Protein 2R9Q (pdb70)

Structure (mmCIF, N/CA/C/O backbone):
data_2R9Q
#
_entry.id   2R9Q
#
_cell.length_a   71.693
_cell.length_b   129.042
_cell.length_c   85.559
_cell.angle_alpha   90.00
_cell.angle_beta   108.75
_cell.angle_gamma   90.00
#
_symmetry.space_group_name_H-M   'P 1 21 1'
#
loop_
_entity.id
_entity.type
_entity.pdbx_description
1 polymer "2'-deoxycytidine 5'-triphosphate deaminase"
2 polymer 'Synthetic peptide 1'
3 polymer 'Synthetic peptide 2'
4 water water
#
loop_
_atom_site.group_PDB
_atom_site.id
_atom_site.type_symbol
_atom_site.label_atom_id
_atom_site.label_alt_id
_atom_site.label_comp_id
_atom_site.label_asym_id
_atom_site.label_entity_id
_atom_site.label_seq_id
_atom_site.pdbx_PDB_ins_code
_atom_site.Cartn_x
_atom_site.Cartn_y
_atom_site.Cartn_z
_atom_site.occupancy
_atom_site.B_iso_or_equiv
_atom_site.auth_seq_id
_atom_site.auth_comp_id
_atom_site.auth_asym_id
_atom_site.auth_atom_id
_atom_site.pdbx_PDB_model_num
ATOM 1 N N . ARG A 1 8 ? 8.219 74.299 -20.242 1.00 95.35 9 ARG A N 1
ATOM 2 C CA . ARG A 1 8 ? 8.525 73.114 -19.388 1.00 95.49 9 ARG A CA 1
ATOM 3 C C . ARG A 1 8 ? 7.481 72.968 -18.296 1.00 95.17 9 ARG A C 1
ATOM 4 O O . ARG A 1 8 ? 7.153 73.940 -17.620 1.00 94.31 9 ARG A O 1
ATOM 12 N N . THR A 1 9 ? 6.963 71.747 -18.154 1.00 95.16 10 THR A N 1
ATOM 13 C CA . THR A 1 9 ? 5.991 71.384 -17.109 1.00 95.06 10 THR A CA 1
ATOM 14 C C . THR A 1 9 ? 6.567 70.483 -16.001 1.00 94.92 10 THR A C 1
ATOM 15 O O . THR A 1 9 ? 5.992 70.407 -14.924 1.00 94.33 10 THR A O 1
ATOM 19 N N . THR A 1 10 ? 7.657 69.774 -16.290 1.00 94.69 11 THR A N 1
ATOM 20 C CA . THR A 1 10 ? 8.397 69.021 -15.283 1.00 94.54 11 THR A CA 1
ATOM 21 C C . THR A 1 10 ? 9.827 69.573 -15.134 1.00 93.99 11 THR A C 1
ATOM 22 O O . THR A 1 10 ? 10.405 70.064 -16.093 1.00 93.23 11 THR A O 1
ATOM 26 N N . GLY A 1 11 ? 10.367 69.490 -13.913 1.00 93.44 12 GLY A N 1
ATOM 27 C CA . GLY A 1 11 ? 11.617 70.148 -13.534 1.00 92.76 12 GLY A CA 1
ATOM 28 C C . GLY A 1 11 ? 11.584 70.713 -12.121 1.00 91.95 12 GLY A C 1
ATOM 29 O O . GLY A 1 11 ? 10.625 70.511 -11.386 1.00 91.65 12 GLY A O 1
ATOM 30 N N . ILE A 1 12 ? 12.631 71.460 -11.772 1.00 91.11 13 ILE A N 1
ATOM 31 C CA . ILE A 1 12 ? 12.906 71.916 -10.398 1.00 90.05 13 ILE A CA 1
ATOM 32 C C . ILE A 1 12 ? 12.522 73.400 -10.199 1.00 89.28 13 ILE A C 1
ATOM 33 O O . ILE A 1 12 ? 12.843 74.243 -11.028 1.00 88.62 13 ILE A O 1
ATOM 38 N N . LEU A 1 13 ? 11.852 73.698 -9.086 1.00 88.51 14 LEU A N 1
ATOM 39 C CA . LEU A 1 13 ? 11.467 75.059 -8.733 1.00 88.07 14 LEU A CA 1
ATOM 40 C C . LEU A 1 13 ? 12.676 75.921 -8.394 1.00 88.41 14 LEU A C 1
ATOM 41 O O . LEU A 1 13 ? 13.596 75.473 -7.696 1.00 88.13 14 LEU A O 1
ATOM 46 N N . ALA A 1 14 ? 12.651 77.162 -8.888 1.00 88.56 15 ALA A N 1
ATOM 47 C CA . ALA A 1 14 ? 13.700 78.141 -8.654 1.00 88.51 15 ALA A CA 1
ATOM 48 C C . ALA A 1 14 ? 13.297 79.022 -7.514 1.00 88.68 15 ALA A C 1
ATOM 49 O O . ALA A 1 14 ? 12.161 79.002 -7.090 1.00 88.08 15 ALA A O 1
ATOM 51 N N . ASP A 1 15 ? 14.262 79.795 -7.028 1.00 89.58 16 ASP A N 1
ATOM 52 C CA . ASP A 1 15 ? 14.079 80.730 -5.909 1.00 90.02 16 ASP A CA 1
ATOM 53 C C . ASP A 1 15 ? 12.782 81.538 -5.953 1.00 90.18 16 ASP A C 1
ATOM 54 O O . ASP A 1 15 ? 12.162 81.778 -4.905 1.00 90.08 16 ASP A O 1
ATOM 59 N N . GLY A 1 16 ? 12.393 81.963 -7.157 1.00 90.19 17 GLY A N 1
ATOM 60 C CA . GLY A 1 16 ? 11.171 82.730 -7.365 1.00 89.83 17 GLY A CA 1
ATOM 61 C C . GLY A 1 16 ? 9.949 81.901 -7.053 1.00 89.41 17 GLY A C 1
ATOM 62 O O . GLY A 1 16 ? 9.085 82.348 -6.307 1.00 88.49 17 GLY A O 1
ATOM 63 N N . ALA A 1 17 ? 9.912 80.691 -7.617 1.00 89.30 18 ALA A N 1
ATOM 64 C CA . ALA A 1 17 ? 8.843 79.711 -7.394 1.00 89.70 18 ALA A CA 1
ATOM 65 C C . ALA A 1 17 ? 8.722 79.236 -5.932 1.00 89.96 18 ALA A C 1
ATOM 66 O O . ALA A 1 17 ? 7.612 79.013 -5.453 1.00 89.25 18 ALA A O 1
ATOM 68 N N . ILE A 1 18 ? 9.862 79.090 -5.250 1.00 90.56 19 ILE A N 1
ATOM 69 C CA . ILE A 1 18 ? 9.920 78.779 -3.801 1.00 90.85 19 ILE A CA 1
ATOM 70 C C . ILE A 1 18 ? 9.421 79.963 -2.953 1.00 91.74 19 ILE A C 1
ATOM 71 O O . ILE A 1 18 ? 8.700 79.781 -1.967 1.00 90.80 19 ILE A O 1
ATOM 76 N N . ARG A 1 19 ? 9.801 81.173 -3.339 1.00 92.93 20 ARG A N 1
ATOM 77 C CA . ARG A 1 19 ? 9.257 82.372 -2.699 1.00 94.18 20 ARG A CA 1
ATOM 78 C C . ARG A 1 19 ? 7.751 82.534 -2.976 1.00 94.12 20 ARG A C 1
ATOM 79 O O . ARG A 1 19 ? 7.012 83.031 -2.125 1.00 93.64 20 ARG A O 1
ATOM 87 N N . ALA A 1 20 ? 7.311 82.080 -4.152 1.00 94.51 21 ALA A N 1
ATOM 88 C CA . ALA A 1 20 ? 5.882 81.981 -4.492 1.00 94.41 21 ALA A CA 1
ATOM 89 C C . ALA A 1 20 ? 5.154 80.997 -3.569 1.00 94.37 21 ALA A C 1
ATOM 90 O O . ALA A 1 20 ? 4.064 81.301 -3.087 1.00 94.50 21 ALA A O 1
ATOM 92 N N . LEU A 1 21 ? 5.747 79.823 -3.328 1.00 93.82 22 LEU A N 1
ATOM 93 C CA . LEU A 1 21 ? 5.160 78.826 -2.409 1.00 93.26 22 LEU A CA 1
ATOM 94 C C . LEU A 1 21 ? 4.903 79.397 -1.008 1.00 92.60 22 LEU A C 1
ATOM 95 O O . LEU A 1 21 ? 3.887 79.116 -0.399 1.00 91.69 22 LEU A O 1
ATOM 100 N N . PHE A 1 22 ? 5.853 80.191 -0.522 1.00 92.74 23 PHE A N 1
ATOM 101 C CA . PHE A 1 22 ? 5.787 80.853 0.786 1.00 92.77 23 PHE A CA 1
ATOM 102 C C . PHE A 1 22 ? 4.693 81.918 0.837 1.00 92.63 23 PHE A C 1
ATOM 103 O O . PHE A 1 22 ? 4.015 82.049 1.857 1.00 92.10 23 PHE A O 1
ATOM 111 N N . ALA A 1 23 ? 4.556 82.676 -0.260 1.00 92.58 24 ALA A N 1
ATOM 112 C CA . ALA A 1 23 ? 3.461 83.656 -0.455 1.00 92.26 24 ALA A CA 1
ATOM 113 C C . ALA A 1 23 ? 2.072 82.993 -0.428 1.00 91.84 24 ALA A C 1
ATOM 114 O O . ALA A 1 23 ? 1.141 83.534 0.151 1.00 90.74 24 ALA A O 1
ATOM 116 N N . GLY A 1 24 ? 1.967 81.814 -1.044 1.00 91.77 25 GLY A N 1
ATOM 117 C CA . GLY A 1 24 ? 0.731 81.038 -1.103 1.00 91.61 25 GLY A CA 1
ATOM 118 C C . GLY A 1 24 ? 0.486 80.104 0.071 1.00 91.54 25 GLY A C 1
ATOM 119 O O . GLY A 1 24 ? -0.567 79.489 0.152 1.00 90.77 25 GLY A O 1
ATOM 120 N N . ASP A 1 25 ? 1.458 79.999 0.982 1.00 91.59 26 ASP A N 1
ATOM 121 C CA . ASP A 1 25 ? 1.373 79.127 2.173 1.00 91.17 26 ASP A CA 1
ATOM 122 C C . ASP A 1 25 ? 1.402 77.622 1.864 1.00 90.06 26 ASP A C 1
ATOM 123 O O . ASP A 1 25 ? 0.895 76.824 2.639 1.00 89.29 26 ASP A O 1
ATOM 128 N N . LYS A 1 26 ? 2.001 77.249 0.738 1.00 89.10 27 LYS A N 1
ATOM 129 C CA . LYS A 1 26 ? 2.260 75.847 0.428 1.00 88.62 27 LYS A CA 1
ATOM 130 C C . LYS A 1 26 ? 3.542 75.406 1.145 1.00 87.72 27 LYS A C 1
ATOM 131 O O . LYS A 1 26 ? 3.721 74.241 1.485 1.00 86.82 27 LYS A O 1
ATOM 137 N N . LEU A 1 27 ? 4.438 76.367 1.328 1.00 86.69 28 LEU A N 1
ATOM 138 C CA . LEU A 1 27 ? 5.559 76.276 2.239 1.00 86.16 28 LEU A CA 1
ATOM 139 C C . LEU A 1 27 ? 5.238 77.275 3.361 1.00 85.03 28 LEU A C 1
ATOM 140 O O . LEU A 1 27 ? 4.884 78.418 3.094 1.00 83.99 28 LEU A O 1
ATOM 145 N N . LYS A 1 28 ? 5.313 76.817 4.607 1.00 84.03 29 LYS A N 1
ATOM 146 C CA . LYS A 1 28 ? 5.141 77.670 5.781 1.00 83.71 29 LYS A CA 1
ATOM 147 C C . LYS A 1 28 ? 6.364 77.584 6.683 1.00 83.03 29 LYS A C 1
ATOM 148 O O . LYS A 1 28 ? 7.105 76.611 6.632 1.00 81.94 29 LYS A O 1
ATOM 154 N N . SER A 1 29 ? 6.550 78.604 7.514 1.00 82.86 30 SER A N 1
ATOM 155 C CA . SER A 1 29 ? 7.598 78.620 8.516 1.00 82.88 30 SER A CA 1
ATOM 156 C C . SER A 1 29 ? 7.107 79.313 9.776 1.00 83.51 30 SER A C 1
ATOM 157 O O . SER A 1 29 ? 6.192 80.106 9.711 1.00 83.47 30 SER A O 1
ATOM 160 N N . GLU A 1 30 ? 7.743 79.010 10.910 1.00 84.13 31 GLU A N 1
ATOM 161 C CA . GLU A 1 30 ? 7.459 79.656 12.201 1.00 84.62 31 GLU A CA 1
ATOM 162 C C . GLU A 1 30 ? 7.920 81.116 12.292 1.00 83.73 31 GLU A C 1
ATOM 163 O O . GLU A 1 30 ? 7.504 81.827 13.188 1.00 83.18 31 GLU A O 1
ATOM 169 N N . ALA A 1 31 ? 8.816 81.532 11.405 1.00 83.31 32 ALA A N 1
ATOM 170 C CA . ALA A 1 31 ? 9.184 82.937 11.246 1.00 83.20 32 ALA A CA 1
ATOM 171 C C . ALA A 1 31 ? 9.341 83.275 9.755 1.00 83.14 32 ALA A C 1
ATOM 172 O O . ALA A 1 31 ? 9.299 82.389 8.903 1.00 82.57 32 ALA A O 1
ATOM 174 N N . ASP A 1 32 ? 9.491 84.565 9.444 1.00 83.15 33 ASP A N 1
ATOM 175 C CA . ASP A 1 32 ? 9.801 85.001 8.068 1.00 82.94 33 ASP A CA 1
ATOM 176 C C . ASP A 1 32 ? 11.215 84.514 7.696 1.00 82.05 33 ASP A C 1
ATOM 177 O O . ASP A 1 32 ? 12.092 84.416 8.557 1.00 81.01 33 ASP A O 1
ATOM 179 N N . LEU A 1 33 ? 11.408 84.202 6.418 1.00 81.07 34 LEU A N 1
ATOM 180 C CA . LEU A 1 33 ? 12.620 83.567 5.952 1.00 80.50 34 LEU A CA 1
ATOM 181 C C . LEU A 1 33 ? 13.836 84.470 6.164 1.00 80.31 34 LEU A C 1
ATOM 182 O O . LEU A 1 33 ? 13.733 85.674 6.088 1.00 79.93 34 LEU A O 1
ATOM 187 N N . ASP A 1 34 ? 14.981 83.878 6.476 1.00 80.61 35 ASP A N 1
ATOM 188 C CA . ASP A 1 34 ? 16.266 84.598 6.444 1.00 80.68 35 ASP A CA 1
ATOM 189 C C . ASP A 1 34 ? 16.484 85.222 5.046 1.00 80.14 35 ASP A C 1
ATOM 190 O O . ASP A 1 34 ? 15.994 84.693 4.041 1.00 78.65 35 ASP A O 1
ATOM 195 N N . VAL A 1 35 ? 17.221 86.332 4.995 1.00 79.86 36 VAL A N 1
ATOM 196 C CA . VAL A 1 35 ? 17.468 87.051 3.729 1.00 80.12 36 VAL A CA 1
ATOM 197 C C . VAL A 1 35 ? 18.187 86.180 2.693 1.00 79.53 36 VAL A C 1
ATOM 198 O O . VAL A 1 35 ? 17.853 86.217 1.525 1.00 78.82 36 VAL A O 1
ATOM 202 N N . ASP A 1 36 ? 19.129 85.358 3.144 1.00 79.24 37 ASP A N 1
ATOM 203 C CA . ASP A 1 36 ? 19.854 84.414 2.287 1.00 78.84 37 ASP A CA 1
ATOM 204 C C . ASP A 1 36 ? 19.324 82.964 2.379 1.00 78.29 37 ASP A C 1
ATOM 205 O O . ASP A 1 36 ? 20.019 82.037 1.977 1.00 78.45 37 ASP A O 1
ATOM 210 N N . GLN A 1 37 ? 18.108 82.757 2.895 1.00 77.59 38 GLN A N 1
ATOM 211 C CA . GLN A 1 37 ? 17.571 81.400 3.082 1.00 76.30 38 GLN A CA 1
ATOM 212 C C . GLN A 1 37 ? 17.254 80.694 1.780 1.00 76.16 38 GLN A C 1
ATOM 213 O O . GLN A 1 37 ? 17.538 79.503 1.637 1.00 74.48 38 GLN A O 1
ATOM 219 N N . VAL A 1 38 ? 16.685 81.437 0.832 1.00 76.43 39 VAL A N 1
ATOM 220 C CA . VAL A 1 38 ? 16.288 80.889 -0.467 1.00 76.29 39 VAL A CA 1
ATOM 221 C C . VAL A 1 38 ? 17.500 80.854 -1.396 1.00 76.41 39 VAL A C 1
ATOM 222 O O . VAL A 1 38 ? 18.152 81.855 -1.601 1.00 75.65 39 VAL A O 1
ATOM 226 N N . GLN A 1 39 ? 17.812 79.664 -1.909 1.00 77.13 40 GLN A N 1
ATOM 227 C CA . GLN A 1 39 ? 18.899 79.448 -2.867 1.00 77.69 40 GLN A CA 1
ATOM 228 C C . GLN A 1 39 ? 18.317 79.412 -4.270 1.00 77.32 40 GLN A C 1
ATOM 229 O O . GLN A 1 39 ? 17.081 79.278 -4.427 1.00 76.80 40 GLN A O 1
ATOM 235 N N . PRO A 1 40 ? 19.194 79.532 -5.292 1.00 76.91 41 PRO A N 1
ATOM 236 C CA . PRO A 1 40 ? 18.832 79.413 -6.711 1.00 76.74 41 PRO A CA 1
ATOM 237 C C . PRO A 1 40 ? 17.911 78.240 -7.046 1.00 76.02 41 PRO A C 1
ATOM 238 O O . PRO A 1 40 ? 16.946 78.416 -7.779 1.00 75.47 41 PRO A O 1
ATOM 242 N N . ALA A 1 41 ? 18.224 77.053 -6.522 1.00 75.10 42 ALA A N 1
ATOM 243 C CA . ALA A 1 41 ? 17.443 75.854 -6.798 1.00 74.02 42 ALA A CA 1
ATOM 244 C C . ALA A 1 41 ? 17.139 75.040 -5.516 1.00 73.25 42 ALA A C 1
ATOM 245 O O . ALA A 1 41 ? 16.899 73.835 -5.599 1.00 72.29 42 ALA A O 1
ATOM 247 N N . SER A 1 42 ? 17.124 75.703 -4.350 1.00 72.03 43 SER A N 1
ATOM 248 C CA . SER A 1 42 ? 16.838 75.034 -3.068 1.00 71.28 43 SER A CA 1
ATOM 249 C C . SER A 1 42 ? 16.509 76.004 -1.924 1.00 70.12 43 SER A C 1
ATOM 250 O O . SER A 1 42 ? 16.609 77.212 -2.068 1.00 69.04 43 SER A O 1
ATOM 253 N N . LEU A 1 43 ? 16.064 75.444 -0.805 1.00 68.97 44 LEU A N 1
ATOM 254 C CA . LEU A 1 43 ? 15.793 76.213 0.405 1.00 67.91 44 LEU A CA 1
ATOM 255 C C . LEU A 1 43 ? 16.536 75.623 1.601 1.00 67.01 44 LEU A C 1
ATOM 256 O O . LEU A 1 43 ? 16.453 74.442 1.853 1.00 65.85 44 LEU A O 1
ATOM 261 N N . ASP A 1 44 ? 17.226 76.471 2.353 1.00 66.39 45 ASP A N 1
ATOM 262 C CA . ASP A 1 44 ? 17.807 76.057 3.621 1.00 66.03 45 ASP A CA 1
ATOM 263 C C . ASP A 1 44 ? 16.722 75.884 4.719 1.00 64.60 45 ASP A C 1
ATOM 264 O O . ASP A 1 44 ? 15.769 76.644 4.827 1.00 63.74 45 ASP A O 1
ATOM 269 N N . LEU A 1 45 ? 16.930 74.871 5.547 1.00 63.09 46 LEU A N 1
ATOM 270 C CA . LEU A 1 45 ? 16.034 74.529 6.633 1.00 62.09 46 LEU A CA 1
ATOM 271 C C . LEU A 1 45 ? 16.672 74.978 7.919 1.00 60.82 46 LEU A C 1
ATOM 272 O O . LEU A 1 45 ? 17.874 74.926 8.081 1.00 62.05 46 LEU A O 1
ATOM 277 N N . ARG A 1 46 ? 15.850 75.449 8.827 1.00 60.05 47 ARG A N 1
ATOM 278 C CA . ARG A 1 46 ? 16.295 76.003 10.065 1.00 58.53 47 ARG A CA 1
ATOM 279 C C . ARG A 1 46 ? 15.790 75.180 11.216 1.00 56.85 47 ARG A C 1
ATOM 280 O O . ARG A 1 46 ? 14.641 74.730 11.217 1.00 54.76 47 ARG A O 1
ATOM 288 N N . LEU A 1 47 ? 16.645 75.054 12.217 1.00 55.93 48 LEU A N 1
ATOM 289 C CA . LEU A 1 47 ? 16.321 74.364 13.428 1.00 56.12 48 LEU A CA 1
ATOM 290 C C . LEU A 1 47 ? 15.345 75.181 14.285 1.00 56.79 48 LEU A C 1
ATOM 291 O O . LEU A 1 47 ? 15.469 76.406 14.436 1.00 55.91 48 LEU A O 1
ATOM 296 N N . GLY A 1 48 ? 14.355 74.480 14.823 1.00 57.11 49 GLY A N 1
ATOM 297 C CA . GLY A 1 48 ? 13.494 75.047 15.847 1.00 57.15 49 GLY A CA 1
ATOM 298 C C . GLY A 1 48 ? 14.155 75.129 17.201 1.00 56.91 49 GLY A C 1
ATOM 299 O O . GLY A 1 48 ? 15.367 75.002 17.330 1.00 55.65 49 GLY A O 1
ATOM 300 N N . SER A 1 49 ? 13.329 75.337 18.214 1.00 57.44 50 SER A N 1
ATOM 301 C CA . SER A 1 49 ? 13.793 75.569 19.599 1.00 58.37 50 SER A CA 1
ATOM 302 C C . SER A 1 49 ? 14.112 74.307 20.445 1.00 58.33 50 SER A C 1
ATOM 303 O O . SER A 1 49 ? 14.639 74.438 21.517 1.00 56.81 50 SER A O 1
ATOM 306 N N . LYS A 1 50 ? 13.792 73.112 19.944 1.00 59.53 51 LYS A N 1
ATOM 307 C CA . LYS A 1 50 ? 13.949 71.848 20.693 1.00 61.64 51 LYS A CA 1
ATOM 308 C C . LYS A 1 50 ? 14.717 70.764 19.915 1.00 58.74 51 LYS A C 1
ATOM 309 O O . LYS A 1 50 ? 14.504 70.581 18.740 1.00 56.62 51 LYS A O 1
ATOM 315 N N . ALA A 1 51 ? 15.609 70.062 20.611 1.00 57.61 52 ALA A N 1
ATOM 316 C CA . ALA A 1 51 ? 16.199 68.821 20.154 1.00 56.74 52 ALA A CA 1
ATOM 317 C C . ALA A 1 51 ? 15.769 67.692 21.078 1.00 56.15 52 ALA A C 1
ATOM 318 O O . ALA A 1 51 ? 15.658 67.876 22.286 1.00 55.28 52 ALA A O 1
ATOM 320 N N . TYR A 1 52 ? 15.490 66.523 20.514 1.00 55.77 53 TYR A N 1
ATOM 321 C CA . TYR A 1 52 ? 15.257 65.324 21.329 1.00 55.95 53 TYR A CA 1
ATOM 322 C C . TYR A 1 52 ? 16.432 64.368 21.201 1.00 54.86 53 TYR A C 1
ATOM 323 O O . TYR A 1 52 ? 16.691 63.834 20.139 1.00 53.52 53 TYR A O 1
ATOM 332 N N . ARG A 1 53 ? 17.168 64.191 22.289 1.00 54.67 54 ARG A N 1
ATOM 333 C CA . ARG A 1 53 ? 18.170 63.160 22.370 1.00 54.27 54 ARG A CA 1
ATOM 334 C C . ARG A 1 53 ? 17.504 61.795 22.428 1.00 54.81 54 ARG A C 1
ATOM 335 O O . ARG A 1 53 ? 16.778 61.488 23.371 1.00 55.38 54 ARG A O 1
ATOM 343 N N . VAL A 1 54 ? 17.789 60.984 21.411 1.00 54.97 55 VAL A N 1
ATOM 344 C CA . VAL A 1 54 ? 17.231 59.662 21.251 1.00 55.01 55 VAL A CA 1
ATOM 345 C C . VAL A 1 54 ? 18.400 58.652 21.263 1.00 55.72 55 VAL A C 1
ATOM 346 O O . VAL A 1 54 ? 19.529 58.992 20.917 1.00 54.15 55 VAL A O 1
ATOM 350 N N . ARG A 1 55 ? 18.131 57.413 21.614 1.00 56.70 56 ARG A N 1
ATOM 351 C CA . ARG A 1 55 ? 19.198 56.421 21.580 1.00 59.88 56 ARG A CA 1
ATOM 352 C C . ARG A 1 55 ? 19.492 55.768 20.221 1.00 59.35 56 ARG A C 1
ATOM 353 O O . ARG A 1 55 ? 20.591 55.286 20.021 1.00 58.93 56 ARG A O 1
ATOM 361 N N . ALA A 1 56 ? 18.543 55.827 19.291 1.00 59.59 57 ALA A N 1
ATOM 362 C CA . ALA A 1 56 ? 18.726 55.297 17.940 1.00 59.01 57 ALA A CA 1
ATOM 363 C C . ALA A 1 56 ? 17.929 56.078 16.900 1.00 58.60 57 ALA A C 1
ATOM 364 O O . ALA A 1 56 ? 16.903 56.675 17.195 1.00 58.99 57 ALA A O 1
ATOM 366 N N . SER A 1 57 ? 18.418 56.048 15.678 1.00 58.30 58 SER A N 1
ATOM 367 C CA . SER A 1 57 ? 17.669 56.460 14.497 1.00 59.33 58 SER A CA 1
ATOM 368 C C . SER A 1 57 ? 16.537 55.479 14.193 1.00 59.02 58 SER A C 1
ATOM 369 O O . SER A 1 57 ? 16.615 54.320 14.537 1.00 56.46 58 SER A O 1
ATOM 372 N N . PHE A 1 58 ? 15.505 55.960 13.503 1.00 59.89 59 PHE A N 1
ATOM 373 C CA . PHE A 1 58 ? 14.358 55.131 13.136 1.00 60.52 59 PHE A CA 1
ATOM 374 C C . PHE A 1 58 ? 13.636 55.641 11.889 1.00 60.79 59 PHE A C 1
ATOM 375 O O . PHE A 1 58 ? 13.841 56.757 11.467 1.00 58.91 59 PHE A O 1
ATOM 383 N N . MET A 1 59 ? 12.779 54.790 11.334 1.00 61.99 60 MET A N 1
ATOM 384 C CA . MET A 1 59 ? 11.917 55.113 10.195 1.00 62.72 60 MET A CA 1
ATOM 385 C C . MET A 1 59 ? 10.471 55.127 10.697 1.00 63.64 60 MET A C 1
ATOM 386 O O . MET A 1 59 ? 10.026 54.120 11.230 1.00 63.37 60 MET A O 1
ATOM 391 N N . PRO A 1 60 ? 9.757 56.278 10.581 1.00 65.28 61 PRO A N 1
ATOM 392 C CA . PRO A 1 60 ? 8.339 56.409 11.024 1.00 66.55 61 PRO A CA 1
ATOM 393 C C . PRO A 1 60 ? 7.440 55.241 10.606 1.00 67.18 61 PRO A C 1
ATOM 394 O O . PRO A 1 60 ? 6.880 54.570 11.451 1.00 66.98 61 PRO A O 1
ATOM 398 N N . GLY A 1 61 ? 7.373 54.982 9.305 1.00 68.95 62 GLY A N 1
ATOM 399 C CA . GLY A 1 61 ? 6.526 53.950 8.743 1.00 70.28 62 GLY A CA 1
ATOM 400 C C . GLY A 1 61 ? 5.169 54.498 8.348 1.00 71.22 62 GLY A C 1
ATOM 401 O O . GLY A 1 61 ? 4.806 55.598 8.747 1.00 70.24 62 GLY A O 1
ATOM 402 N N . PRO A 1 62 ? 4.393 53.705 7.591 1.00 73.14 63 PRO A N 1
ATOM 403 C CA . PRO A 1 62 ? 3.104 54.131 7.033 1.00 73.83 63 PRO A CA 1
ATOM 404 C C . PRO A 1 62 ? 2.113 54.510 8.115 1.00 74.01 63 PRO A C 1
ATOM 405 O O . PRO A 1 62 ? 2.054 53.867 9.141 1.00 73.53 63 PRO A O 1
ATOM 409 N N . GLY A 1 63 ? 1.373 55.579 7.898 1.00 74.97 64 GLY A N 1
ATOM 410 C CA . GLY A 1 63 ? 0.332 56.000 8.832 1.00 75.50 64 GLY A CA 1
ATOM 411 C C . GLY A 1 63 ? 0.836 56.296 10.228 1.00 75.40 64 GLY A C 1
ATOM 412 O O . GLY A 1 63 ? 0.096 56.153 11.202 1.00 75.92 64 GLY A O 1
ATOM 413 N N . THR A 1 64 ? 2.097 56.711 10.317 1.00 75.03 65 THR A N 1
ATOM 414 C CA . THR A 1 64 ? 2.748 57.024 11.577 1.00 74.17 65 THR A CA 1
ATOM 415 C C . THR A 1 64 ? 3.278 58.429 11.476 1.00 73.28 65 THR A C 1
ATOM 416 O O . THR A 1 64 ? 3.942 58.775 10.518 1.00 73.02 65 THR A O 1
ATOM 420 N N . ARG A 1 65 ? 2.977 59.232 12.471 1.00 72.56 66 ARG A N 1
ATOM 421 C CA . ARG A 1 65 ? 3.568 60.543 12.605 1.00 73.01 66 ARG A CA 1
ATOM 422 C C . ARG A 1 65 ? 4.884 60.404 13.363 1.00 71.32 66 ARG A C 1
ATOM 423 O O . ARG A 1 65 ? 4.991 59.591 14.279 1.00 70.78 66 ARG A O 1
ATOM 431 N N . VAL A 1 66 ? 5.895 61.155 12.947 1.00 70.08 67 VAL A N 1
ATOM 432 C CA . VAL A 1 66 ? 7.180 61.187 13.660 1.00 69.30 67 VAL A CA 1
ATOM 433 C C . VAL A 1 66 ? 6.947 61.436 15.143 1.00 69.29 67 VAL A C 1
ATOM 434 O O . VAL A 1 66 ? 7.496 60.724 15.952 1.00 68.67 67 VAL A O 1
ATOM 438 N N . ILE A 1 67 ? 6.103 62.392 15.515 1.00 70.07 68 ILE A N 1
ATOM 439 C CA . ILE A 1 67 ? 5.889 62.666 16.946 1.00 71.24 68 ILE A CA 1
ATOM 440 C C . ILE A 1 67 ? 5.388 61.437 17.806 1.00 71.79 68 ILE A C 1
ATOM 441 O O . ILE A 1 67 ? 5.850 61.230 18.940 1.00 70.22 68 ILE A O 1
ATOM 446 N N . ASP A 1 68 ? 4.501 60.610 17.248 1.00 72.43 69 ASP A N 1
ATOM 447 C CA . ASP A 1 68 ? 3.955 59.440 17.957 1.00 73.62 69 ASP A CA 1
ATOM 448 C C . ASP A 1 68 ? 4.995 58.359 18.189 1.00 73.76 69 ASP A C 1
ATOM 449 O O . ASP A 1 68 ? 5.006 57.691 19.229 1.00 73.47 69 ASP A O 1
ATOM 454 N N . LYS A 1 69 ? 5.827 58.145 17.186 1.00 74.63 70 LYS A N 1
ATOM 455 C CA . LYS A 1 69 ? 6.876 57.147 17.279 1.00 75.43 70 LYS A CA 1
ATOM 456 C C . LYS A 1 69 ? 7.974 57.653 18.223 1.00 75.87 70 LYS A C 1
ATOM 457 O O . LYS A 1 69 ? 8.482 56.899 19.038 1.00 74.95 70 LYS A O 1
ATOM 463 N N . LEU A 1 70 ? 8.268 58.950 18.128 1.00 76.39 71 LEU A N 1
ATOM 464 C CA . LEU A 1 70 ? 9.215 59.655 18.986 1.00 76.95 71 LEU A CA 1
ATOM 465 C C . LEU A 1 70 ? 8.915 59.450 20.489 1.00 78.10 71 LEU A C 1
ATOM 466 O O . LEU A 1 70 ? 9.830 59.274 21.297 1.00 78.15 71 LEU A O 1
ATOM 471 N N . ASN A 1 71 ? 7.636 59.474 20.851 1.00 79.07 72 ASN A N 1
ATOM 472 C CA . ASN A 1 71 ? 7.202 59.293 22.230 1.00 79.89 72 ASN A CA 1
ATOM 473 C C . ASN A 1 71 ? 7.187 57.832 22.660 1.00 81.08 72 ASN A C 1
ATOM 474 O O . ASN A 1 71 ? 7.216 57.527 23.838 1.00 80.97 72 ASN A O 1
ATOM 479 N N . ARG A 1 72 ? 7.134 56.930 21.697 1.00 82.79 73 ARG A N 1
ATOM 480 C CA . ARG A 1 72 ? 7.268 55.501 21.954 1.00 84.51 73 ARG A CA 1
ATOM 481 C C . ARG A 1 72 ? 8.665 55.162 22.521 1.00 84.06 73 ARG A C 1
ATOM 482 O O . ARG A 1 72 ? 8.809 54.226 23.314 1.00 83.58 73 ARG A O 1
ATOM 490 N N . PHE A 1 73 ? 9.676 55.930 22.100 1.00 83.43 74 PHE A N 1
ATOM 491 C CA . PHE A 1 73 ? 10.989 55.922 22.711 1.00 82.73 74 PHE A CA 1
ATOM 492 C C . PHE A 1 73 ? 11.118 57.265 23.427 1.00 82.23 74 PHE A C 1
ATOM 493 O O . PHE A 1 73 ? 11.330 57.331 24.632 1.00 80.96 74 PHE A O 1
ATOM 501 N N . LEU A 1 75 ? 13.051 61.544 23.806 1.00 63.29 76 LEU A N 1
ATOM 502 C CA . LEU A 1 75 ? 13.292 60.917 25.147 1.00 63.67 76 LEU A CA 1
ATOM 503 C C . LEU A 1 75 ? 13.983 61.838 26.214 1.00 63.46 76 LEU A C 1
ATOM 504 O O . LEU A 1 75 ? 13.539 61.857 27.378 1.00 63.38 76 LEU A O 1
ATOM 506 N N . HIS A 1 76 ? 15.015 62.599 25.830 1.00 62.80 77 HIS A N 1
ATOM 507 C CA . HIS A 1 76 ? 15.445 63.799 26.598 1.00 63.16 77 HIS A CA 1
ATOM 508 C C . HIS A 1 76 ? 15.431 65.058 25.726 1.00 62.56 77 HIS A C 1
ATOM 509 O O . HIS A 1 76 ? 16.007 65.073 24.641 1.00 60.66 77 HIS A O 1
ATOM 516 N N . GLU A 1 77 ? 14.760 66.102 26.220 1.00 62.51 78 GLU A N 1
ATOM 517 C CA . GLU A 1 77 ? 14.515 67.332 25.474 1.00 63.49 78 GLU A CA 1
ATOM 518 C C . GLU A 1 77 ? 15.631 68.332 25.787 1.00 63.28 78 GLU A C 1
ATOM 519 O O . GLU A 1 77 ? 15.980 68.551 26.931 1.00 63.29 78 GLU A O 1
ATOM 525 N N . VAL A 1 78 ? 16.213 68.896 24.738 1.00 63.34 79 VAL A N 1
ATOM 526 C CA . VAL A 1 78 ? 17.322 69.822 24.829 1.00 63.23 79 VAL A CA 1
ATOM 527 C C . VAL A 1 78 ? 16.845 71.172 24.293 1.00 63.05 79 VAL A C 1
ATOM 528 O O . VAL A 1 78 ? 16.245 71.249 23.231 1.00 61.91 79 VAL A O 1
ATOM 532 N N . ASP A 1 79 ? 17.089 72.238 25.046 1.00 63.42 80 ASP A N 1
ATOM 533 C CA . ASP A 1 79 ? 16.712 73.571 24.600 1.00 63.79 80 ASP A CA 1
ATOM 534 C C . ASP A 1 79 ? 17.805 74.184 23.706 1.00 62.96 80 ASP A C 1
ATOM 535 O O . ASP A 1 79 ? 18.984 74.161 24.025 1.00 62.31 80 ASP A O 1
ATOM 540 N N . LEU A 1 80 ? 17.375 74.677 22.548 1.00 62.96 81 LEU A N 1
ATOM 541 C CA . LEU A 1 80 ? 18.248 75.201 21.516 1.00 63.31 81 LEU A CA 1
ATOM 542 C C . LEU A 1 80 ? 18.149 76.726 21.360 1.00 64.11 81 LEU A C 1
ATOM 543 O O . LEU A 1 80 ? 18.791 77.292 20.492 1.00 63.33 81 LEU A O 1
ATOM 548 N N . SER A 1 81 ? 17.351 77.364 22.209 1.00 65.73 82 SER A N 1
ATOM 549 C CA . SER A 1 81 ? 17.078 78.791 22.125 1.00 67.44 82 SER A CA 1
ATOM 550 C C . SER A 1 81 ? 18.368 79.633 22.204 1.00 67.20 82 SER A C 1
ATOM 551 O O . SER A 1 81 ? 18.542 80.577 21.423 1.00 67.27 82 SER A O 1
ATOM 554 N N . GLN A 1 82 ? 19.264 79.252 23.109 1.00 66.39 83 GLN A N 1
ATOM 555 C CA . GLN A 1 82 ? 20.556 79.934 23.293 1.00 66.61 83 GLN A CA 1
ATOM 556 C C . GLN A 1 82 ? 21.748 79.196 22.681 1.00 65.27 83 GLN A C 1
ATOM 557 O O . GLN A 1 82 ? 22.757 79.812 22.389 1.00 66.97 83 GLN A O 1
ATOM 563 N N . GLY A 1 83 ? 21.632 77.889 22.495 1.00 63.45 84 GLY A N 1
ATOM 564 C CA . GLY A 1 83 ? 22.670 77.051 21.913 1.00 61.56 84 GLY A CA 1
ATOM 565 C C . GLY A 1 83 ? 22.896 75.786 22.733 1.00 59.63 84 GLY A C 1
ATOM 566 O O . GLY A 1 83 ? 22.801 75.803 23.937 1.00 58.77 84 GLY A O 1
ATOM 567 N N . ALA A 1 84 ? 23.186 74.684 22.063 1.00 58.00 85 ALA A N 1
ATOM 568 C CA . ALA A 1 84 ? 23.418 73.405 22.730 1.00 56.75 85 ALA A CA 1
ATOM 569 C C . ALA A 1 84 ? 24.534 72.655 22.046 1.00 54.72 85 ALA A C 1
ATOM 570 O O . ALA A 1 84 ? 24.639 72.652 20.835 1.00 53.29 85 ALA A O 1
ATOM 572 N N . VAL A 1 85 ? 25.361 72.008 22.843 1.00 53.77 86 VAL A N 1
ATOM 573 C CA . VAL A 1 85 ? 26.392 71.132 22.298 1.00 53.15 86 VAL A CA 1
ATOM 574 C C . VAL A 1 85 ? 25.759 69.767 21.953 1.00 51.92 86 VAL A C 1
ATOM 575 O O . VAL A 1 85 ? 25.109 69.167 22.779 1.00 50.92 86 VAL A O 1
ATOM 579 N N . LEU A 1 86 ? 25.920 69.348 20.698 1.00 51.56 87 LEU A N 1
ATOM 580 C CA . LEU A 1 86 ? 25.599 68.001 20.249 1.00 50.92 87 LEU A CA 1
ATOM 581 C C . LEU A 1 86 ? 26.903 67.210 20.144 1.00 50.55 87 LEU A C 1
ATOM 582 O O . LEU A 1 86 ? 27.809 67.550 19.386 1.00 50.00 87 LEU A O 1
ATOM 587 N N . GLU A 1 87 ? 26.985 66.168 20.965 1.00 50.63 88 GLU A N 1
ATOM 588 C CA . GLU A 1 87 ? 28.168 65.364 21.103 1.00 51.51 88 GLU A CA 1
ATOM 589 C C . GLU A 1 87 ? 28.284 64.304 20.012 1.00 50.97 88 GLU A C 1
ATOM 590 O O . GLU A 1 87 ? 27.288 63.911 19.414 1.00 49.82 88 GLU A O 1
ATOM 596 N N . THR A 1 88 ? 29.515 63.878 19.731 1.00 51.14 89 THR A N 1
ATOM 597 C CA . THR A 1 88 ? 29.748 62.826 18.743 1.00 51.96 89 THR A CA 1
ATOM 598 C C . THR A 1 88 ? 29.225 61.479 19.222 1.00 51.55 89 THR A C 1
ATOM 599 O O . THR A 1 88 ? 29.294 61.131 20.393 1.00 50.37 89 THR A O 1
ATOM 603 N N . GLY A 1 89 ? 28.628 60.771 18.284 1.00 52.23 90 GLY A N 1
ATOM 604 C CA . GLY A 1 89 ? 28.050 59.456 18.508 1.00 52.54 90 GLY A CA 1
ATOM 605 C C . GLY A 1 89 ? 26.621 59.483 19.017 1.00 52.67 90 GLY A C 1
ATOM 606 O O . GLY A 1 89 ? 26.028 58.417 19.209 1.00 52.82 90 GLY A O 1
ATOM 607 N N . CYS A 1 90 ? 26.094 60.683 19.269 1.00 51.88 91 CYS A N 1
ATOM 608 C CA . CYS A 1 90 ? 24.759 60.872 19.804 1.00 51.60 91 CYS A CA 1
ATOM 609 C C . CYS A 1 90 ? 23.799 61.279 18.712 1.00 50.47 91 CYS A C 1
ATOM 610 O O . CYS A 1 90 ? 24.188 61.881 17.701 1.00 49.95 91 CYS A O 1
ATOM 613 N N . VAL A 1 91 ? 22.534 60.943 18.946 1.00 49.74 92 VAL A N 1
ATOM 614 C CA . VAL A 1 91 ? 21.485 61.111 17.962 1.00 48.89 92 VAL A CA 1
ATOM 615 C C . VAL A 1 91 ? 20.434 62.071 18.486 1.00 47.83 92 VAL A C 1
ATOM 616 O O . VAL A 1 91 ? 19.935 61.947 19.618 1.00 47.32 92 VAL A O 1
ATOM 620 N N . TYR A 1 92 ? 20.133 63.062 17.665 1.00 48.17 93 TYR A N 1
ATOM 621 C CA . TYR A 1 92 ? 19.192 64.096 18.056 1.00 49.88 93 TYR A CA 1
ATOM 622 C C . TYR A 1 92 ? 18.132 64.267 16.964 1.00 49.52 93 TYR A C 1
ATOM 623 O O . TYR A 1 92 ? 18.474 64.201 15.844 1.00 49.65 93 TYR A O 1
ATOM 632 N N . ILE A 1 93 ? 16.852 64.412 17.321 1.00 51.21 94 ILE A N 1
ATOM 633 C CA . ILE A 1 93 ? 15.769 64.728 16.356 1.00 51.66 94 ILE A CA 1
ATOM 634 C C . ILE A 1 93 ? 15.320 66.166 16.609 1.00 51.43 94 ILE A C 1
ATOM 635 O O . ILE A 1 93 ? 14.959 66.526 17.715 1.00 50.84 94 ILE A O 1
ATOM 640 N N . VAL A 1 94 ? 15.367 66.986 15.583 1.00 51.79 95 VAL A N 1
ATOM 641 C CA . VAL A 1 94 ? 15.060 68.389 15.722 1.00 53.03 95 VAL A CA 1
ATOM 642 C C . VAL A 1 94 ? 13.928 68.775 14.817 1.00 53.15 95 VAL A C 1
ATOM 643 O O . VAL A 1 94 ? 14.124 68.807 13.606 1.00 50.72 95 VAL A O 1
ATOM 647 N N . PRO A 1 95 ? 12.736 69.073 15.412 1.00 54.96 96 PRO A N 1
ATOM 648 C CA . PRO A 1 95 ? 11.661 69.659 14.630 1.00 55.71 96 PRO A CA 1
ATOM 649 C C . PRO A 1 95 ? 12.161 70.922 13.946 1.00 55.53 96 PRO A C 1
ATOM 650 O O . PRO A 1 95 ? 12.802 71.706 14.570 1.00 54.59 96 PRO A O 1
ATOM 654 N N . LEU A 1 96 ? 11.911 71.075 12.655 1.00 56.98 97 LEU A N 1
ATOM 655 C CA . LEU A 1 96 ? 12.344 72.243 11.953 1.00 58.56 97 LEU A CA 1
ATOM 656 C C . LEU A 1 96 ? 11.284 73.378 12.032 1.00 60.49 97 LEU A C 1
ATOM 657 O O . LEU A 1 96 ? 10.124 73.153 12.388 1.00 59.74 97 LEU A O 1
ATOM 662 N N . MET A 1 97 ? 11.727 74.600 11.730 1.00 62.96 98 MET A N 1
ATOM 663 C CA . MET A 1 97 ? 10.885 75.796 11.745 1.00 63.88 98 MET A CA 1
ATOM 664 C C . MET A 1 97 ? 9.896 75.722 10.575 1.00 65.88 98 MET A C 1
ATOM 665 O O . MET A 1 97 ? 8.755 76.177 10.691 1.00 65.84 98 MET A O 1
ATOM 670 N N . GLU A 1 98 ? 10.341 75.102 9.475 1.00 67.66 99 GLU A N 1
ATOM 671 C CA . GLU A 1 98 ? 9.569 75.014 8.242 1.00 68.36 99 GLU A CA 1
ATOM 672 C C . GLU A 1 98 ? 8.703 73.757 8.120 1.00 68.44 99 GLU A C 1
ATOM 673 O O . GLU A 1 98 ? 9.060 72.688 8.583 1.00 68.43 99 GLU A O 1
ATOM 679 N N . SER A 1 99 ? 7.550 73.923 7.487 1.00 69.12 100 SER A N 1
ATOM 680 C CA . SER A 1 99 ? 6.625 72.836 7.211 1.00 69.95 100 SER A CA 1
ATOM 681 C C . SER A 1 99 ? 5.988 73.024 5.838 1.00 70.84 100 SER A C 1
ATOM 682 O O . SER A 1 99 ? 6.163 74.059 5.188 1.00 69.91 100 SER A O 1
ATOM 685 N N . LEU A 1 100 ? 5.263 72.012 5.394 1.00 71.94 101 LEU A N 1
ATOM 686 C CA . LEU A 1 100 ? 4.808 71.966 4.017 1.00 73.44 101 LEU A CA 1
ATOM 687 C C . LEU A 1 100 ? 3.326 71.660 3.901 1.00 74.31 101 LEU A C 1
ATOM 688 O O . LEU A 1 100 ? 2.715 71.120 4.815 1.00 74.78 101 LEU A O 1
ATOM 693 N N . ALA A 1 101 ? 2.779 72.060 2.761 1.00 75.64 102 ALA A N 1
ATOM 694 C CA . ALA A 1 101 ? 1.469 71.669 2.260 1.00 76.62 102 ALA A CA 1
ATOM 695 C C . ALA A 1 101 ? 1.624 71.825 0.745 1.00 77.38 102 ALA A C 1
ATOM 696 O O . ALA A 1 101 ? 1.327 72.883 0.188 1.00 77.65 102 ALA A O 1
ATOM 698 N N . LEU A 1 102 ? 2.146 70.785 0.097 1.00 77.85 103 LEU A N 1
ATOM 699 C CA . LEU A 1 102 ? 2.561 70.855 -1.296 1.00 78.24 103 LEU A CA 1
ATOM 700 C C . LEU A 1 102 ? 1.430 70.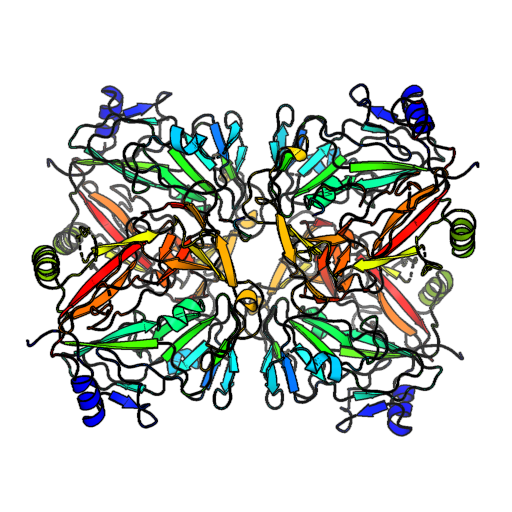447 -2.248 1.00 79.18 103 LEU A C 1
ATOM 701 O O . LEU A 1 102 ? 0.531 69.709 -1.850 1.00 78.46 103 LEU A O 1
ATOM 706 N N . PRO A 1 103 ? 1.471 70.942 -3.503 1.00 80.55 104 PRO A N 1
ATOM 707 C CA . PRO A 1 103 ? 0.603 70.491 -4.607 1.00 81.53 104 PRO A CA 1
ATOM 708 C C . PRO A 1 103 ? 0.739 68.996 -4.916 1.00 81.98 104 PRO A C 1
ATOM 709 O O . PRO A 1 103 ? 1.836 68.464 -4.811 1.00 82.09 104 PRO A O 1
ATOM 713 N N . ALA A 1 104 ? -0.355 68.347 -5.321 1.00 82.49 105 ALA A N 1
ATOM 714 C CA . ALA A 1 104 ? -0.374 66.897 -5.586 1.00 83.09 105 ALA A CA 1
ATOM 715 C C . ALA A 1 104 ? 0.723 66.427 -6.557 1.00 83.27 105 ALA A C 1
ATOM 716 O O . ALA A 1 104 ? 1.178 65.273 -6.477 1.00 83.12 105 ALA A O 1
ATOM 718 N N . ASP A 1 105 ? 1.142 67.324 -7.449 1.00 83.24 106 ASP A N 1
ATOM 719 C CA . ASP A 1 105 ? 2.136 67.023 -8.477 1.00 83.60 106 ASP A CA 1
ATOM 720 C C . ASP A 1 105 ? 3.570 67.448 -8.118 1.00 82.61 106 ASP A C 1
ATOM 721 O O . ASP A 1 105 ? 4.481 67.271 -8.937 1.00 82.00 106 ASP A O 1
ATOM 726 N N . MET A 1 106 ? 3.739 68.040 -6.924 1.00 81.38 107 MET A N 1
ATOM 727 C CA . MET A 1 106 ? 5.034 68.556 -6.431 1.00 79.76 107 MET A CA 1
ATOM 728 C C . MET A 1 106 ? 5.571 67.706 -5.285 1.00 78.93 107 MET A C 1
ATOM 729 O O . MET A 1 106 ? 4.880 67.480 -4.293 1.00 77.89 107 MET A O 1
ATOM 734 N N . SER A 1 107 ? 6.810 67.254 -5.454 1.00 77.93 108 SER A N 1
ATOM 735 C CA . SER A 1 107 ? 7.531 66.459 -4.465 1.00 77.06 108 SER A CA 1
ATOM 736 C C . SER A 1 107 ? 8.763 67.251 -4.020 1.00 75.62 108 SER A C 1
ATOM 737 O O . SER A 1 107 ? 8.969 68.370 -4.471 1.00 74.82 108 SER A O 1
ATOM 740 N N . ALA A 1 108 ? 9.564 66.667 -3.133 1.00 74.28 109 ALA A N 1
ATOM 741 C CA . ALA A 1 108 ? 10.837 67.263 -2.698 1.00 73.43 109 ALA A CA 1
ATOM 742 C C . ALA A 1 108 ? 11.859 66.201 -2.207 1.00 71.95 109 ALA A C 1
ATOM 743 O O . ALA A 1 108 ? 11.508 65.057 -1.894 1.00 70.36 109 ALA A O 1
ATOM 745 N N . SER A 1 109 ? 13.129 66.591 -2.220 1.00 70.66 110 SER A N 1
ATOM 746 C CA . SER A 1 109 ? 14.212 65.792 -1.660 1.00 70.12 110 SER A CA 1
ATOM 747 C C . SER A 1 109 ? 15.206 66.705 -0.906 1.00 68.94 110 SER A C 1
ATOM 748 O O . SER A 1 109 ? 15.255 67.910 -1.146 1.00 68.17 110 SER A O 1
ATOM 751 N N . ALA A 1 110 ? 15.984 66.125 0.014 1.00 67.42 111 ALA A N 1
ATOM 752 C CA . ALA A 1 110 ? 16.820 66.905 0.919 1.00 66.54 111 ALA A CA 1
ATOM 753 C C . ALA A 1 110 ? 18.246 66.409 0.924 1.00 65.41 111 ALA A C 1
ATOM 754 O O . ALA A 1 110 ? 18.482 65.234 0.775 1.00 65.25 111 ALA A O 1
ATOM 756 N N . ASN A 1 111 ? 19.194 67.318 1.084 1.00 64.62 112 ASN A N 1
ATOM 757 C CA . ASN A 1 111 ? 20.589 66.965 1.258 1.00 64.35 112 ASN A CA 1
ATOM 758 C C . ASN A 1 111 ? 21.226 67.901 2.244 1.00 64.06 112 ASN A C 1
ATOM 759 O O . ASN A 1 111 ? 20.781 69.015 2.386 1.00 63.17 112 ASN A O 1
ATOM 764 N N . PRO A 1 112 ? 22.303 67.464 2.916 1.00 64.16 113 PRO A N 1
ATOM 765 C CA . PRO A 1 112 ? 23.001 68.386 3.788 1.00 64.07 113 PRO A CA 1
ATOM 766 C C . PRO A 1 112 ? 23.596 69.565 3.034 1.00 63.17 113 PRO A C 1
ATOM 767 O O . PRO A 1 112 ? 23.847 69.468 1.848 1.00 62.52 113 PRO A O 1
ATOM 771 N N . LYS A 1 113 ? 23.799 70.672 3.722 1.00 62.95 114 LYS A N 1
ATOM 772 C CA . LYS A 1 113 ? 24.616 71.770 3.184 1.00 62.52 114 LYS A CA 1
ATOM 773 C C . LYS A 1 113 ? 26.048 71.326 3.094 1.00 62.53 114 LYS A C 1
ATOM 774 O O . LYS A 1 113 ? 26.488 70.493 3.872 1.00 61.67 114 LYS A O 1
ATOM 780 N N . SER A 1 114 ? 26.788 71.882 2.149 1.00 63.08 115 SER A N 1
ATOM 781 C CA . SER A 1 114 ? 28.180 71.489 1.990 1.00 63.39 115 SER A CA 1
ATOM 782 C C . SER A 1 114 ? 28.955 71.726 3.281 1.00 62.44 115 SER A C 1
ATOM 783 O O . SER A 1 114 ? 29.695 70.858 3.681 1.00 61.72 115 SER A O 1
ATOM 786 N N . SER A 1 115 ? 28.753 72.859 3.945 1.00 61.83 116 SER A N 1
ATOM 787 C CA . SER A 1 115 ? 29.386 73.112 5.281 1.00 61.94 116 SER A CA 1
ATOM 788 C C . SER A 1 115 ? 29.054 72.048 6.366 1.00 59.68 116 SER A C 1
ATOM 789 O O . SER A 1 115 ? 29.886 71.740 7.195 1.00 58.44 116 SER A O 1
ATOM 792 N N . THR A 1 116 ? 27.863 71.465 6.311 1.00 58.77 117 THR A N 1
ATOM 793 C CA . THR A 1 116 ? 27.450 70.369 7.206 1.00 57.91 117 THR A CA 1
ATOM 794 C C . THR A 1 116 ? 28.324 69.121 6.960 1.00 57.84 117 THR A C 1
ATOM 795 O O . THR A 1 116 ? 28.871 68.524 7.887 1.00 55.82 117 THR A O 1
ATOM 799 N N . GLY A 1 117 ? 28.430 68.764 5.687 1.00 58.04 118 GLY A N 1
ATOM 800 C CA . GLY A 1 117 ? 29.278 67.700 5.194 1.00 58.71 118 GLY A CA 1
ATOM 801 C C . GLY A 1 117 ? 30.721 67.828 5.628 1.00 59.08 118 GLY A C 1
ATOM 802 O O . GLY A 1 117 ? 31.292 66.860 6.126 1.00 58.66 118 GLY A O 1
ATOM 803 N N . ARG A 1 118 ? 31.277 69.029 5.529 1.00 59.49 119 ARG A N 1
ATOM 804 C CA . ARG A 1 118 ? 32.693 69.255 5.863 1.00 60.83 119 ARG A CA 1
ATOM 805 C C . ARG A 1 118 ? 32.977 69.112 7.341 1.00 59.35 119 ARG A C 1
ATOM 806 O O . ARG A 1 118 ? 34.114 69.083 7.753 1.00 58.66 119 ARG A O 1
ATOM 814 N N . LEU A 1 119 ? 31.924 69.115 8.135 1.00 58.52 120 LEU A N 1
ATOM 815 C CA . LEU A 1 119 ? 32.029 68.975 9.570 1.00 58.11 120 LEU A CA 1
ATOM 816 C C . LEU A 1 119 ? 31.703 67.541 9.977 1.00 56.78 120 LEU A C 1
ATOM 817 O O . LEU A 1 119 ? 31.739 67.227 11.151 1.00 56.20 120 LEU A O 1
ATOM 822 N N . ASP A 1 120 ? 31.448 66.685 8.980 1.00 56.17 121 ASP A N 1
ATOM 823 C CA . ASP A 1 120 ? 31.187 65.290 9.162 1.00 55.24 121 ASP A CA 1
ATOM 824 C C . ASP A 1 120 ? 29.956 65.111 10.077 1.00 54.25 121 ASP A C 1
ATOM 825 O O . ASP A 1 120 ? 29.967 64.308 10.972 1.00 52.03 121 ASP A O 1
ATOM 830 N N . ILE A 1 121 ? 28.911 65.893 9.852 1.00 54.18 122 ILE A N 1
ATOM 831 C CA . ILE A 1 121 ? 27.677 65.776 10.613 1.00 54.63 122 ILE A CA 1
ATOM 832 C C . ILE A 1 121 ? 26.678 64.956 9.795 1.00 54.80 122 ILE A C 1
ATOM 833 O O . ILE A 1 121 ? 26.295 65.353 8.718 1.00 55.34 122 ILE A O 1
ATOM 838 N N . PHE A 1 122 ? 26.311 63.797 10.314 1.00 55.02 123 PHE A N 1
ATOM 839 C CA . PHE A 1 122 ? 25.225 62.993 9.788 1.00 56.18 123 PHE A CA 1
ATOM 840 C C . PHE A 1 122 ? 23.873 63.701 10.000 1.00 55.72 123 PHE A C 1
ATOM 841 O O . PHE A 1 122 ? 23.515 64.111 11.110 1.00 54.43 123 PHE A O 1
ATOM 849 N N . THR A 1 123 ? 23.149 63.864 8.903 1.00 56.25 124 THR A N 1
ATOM 850 C CA . THR A 1 123 ? 21.819 64.487 8.907 1.00 56.51 124 THR A CA 1
ATOM 851 C C . THR A 1 123 ? 20.856 63.707 8.027 1.00 56.31 124 THR A C 1
ATOM 852 O O . THR A 1 123 ? 21.261 63.129 7.042 1.00 57.39 124 THR A O 1
ATOM 856 N N . ARG A 1 124 ? 19.598 63.639 8.445 1.00 57.04 125 ARG A N 1
ATOM 857 C CA . ARG A 1 124 ? 18.503 62.994 7.705 1.00 57.29 125 ARG A CA 1
ATOM 858 C C . ARG A 1 124 ? 17.243 63.818 7.917 1.00 56.60 125 ARG A C 1
ATOM 859 O O . ARG A 1 124 ? 16.848 64.066 9.056 1.00 54.59 125 ARG A O 1
ATOM 867 N N . VAL A 1 125 ? 16.612 64.233 6.823 1.00 57.36 126 VAL A N 1
ATOM 868 C CA . VAL A 1 125 ? 15.273 64.856 6.885 1.00 57.66 126 VAL A CA 1
ATOM 869 C C . VAL A 1 125 ? 14.236 63.754 6.993 1.00 58.45 126 VAL A C 1
ATOM 870 O O . VAL A 1 125 ? 14.284 62.811 6.241 1.00 56.70 126 VAL A O 1
ATOM 874 N N . MET A 1 126 ? 13.358 63.842 7.990 1.00 60.72 127 MET A N 1
ATOM 875 C CA . MET A 1 126 ? 12.232 62.911 8.115 1.00 63.58 127 MET A CA 1
ATOM 876 C C . MET A 1 126 ? 10.863 63.601 7.988 1.00 63.71 127 MET A C 1
ATOM 877 O O . MET A 1 126 ? 10.679 64.708 8.431 1.00 63.18 127 MET A O 1
ATOM 882 N N . THR A 1 127 ? 9.926 62.936 7.322 1.00 65.10 128 THR A N 1
ATOM 883 C CA . THR A 1 127 ? 8.559 63.414 7.199 1.00 65.89 128 THR A CA 1
ATOM 884 C C . THR A 1 127 ? 7.648 62.443 7.943 1.00 66.14 128 THR A C 1
ATOM 885 O O . THR A 1 127 ? 8.061 61.330 8.240 1.00 64.95 128 THR A O 1
ATOM 889 N N . ASP A 1 128 ? 6.428 62.867 8.282 1.00 66.93 129 ASP A N 1
ATOM 890 C CA . ASP A 1 128 ? 5.400 61.911 8.738 1.00 67.47 129 ASP A CA 1
ATOM 891 C C . ASP A 1 128 ? 5.193 60.875 7.630 1.00 67.97 129 ASP A C 1
ATOM 892 O O . ASP A 1 128 ? 5.278 61.202 6.430 1.00 67.39 129 ASP A O 1
ATOM 897 N N . ASN A 1 129 ? 4.959 59.632 8.055 1.00 68.65 130 ASN A N 1
ATOM 898 C CA . ASN A 1 129 ? 4.715 58.477 7.187 1.00 69.29 130 ASN A CA 1
ATOM 899 C C . ASN A 1 129 ? 5.917 58.028 6.356 1.00 69.89 130 ASN A C 1
ATOM 900 O O . ASN A 1 129 ? 5.762 57.280 5.406 1.00 70.32 130 ASN A O 1
ATOM 905 N N . ALA A 1 130 ? 7.116 58.438 6.739 1.00 70.87 131 ALA A N 1
ATOM 906 C CA . ALA A 1 130 ? 8.305 58.212 5.909 1.00 71.20 131 ALA A CA 1
ATOM 907 C C . ALA A 1 130 ? 8.741 56.747 5.887 1.00 71.25 131 ALA A C 1
ATOM 908 O O . ALA A 1 130 ? 8.860 56.098 6.925 1.00 70.16 131 ALA A O 1
ATOM 910 N N . GLN A 1 131 ? 8.962 56.231 4.685 1.00 72.00 132 GLN A N 1
ATOM 911 C CA . GLN A 1 131 ? 9.633 54.941 4.514 1.00 72.82 132 GLN A CA 1
ATOM 912 C C . GLN A 1 131 ? 11.050 55.079 3.936 1.00 73.35 132 GLN A C 1
ATOM 913 O O . GLN A 1 131 ? 11.798 54.095 3.836 1.00 72.77 132 GLN A O 1
ATOM 919 N N . GLU A 1 132 ? 11.398 56.305 3.563 1.00 74.22 133 GLU A N 1
ATOM 920 C CA . GLU A 1 132 ? 12.763 56.715 3.214 1.00 75.15 133 GLU A CA 1
ATOM 921 C C . GLU A 1 132 ? 13.075 58.032 3.889 1.00 73.51 133 GLU A C 1
ATOM 922 O O . GLU A 1 132 ? 12.187 58.871 4.081 1.00 72.42 133 GLU A O 1
ATOM 928 N N . PHE A 1 133 ? 14.349 58.235 4.197 1.00 72.13 134 PHE A N 1
ATOM 929 C CA . PHE A 1 133 ? 14.795 59.555 4.612 1.00 71.31 134 PHE A CA 1
ATOM 930 C C . PHE A 1 133 ? 15.012 60.431 3.393 1.00 70.20 134 PHE A C 1
ATOM 931 O O . PHE A 1 133 ? 15.277 59.945 2.304 1.00 69.27 134 PHE A O 1
ATOM 939 N N . ASP A 1 134 ? 14.869 61.731 3.599 1.00 69.99 135 ASP A N 1
ATOM 940 C CA . ASP A 1 134 ? 15.273 62.763 2.633 1.00 70.31 135 ASP A CA 1
ATOM 941 C C . ASP A 1 134 ? 14.406 62.811 1.370 1.00 70.31 135 ASP A C 1
ATOM 942 O O . ASP A 1 134 ? 14.806 63.368 0.371 1.00 69.42 135 ASP A O 1
ATOM 947 N N . LYS A 1 135 ? 13.229 62.207 1.420 1.00 71.36 136 LYS A N 1
ATOM 948 C CA . LYS A 1 135 ? 12.300 62.244 0.296 1.00 72.21 136 LYS A CA 1
ATOM 949 C C . LYS A 1 135 ? 10.956 62.699 0.834 1.00 71.76 136 LYS A C 1
ATOM 950 O O . LYS A 1 135 ? 10.375 62.038 1.700 1.00 71.84 136 LYS A O 1
ATOM 954 N N . ILE A 1 136 ? 10.508 63.858 0.355 1.00 71.37 137 ILE A N 1
ATOM 955 C CA . ILE A 1 136 ? 9.160 64.331 0.602 1.00 71.24 137 ILE A CA 1
ATOM 956 C C . ILE A 1 136 ? 8.245 63.864 -0.537 1.00 71.31 137 ILE A C 1
ATOM 957 O O . ILE A 1 136 ? 8.514 64.137 -1.708 1.00 69.19 137 ILE A O 1
ATOM 962 N N . PRO A 1 137 ? 7.158 63.141 -0.184 1.00 71.85 138 PRO A N 1
ATOM 963 C CA . PRO A 1 137 ? 6.245 62.662 -1.223 1.00 72.13 138 PRO A CA 1
ATOM 964 C C . PRO A 1 137 ? 5.497 63.801 -1.918 1.00 71.62 138 PRO A C 1
ATOM 965 O O . PRO A 1 137 ? 5.215 64.831 -1.304 1.00 69.98 138 PRO A O 1
ATOM 969 N N . ALA A 1 138 ? 5.193 63.594 -3.197 1.00 71.80 139 ALA A N 1
ATOM 970 C CA . ALA A 1 138 ? 4.303 64.489 -3.939 1.00 72.07 139 ALA A CA 1
ATOM 971 C C . ALA A 1 138 ? 3.043 64.839 -3.144 1.00 71.77 139 ALA A C 1
ATOM 972 O O . ALA A 1 138 ? 2.356 63.975 -2.602 1.00 71.77 139 ALA A O 1
ATOM 974 N N . GLY A 1 139 ? 2.780 66.128 -3.037 1.00 71.70 140 GLY A N 1
ATOM 975 C CA . GLY A 1 139 ? 1.591 66.610 -2.361 1.00 71.31 140 GLY A CA 1
ATOM 976 C C . GLY A 1 139 ? 1.574 66.418 -0.868 1.00 70.63 140 GLY A C 1
ATOM 977 O O . GLY A 1 139 ? 0.500 66.330 -0.282 1.00 70.74 140 GLY A O 1
ATOM 978 N N . TYR A 1 140 ? 2.765 66.381 -0.266 1.00 69.61 141 TYR A N 1
ATOM 979 C CA . TYR A 1 140 ? 2.955 66.201 1.170 1.00 68.42 141 TYR A CA 1
ATOM 980 C C . TYR A 1 140 ? 2.501 67.417 1.959 1.00 68.05 141 TYR A C 1
ATOM 981 O O . TYR A 1 140 ? 2.831 68.533 1.633 1.00 67.57 141 TYR A O 1
ATOM 990 N N . THR A 1 141 ? 1.758 67.169 3.018 1.00 68.23 142 THR A N 1
ATOM 991 C CA . THR A 1 141 ? 1.371 68.184 3.959 1.00 67.81 142 THR A CA 1
ATOM 992 C C . THR A 1 141 ? 1.778 67.657 5.328 1.00 67.32 142 THR A C 1
ATOM 993 O O . THR A 1 141 ? 1.544 66.499 5.644 1.00 66.30 142 THR A O 1
ATOM 997 N N . GLY A 1 142 ? 2.451 68.484 6.116 1.00 67.15 143 GLY A N 1
ATOM 998 C CA . GLY A 1 142 ? 2.967 68.042 7.410 1.00 66.44 143 GLY A CA 1
ATOM 999 C C . GLY A 1 142 ? 4.293 68.658 7.855 1.00 65.70 143 GLY A C 1
ATOM 1000 O O . GLY A 1 142 ? 4.866 69.508 7.172 1.00 63.63 143 GLY A O 1
ATOM 1001 N N . PRO A 1 143 ? 4.785 68.229 9.034 1.00 65.02 144 PRO A N 1
ATOM 1002 C CA . PRO A 1 143 ? 6.044 68.734 9.576 1.00 64.11 144 PRO A CA 1
ATOM 1003 C C . PRO A 1 143 ? 7.287 68.116 8.930 1.00 62.45 144 PRO A C 1
ATOM 1004 O O . PRO A 1 143 ? 7.209 67.114 8.254 1.00 62.37 144 PRO A O 1
ATOM 1008 N N . LEU A 1 144 ? 8.412 68.783 9.100 1.00 61.35 145 LEU A N 1
ATOM 1009 C CA . LEU A 1 144 ? 9.717 68.266 8.716 1.00 60.38 145 LEU A CA 1
ATOM 1010 C C . LEU A 1 144 ? 10.606 68.182 9.975 1.00 58.73 145 LEU A C 1
ATOM 1011 O O . LEU A 1 144 ? 10.548 69.052 10.809 1.00 57.05 145 LEU A O 1
ATOM 1016 N N . TYR A 1 145 ? 11.379 67.100 10.098 1.00 57.99 146 TYR A N 1
ATOM 1017 C CA . TYR A 1 145 ? 12.359 66.911 11.183 1.00 57.52 146 TYR A CA 1
ATOM 1018 C C . TYR A 1 145 ? 13.746 66.636 10.641 1.00 56.39 146 TYR A C 1
ATOM 1019 O O . TYR A 1 145 ? 13.912 66.000 9.608 1.00 54.47 146 TYR A O 1
ATOM 1028 N N . LEU A 1 146 ? 14.749 67.098 11.378 1.00 55.46 147 LEU A N 1
ATOM 1029 C CA . LEU A 1 146 ? 16.127 66.762 11.104 1.00 54.92 147 LEU A CA 1
ATOM 1030 C C . LEU A 1 146 ? 16.658 65.791 12.150 1.00 54.53 147 LEU A C 1
ATOM 1031 O O . LEU A 1 146 ? 16.674 66.079 13.318 1.00 53.29 147 LEU A O 1
ATOM 1036 N N . GLU A 1 147 ? 17.115 64.632 11.704 1.00 54.78 148 GLU A N 1
ATOM 1037 C CA . GLU A 1 147 ? 17.959 63.795 12.529 1.00 55.21 148 GLU A CA 1
ATOM 1038 C C . GLU A 1 147 ? 19.420 64.309 12.417 1.00 53.98 148 GLU A C 1
ATOM 1039 O O . GLU A 1 147 ? 19.890 64.541 11.334 1.00 52.11 148 GLU A O 1
ATOM 1045 N N . ILE A 1 148 ? 20.098 64.547 13.536 1.00 53.42 149 ILE A N 1
ATOM 1046 C CA . ILE A 1 148 ? 21.482 64.986 13.531 1.00 53.37 149 ILE A CA 1
ATOM 1047 C C . ILE A 1 148 ? 22.375 64.066 14.393 1.00 52.45 149 ILE A C 1
ATOM 1048 O O . ILE A 1 148 ? 22.044 63.719 15.520 1.00 50.54 149 ILE A O 1
ATOM 1053 N N . SER A 1 149 ? 23.526 63.700 13.858 1.00 51.56 150 SER A N 1
ATOM 1054 C CA . SER A 1 149 ? 24.500 62.977 14.631 1.00 51.15 150 SER A CA 1
ATOM 1055 C C . SER A 1 149 ? 25.893 63.410 14.227 1.00 50.87 150 SER A C 1
ATOM 1056 O O . SER A 1 149 ? 26.362 63.078 13.128 1.00 49.76 150 SER A O 1
ATOM 1059 N N . PRO A 1 150 ? 26.550 64.201 15.090 1.00 51.71 151 PRO A N 1
ATOM 1060 C CA . PRO A 1 150 ? 27.958 64.538 14.829 1.00 52.05 151 PRO A CA 1
ATOM 1061 C C . PRO A 1 150 ? 28.832 63.291 14.852 1.00 51.92 151 PRO A C 1
ATOM 1062 O O . PRO A 1 150 ? 28.761 62.504 15.762 1.00 50.73 151 PRO A O 1
ATOM 1066 N N . ARG A 1 151 ? 29.624 63.125 13.817 1.00 53.77 152 ARG A N 1
ATOM 1067 C CA . ARG A 1 151 ? 30.458 61.966 13.639 1.00 55.21 152 ARG A CA 1
ATOM 1068 C C . ARG A 1 151 ? 31.885 62.211 14.123 1.00 55.57 152 ARG A C 1
ATOM 1069 O O . ARG A 1 151 ? 32.413 61.404 14.855 1.00 56.59 152 ARG A O 1
ATOM 1073 N N . THR A 1 152 ? 32.483 63.323 13.736 1.00 55.44 153 THR A N 1
ATOM 1074 C CA . THR A 1 152 ? 33.873 63.633 14.058 1.00 55.08 153 THR A CA 1
ATOM 1075 C C . THR A 1 152 ? 34.088 64.770 15.057 1.00 53.62 153 THR A C 1
ATOM 1076 O O . THR A 1 152 ? 34.897 64.650 15.970 1.00 52.36 153 THR A O 1
ATOM 1080 N N . PHE A 1 153 ? 33.373 65.873 14.866 1.00 52.70 154 PHE A N 1
ATOM 1081 C CA . PHE A 1 153 ? 33.457 67.023 15.779 1.00 51.88 154 PHE A CA 1
ATOM 1082 C C . PHE A 1 153 ? 32.169 67.210 16.572 1.00 51.02 154 PHE A C 1
ATOM 1083 O O . PHE A 1 153 ? 31.074 67.153 15.990 1.00 50.05 154 PHE A O 1
ATOM 1091 N N . PRO A 1 154 ? 32.285 67.481 17.889 1.00 50.36 155 PRO A N 1
ATOM 1092 C CA . PRO A 1 154 ? 31.145 67.979 18.598 1.00 49.75 155 PRO A CA 1
ATOM 1093 C C . PRO A 1 154 ? 30.752 69.407 18.124 1.00 49.50 155 PRO A C 1
ATOM 1094 O O . PRO A 1 154 ? 31.590 70.197 17.653 1.00 48.86 155 PRO A O 1
ATOM 1098 N N . ILE A 1 155 ? 29.465 69.698 18.174 1.00 49.55 156 ILE A N 1
ATOM 1099 C CA . ILE A 1 155 ? 28.934 70.892 17.532 1.00 49.12 156 ILE A CA 1
ATOM 1100 C C . ILE A 1 155 ? 28.041 71.652 18.484 1.00 49.06 156 ILE A C 1
ATOM 1101 O O . ILE A 1 155 ? 27.528 71.063 19.401 1.00 47.73 156 ILE A O 1
ATOM 1106 N N . VAL A 1 156 ? 27.975 72.980 18.331 1.00 50.29 157 VAL A N 1
ATOM 1107 C CA . VAL A 1 156 ? 26.911 73.793 18.954 1.00 50.58 157 VAL A CA 1
ATOM 1108 C C . VAL A 1 156 ? 25.957 74.250 17.867 1.00 50.58 157 VAL A C 1
ATOM 1109 O O . VAL A 1 156 ? 26.386 74.702 16.810 1.00 50.77 157 VAL A O 1
ATOM 1113 N N . VAL A 1 157 ? 24.674 73.981 18.102 1.00 50.60 158 VAL A N 1
ATOM 1114 C CA . VAL A 1 157 ? 23.579 74.366 17.202 1.00 51.39 158 VAL A CA 1
ATOM 1115 C C . VAL A 1 157 ? 22.564 75.220 17.990 1.00 52.64 158 VAL A C 1
ATOM 1116 O O . VAL A 1 157 ? 22.473 75.165 19.217 1.00 50.64 158 VAL A O 1
ATOM 1120 N N . ARG A 1 158 ? 21.815 76.048 17.288 1.00 54.76 159 ARG A N 1
ATOM 1121 C CA . ARG A 1 158 ? 20.730 76.773 17.964 1.00 55.74 159 ARG A CA 1
ATOM 1122 C C . ARG A 1 158 ? 19.538 76.892 17.058 1.00 56.05 159 ARG A C 1
ATOM 1123 O O . ARG A 1 158 ? 19.571 76.435 15.912 1.00 54.54 159 ARG A O 1
ATOM 1131 N N . ARG A 1 159 ? 18.477 77.484 17.601 1.00 57.22 160 ARG A N 1
ATOM 1132 C CA . ARG A 1 159 ? 17.341 77.926 16.814 1.00 57.86 160 ARG A CA 1
ATOM 1133 C C . ARG A 1 159 ? 17.842 78.794 15.663 1.00 57.48 160 ARG A C 1
ATOM 1134 O O . ARG A 1 159 ? 18.624 79.715 15.872 1.00 55.83 160 ARG A O 1
ATOM 1142 N N . GLY A 1 160 ? 17.430 78.448 14.451 1.00 56.92 161 GLY A N 1
ATOM 1143 C CA . GLY A 1 160 ? 17.863 79.140 13.278 1.00 57.18 161 GLY A CA 1
ATOM 1144 C C . GLY A 1 160 ? 18.991 78.446 12.545 1.00 57.23 161 GLY A C 1
ATOM 1145 O O . GLY A 1 160 ? 19.164 78.689 11.365 1.00 56.58 161 GLY A O 1
ATOM 1146 N N . SER A 1 161 ? 19.751 77.581 13.216 1.00 57.51 162 SER A N 1
ATOM 1147 C CA . SER A 1 161 ? 20.893 76.912 12.584 1.00 57.14 162 SER A CA 1
ATOM 1148 C C . SER A 1 161 ? 20.430 76.163 11.340 1.00 57.59 162 SER A C 1
ATOM 1149 O O . SER A 1 161 ? 19.415 75.475 11.338 1.00 55.71 162 SER A O 1
ATOM 1152 N N . ARG A 1 162 ? 21.167 76.361 10.271 1.00 58.70 163 ARG A N 1
ATOM 1153 C CA . ARG A 1 162 ? 20.864 75.800 8.967 1.00 60.50 163 ARG A CA 1
ATOM 1154 C C . ARG A 1 162 ? 21.902 74.753 8.612 1.00 60.51 163 ARG A C 1
ATOM 1155 O O . ARG A 1 162 ? 23.069 75.050 8.486 1.00 59.97 163 ARG A O 1
ATOM 1163 N N . LEU A 1 163 ? 21.454 73.512 8.499 1.00 61.44 164 LEU A N 1
ATOM 1164 C CA . LEU A 1 163 ? 22.328 72.369 8.257 1.00 61.14 164 LEU A CA 1
ATOM 1165 C C . LEU A 1 163 ? 21.889 71.589 7.021 1.00 61.58 164 LEU A C 1
ATOM 1166 O O . LEU A 1 163 ? 22.637 70.755 6.494 1.00 60.91 164 LEU A O 1
ATOM 1171 N N . SER A 1 164 ? 20.670 71.848 6.561 1.00 62.32 165 SER A N 1
ATOM 1172 C CA . SER A 1 164 ? 20.093 71.067 5.486 1.00 63.14 165 SER A CA 1
ATOM 1173 C C . SER A 1 164 ? 19.306 71.931 4.535 1.00 63.18 165 SER A C 1
ATOM 1174 O O . SER A 1 164 ? 18.997 73.061 4.833 1.00 62.14 165 SER A O 1
ATOM 1177 N N . GLN A 1 165 ? 19.010 71.373 3.372 1.00 64.07 166 GLN A N 1
ATOM 1178 C CA . GLN A 1 165 ? 18.306 72.087 2.342 1.00 65.22 166 GLN A CA 1
ATOM 1179 C C . GLN A 1 165 ? 17.395 71.200 1.525 1.00 65.67 166 GLN A C 1
ATOM 1180 O O . GLN A 1 165 ? 17.610 69.999 1.385 1.00 64.77 166 GLN A O 1
ATOM 1186 N N . ILE A 1 166 ? 16.346 71.820 1.001 1.00 66.63 167 ILE A N 1
ATOM 1187 C CA . ILE A 1 166 ? 15.308 71.091 0.305 1.00 66.94 167 ILE A CA 1
ATOM 1188 C C . ILE A 1 166 ? 15.086 71.661 -1.108 1.00 67.93 167 ILE A C 1
ATOM 1189 O O . ILE A 1 166 ? 14.998 72.875 -1.325 1.00 67.55 167 ILE A O 1
ATOM 1194 N N . ARG A 1 167 ? 15.027 70.738 -2.054 1.00 69.27 168 ARG A N 1
ATOM 1195 C CA . ARG A 1 167 ? 14.788 71.020 -3.445 1.00 70.27 168 ARG A CA 1
ATOM 1196 C C . ARG A 1 167 ? 13.430 70.472 -3.842 1.00 70.59 168 ARG A C 1
ATOM 1197 O O . ARG A 1 167 ? 13.182 69.294 -3.746 1.00 70.04 168 ARG A O 1
ATOM 1205 N N . PHE A 1 168 ? 12.563 71.363 -4.297 1.00 71.80 169 PHE A N 1
ATOM 1206 C CA . PHE A 1 168 ? 11.227 71.021 -4.764 1.00 72.40 169 PHE A CA 1
ATOM 1207 C C . PHE A 1 168 ? 11.246 70.786 -6.272 1.00 74.08 169 PHE A C 1
ATOM 1208 O O . PHE A 1 168 ? 12.077 71.352 -6.990 1.00 73.61 169 PHE A O 1
ATOM 1216 N N . ARG A 1 169 ? 10.339 69.932 -6.732 1.00 76.34 170 ARG A N 1
ATOM 1217 C CA . ARG A 1 169 ? 10.279 69.529 -8.128 1.00 77.95 170 ARG A CA 1
ATOM 1218 C C . ARG A 1 169 ? 8.910 68.977 -8.546 1.00 79.54 170 ARG A C 1
ATOM 1219 O O . ARG A 1 169 ? 8.123 68.505 -7.720 1.00 79.17 170 ARG A O 1
ATOM 1227 N N . ILE A 1 170 ? 8.650 69.057 -9.846 1.00 81.70 171 ILE A N 1
ATOM 1228 C CA . ILE A 1 170 ? 7.410 68.574 -10.459 1.00 83.38 171 ILE A CA 1
ATOM 1229 C C . ILE A 1 170 ? 7.834 67.534 -11.457 1.00 84.73 171 ILE A C 1
ATOM 1230 O O . ILE A 1 170 ? 8.587 67.840 -12.369 1.00 84.19 171 ILE A O 1
ATOM 1235 N N . GLY A 1 171 ? 7.385 66.299 -11.267 1.00 86.86 172 GLY A N 1
ATOM 1236 C CA . GLY A 1 171 ? 7.930 65.175 -12.030 1.00 88.86 172 GLY A CA 1
ATOM 1237 C C . GLY A 1 171 ? 9.437 65.063 -11.829 1.00 90.43 172 GLY A C 1
ATOM 1238 O O . GLY A 1 171 ? 10.011 65.721 -10.956 1.00 89.86 172 GLY A O 1
ATOM 1239 N N . HIS A 1 172 ? 10.090 64.240 -12.642 1.00 92.59 173 HIS A N 1
ATOM 1240 C CA . HIS A 1 172 ? 11.508 63.989 -12.448 1.00 94.34 173 HIS A CA 1
ATOM 1241 C C . HIS A 1 172 ? 12.281 64.096 -13.760 1.00 95.18 173 HIS A C 1
ATOM 1242 O O . HIS A 1 172 ? 12.566 63.097 -14.410 1.00 95.19 173 HIS A O 1
ATOM 1249 N N . ALA A 1 173 ? 12.637 65.333 -14.110 1.00 96.27 174 ALA A N 1
ATOM 1250 C CA . ALA A 1 173 ? 13.193 65.694 -15.428 1.00 96.98 174 ALA A CA 1
ATOM 1251 C C . ALA A 1 173 ? 14.709 65.561 -15.533 1.00 97.49 174 ALA A C 1
ATOM 1252 O O . ALA A 1 173 ? 15.393 66.522 -15.830 1.00 96.64 174 ALA A O 1
ATOM 1254 N N . LEU A 1 174 ? 15.222 64.361 -15.300 1.00 98.82 175 LEU A N 1
ATOM 1255 C CA . LEU A 1 174 ? 16.653 64.103 -15.390 1.00 99.78 175 LEU A CA 1
ATOM 1256 C C . LEU A 1 174 ? 17.113 64.142 -16.845 1.00 100.68 175 LEU A C 1
ATOM 1257 O O . LEU A 1 174 ? 16.310 64.055 -17.764 1.00 100.66 175 LEU A O 1
ATOM 1262 N N . LEU A 1 175 ? 18.419 64.282 -17.030 1.00 101.82 176 LEU A N 1
ATOM 1263 C CA . LEU A 1 175 ? 19.063 64.045 -18.310 1.00 102.44 176 LEU A CA 1
ATOM 1264 C C . LEU A 1 175 ? 19.624 62.631 -18.292 1.00 103.33 176 LEU A C 1
ATOM 1265 O O . LEU A 1 175 ? 20.260 62.229 -17.324 1.00 103.35 176 LEU A O 1
ATOM 1270 N N . ASN A 1 176 ? 19.380 61.872 -19.354 1.00 104.51 177 ASN A N 1
ATOM 1271 C CA . ASN A 1 176 ? 20.053 60.586 -19.542 1.00 105.22 177 ASN A CA 1
ATOM 1272 C C . ASN A 1 176 ? 21.427 60.801 -20.191 1.00 105.53 177 ASN A C 1
ATOM 1273 O O . ASN A 1 176 ? 21.816 61.941 -20.456 1.00 105.42 177 ASN A O 1
ATOM 1278 N N . GLU A 1 177 ? 22.147 59.705 -20.443 1.00 105.87 178 GLU A N 1
ATOM 1279 C CA . GLU A 1 177 ? 23.493 59.738 -21.031 1.00 105.79 178 GLU A CA 1
ATOM 1280 C C . GLU A 1 177 ? 23.579 60.627 -22.270 1.00 105.73 178 GLU A C 1
ATOM 1281 O O . GLU A 1 177 ? 24.624 61.233 -22.546 1.00 105.38 178 GLU A O 1
ATOM 1283 N N . SER A 1 178 ? 22.465 60.694 -22.998 1.00 105.60 179 SER A N 1
ATOM 1284 C CA . SER A 1 178 ? 22.362 61.407 -24.270 1.00 105.35 179 SER A CA 1
ATOM 1285 C C . SER A 1 178 ? 22.431 62.931 -24.132 1.00 104.67 179 SER A C 1
ATOM 1286 O O . SER A 1 178 ? 23.299 63.583 -24.735 1.00 104.41 179 SER A O 1
ATOM 1289 N N . GLU A 1 179 ? 21.509 63.485 -23.344 1.00 103.83 180 GLU A N 1
ATOM 1290 C CA . GLU A 1 179 ? 21.359 64.939 -23.207 1.00 103.06 180 GLU A CA 1
ATOM 1291 C C . GLU A 1 179 ? 22.518 65.554 -22.427 1.00 102.35 180 GLU A C 1
ATOM 1292 O O . GLU A 1 179 ? 22.862 66.723 -22.635 1.00 101.99 180 GLU A O 1
ATOM 1298 N N . VAL A 1 180 ? 23.093 64.774 -21.513 1.00 101.39 181 VAL A N 1
ATOM 1299 C CA . VAL A 1 180 ? 24.276 65.199 -20.758 1.00 101.24 181 VAL A CA 1
ATOM 1300 C C . VAL A 1 180 ? 25.461 65.451 -21.701 1.00 100.75 181 VAL A C 1
ATOM 1301 O O . VAL A 1 180 ? 26.106 66.506 -21.638 1.00 100.79 181 VAL A O 1
ATOM 1305 N N . LEU A 1 181 ? 25.734 64.466 -22.565 1.00 100.31 182 LEU A N 1
ATOM 1306 C CA . LEU A 1 181 ? 26.775 64.565 -23.605 1.00 99.81 182 LEU A CA 1
ATOM 1307 C C . LEU A 1 181 ? 26.468 65.680 -24.617 1.00 99.42 182 LEU A C 1
ATOM 1308 O O . LEU A 1 181 ? 27.381 66.387 -25.027 1.00 99.13 182 LEU A O 1
ATOM 1310 N N . LYS A 1 182 ? 25.194 65.833 -24.995 1.00 99.28 183 LYS A N 1
ATOM 1311 C CA . LYS A 1 182 ? 24.729 66.953 -25.846 1.00 100.02 183 LYS A CA 1
ATOM 1312 C C . LYS A 1 182 ? 24.950 68.344 -25.235 1.00 99.41 183 LYS A C 1
ATOM 1313 O O . LYS A 1 182 ? 25.467 69.258 -25.883 1.00 99.13 183 LYS A O 1
ATOM 1319 N N . LEU A 1 183 ? 24.501 68.489 -23.992 1.00 99.55 184 LEU A N 1
ATOM 1320 C CA . LEU A 1 183 ? 24.579 69.748 -23.266 1.00 99.51 184 LEU A CA 1
ATOM 1321 C C . LEU A 1 183 ? 26.045 70.090 -22.974 1.00 99.70 184 LEU A C 1
ATOM 1322 O O . LEU A 1 183 ? 26.384 71.257 -22.859 1.00 99.20 184 LEU A O 1
ATOM 1327 N N . HIS A 1 184 ? 26.906 69.077 -22.886 1.00 100.36 185 HIS A N 1
ATOM 1328 C CA . HIS A 1 184 ? 28.345 69.295 -22.793 1.00 101.49 185 HIS A CA 1
ATOM 1329 C C . HIS A 1 184 ? 28.876 70.000 -24.034 1.00 102.67 185 HIS A C 1
ATOM 1330 O O . HIS A 1 184 ? 29.744 70.866 -23.928 1.00 102.49 185 HIS A O 1
ATOM 1337 N N . GLU A 1 185 ? 28.345 69.623 -25.201 1.00 104.02 186 GLU A N 1
ATOM 1338 C CA . GLU A 1 185 ? 28.794 70.168 -26.490 1.00 104.90 186 GLU A CA 1
ATOM 1339 C C . GLU A 1 185 ? 28.488 71.667 -26.625 1.00 105.48 186 GLU A C 1
ATOM 1340 O O . GLU A 1 185 ? 29.399 72.469 -26.816 1.00 105.50 186 GLU A O 1
ATOM 1342 N N . THR A 1 186 ? 27.211 72.031 -26.537 1.00 106.10 187 THR A N 1
ATOM 1343 C CA . THR A 1 186 ? 26.802 73.442 -26.469 1.00 106.44 187 THR A CA 1
ATOM 1344 C C . THR A 1 186 ? 27.504 74.204 -25.329 1.00 106.99 187 THR A C 1
ATOM 1345 O O . THR A 1 186 ? 28.197 75.185 -25.596 1.00 107.02 187 THR A O 1
ATOM 1349 N N . GLU A 1 187 ? 27.331 73.747 -24.080 1.00 107.42 188 GLU A N 1
ATOM 1350 C CA . GLU A 1 187 ? 27.938 74.378 -22.881 1.00 107.41 188 GLU A CA 1
ATOM 1351 C C . GLU A 1 187 ? 28.834 73.377 -22.154 1.00 107.41 188 GLU A C 1
ATOM 1352 O O . GLU A 1 187 ? 28.372 72.316 -21.772 1.00 107.38 188 GLU A O 1
ATOM 1354 N N . THR A 1 188 ? 30.104 73.727 -21.946 1.00 107.24 189 THR A N 1
ATOM 1355 C CA . THR A 1 188 ? 31.119 72.781 -21.440 1.00 106.95 189 THR A CA 1
ATOM 1356 C C . THR A 1 188 ? 30.880 72.384 -19.968 1.00 106.59 189 THR A C 1
ATOM 1357 O O . THR A 1 188 ? 31.031 73.214 -19.070 1.00 106.35 189 THR A O 1
ATOM 1361 N N . LEU A 1 189 ? 30.510 71.122 -19.732 1.00 106.07 190 LEU A N 1
ATOM 1362 C CA . LEU A 1 189 ? 30.268 70.608 -18.378 1.00 105.62 190 LEU A CA 1
ATOM 1363 C C . LEU A 1 189 ? 31.540 70.168 -17.648 1.00 105.94 190 LEU A C 1
ATOM 1364 O O . LEU A 1 189 ? 31.476 69.893 -16.452 1.00 105.81 190 LEU A O 1
ATOM 1369 N N . VAL A 1 190 ? 32.676 70.097 -18.358 1.00 106.30 191 VAL A N 1
ATOM 1370 C CA . VAL A 1 190 ? 34.008 69.850 -17.743 1.00 106.53 191 VAL A CA 1
ATOM 1371 C C . VAL A 1 190 ? 35.154 70.609 -18.443 1.00 106.28 191 VAL A C 1
ATOM 1372 O O . VAL A 1 190 ? 35.106 70.840 -19.641 1.00 105.93 191 VAL A O 1
ATOM 1376 N N . ALA A 1 191 ? 36.186 70.978 -17.683 1.00 106.39 192 ALA A N 1
ATOM 1377 C CA . ALA A 1 191 ? 37.330 71.753 -18.207 1.00 106.35 192 ALA A CA 1
ATOM 1378 C C . ALA A 1 191 ? 38.489 70.852 -18.641 1.00 106.21 192 ALA A C 1
ATOM 1379 O O . ALA A 1 191 ? 38.737 70.655 -19.832 1.00 105.56 192 ALA A O 1
ATOM 1381 N N . PRO A 1 195 ? 35.179 62.083 -21.318 1.00 104.94 196 PRO A N 1
ATOM 1382 C CA . PRO A 1 195 ? 34.389 62.459 -20.146 1.00 104.93 196 PRO A CA 1
ATOM 1383 C C . PRO A 1 195 ? 33.267 61.454 -19.831 1.00 105.01 196 PRO A C 1
ATOM 1384 O O . PRO A 1 195 ? 32.201 61.517 -20.439 1.00 105.26 196 PRO A O 1
ATOM 1388 N N . ASN A 1 196 ? 33.514 60.548 -18.882 1.00 104.92 197 ASN A N 1
ATOM 1389 C CA . ASN A 1 196 ? 32.581 59.447 -18.537 1.00 105.00 197 ASN A CA 1
ATOM 1390 C C . ASN A 1 196 ? 31.161 59.861 -18.196 1.00 104.35 197 ASN A C 1
ATOM 1391 O O . ASN A 1 196 ? 30.937 60.431 -17.133 1.00 104.45 197 ASN A O 1
ATOM 1396 N N . VAL A 1 197 ? 30.209 59.522 -19.068 1.00 103.52 198 VAL A N 1
ATOM 1397 C CA . VAL A 1 197 ? 28.819 59.942 -18.909 1.00 103.22 198 VAL A CA 1
ATOM 1398 C C . VAL A 1 197 ? 27.868 58.746 -18.706 1.00 103.16 198 VAL A C 1
ATOM 1399 O O . VAL A 1 197 ? 26.861 58.585 -19.407 1.00 103.41 198 VAL A O 1
ATOM 1403 N N . THR A 1 198 ? 28.186 57.924 -17.714 1.00 103.00 199 THR A N 1
ATOM 1404 C CA . THR A 1 198 ? 27.370 56.755 -17.384 1.00 102.93 199 THR A CA 1
ATOM 1405 C C . THR A 1 198 ? 25.978 57.114 -16.821 1.00 102.58 199 THR A C 1
ATOM 1406 O O . THR A 1 198 ? 24.954 56.545 -17.223 1.00 101.87 199 THR A O 1
ATOM 1410 N N . GLY A 1 201 ? 24.936 60.721 -15.570 1.00 84.58 202 GLY A N 1
ATOM 1411 C CA . GLY A 1 201 ? 25.775 61.844 -15.143 1.00 85.01 202 GLY A CA 1
ATOM 1412 C C . GLY A 1 201 ? 27.274 61.631 -15.338 1.00 84.77 202 GLY A C 1
ATOM 1413 O O . GLY A 1 201 ? 27.731 60.508 -15.535 1.00 84.27 202 GLY A O 1
ATOM 1414 N N . ILE A 1 202 ? 28.042 62.713 -15.272 1.00 84.77 203 ILE A N 1
ATOM 1415 C CA . ILE A 1 202 ? 29.487 62.659 -15.561 1.00 84.89 203 ILE A CA 1
ATOM 1416 C C . ILE A 1 202 ? 30.296 62.153 -14.356 1.00 84.40 203 ILE A C 1
ATOM 1417 O O . ILE A 1 202 ? 29.983 62.492 -13.213 1.00 83.83 203 ILE A O 1
ATOM 1422 N N . ALA A 1 203 ? 31.328 61.341 -14.615 1.00 83.69 204 ALA A N 1
ATOM 1423 C CA . ALA A 1 203 ? 32.184 60.818 -13.539 1.00 82.88 204 ALA A CA 1
ATOM 1424 C C . ALA A 1 203 ? 33.087 61.912 -13.011 1.00 81.72 204 ALA A C 1
ATOM 1425 O O . ALA A 1 203 ? 33.426 62.834 -13.739 1.00 81.52 204 ALA A O 1
ATOM 1427 N N . LEU A 1 204 ? 33.416 61.823 -11.724 1.00 80.52 205 LEU A N 1
ATOM 1428 C CA . LEU A 1 204 ? 34.331 62.745 -11.068 1.00 79.80 205 LEU A CA 1
ATOM 1429 C C . LEU A 1 204 ? 35.377 61.923 -10.348 1.00 79.00 205 LEU A C 1
ATOM 1430 O O . LEU A 1 204 ? 35.056 60.966 -9.656 1.00 78.39 205 LEU A O 1
ATOM 1435 N N . SER A 1 205 ? 36.629 62.322 -10.493 1.00 78.02 206 SER A N 1
ATOM 1436 C CA . SER A 1 205 ? 37.737 61.580 -9.943 1.00 77.37 206 SER A CA 1
ATOM 1437 C C . SER A 1 205 ? 38.571 62.452 -9.017 1.00 77.08 206 SER A C 1
ATOM 1438 O O . SER A 1 205 ? 38.463 63.651 -9.026 1.00 76.56 206 SER A O 1
ATOM 1441 N N . ILE A 1 206 ? 39.418 61.810 -8.241 1.00 77.32 207 ILE A N 1
ATOM 1442 C CA . ILE A 1 206 ? 40.114 62.428 -7.141 1.00 77.69 207 ILE A CA 1
ATOM 1443 C C . ILE A 1 206 ? 41.534 62.900 -7.553 1.00 78.49 207 ILE A C 1
ATOM 1444 O O . ILE A 1 206 ? 42.242 62.210 -8.292 1.00 77.34 207 ILE A O 1
ATOM 1449 N N . ASP A 1 207 ? 41.912 64.092 -7.080 1.00 79.50 208 ASP A N 1
ATOM 1450 C CA . ASP A 1 207 ? 43.218 64.675 -7.329 1.00 80.37 208 ASP A CA 1
ATOM 1451 C C . ASP A 1 207 ? 44.107 64.546 -6.116 1.00 81.07 208 ASP A C 1
ATOM 1452 O O . ASP A 1 207 ? 44.091 65.394 -5.215 1.00 80.92 208 ASP A O 1
ATOM 1457 N N . LEU A 1 208 ? 44.913 63.494 -6.122 1.00 82.32 209 LEU A N 1
ATOM 1458 C CA . LEU A 1 208 ? 45.916 63.278 -5.093 1.00 83.22 209 LEU A CA 1
ATOM 1459 C C . LEU A 1 208 ? 47.326 63.720 -5.526 1.00 84.56 209 LEU A C 1
ATOM 1460 O O . LEU A 1 208 ? 48.321 63.354 -4.897 1.00 83.21 209 LEU A O 1
ATOM 1465 N N . LYS A 1 209 ? 47.397 64.557 -6.558 1.00 86.64 210 LYS A N 1
ATOM 1466 C CA . LYS A 1 209 ? 48.683 65.041 -7.033 1.00 88.94 210 LYS A CA 1
ATOM 1467 C C . LYS A 1 209 ? 49.215 66.257 -6.271 1.00 90.13 210 LYS A C 1
ATOM 1468 O O . LYS A 1 209 ? 50.333 66.229 -5.769 1.00 89.88 210 LYS A O 1
ATOM 1474 N N . GLY A 1 210 ? 48.428 67.320 -6.177 1.00 91.79 211 GLY A N 1
ATOM 1475 C CA . GLY A 1 210 ? 48.805 68.437 -5.312 1.00 92.95 211 GLY A CA 1
ATOM 1476 C C . GLY A 1 210 ? 48.338 69.791 -5.801 1.00 94.00 211 GLY A C 1
ATOM 1477 O O . GLY A 1 210 ? 47.920 69.945 -6.960 1.00 94.37 211 GLY A O 1
ATOM 1478 N N . PHE A 1 211 ? 48.402 70.764 -4.892 1.00 94.94 212 PHE A N 1
ATOM 1479 C CA . PHE A 1 211 ? 48.092 72.157 -5.187 1.00 95.44 212 PHE A CA 1
ATOM 1480 C C . PHE A 1 211 ? 49.130 73.079 -4.539 1.00 95.83 212 PHE A C 1
ATOM 1481 O O . PHE A 1 211 ? 49.519 72.889 -3.377 1.00 95.33 212 PHE A O 1
ATOM 1489 N N . GLY A 1 212 ? 49.601 74.049 -5.328 1.00 96.30 213 GLY A N 1
ATOM 1490 C CA . GLY A 1 212 ? 50.562 75.059 -4.871 1.00 96.13 213 GLY A CA 1
ATOM 1491 C C . GLY A 1 212 ? 51.913 74.499 -4.464 1.00 95.75 213 GLY A C 1
ATOM 1492 O O . GLY A 1 212 ? 52.292 73.407 -4.888 1.00 94.88 213 GLY A O 1
ATOM 1493 N N . GLU A 1 213 ? 52.606 75.256 -3.604 1.00 95.62 214 GLU A N 1
ATOM 1494 C CA . GLU A 1 213 ? 54.005 75.001 -3.226 1.00 95.41 214 GLU A CA 1
ATOM 1495 C C . GLU A 1 213 ? 54.202 73.716 -2.391 1.00 95.15 214 GLU A C 1
ATOM 1496 O O . GLU A 1 213 ? 55.022 72.857 -2.735 1.00 94.42 214 GLU A O 1
ATOM 1498 N N . ASN A 1 214 ? 53.442 73.584 -1.304 1.00 94.75 215 ASN A N 1
ATOM 1499 C CA . ASN A 1 214 ? 53.639 72.460 -0.376 1.00 94.68 215 ASN A CA 1
ATOM 1500 C C . ASN A 1 214 ? 53.091 71.134 -0.908 1.00 92.86 215 ASN A C 1
ATOM 1501 O O . ASN A 1 214 ? 53.444 70.076 -0.401 1.00 92.56 215 ASN A O 1
ATOM 1506 N N . GLY A 1 215 ? 52.224 71.211 -1.918 1.00 90.88 216 GLY A N 1
ATOM 1507 C CA . GLY A 1 215 ? 51.560 70.042 -2.494 1.00 89.04 216 GLY A CA 1
ATOM 1508 C C . GLY A 1 215 ? 50.355 69.615 -1.672 1.00 86.91 216 GLY A C 1
ATOM 1509 O O . GLY A 1 215 ? 50.195 68.447 -1.384 1.00 85.95 216 GLY A O 1
ATOM 1510 N N . LEU A 1 216 ? 49.508 70.573 -1.302 1.00 84.87 217 LEU A N 1
ATOM 1511 C CA . LEU A 1 216 ? 48.355 70.313 -0.426 1.00 82.68 217 LEU A CA 1
ATOM 1512 C C . LEU A 1 216 ? 47.275 69.514 -1.138 1.00 80.99 217 LEU A C 1
ATOM 1513 O O . LEU A 1 216 ? 46.756 69.925 -2.166 1.00 79.82 217 LEU A O 1
ATOM 1518 N N . ILE A 1 217 ? 46.949 68.372 -0.553 1.00 78.74 218 ILE A N 1
ATOM 1519 C CA . ILE A 1 217 ? 45.980 67.435 -1.113 1.00 77.80 218 ILE A CA 1
ATOM 1520 C C . ILE A 1 217 ? 44.579 67.687 -0.521 1.00 75.79 218 ILE A C 1
ATOM 1521 O O . ILE A 1 217 ? 43.545 67.599 -1.211 1.00 74.47 218 ILE A O 1
ATOM 1526 N N . GLY A 1 218 ? 44.578 68.007 0.767 1.00 73.37 219 GLY A N 1
ATOM 1527 C CA . GLY A 1 218 ? 43.367 68.231 1.499 1.00 71.74 219 GLY A CA 1
ATOM 1528 C C . GLY A 1 218 ? 43.598 68.104 2.980 1.00 69.55 219 GLY A C 1
ATOM 1529 O O . GLY A 1 218 ? 44.699 68.309 3.478 1.00 67.47 219 GLY A O 1
ATOM 1530 N N . TYR A 1 219 ? 42.528 67.741 3.664 1.00 67.96 220 TYR A N 1
ATOM 1531 C CA . TYR A 1 219 ? 42.474 67.752 5.106 1.00 66.90 220 TYR A CA 1
ATOM 1532 C C . TYR A 1 219 ? 41.924 66.454 5.705 1.00 65.95 220 TYR A C 1
ATOM 1533 O O . TYR A 1 219 ? 40.976 65.865 5.214 1.00 64.48 220 TYR A O 1
ATOM 1542 N N . ARG A 1 220 ? 42.574 66.033 6.773 1.00 65.75 221 ARG A N 1
ATOM 1543 C CA . ARG A 1 220 ? 42.057 65.043 7.671 1.00 66.19 221 ARG A CA 1
ATOM 1544 C C . ARG A 1 220 ? 41.498 65.695 8.918 1.00 64.75 221 ARG A C 1
ATOM 1545 O O . ARG A 1 220 ? 42.144 66.529 9.553 1.00 63.03 221 ARG A O 1
ATOM 1553 N N . GLY A 1 221 ? 40.296 65.285 9.280 1.00 64.08 222 GLY A N 1
ATOM 1554 C CA . GLY A 1 221 ? 39.716 65.684 10.542 1.00 64.70 222 GLY A CA 1
ATOM 1555 C C . GLY A 1 221 ? 40.564 65.188 11.688 1.00 64.57 222 GLY A C 1
ATOM 1556 O O . GLY A 1 221 ? 41.040 64.090 11.664 1.00 62.97 222 GLY A O 1
ATOM 1557 N N . LYS A 1 222 ? 40.771 66.034 12.678 1.00 66.14 223 LYS A N 1
ATOM 1558 C CA . LYS A 1 222 ? 41.481 65.667 13.873 1.00 67.31 223 LYS A CA 1
ATOM 1559 C C . LYS A 1 222 ? 40.502 64.900 14.744 1.00 68.54 223 LYS A C 1
ATOM 1560 O O . LYS A 1 222 ? 39.304 65.231 14.806 1.00 68.01 223 LYS A O 1
ATOM 1566 N N . HIS A 1 223 ? 41.015 63.857 15.396 1.00 70.63 224 HIS A N 1
ATOM 1567 C CA . HIS A 1 223 ? 40.174 62.929 16.167 1.00 71.80 224 HIS A CA 1
ATOM 1568 C C . HIS A 1 223 ? 39.828 63.450 17.516 1.00 71.06 224 HIS A C 1
ATOM 1569 O O . HIS A 1 223 ? 38.919 62.928 18.142 1.00 71.36 224 HIS A O 1
ATOM 1576 N N . HIS A 1 224 ? 40.519 64.485 17.965 1.00 70.38 225 HIS A N 1
ATOM 1577 C CA . HIS A 1 224 ? 40.222 65.058 19.279 1.00 69.78 225 HIS A CA 1
ATOM 1578 C C . HIS A 1 224 ? 40.257 66.593 19.187 1.00 68.88 225 HIS A C 1
ATOM 1579 O O . HIS A 1 224 ? 41.300 67.172 18.882 1.00 69.20 225 HIS A O 1
ATOM 1586 N N . THR A 1 225 ? 39.117 67.244 19.446 1.00 67.32 226 THR A N 1
ATOM 1587 C CA . THR A 1 225 ? 38.960 68.689 19.221 1.00 65.22 226 THR A CA 1
ATOM 1588 C C . THR A 1 225 ? 38.019 69.337 20.211 1.00 63.60 226 THR A C 1
ATOM 1589 O O . THR A 1 225 ? 37.277 68.662 20.889 1.00 63.00 226 THR A O 1
ATOM 1593 N N . ALA A 1 226 ? 38.058 70.658 20.275 1.00 61.27 227 ALA A N 1
ATOM 1594 C CA . ALA A 1 226 ? 36.972 71.432 20.847 1.00 60.15 227 ALA A CA 1
ATOM 1595 C C . ALA A 1 226 ? 35.663 71.382 19.997 1.00 58.63 227 ALA A C 1
ATOM 1596 O O . ALA A 1 226 ? 35.530 70.678 18.997 1.00 57.54 227 ALA A O 1
ATOM 1598 N N . VAL A 1 227 ? 34.684 72.126 20.446 1.00 57.67 228 VAL A N 1
ATOM 1599 C CA . VAL A 1 227 ? 33.359 72.105 19.863 1.00 57.62 228 VAL A CA 1
ATOM 1600 C C . VAL A 1 227 ? 33.327 73.174 18.758 1.00 56.75 228 VAL A C 1
ATOM 1601 O O . VAL A 1 227 ? 33.914 74.224 18.907 1.00 55.03 228 VAL A O 1
ATOM 1605 N N . VAL A 1 228 ? 32.650 72.869 17.656 1.00 56.30 229 VAL A N 1
ATOM 1606 C CA . VAL A 1 228 ? 32.513 73.764 16.535 1.00 55.87 229 VAL A CA 1
ATOM 1607 C C . VAL A 1 228 ? 31.100 74.334 16.538 1.00 55.99 229 VAL A C 1
ATOM 1608 O O . VAL A 1 228 ? 30.138 73.592 16.478 1.00 55.03 229 VAL A O 1
ATOM 1612 N N . ASP A 1 229 ? 30.995 75.662 16.616 1.00 56.88 230 ASP A N 1
ATOM 1613 C CA . ASP A 1 229 ? 29.731 76.400 16.424 1.00 57.10 230 ASP A CA 1
ATOM 1614 C C . ASP A 1 229 ? 29.368 76.456 14.933 1.00 57.19 230 ASP A C 1
ATOM 1615 O O . ASP A 1 229 ? 30.120 77.017 14.098 1.00 54.49 230 ASP A O 1
ATOM 1620 N N . VAL A 1 230 ? 28.254 75.810 14.590 1.00 57.66 231 VAL A N 1
ATOM 1621 C CA . VAL A 1 230 ? 27.893 75.687 13.197 1.00 58.89 231 VAL A CA 1
ATOM 1622 C C . VAL A 1 230 ? 27.480 77.025 12.590 1.00 58.35 231 VAL A C 1
ATOM 1623 O O . VAL A 1 230 ? 27.525 77.151 11.393 1.00 56.48 231 VAL A O 1
ATOM 1627 N N . ASP A 1 231 ? 27.104 78.000 13.427 1.00 58.63 232 ASP A N 1
ATOM 1628 C CA . ASP A 1 231 ? 26.779 79.351 12.971 1.00 59.08 232 ASP A CA 1
ATOM 1629 C C . ASP A 1 231 ? 27.985 80.301 12.840 1.00 58.21 232 ASP A C 1
ATOM 1630 O O . ASP A 1 231 ? 27.870 81.303 12.186 1.00 57.50 232 ASP A O 1
ATOM 1635 N N . LYS A 1 232 ? 29.126 79.938 13.432 1.00 58.15 233 LYS A N 1
ATOM 1636 C CA . LYS A 1 232 ? 30.320 80.759 13.577 1.00 57.04 233 LYS A CA 1
ATOM 1637 C C . LYS A 1 232 ? 31.577 79.913 13.378 1.00 56.95 233 LYS A C 1
ATOM 1638 O O . LYS A 1 232 ? 32.494 79.935 14.199 1.00 55.32 233 LYS A O 1
ATOM 1644 N N . LYS A 1 233 ? 31.620 79.162 12.288 1.00 56.66 234 LYS A N 1
ATOM 1645 C CA . LYS A 1 233 ? 32.718 78.244 12.043 1.00 57.26 234 LYS A CA 1
ATOM 1646 C C . LYS A 1 233 ? 34.051 79.002 11.923 1.00 57.72 234 LYS A C 1
ATOM 1647 O O . LYS A 1 233 ? 35.061 78.468 12.297 1.00 55.01 234 LYS A O 1
ATOM 1653 N N . ALA A 1 234 ? 33.998 80.268 11.454 1.00 58.86 235 ALA A N 1
ATOM 1654 C CA . ALA A 1 234 ? 35.172 81.129 11.225 1.00 59.29 235 ALA A CA 1
ATOM 1655 C C . ALA A 1 234 ? 35.875 81.622 12.488 1.00 59.14 235 ALA A C 1
ATOM 1656 O O . ALA A 1 234 ? 36.986 82.107 12.417 1.00 58.86 235 ALA A O 1
ATOM 1658 N N . GLN A 1 235 ? 35.234 81.496 13.638 1.00 60.15 236 GLN A N 1
ATOM 1659 C CA . GLN A 1 235 ? 35.897 81.752 14.921 1.00 60.94 236 GLN A CA 1
ATOM 1660 C C . GLN A 1 235 ? 37.025 80.754 15.218 1.00 61.11 236 GLN A C 1
ATOM 1661 O O . GLN A 1 235 ? 37.827 80.987 16.098 1.00 59.90 236 GLN A O 1
ATOM 1667 N N . HIS A 1 236 ? 37.066 79.656 14.462 1.00 62.16 237 HIS A N 1
ATOM 1668 C CA . HIS A 1 236 ? 37.970 78.560 14.694 1.00 63.39 237 HIS A CA 1
ATOM 1669 C C . HIS A 1 236 ? 39.168 78.644 13.749 1.00 64.90 237 HIS A C 1
ATOM 1670 O O . HIS A 1 236 ? 39.035 78.915 12.553 1.00 63.54 237 HIS A O 1
ATOM 1677 N N . ASP A 1 237 ? 40.340 78.426 14.328 1.00 66.80 238 ASP A N 1
ATOM 1678 C CA . ASP A 1 237 ? 41.571 78.342 13.566 1.00 69.40 238 ASP A CA 1
ATOM 1679 C C . ASP A 1 237 ? 41.543 76.945 12.892 1.00 69.61 238 ASP A C 1
ATOM 1680 O O . ASP A 1 237 ? 41.185 75.963 13.526 1.00 69.34 238 ASP A O 1
ATOM 1685 N N . VAL A 1 238 ? 41.847 76.863 11.601 1.00 70.63 239 VAL A N 1
ATOM 1686 C CA . VAL A 1 238 ? 41.813 75.571 10.871 1.00 71.48 239 VAL A CA 1
ATOM 1687 C C . VAL A 1 238 ? 42.670 74.425 11.451 1.00 71.15 239 VAL A C 1
ATOM 1688 O O . VAL A 1 238 ? 42.251 73.274 11.419 1.00 71.03 239 VAL A O 1
ATOM 1692 N N . LEU A 1 239 ? 43.821 74.740 12.022 1.00 70.73 240 LEU A N 1
ATOM 1693 C CA . LEU A 1 239 ? 44.762 73.741 12.523 1.00 70.76 240 LEU A CA 1
ATOM 1694 C C . LEU A 1 239 ? 44.367 73.180 13.898 1.00 70.10 240 LEU A C 1
ATOM 1695 O O . LEU A 1 239 ? 44.940 72.227 14.375 1.00 69.24 240 LEU A O 1
ATOM 1700 N N . ASP A 1 240 ? 43.366 73.762 14.529 1.00 69.76 241 ASP A N 1
ATOM 1701 C CA . ASP A 1 240 ? 42.837 73.207 15.765 1.00 69.36 241 ASP A CA 1
ATOM 1702 C C . ASP A 1 240 ? 41.865 72.030 15.511 1.00 67.95 241 ASP A C 1
ATOM 1703 O O . ASP A 1 240 ? 41.568 71.288 16.429 1.00 66.26 241 ASP A O 1
ATOM 1708 N N . PHE A 1 241 ? 41.387 71.903 14.270 1.00 66.77 242 PHE A N 1
ATOM 1709 C CA . PHE A 1 241 ? 40.402 70.918 13.869 1.00 66.94 242 PHE A CA 1
ATOM 1710 C C . PHE A 1 241 ? 40.779 70.030 12.674 1.00 67.09 242 PHE A C 1
ATOM 1711 O O . PHE A 1 241 ? 40.203 68.975 12.499 1.00 65.86 242 PHE A O 1
ATOM 1719 N N . TRP A 1 242 ? 41.739 70.471 11.868 1.00 67.90 243 TRP A N 1
ATOM 1720 C CA . TRP A 1 242 ? 42.117 69.812 10.631 1.00 68.93 243 TRP A CA 1
ATOM 1721 C C . TRP A 1 242 ? 43.607 69.581 10.571 1.00 69.65 243 TRP A C 1
ATOM 1722 O O . TRP A 1 242 ? 44.389 70.372 11.087 1.00 69.39 243 TRP A O 1
ATOM 1733 N N . GLU A 1 243 ? 43.983 68.470 9.957 1.00 71.32 244 GLU A N 1
ATOM 1734 C CA . GLU A 1 243 ? 45.378 68.174 9.623 1.00 72.63 244 GLU A CA 1
ATOM 1735 C C . GLU A 1 243 ? 45.515 68.246 8.134 1.00 71.86 244 GLU A C 1
ATOM 1736 O O . GLU A 1 243 ? 44.953 67.419 7.441 1.00 69.77 244 GLU A O 1
ATOM 1742 N N . PRO A 1 244 ? 46.273 69.235 7.636 1.00 73.02 245 PRO A N 1
ATOM 1743 C CA . PRO A 1 244 ? 46.526 69.317 6.183 1.00 73.66 245 PRO A CA 1
ATOM 1744 C C . PRO A 1 244 ? 47.392 68.156 5.678 1.00 73.51 245 PRO A C 1
ATOM 1745 O O . PRO A 1 244 ? 48.283 67.711 6.372 1.00 71.32 245 PRO A O 1
ATOM 1749 N N . LEU A 1 245 ? 47.066 67.685 4.480 1.00 74.63 246 LEU A N 1
ATOM 1750 C CA . LEU A 1 245 ? 47.679 66.528 3.868 1.00 75.63 246 LEU A CA 1
ATOM 1751 C C . LEU A 1 245 ? 48.425 66.948 2.610 1.00 76.13 246 LEU A C 1
ATOM 1752 O O . LEU A 1 245 ? 47.900 67.663 1.759 1.00 74.17 246 LEU A O 1
ATOM 1757 N N . PHE A 1 246 ? 49.650 66.462 2.499 1.00 77.84 247 PHE A N 1
ATOM 1758 C CA . PHE A 1 246 ? 50.568 66.917 1.462 1.00 79.66 247 PHE A CA 1
ATOM 1759 C C . PHE A 1 246 ? 50.984 65.798 0.536 1.00 80.62 247 PHE A C 1
ATOM 1760 O O . PHE A 1 246 ? 50.981 64.643 0.915 1.00 80.46 247 PHE A O 1
ATOM 1768 N N . ALA A 1 247 ? 51.329 66.155 -0.688 1.00 82.50 248 ALA A N 1
ATOM 1769 C CA . ALA A 1 247 ? 51.873 65.205 -1.640 1.00 83.86 248 ALA A CA 1
ATOM 1770 C C . ALA A 1 247 ? 53.258 64.698 -1.181 1.00 85.07 248 ALA A C 1
ATOM 1771 O O . ALA A 1 247 ? 54.067 65.449 -0.619 1.00 84.76 248 ALA A O 1
ATOM 1773 N N . ARG A 1 248 ? 53.485 63.401 -1.381 1.00 86.13 249 ARG A N 1
ATOM 1774 C CA . ARG A 1 248 ? 54.832 62.814 -1.363 1.00 86.91 249 ARG A CA 1
ATOM 1775 C C . ARG A 1 248 ? 54.757 61.475 -2.104 1.00 87.21 249 ARG A C 1
ATOM 1776 O O . ARG A 1 248 ? 53.756 60.750 -2.005 1.00 87.40 249 ARG A O 1
ATOM 1778 N N . GLY A 1 249 ? 55.798 61.169 -2.869 1.00 87.21 250 GLY A N 1
ATOM 1779 C CA . GLY A 1 249 ? 55.895 59.885 -3.572 1.00 86.67 250 GLY A CA 1
ATOM 1780 C C . GLY A 1 249 ? 54.786 59.605 -4.571 1.00 85.25 250 GLY A C 1
ATOM 1781 O O . GLY A 1 249 ? 54.463 60.451 -5.409 1.00 84.80 250 GLY A O 1
ATOM 1782 N N . ARG A 1 250 ? 54.229 58.397 -4.486 1.00 83.99 251 ARG A N 1
ATOM 1783 C CA . ARG A 1 250 ? 53.075 57.984 -5.292 1.00 82.70 251 ARG A CA 1
ATOM 1784 C C . ARG A 1 250 ? 51.827 58.835 -4.960 1.00 81.10 251 ARG A C 1
ATOM 1785 O O . ARG A 1 250 ? 51.595 59.217 -3.797 1.00 80.12 251 ARG A O 1
ATOM 1787 N N . ALA A 1 251 ? 51.065 59.161 -5.998 1.00 79.12 252 ALA A N 1
ATOM 1788 C CA . ALA A 1 251 ? 49.909 60.023 -5.868 1.00 78.07 252 ALA A CA 1
ATOM 1789 C C . ALA A 1 251 ? 48.772 59.165 -5.320 1.00 76.54 252 ALA A C 1
ATOM 1790 O O . ALA A 1 251 ? 47.927 58.680 -6.060 1.00 76.11 252 ALA A O 1
ATOM 1792 N N . GLU A 1 252 ? 48.805 58.960 -4.009 1.00 74.69 253 GLU A N 1
ATOM 1793 C CA . GLU A 1 252 ? 47.975 57.990 -3.328 1.00 73.72 253 GLU A CA 1
ATOM 1794 C C . GLU A 1 252 ? 47.778 58.368 -1.864 1.00 71.92 253 GLU A C 1
ATOM 1795 O O . GLU A 1 252 ? 48.665 58.926 -1.243 1.00 71.07 253 GLU A O 1
ATOM 1801 N N . LEU A 1 253 ? 46.613 58.025 -1.321 1.00 70.28 254 LEU A N 1
ATOM 1802 C CA . LEU A 1 253 ? 46.258 58.329 0.051 1.00 68.81 254 LEU A CA 1
ATOM 1803 C C . LEU A 1 253 ? 45.584 57.123 0.673 1.00 67.55 254 LEU A C 1
ATOM 1804 O O . LEU A 1 253 ? 44.583 56.655 0.141 1.00 66.49 254 LEU A O 1
ATOM 1809 N N . ILE A 1 254 ? 46.105 56.648 1.806 1.00 66.07 255 ILE A N 1
ATOM 1810 C CA . ILE A 1 254 ? 45.443 55.585 2.543 1.00 65.36 255 ILE A CA 1
ATOM 1811 C C . ILE A 1 254 ? 44.233 56.129 3.363 1.00 64.64 255 ILE A C 1
ATOM 1812 O O . ILE A 1 254 ? 44.394 56.903 4.307 1.00 62.95 255 ILE A O 1
ATOM 1817 N N . LEU A 1 255 ? 43.020 55.741 2.944 1.00 63.94 256 LEU A N 1
ATOM 1818 C CA . LEU A 1 255 ? 41.809 56.032 3.672 1.00 63.96 256 LEU A CA 1
ATOM 1819 C C . LEU A 1 255 ? 41.677 54.983 4.773 1.00 63.88 256 LEU A C 1
ATOM 1820 O O . LEU A 1 255 ? 41.358 53.859 4.514 1.00 62.76 256 LEU A O 1
ATOM 1825 N N . ASP A 1 256 ? 41.950 55.366 6.005 1.00 65.00 257 ASP A N 1
ATOM 1826 C CA . ASP A 1 256 ? 41.755 54.478 7.131 1.00 66.47 257 ASP A CA 1
ATOM 1827 C C . ASP A 1 256 ? 40.353 54.673 7.739 1.00 67.62 257 ASP A C 1
ATOM 1828 O O . ASP A 1 256 ? 39.780 55.753 7.615 1.00 66.56 257 ASP A O 1
ATOM 1833 N N . PRO A 1 257 ? 39.774 53.601 8.325 1.00 69.47 258 PRO A N 1
ATOM 1834 C CA . PRO A 1 257 ? 38.314 53.509 8.624 1.00 70.88 258 PRO A CA 1
ATOM 1835 C C . PRO A 1 257 ? 37.590 54.578 9.503 1.00 71.33 258 PRO A C 1
ATOM 1836 O O . PRO A 1 257 ? 36.441 54.962 9.191 1.00 71.05 258 PRO A O 1
ATOM 1840 N N . ASP A 1 258 ? 38.205 55.022 10.593 1.00 71.21 259 ASP A N 1
ATOM 1841 C CA . ASP A 1 258 ? 37.540 55.971 11.471 1.00 71.61 259 ASP A CA 1
ATOM 1842 C C . ASP A 1 258 ? 37.994 57.398 11.174 1.00 71.63 259 ASP A C 1
ATOM 1843 O O . ASP A 1 258 ? 37.872 58.268 12.032 1.00 72.00 259 ASP A O 1
ATOM 1845 N N . GLU A 1 259 ? 38.476 57.626 9.954 1.00 70.84 260 GLU A N 1
ATOM 1846 C CA . GLU A 1 259 ? 38.984 58.918 9.503 1.00 72.09 260 GLU A CA 1
ATOM 1847 C C . GLU A 1 259 ? 38.078 59.559 8.436 1.00 68.97 260 GLU A C 1
ATOM 1848 O O . GLU A 1 259 ? 37.337 58.899 7.724 1.00 67.76 260 GLU A O 1
ATOM 1854 N N . PHE A 1 260 ? 38.176 60.873 8.355 1.00 67.39 261 PHE A N 1
ATOM 1855 C CA . PHE A 1 260 ? 37.336 61.695 7.496 1.00 66.06 261 PHE A CA 1
ATOM 1856 C C . PHE A 1 260 ? 38.227 62.648 6.692 1.00 64.48 261 PHE A C 1
ATOM 1857 O O . PHE A 1 260 ? 39.125 63.289 7.236 1.00 62.53 261 PHE A O 1
ATOM 1865 N N . TYR A 1 261 ? 37.972 62.721 5.393 1.00 64.30 262 TYR A N 1
ATOM 1866 C CA . TYR A 1 261 ? 38.811 63.501 4.485 1.00 64.93 262 TYR A CA 1
ATOM 1867 C C . TYR A 1 261 ? 38.060 64.533 3.637 1.00 64.19 262 TYR A C 1
ATOM 1868 O O . TYR A 1 261 ? 37.000 64.261 3.105 1.00 62.25 262 TYR A O 1
ATOM 1877 N N . ILE A 1 262 ? 38.664 65.712 3.517 1.00 64.15 263 ILE A N 1
ATOM 1878 C CA . ILE A 1 262 ? 38.229 66.710 2.564 1.00 64.69 263 ILE A CA 1
ATOM 1879 C C . ILE A 1 262 ? 39.274 66.749 1.457 1.00 65.09 263 ILE A C 1
ATOM 1880 O O . ILE A 1 262 ? 40.454 67.007 1.658 1.00 65.67 263 ILE A O 1
ATOM 1885 N N . LEU A 1 263 ? 38.796 66.470 0.273 1.00 65.78 264 LEU A N 1
ATOM 1886 C CA . LEU A 1 263 ? 39.603 66.296 -0.860 1.00 66.46 264 LEU A CA 1
ATOM 1887 C C . LEU A 1 263 ? 38.864 66.973 -2.008 1.00 67.21 264 LEU A C 1
ATOM 1888 O O . LEU A 1 263 ? 37.721 67.454 -1.846 1.00 65.85 264 LEU A O 1
ATOM 1893 N N . VAL A 1 264 ? 39.523 67.034 -3.160 1.00 67.97 265 VAL A N 1
ATOM 1894 C CA . VAL A 1 264 ? 39.017 67.804 -4.291 1.00 68.43 265 VAL A CA 1
ATOM 1895 C C . VAL A 1 264 ? 39.112 66.986 -5.582 1.00 68.58 265 VAL A C 1
ATOM 1896 O O . VAL A 1 264 ? 39.980 66.123 -5.725 1.00 67.79 265 VAL A O 1
ATOM 1900 N N . SER A 1 265 ? 38.176 67.207 -6.489 1.00 69.17 266 SER A N 1
ATOM 1901 C CA . SER A 1 265 ? 38.165 66.500 -7.755 1.00 70.34 266 SER A CA 1
ATOM 1902 C C . SER A 1 265 ? 39.151 67.097 -8.769 1.00 71.44 266 SER A C 1
ATOM 1903 O O . SER A 1 265 ? 39.408 68.278 -8.743 1.00 69.65 266 SER A O 1
ATOM 1906 N N . ARG A 1 266 ? 39.700 66.241 -9.633 1.00 73.92 267 ARG A N 1
ATOM 1907 C CA . ARG A 1 266 ? 40.488 66.646 -10.821 1.00 75.85 267 ARG A CA 1
ATOM 1908 C C . ARG A 1 266 ? 39.659 67.428 -11.826 1.00 76.50 267 ARG A C 1
ATOM 1909 O O . ARG A 1 266 ? 40.128 68.388 -12.384 1.00 75.74 267 ARG A O 1
ATOM 1917 N N . GLU A 1 267 ? 38.427 67.000 -12.055 1.00 78.41 268 GLU A N 1
ATOM 1918 C CA . GLU A 1 267 ? 37.504 67.725 -12.934 1.00 79.92 268 GLU A CA 1
ATOM 1919 C C . GLU A 1 267 ? 37.080 69.081 -12.337 1.00 81.04 268 GLU A C 1
ATOM 1920 O O . GLU A 1 267 ? 36.727 69.174 -11.149 1.00 80.11 268 GLU A O 1
ATOM 1926 N N . ALA A 1 268 ? 37.198 70.129 -13.163 1.00 82.50 269 ALA A N 1
ATOM 1927 C CA . ALA A 1 268 ? 36.582 71.422 -12.906 1.00 83.37 269 ALA A CA 1
ATOM 1928 C C . ALA A 1 268 ? 35.244 71.348 -13.617 1.00 84.28 269 ALA A C 1
ATOM 1929 O O . ALA A 1 268 ? 35.194 71.028 -14.797 1.00 84.16 269 ALA A O 1
ATOM 1931 N N . VAL A 1 269 ? 34.157 71.598 -12.892 1.00 85.23 270 VAL A N 1
ATOM 1932 C CA . VAL A 1 269 ? 32.819 71.301 -13.399 1.00 85.98 270 VAL A CA 1
ATOM 1933 C C . VAL A 1 269 ? 31.925 72.542 -13.503 1.00 86.49 270 VAL A C 1
ATOM 1934 O O . VAL A 1 269 ? 32.139 73.549 -12.828 1.00 85.31 270 VAL A O 1
ATOM 1938 N N . HIS A 1 270 ? 30.937 72.444 -14.394 1.00 87.71 271 HIS A N 1
ATOM 1939 C CA . HIS A 1 270 ? 29.999 73.527 -14.671 1.00 88.13 271 HIS A CA 1
ATOM 1940 C C . HIS A 1 270 ? 28.560 73.009 -14.656 1.00 88.39 271 HIS A C 1
ATOM 1941 O O . HIS A 1 270 ? 28.269 71.935 -15.188 1.00 87.63 271 HIS A O 1
ATOM 1948 N N . VAL A 1 271 ? 27.674 73.779 -14.022 1.00 88.93 272 VAL A N 1
ATOM 1949 C CA . VAL A 1 271 ? 26.245 73.538 -14.091 1.00 89.22 272 VAL A CA 1
ATOM 1950 C C . VAL A 1 271 ? 25.656 74.774 -14.769 1.00 90.40 272 VAL A C 1
ATOM 1951 O O . VAL A 1 271 ? 25.907 75.885 -14.312 1.00 90.32 272 VAL A O 1
ATOM 1955 N N . PRO A 1 272 ? 24.934 74.598 -15.896 1.00 91.82 273 PRO A N 1
ATOM 1956 C CA . PRO A 1 272 ? 24.350 75.754 -16.600 1.00 92.84 273 PRO A CA 1
ATOM 1957 C C . PRO A 1 272 ? 22.977 76.222 -16.067 1.00 93.10 273 PRO A C 1
ATOM 1958 O O . PRO A 1 272 ? 22.196 75.396 -15.616 1.00 92.99 273 PRO A O 1
ATOM 1962 N N . PRO A 1 273 ? 22.690 77.539 -16.142 1.00 93.61 274 PRO A N 1
ATOM 1963 C CA . PRO A 1 273 ? 21.482 78.241 -15.687 1.00 93.75 274 PRO A CA 1
ATOM 1964 C C . PRO A 1 273 ? 20.132 77.511 -15.703 1.00 94.07 274 PRO A C 1
ATOM 1965 O O . PRO A 1 273 ? 19.361 77.635 -14.749 1.00 93.69 274 PRO A O 1
ATOM 1969 N N . LEU A 1 274 ? 19.838 76.789 -16.777 1.00 94.45 275 LEU A N 1
ATOM 1970 C CA . LEU A 1 274 ? 18.578 76.047 -16.885 1.00 94.79 275 LEU A CA 1
ATOM 1971 C C . LEU A 1 274 ? 18.690 74.614 -16.323 1.00 94.38 275 LEU A C 1
ATOM 1972 O O . LEU A 1 274 ? 17.828 73.775 -16.572 1.00 93.93 275 LEU A O 1
ATOM 1977 N N . TYR A 1 275 ? 19.749 74.331 -15.567 1.00 94.12 276 TYR A N 1
ATOM 1978 C CA . TYR A 1 275 ? 19.947 72.998 -14.981 1.00 93.76 276 TYR A CA 1
ATOM 1979 C C . TYR A 1 275 ? 20.371 73.070 -13.511 1.00 92.84 276 TYR A C 1
ATOM 1980 O O . TYR A 1 275 ? 20.949 74.056 -13.072 1.00 92.06 276 TYR A O 1
ATOM 1989 N N . ALA A 1 276 ? 20.049 72.019 -12.763 1.00 92.12 277 ALA A N 1
ATOM 1990 C CA . ALA A 1 276 ? 20.619 71.777 -11.438 1.00 91.48 277 ALA A CA 1
ATOM 1991 C C . ALA A 1 276 ? 21.356 70.434 -11.478 1.00 91.06 277 ALA A C 1
ATOM 1992 O O . ALA A 1 276 ? 21.095 69.605 -12.346 1.00 90.59 277 ALA A O 1
ATOM 1994 N N . ALA A 1 277 ? 22.285 70.230 -10.549 1.00 90.73 278 ALA A N 1
ATOM 1995 C CA . ALA A 1 277 ? 23.011 68.963 -10.453 1.00 90.53 278 ALA A CA 1
ATOM 1996 C C . ALA A 1 277 ? 23.060 68.433 -9.013 1.00 90.38 278 ALA A C 1
ATOM 1997 O O . ALA A 1 277 ? 22.637 69.092 -8.060 1.00 88.90 278 ALA A O 1
ATOM 1999 N N . GLU A 1 278 ? 23.573 67.219 -8.883 1.00 90.90 279 GLU A N 1
ATOM 2000 C CA . GLU A 1 278 ? 23.667 66.545 -7.603 1.00 91.50 279 GLU A CA 1
ATOM 2001 C C . GLU A 1 278 ? 24.735 65.464 -7.635 1.00 91.78 279 GLU A C 1
ATOM 2002 O O . GLU A 1 278 ? 24.697 64.555 -8.460 1.00 90.16 279 GLU A O 1
ATOM 2008 N N . MET A 1 279 ? 25.697 65.599 -6.725 1.00 93.13 280 MET A N 1
ATOM 2009 C CA . MET A 1 279 ? 26.715 64.579 -6.491 1.00 94.30 280 MET A CA 1
ATOM 2010 C C . MET A 1 279 ? 26.103 63.295 -5.935 1.00 95.02 280 MET A C 1
ATOM 2011 O O . MET A 1 279 ? 25.322 63.325 -4.986 1.00 94.53 280 MET A O 1
ATOM 2016 N N . THR A 1 280 ? 26.447 62.176 -6.556 1.00 96.22 281 THR A N 1
ATOM 2017 C CA . THR A 1 280 ? 25.924 60.875 -6.159 1.00 97.24 281 THR A CA 1
ATOM 2018 C C . THR A 1 280 ? 27.089 59.890 -6.001 1.00 98.06 281 THR A C 1
ATOM 2019 O O . THR A 1 280 ? 28.084 59.984 -6.718 1.00 97.26 281 THR A O 1
ATOM 2023 N N . PRO A 1 281 ? 26.972 58.951 -5.048 1.00 99.65 282 PRO A N 1
ATOM 2024 C CA . PRO A 1 281 ? 28.031 57.942 -4.881 1.00 100.56 282 PRO A CA 1
ATOM 2025 C C . PRO A 1 281 ? 28.240 57.035 -6.113 1.00 101.29 282 PRO A C 1
ATOM 2026 O O . PRO A 1 281 ? 27.270 56.656 -6.783 1.00 100.48 282 PRO A O 1
ATOM 2030 N N . PHE A 1 282 ? 29.511 56.716 -6.392 1.00 102.50 283 PHE A N 1
ATOM 2031 C CA . PHE A 1 282 ? 29.896 55.795 -7.469 1.00 103.19 283 PHE A CA 1
ATOM 2032 C C . PHE A 1 282 ? 29.637 54.382 -6.996 1.00 103.79 283 PHE A C 1
ATOM 2033 O O . PHE A 1 282 ? 30.429 53.832 -6.237 1.00 103.60 283 PHE A O 1
ATOM 2041 N N . ASP A 1 283 ? 28.524 53.809 -7.446 1.00 104.67 284 ASP A N 1
ATOM 2042 C CA . ASP A 1 283 ? 28.017 52.521 -6.932 1.00 105.43 284 ASP A CA 1
ATOM 2043 C C . ASP A 1 283 ? 29.003 51.351 -6.949 1.00 104.98 284 ASP A C 1
ATOM 2044 O O . ASP A 1 283 ? 29.072 50.618 -5.961 1.00 104.41 284 ASP A O 1
ATOM 2049 N N . PRO A 1 284 ? 29.722 51.144 -8.078 1.00 104.75 285 PRO A N 1
ATOM 2050 C CA . PRO A 1 284 ? 30.795 50.140 -8.108 1.00 104.78 285 PRO A CA 1
ATOM 2051 C C . PRO A 1 284 ? 31.694 50.056 -6.848 1.00 104.58 285 PRO A C 1
ATOM 2052 O O . PRO A 1 284 ? 31.885 48.955 -6.335 1.00 104.75 285 PRO A O 1
ATOM 2056 N N . LEU A 1 285 ? 32.213 51.188 -6.352 1.00 104.32 286 LEU A N 1
ATOM 2057 C CA . LEU A 1 285 ? 33.111 51.216 -5.162 1.00 103.88 286 LEU A CA 1
ATOM 2058 C C . LEU A 1 285 ? 32.408 51.517 -3.806 1.00 103.14 286 LEU A C 1
ATOM 2059 O O . LEU A 1 285 ? 33.070 51.868 -2.843 1.00 102.33 286 LEU A O 1
ATOM 2064 N N . VAL A 1 286 ? 31.084 51.366 -3.738 1.00 102.90 287 VAL A N 1
ATOM 2065 C CA . VAL A 1 286 ? 30.308 51.549 -2.483 1.00 102.74 287 VAL A CA 1
ATOM 2066 C C . VAL A 1 286 ? 30.923 50.815 -1.303 1.00 102.20 287 VAL A C 1
ATOM 2067 O O . VAL A 1 286 ? 31.111 51.382 -0.229 1.00 101.81 287 VAL A O 1
ATOM 2069 N N . GLY A 1 287 ? 31.220 49.540 -1.519 1.00 101.79 288 GLY A N 1
ATOM 2070 C CA . GLY A 1 287 ? 31.782 48.686 -0.490 1.00 101.52 288 GLY A CA 1
ATOM 2071 C C . GLY A 1 287 ? 33.218 48.999 -0.124 1.00 100.97 288 GLY A C 1
ATOM 2072 O O . GLY A 1 287 ? 33.709 48.530 0.904 1.00 100.50 288 GLY A O 1
ATOM 2073 N N . GLU A 1 288 ? 33.885 49.793 -0.960 1.00 100.48 289 GLU A N 1
ATOM 2074 C CA . GLU A 1 288 ? 35.290 50.171 -0.756 1.00 99.83 289 GLU A CA 1
ATOM 2075 C C . GLU A 1 288 ? 35.408 51.487 -0.002 1.00 99.19 289 GLU A C 1
ATOM 2076 O O . GLU A 1 288 ? 35.954 51.537 1.096 1.00 99.11 289 GLU A O 1
ATOM 2082 N N . PHE A 1 289 ? 34.888 52.544 -0.603 1.00 98.24 290 PHE A N 1
ATOM 2083 C CA . PHE A 1 289 ? 34.899 53.866 -0.011 1.00 97.74 290 PHE A CA 1
ATOM 2084 C C . PHE A 1 289 ? 33.649 54.588 -0.506 1.00 96.88 290 PHE A C 1
ATOM 2085 O O . PHE A 1 289 ? 33.072 54.206 -1.526 1.00 96.34 290 PHE A O 1
ATOM 2093 N N . ARG A 1 290 ? 33.220 55.620 0.210 1.00 95.93 291 ARG A N 1
ATOM 2094 C CA . ARG A 1 290 ? 32.088 56.415 -0.241 1.00 95.33 291 ARG A CA 1
ATOM 2095 C C . ARG A 1 290 ? 32.439 57.905 -0.220 1.00 94.50 291 ARG A C 1
ATOM 2096 O O . ARG A 1 290 ? 33.181 58.356 0.650 1.00 93.33 291 ARG A O 1
ATOM 2098 N N . VAL A 1 291 ? 31.936 58.655 -1.202 1.00 93.99 292 VAL A N 1
ATOM 2099 C CA . VAL A 1 291 ? 31.706 60.088 -0.983 1.00 93.82 292 VAL A CA 1
ATOM 2100 C C . VAL A 1 291 ? 30.526 60.223 -0.010 1.00 93.30 292 VAL A C 1
ATOM 2101 O O . VAL A 1 291 ? 29.442 59.714 -0.261 1.00 92.98 292 VAL A O 1
ATOM 2105 N N . HIS A 1 292 ? 30.765 60.888 1.112 1.00 92.95 293 HIS A N 1
ATOM 2106 C CA . HIS A 1 292 ? 29.714 61.220 2.057 1.00 92.54 293 HIS A CA 1
ATOM 2107 C C . HIS A 1 292 ? 29.180 62.639 1.799 1.00 92.27 293 HIS A C 1
ATOM 2108 O O . HIS A 1 292 ? 29.816 63.445 1.103 1.00 92.04 293 HIS A O 1
ATOM 2115 N N . TYR A 1 293 ? 27.976 62.908 2.321 1.00 91.91 294 TYR A N 1
ATOM 2116 C CA . TYR A 1 293 ? 27.388 64.258 2.387 1.00 91.18 294 TYR A CA 1
ATOM 2117 C C . TYR A 1 293 ? 27.159 64.874 1.006 1.00 91.31 294 TYR A C 1
ATOM 2118 O O . TYR A 1 293 ? 27.129 66.103 0.836 1.00 90.88 294 TYR A O 1
ATOM 2127 N N . ALA A 1 294 ? 26.981 63.983 0.030 1.00 91.22 295 ALA A N 1
ATOM 2128 C CA . ALA A 1 294 ? 26.744 64.365 -1.343 1.00 90.81 295 ALA A CA 1
ATOM 2129 C C . ALA A 1 294 ? 25.497 65.229 -1.390 1.00 89.83 295 ALA A C 1
ATOM 2130 O O . ALA A 1 294 ? 24.426 64.779 -0.986 1.00 90.00 295 ALA A O 1
ATOM 2132 N N . GLY A 1 295 ? 25.655 66.467 -1.861 1.00 88.46 296 GLY A N 1
ATOM 2133 C CA . GLY A 1 295 ? 24.582 67.452 -1.868 1.00 87.21 296 GLY A CA 1
ATOM 2134 C C . GLY A 1 295 ? 24.210 68.034 -3.216 1.00 85.76 296 GLY A C 1
ATOM 2135 O O . GLY A 1 295 ? 24.484 67.450 -4.251 1.00 84.49 296 GLY A O 1
ATOM 2136 N N . PHE A 1 296 ? 23.567 69.202 -3.170 1.00 84.79 297 PHE A N 1
ATOM 2137 C CA . PHE A 1 296 ? 23.057 69.893 -4.352 1.00 84.02 297 PHE A CA 1
ATOM 2138 C C . PHE A 1 296 ? 24.065 70.863 -4.979 1.00 84.00 297 PHE A C 1
ATOM 2139 O O . PHE A 1 296 ? 24.787 71.570 -4.283 1.00 82.26 297 PHE A O 1
ATOM 2147 N N . PHE A 1 297 ? 24.085 70.868 -6.309 1.00 84.88 298 PHE A N 1
ATOM 2148 C CA . PHE A 1 297 ? 24.795 71.876 -7.112 1.00 85.71 298 PHE A CA 1
ATOM 2149 C C . PHE A 1 297 ? 23.786 72.860 -7.685 1.00 86.12 298 PHE A C 1
ATOM 2150 O O . PHE A 1 297 ? 22.809 72.459 -8.312 1.00 85.32 298 PHE A O 1
ATOM 2158 N N . ASP A 1 298 ? 24.017 74.146 -7.452 1.00 86.91 299 ASP A N 1
ATOM 2159 C CA . ASP A 1 298 ? 23.140 75.180 -7.988 1.00 88.13 299 ASP A CA 1
ATOM 2160 C C . ASP A 1 298 ? 23.416 75.486 -9.466 1.00 88.62 299 ASP A C 1
ATOM 2161 O O . ASP A 1 298 ? 24.539 75.334 -9.944 1.00 87.70 299 ASP A O 1
ATOM 2166 N N . PRO A 1 299 ? 22.377 75.932 -10.184 1.00 89.45 300 PRO A N 1
ATOM 2167 C CA . PRO A 1 299 ? 22.547 76.420 -11.543 1.00 89.89 300 PRO A CA 1
ATOM 2168 C C . PRO A 1 299 ? 23.484 77.610 -11.552 1.00 89.58 300 PRO A C 1
ATOM 2169 O O . PRO A 1 299 ? 23.288 78.550 -10.806 1.00 88.58 300 PRO A O 1
ATOM 2173 N N . GLY A 1 300 ? 24.504 77.546 -12.391 1.00 90.11 301 GLY A N 1
ATOM 2174 C CA . GLY A 1 300 ? 25.523 78.581 -12.454 1.00 90.54 301 GLY A CA 1
ATOM 2175 C C . GLY A 1 300 ? 26.730 78.266 -11.603 1.00 90.60 301 GLY A C 1
ATOM 2176 O O . GLY A 1 300 ? 27.478 79.172 -11.239 1.00 90.65 301 GLY A O 1
ATOM 2177 N N . PHE A 1 301 ? 26.919 76.992 -11.268 1.00 90.71 302 PHE A N 1
ATOM 2178 C CA . PHE A 1 301 ? 28.134 76.563 -10.580 1.00 90.96 302 PHE A CA 1
ATOM 2179 C C . PHE A 1 301 ? 29.267 76.543 -11.608 1.00 91.43 302 PHE A C 1
ATOM 2180 O O . PHE A 1 301 ? 29.132 75.940 -12.670 1.00 90.71 302 PHE A O 1
ATOM 2188 N N . GLY A 1 302 ? 30.367 77.223 -11.289 1.00 92.32 303 GLY A N 1
ATOM 2189 C CA . GLY A 1 302 ? 31.487 77.402 -12.224 1.00 93.18 303 GLY A CA 1
ATOM 2190 C C . GLY A 1 302 ? 31.169 78.180 -13.498 1.00 93.61 303 GLY A C 1
ATOM 2191 O O . GLY A 1 302 ? 31.383 77.672 -14.575 1.00 93.38 303 GLY A O 1
ATOM 2192 N N . HIS A 1 303 ? 30.679 79.411 -13.362 1.00 94.50 304 HIS A N 1
ATOM 2193 C CA . HIS A 1 303 ? 30.293 80.272 -14.496 1.00 95.11 304 HIS A CA 1
ATOM 2194 C C . HIS A 1 303 ? 31.468 81.118 -14.998 1.00 95.23 304 HIS A C 1
ATOM 2195 O O . HIS A 1 303 ? 31.335 81.882 -15.964 1.00 95.06 304 HIS A O 1
ATOM 2197 N N . THR A 1 309 ? 34.301 78.368 -17.872 1.00 95.79 310 THR A N 1
ATOM 2198 C CA . THR A 1 309 ? 35.534 77.800 -17.333 1.00 95.75 310 THR A CA 1
ATOM 2199 C C . THR A 1 309 ? 35.277 76.481 -16.568 1.00 95.40 310 THR A C 1
ATOM 2200 O O . THR A 1 309 ? 35.740 75.417 -16.980 1.00 95.29 310 THR A O 1
ATOM 2202 N N . GLY A 1 310 ? 34.547 76.571 -15.457 1.00 94.80 311 GLY A N 1
ATOM 2203 C CA . GLY A 1 310 ? 34.309 75.431 -14.564 1.00 93.99 311 GLY A CA 1
ATOM 2204 C C . GLY A 1 310 ? 34.994 75.554 -13.205 1.00 92.93 311 GLY A C 1
ATOM 2205 O O . GLY A 1 310 ? 35.932 76.335 -13.031 1.00 92.41 311 GLY A O 1
ATOM 2206 N N . SER A 1 311 ? 34.521 74.769 -12.238 1.00 91.86 312 SER A N 1
ATOM 2207 C CA . SER A 1 311 ? 35.085 74.763 -10.881 1.00 90.66 312 SER A CA 1
ATOM 2208 C C . SER A 1 311 ? 35.188 73.351 -10.284 1.00 89.55 312 SER A C 1
ATOM 2209 O O . SER A 1 311 ? 34.385 72.476 -10.574 1.00 88.73 312 SER A O 1
ATOM 2212 N N . ARG A 1 312 ? 36.208 73.136 -9.465 1.00 88.55 313 ARG A N 1
ATOM 2213 C CA . ARG A 1 312 ? 36.432 71.849 -8.824 1.00 87.79 313 ARG A CA 1
ATOM 2214 C C . ARG A 1 312 ? 35.410 71.583 -7.699 1.00 86.18 313 ARG A C 1
ATOM 2215 O O . ARG A 1 312 ? 35.028 72.493 -6.977 1.00 84.60 313 ARG A O 1
ATOM 2223 N N . ALA A 1 313 ? 34.958 70.325 -7.609 1.00 84.61 314 ALA A N 1
ATOM 2224 C CA . ALA A 1 313 ? 34.079 69.840 -6.539 1.00 82.88 314 ALA A CA 1
ATOM 2225 C C . ALA A 1 313 ? 34.921 69.464 -5.336 1.00 81.37 314 ALA A C 1
ATOM 2226 O O . ALA A 1 313 ? 35.853 68.691 -5.446 1.00 79.93 314 ALA A O 1
ATOM 2228 N N . VAL A 1 314 ? 34.599 70.064 -4.195 1.00 80.63 315 VAL A N 1
ATOM 2229 C CA . VAL A 1 314 ? 35.135 69.658 -2.899 1.00 79.70 315 VAL A CA 1
ATOM 2230 C C . VAL A 1 314 ? 34.345 68.425 -2.443 1.00 78.22 315 VAL A C 1
ATOM 2231 O O . VAL A 1 314 ? 33.110 68.430 -2.479 1.00 76.54 315 VAL A O 1
ATOM 2235 N N . LEU A 1 315 ? 35.069 67.380 -2.043 1.00 77.05 316 LEU A N 1
ATOM 2236 C CA . LEU A 1 315 ? 34.485 66.057 -1.793 1.00 76.02 316 LEU A CA 1
ATOM 2237 C C . LEU A 1 315 ? 34.880 65.526 -0.419 1.00 74.62 316 LEU A C 1
ATOM 2238 O O . LEU A 1 315 ? 36.019 65.657 -0.003 1.00 73.06 316 LEU A O 1
ATOM 2243 N N . GLU A 1 316 ? 33.912 64.943 0.275 1.00 73.95 317 GLU A N 1
ATOM 2244 C CA . GLU A 1 316 ? 34.134 64.258 1.537 1.00 73.76 317 GLU A CA 1
ATOM 2245 C C . GLU A 1 316 ? 34.241 62.767 1.325 1.00 73.08 317 GLU A C 1
ATOM 2246 O O . GLU A 1 316 ? 33.352 62.188 0.732 1.00 72.04 317 GLU A O 1
ATOM 2252 N N . VAL A 1 317 ? 35.293 62.150 1.856 1.00 73.10 318 VAL A N 1
ATOM 2253 C CA . VAL A 1 317 ? 35.555 60.715 1.653 1.00 73.26 318 VAL A CA 1
ATOM 2254 C C . VAL A 1 317 ? 35.786 59.959 2.950 1.00 73.76 318 VAL A C 1
ATOM 2255 O O . VAL A 1 317 ? 36.491 60.413 3.850 1.00 72.93 318 VAL A O 1
ATOM 2259 N N . ARG A 1 318 ? 35.189 58.783 3.008 1.00 75.16 319 ARG A N 1
ATOM 2260 C CA . ARG A 1 318 ? 35.444 57.799 4.049 1.00 76.81 319 ARG A CA 1
ATOM 2261 C C . ARG A 1 318 ? 35.612 56.406 3.432 1.00 77.20 319 ARG A C 1
ATOM 2262 O O . ARG A 1 318 ? 35.235 56.175 2.289 1.00 76.91 319 ARG A O 1
ATOM 2270 N N . SER A 1 319 ? 36.199 55.491 4.198 1.00 77.94 320 SER A N 1
ATOM 2271 C CA . SER A 1 319 ? 36.297 54.093 3.789 1.00 78.34 320 SER A CA 1
ATOM 2272 C C . SER A 1 319 ? 35.481 53.217 4.735 1.00 78.97 320 SER A C 1
ATOM 2273 O O . SER A 1 319 ? 35.328 53.547 5.918 1.00 77.79 320 SER A O 1
ATOM 2276 N N . HIS A 1 320 ? 34.962 52.109 4.216 1.00 80.01 321 HIS A N 1
ATOM 2277 C CA . HIS A 1 320 ? 34.053 51.260 4.977 1.00 80.74 321 HIS A CA 1
ATOM 2278 C C . HIS A 1 320 ? 34.789 50.075 5.593 1.00 80.66 321 HIS A C 1
ATOM 2279 O O . HIS A 1 320 ? 34.734 48.960 5.074 1.00 81.09 321 HIS A O 1
ATOM 2281 N N . GLU A 1 321 ? 35.479 50.325 6.701 1.00 79.52 322 GLU A N 1
ATOM 2282 C CA . GLU A 1 321 ? 35.729 49.289 7.697 1.00 78.30 322 GLU A CA 1
ATOM 2283 C C . GLU A 1 321 ? 37.042 48.565 7.421 1.00 76.07 322 GLU A C 1
ATOM 2284 O O . GLU A 1 321 ? 37.716 48.109 8.345 1.00 75.54 322 GLU A O 1
ATOM 2286 N N . VAL A 1 322 ? 37.399 48.462 6.145 1.00 73.43 323 VAL A N 1
ATOM 2287 C CA . VAL A 1 322 ? 38.766 48.134 5.756 1.00 71.51 323 VAL A CA 1
ATOM 2288 C C . VAL A 1 322 ? 39.456 49.330 5.108 1.00 69.98 323 VAL A C 1
ATOM 2289 O O . VAL A 1 322 ? 38.867 50.027 4.282 1.00 68.26 323 VAL A O 1
ATOM 2293 N N . PRO A 1 323 ? 40.709 49.560 5.488 1.00 69.61 324 PRO A N 1
ATOM 2294 C CA . PRO A 1 323 ? 41.510 50.605 4.880 1.00 68.96 324 PRO A CA 1
ATOM 2295 C C . PRO A 1 323 ? 41.720 50.393 3.387 1.00 67.69 324 PRO A C 1
ATOM 2296 O O . PRO A 1 323 ? 41.846 49.258 2.937 1.00 66.44 324 PRO A O 1
ATOM 2300 N N . PHE A 1 324 ? 41.749 51.500 2.654 1.00 66.49 325 PHE A N 1
ATOM 2301 C CA . PHE A 1 324 ? 41.801 51.487 1.207 1.00 65.72 325 PHE A CA 1
ATOM 2302 C C . PHE A 1 324 ? 42.755 52.548 0.685 1.00 65.22 325 PHE A C 1
ATOM 2303 O O . PHE A 1 324 ? 42.664 53.698 1.078 1.00 64.44 325 PHE A O 1
ATOM 2311 N N . ILE A 1 325 ? 43.670 52.142 -0.197 1.00 65.38 326 ILE A N 1
ATOM 2312 C CA . ILE A 1 325 ? 44.589 53.048 -0.880 1.00 64.86 326 ILE A CA 1
ATOM 2313 C C . ILE A 1 325 ? 43.861 53.677 -2.041 1.00 64.98 326 ILE A C 1
ATOM 2314 O O . ILE A 1 325 ? 43.761 53.085 -3.101 1.00 64.66 326 ILE A O 1
ATOM 2319 N N . LEU A 1 326 ? 43.349 54.878 -1.816 1.00 64.99 327 LEU A N 1
ATOM 2320 C CA . LEU A 1 326 ? 42.791 55.702 -2.861 1.00 65.96 327 LEU A CA 1
ATOM 2321 C C . LEU A 1 326 ? 43.931 56.253 -3.739 1.00 66.60 327 LEU A C 1
ATOM 2322 O O . LEU A 1 326 ? 44.990 56.623 -3.250 1.00 65.76 327 LEU A O 1
ATOM 2327 N N . GLU A 1 327 ? 43.730 56.248 -5.047 1.00 68.15 328 GLU A N 1
ATOM 2328 C CA . GLU A 1 327 ? 44.791 56.612 -5.975 1.00 69.95 328 GLU A CA 1
ATOM 2329 C C . GLU A 1 327 ? 44.291 57.679 -6.920 1.00 69.95 328 GLU A C 1
ATOM 2330 O O . GLU A 1 327 ? 43.124 57.669 -7.319 1.00 69.51 328 GLU A O 1
ATOM 2336 N N . HIS A 1 328 ? 45.197 58.605 -7.234 1.00 70.69 329 HIS A N 1
ATOM 2337 C CA . HIS A 1 328 ? 44.961 59.718 -8.146 1.00 70.98 329 HIS A CA 1
ATOM 2338 C C . HIS A 1 328 ? 44.285 59.199 -9.394 1.00 70.42 329 HIS A C 1
ATOM 2339 O O . HIS A 1 328 ? 44.711 58.190 -9.946 1.00 69.46 329 HIS A O 1
ATOM 2346 N N . GLY A 1 329 ? 43.229 59.890 -9.822 1.00 70.47 330 GLY A N 1
ATOM 2347 C CA . GLY A 1 329 ? 42.400 59.437 -10.941 1.00 70.93 330 GLY A CA 1
ATOM 2348 C C . GLY A 1 329 ? 41.222 58.526 -10.621 1.00 71.67 330 GLY A C 1
ATOM 2349 O O . GLY A 1 329 ? 40.325 58.350 -11.454 1.00 70.16 330 GLY A O 1
ATOM 2350 N N . GLN A 1 330 ? 41.219 57.940 -9.428 1.00 73.02 331 GLN A N 1
ATOM 2351 C CA . GLN A 1 330 ? 40.141 57.032 -9.009 1.00 74.48 331 GLN A CA 1
ATOM 2352 C C . GLN A 1 330 ? 38.800 57.746 -9.041 1.00 74.14 331 GLN A C 1
ATOM 2353 O O . GLN A 1 330 ? 38.661 58.800 -8.458 1.00 72.90 331 GLN A O 1
ATOM 2359 N N . ILE A 1 331 ? 37.835 57.148 -9.739 1.00 74.97 332 ILE A N 1
ATOM 2360 C CA . ILE A 1 331 ? 36.464 57.637 -9.779 1.00 75.14 332 ILE A CA 1
ATOM 2361 C C . ILE A 1 331 ? 35.790 57.400 -8.426 1.00 75.64 332 ILE A C 1
ATOM 2362 O O . ILE A 1 331 ? 35.812 56.286 -7.876 1.00 75.02 332 ILE A O 1
ATOM 2367 N N . VAL A 1 332 ? 35.221 58.489 -7.908 1.00 75.77 333 VAL A N 1
ATOM 2368 C CA . VAL A 1 332 ? 34.620 58.561 -6.588 1.00 75.25 333 VAL A CA 1
ATOM 2369 C C . VAL A 1 332 ? 33.148 59.009 -6.622 1.00 75.83 333 VAL A C 1
ATOM 2370 O O . VAL A 1 332 ? 32.414 58.808 -5.653 1.00 75.80 333 VAL A O 1
ATOM 2374 N N . GLY A 1 333 ? 32.687 59.589 -7.721 1.00 76.31 334 GLY A N 1
ATOM 2375 C CA . GLY A 1 333 ? 31.297 60.007 -7.782 1.00 77.07 334 GLY A CA 1
ATOM 2376 C C . GLY A 1 333 ? 30.746 60.264 -9.156 1.00 77.38 334 GLY A C 1
ATOM 2377 O O . GLY A 1 333 ? 31.470 60.177 -10.147 1.00 76.81 334 GLY A O 1
ATOM 2378 N N . ARG A 1 334 ? 29.448 60.570 -9.197 1.00 77.79 335 ARG A N 1
ATOM 2379 C CA . ARG A 1 334 ? 28.753 60.951 -10.425 1.00 78.35 335 ARG A CA 1
ATOM 2380 C C . ARG A 1 334 ? 27.969 62.255 -10.192 1.00 78.72 335 ARG A C 1
ATOM 2381 O O . ARG A 1 334 ? 27.339 62.436 -9.158 1.00 78.59 335 ARG A O 1
ATOM 2383 N N . LEU A 1 335 ? 28.019 63.172 -11.147 1.00 79.01 336 LEU A N 1
ATOM 2384 C CA . LEU A 1 335 ? 27.251 64.399 -11.038 1.00 79.32 336 LEU A CA 1
ATOM 2385 C C . LEU A 1 335 ? 26.085 64.305 -12.002 1.00 79.62 336 LEU A C 1
ATOM 2386 O O . LEU A 1 335 ? 26.277 64.310 -13.212 1.00 79.14 336 LEU A O 1
ATOM 2391 N N . VAL A 1 336 ? 24.881 64.198 -11.443 1.00 80.15 337 VAL A N 1
ATOM 2392 C CA . VAL A 1 336 ? 23.655 63.964 -12.211 1.00 80.30 337 VAL A CA 1
ATOM 2393 C C . VAL A 1 336 ? 22.881 65.274 -12.427 1.00 80.94 337 VAL A C 1
ATOM 2394 O O . VAL A 1 336 ? 22.649 66.025 -11.492 1.00 80.03 337 VAL A O 1
ATOM 2398 N N . TYR A 1 337 ? 22.494 65.526 -13.682 1.00 81.99 338 TYR A N 1
ATOM 2399 C CA . TYR A 1 337 ? 21.891 66.802 -14.106 1.00 82.41 338 TYR A CA 1
ATOM 2400 C C . TYR A 1 337 ? 20.373 66.688 -14.241 1.00 83.27 338 TYR A C 1
ATOM 2401 O O . TYR A 1 337 ? 19.852 65.701 -14.719 1.00 82.50 338 TYR A O 1
ATOM 2410 N N . GLU A 1 338 ? 19.677 67.719 -13.791 1.00 85.33 339 GLU A N 1
ATOM 2411 C CA . GLU A 1 338 ? 18.218 67.775 -13.846 1.00 86.73 339 GLU A CA 1
ATOM 2412 C C . GLU A 1 338 ? 17.805 69.150 -14.368 1.00 87.67 339 GLU A C 1
ATOM 2413 O O . GLU A 1 338 ? 18.468 70.148 -14.093 1.00 87.22 339 GLU A O 1
ATOM 2419 N N . HIS A 1 339 ? 16.719 69.173 -15.132 1.00 88.92 340 HIS A N 1
ATOM 2420 C CA . HIS A 1 339 ? 16.166 70.403 -15.697 1.00 90.14 340 HIS A CA 1
ATOM 2421 C C . HIS A 1 339 ? 15.542 71.301 -14.627 1.00 90.47 340 HIS A C 1
ATOM 2422 O O . HIS A 1 339 ? 14.856 70.813 -13.741 1.00 89.76 340 HIS A O 1
ATOM 2429 N N . MET A 1 340 ? 15.769 72.609 -14.744 1.00 91.55 341 MET A N 1
ATOM 2430 C CA . MET A 1 340 ? 14.980 73.627 -14.033 1.00 92.54 341 MET A CA 1
ATOM 2431 C C . MET A 1 340 ? 13.664 73.909 -14.775 1.00 93.49 341 MET A C 1
ATOM 2432 O O . MET A 1 340 ? 13.613 73.825 -16.002 1.00 93.43 341 MET A O 1
ATOM 2437 N N . LEU A 1 341 ? 12.596 74.214 -14.042 1.00 94.64 342 LEU A N 1
ATOM 2438 C CA . LEU A 1 341 ? 11.355 74.666 -14.674 1.00 95.75 342 LEU A CA 1
ATOM 2439 C C . LEU A 1 341 ? 11.598 76.007 -15.397 1.00 96.90 342 LEU A C 1
ATOM 2440 O O . LEU A 1 341 ? 11.150 76.213 -16.525 1.00 96.73 342 LEU A O 1
ATOM 2445 N N . GLU A 1 342 ? 12.295 76.917 -14.728 1.00 98.03 343 GLU A N 1
ATOM 2446 C CA . GLU A 1 342 ? 12.695 78.184 -15.325 1.00 98.88 343 GLU A CA 1
ATOM 2447 C C . GLU A 1 342 ? 14.133 78.517 -14.929 1.00 99.38 343 GLU A C 1
ATOM 2448 O O . GLU A 1 342 ? 14.787 77.752 -14.227 1.00 99.01 343 GLU A O 1
ATOM 2454 N N . LYS A 1 343 ? 14.611 79.662 -15.400 1.00 100.28 344 LYS A N 1
ATOM 2455 C CA . LYS A 1 343 ? 15.838 80.287 -14.900 1.00 101.02 344 LYS A CA 1
ATOM 2456 C C . LYS A 1 343 ? 15.551 80.801 -13.468 1.00 101.31 344 LYS A C 1
ATOM 2457 O O . LYS A 1 343 ? 14.440 81.247 -13.177 1.00 100.66 344 LYS A O 1
ATOM 2463 N N . PRO A 1 344 ? 16.531 80.687 -12.554 1.00 102.17 345 PRO A N 1
ATOM 2464 C CA . PRO A 1 344 ? 16.419 81.425 -11.289 1.00 102.48 345 PRO A CA 1
ATOM 2465 C C . PRO A 1 344 ? 16.706 82.923 -11.460 1.00 102.72 345 PRO A C 1
ATOM 2466 O O . PRO A 1 344 ? 17.395 83.316 -12.398 1.00 102.85 345 PRO A O 1
ATOM 2470 N N . GLU A 1 345 ? 16.211 83.732 -10.530 1.00 103.18 346 GLU A N 1
ATOM 2471 C CA . GLU A 1 345 ? 16.271 85.198 -10.628 1.00 104.10 346 GLU A CA 1
ATOM 2472 C C . GLU A 1 345 ? 17.570 85.799 -10.095 1.00 103.41 346 GLU A C 1
ATOM 2473 O O . GLU A 1 345 ? 18.652 85.291 -10.340 1.00 103.17 346 GLU A O 1
ATOM 2479 N N . ARG B 1 8 ? 39.984 59.563 71.904 1.00 80.69 9 ARG B N 1
ATOM 2480 C CA . ARG B 1 8 ? 40.857 59.745 70.702 1.00 80.66 9 ARG B CA 1
ATOM 2481 C C . ARG B 1 8 ? 41.065 61.227 70.455 1.00 80.27 9 ARG B C 1
ATOM 2482 O O . ARG B 1 8 ? 40.104 61.998 70.547 1.00 79.90 9 ARG B O 1
ATOM 2490 N N . THR B 1 9 ? 42.275 61.626 70.080 1.00 79.55 10 THR B N 1
ATOM 2491 C CA . THR B 1 9 ? 42.472 62.959 69.510 1.00 79.43 10 THR B CA 1
ATOM 2492 C C . THR B 1 9 ? 42.890 62.968 68.034 1.00 78.11 10 THR B C 1
ATOM 2493 O O . THR B 1 9 ? 43.105 64.041 67.473 1.00 76.90 10 THR B O 1
ATOM 2497 N N . THR B 1 10 ? 43.031 61.785 67.433 1.00 76.73 11 THR B N 1
ATOM 2498 C CA . THR B 1 10 ? 43.188 61.643 65.982 1.00 75.96 11 THR B CA 1
ATOM 2499 C C . THR B 1 10 ? 42.200 60.614 65.417 1.00 75.26 11 THR B C 1
ATOM 2500 O O . THR B 1 10 ? 41.967 59.576 66.023 1.00 74.98 11 THR B O 1
ATOM 2504 N N . GLY B 1 11 ? 41.617 60.922 64.261 1.00 73.96 12 GLY B N 1
ATOM 2505 C CA . GLY B 1 11 ? 40.764 59.970 63.530 1.00 72.65 12 GLY B CA 1
ATOM 2506 C C . GLY B 1 11 ? 39.790 60.638 62.577 1.00 70.77 12 GLY B C 1
ATOM 2507 O O . GLY B 1 11 ? 39.936 61.802 62.258 1.00 69.34 12 GLY B O 1
ATOM 2508 N N . ILE B 1 12 ? 38.782 59.887 62.154 1.00 69.25 13 ILE B N 1
ATOM 2509 C CA . ILE B 1 12 ? 37.762 60.373 61.236 1.00 68.30 13 ILE B CA 1
ATOM 2510 C C . ILE B 1 12 ? 36.612 61.017 62.021 1.00 67.77 13 ILE B C 1
ATOM 2511 O O . ILE B 1 12 ? 36.184 60.493 63.034 1.00 66.79 13 ILE B O 1
ATOM 2516 N N . LEU B 1 13 ? 36.143 62.163 61.540 1.00 67.42 14 LEU B N 1
ATOM 2517 C CA . LEU B 1 13 ? 34.951 62.804 62.079 1.00 67.69 14 LEU B CA 1
ATOM 2518 C C . LEU B 1 13 ? 33.680 62.008 61.750 1.00 67.78 14 LEU B C 1
ATOM 2519 O O . LEU B 1 13 ? 33.386 61.704 60.585 1.00 66.90 14 LEU B O 1
ATOM 2524 N N . ALA B 1 14 ? 32.933 61.674 62.799 1.00 68.15 15 ALA B N 1
ATOM 2525 C CA . ALA B 1 14 ? 31.623 61.063 62.648 1.00 68.81 15 ALA B CA 1
ATOM 2526 C C . ALA B 1 14 ? 30.600 62.125 62.201 1.00 68.57 15 ALA B C 1
ATOM 2527 O O . ALA B 1 14 ? 30.889 63.313 62.210 1.00 66.92 15 ALA B O 1
ATOM 2529 N N . ASP B 1 15 ? 29.423 61.682 61.779 1.00 69.23 16 ASP B N 1
ATOM 2530 C CA . ASP B 1 15 ? 28.327 62.592 61.409 1.00 69.71 16 ASP B CA 1
ATOM 2531 C C . ASP B 1 15 ? 27.969 63.728 62.417 1.00 69.79 16 ASP B C 1
ATOM 2532 O O . ASP B 1 15 ? 27.542 64.815 62.004 1.00 68.18 16 ASP B O 1
ATOM 2537 N N . GLY B 1 16 ? 28.128 63.475 63.719 1.00 70.14 17 GLY B N 1
ATOM 2538 C CA . GLY B 1 16 ? 27.817 64.473 64.729 1.00 70.05 17 GLY B CA 1
ATOM 2539 C C . GLY B 1 16 ? 28.764 65.640 64.597 1.00 70.01 17 GLY B C 1
ATOM 2540 O O . GLY B 1 16 ? 28.352 66.789 64.605 1.00 70.67 17 GLY B O 1
ATOM 2541 N N . ALA B 1 17 ? 30.042 65.323 64.508 1.00 69.54 18 ALA B N 1
ATOM 2542 C CA . ALA B 1 17 ? 31.090 66.276 64.216 1.00 69.33 18 ALA B CA 1
ATOM 2543 C C . ALA B 1 17 ? 30.910 66.979 62.869 1.00 69.02 18 ALA B C 1
ATOM 2544 O O . ALA B 1 17 ? 31.126 68.178 62.770 1.00 67.62 18 ALA B O 1
ATOM 2546 N N . ILE B 1 18 ? 30.529 66.245 61.830 1.00 69.79 19 ILE B N 1
ATOM 2547 C CA . ILE B 1 18 ? 30.315 66.861 60.515 1.00 70.19 19 ILE B CA 1
ATOM 2548 C C . ILE B 1 18 ? 29.190 67.885 60.648 1.00 70.06 19 ILE B C 1
ATOM 2549 O O . ILE B 1 18 ? 29.286 68.993 60.145 1.00 68.71 19 ILE B O 1
ATOM 2554 N N . ARG B 1 19 ? 28.126 67.496 61.337 1.00 70.35 20 ARG B N 1
ATOM 2555 C CA . ARG B 1 19 ? 27.030 68.406 61.614 1.00 71.21 20 ARG B CA 1
ATOM 2556 C C . ARG B 1 19 ? 27.448 69.613 62.469 1.00 71.69 20 ARG B C 1
ATOM 2557 O O . ARG B 1 19 ? 27.015 70.701 62.209 1.00 70.22 20 ARG B O 1
ATOM 2565 N N . ALA B 1 20 ? 28.304 69.397 63.471 1.00 73.05 21 ALA B N 1
ATOM 2566 C CA . ALA B 1 20 ? 28.862 70.479 64.301 1.00 73.90 21 ALA B CA 1
ATOM 2567 C C . ALA B 1 20 ? 29.678 71.460 63.462 1.00 74.88 21 ALA B C 1
ATOM 2568 O O . ALA B 1 20 ? 29.581 72.657 63.671 1.00 74.16 21 ALA B O 1
ATOM 2570 N N . LEU B 1 21 ? 30.466 70.934 62.512 1.00 76.62 22 LEU B N 1
ATOM 2571 C CA . LEU B 1 21 ? 31.203 71.729 61.525 1.00 77.50 22 LEU B CA 1
ATOM 2572 C C . LEU B 1 21 ? 30.302 72.618 60.684 1.00 78.70 22 LEU B C 1
ATOM 2573 O O . LEU B 1 21 ? 30.695 73.727 60.330 1.00 77.55 22 LEU B O 1
ATOM 2578 N N . PHE B 1 22 ? 29.126 72.118 60.320 1.00 80.04 23 PHE B N 1
ATOM 2579 C CA . PHE B 1 22 ? 28.177 72.930 59.577 1.00 82.15 23 PHE B CA 1
ATOM 2580 C C . PHE B 1 22 ? 27.548 74.016 60.496 1.00 83.02 23 PHE B C 1
ATOM 2581 O O . PHE B 1 22 ? 27.353 75.164 60.078 1.00 82.35 23 PHE B O 1
ATOM 2589 N N . ALA B 1 23 ? 27.266 73.644 61.744 1.00 83.87 24 ALA B N 1
ATOM 2590 C CA . ALA B 1 23 ? 26.670 74.552 62.721 1.00 84.62 24 ALA B CA 1
ATOM 2591 C C . ALA B 1 23 ? 27.644 75.651 63.144 1.00 84.95 24 ALA B C 1
ATOM 2592 O O . ALA B 1 23 ? 27.231 76.722 63.528 1.00 84.66 24 ALA B O 1
ATOM 2594 N N . GLY B 1 24 ? 28.938 75.384 63.062 1.00 85.89 25 GLY B N 1
ATOM 2595 C CA . GLY B 1 24 ? 29.954 76.391 63.345 1.00 86.51 25 GLY B CA 1
ATOM 2596 C C . GLY B 1 24 ? 30.552 77.010 62.099 1.00 87.10 25 GLY B C 1
ATOM 2597 O O . GLY B 1 24 ? 31.635 77.573 62.165 1.00 86.77 25 GLY B O 1
ATOM 2598 N N . ASP B 1 25 ? 29.853 76.895 60.966 1.00 88.17 26 ASP B N 1
ATOM 2599 C CA . ASP B 1 25 ? 30.302 77.417 59.647 1.00 88.95 26 ASP B CA 1
ATOM 2600 C C . ASP B 1 25 ? 31.763 77.072 59.200 1.00 88.19 26 ASP B C 1
ATOM 2601 O O . ASP B 1 25 ? 32.395 77.856 58.499 1.00 87.64 26 ASP B O 1
ATOM 2606 N N . LYS B 1 26 ? 32.290 75.914 59.593 1.00 87.83 27 LYS B N 1
ATOM 2607 C CA . LYS B 1 26 ? 33.586 75.449 59.071 1.00 88.10 27 LYS B CA 1
ATOM 2608 C C . LYS B 1 26 ? 33.395 74.645 57.767 1.00 87.38 27 LYS B C 1
ATOM 2609 O O . LYS B 1 26 ? 34.347 74.386 57.026 1.00 86.78 27 LYS B O 1
ATOM 2615 N N . LEU B 1 27 ? 32.154 74.236 57.540 1.00 86.47 28 LEU B N 1
ATOM 2616 C CA . LEU B 1 27 ? 31.686 73.614 56.318 1.00 86.13 28 LEU B CA 1
ATOM 2617 C C . LEU B 1 27 ? 30.389 74.347 55.930 1.00 84.99 28 LEU B C 1
ATOM 2618 O O . LEU B 1 27 ? 29.477 74.504 56.749 1.00 84.23 28 LEU B O 1
ATOM 2623 N N . LYS B 1 28 ? 30.344 74.861 54.705 1.00 83.62 29 LYS B N 1
ATOM 2624 C CA . LYS B 1 28 ? 29.206 75.642 54.248 1.00 82.73 29 LYS B CA 1
ATOM 2625 C C . LYS B 1 28 ? 28.515 74.980 53.087 1.00 81.05 29 LYS B C 1
ATOM 2626 O O . LYS B 1 28 ? 29.081 74.116 52.430 1.00 79.91 29 LYS B O 1
ATOM 2632 N N . SER B 1 29 ? 27.285 75.407 52.842 1.00 79.60 30 SER B N 1
ATOM 2633 C CA . SER B 1 29 ? 26.544 74.969 51.665 1.00 79.10 30 SER B CA 1
ATOM 2634 C C . SER B 1 29 ? 25.573 76.038 51.196 1.00 78.65 30 SER B C 1
ATOM 2635 O O . SER B 1 29 ? 25.187 76.889 51.974 1.00 77.87 30 SER B O 1
ATOM 2638 N N . GLU B 1 30 ? 25.191 75.968 49.917 1.00 78.49 31 GLU B N 1
ATOM 2639 C CA . GLU B 1 30 ? 24.232 76.906 49.330 1.00 78.49 31 GLU B CA 1
ATOM 2640 C C . GLU B 1 30 ? 22.817 76.729 49.862 1.00 78.12 31 GLU B C 1
ATOM 2641 O O . GLU B 1 30 ? 21.987 77.611 49.686 1.00 78.18 31 GLU B O 1
ATOM 2647 N N . ALA B 1 31 ? 22.543 75.592 50.489 1.00 77.83 32 ALA B N 1
ATOM 2648 C CA . ALA B 1 31 ? 21.236 75.317 51.087 1.00 77.72 32 ALA B CA 1
ATOM 2649 C C . ALA B 1 31 ? 21.366 74.390 52.287 1.00 77.59 32 ALA B C 1
ATOM 2650 O O . ALA B 1 31 ? 22.437 73.855 52.566 1.00 76.79 32 ALA B O 1
ATOM 2652 N N . ASP B 1 32 ? 20.269 74.225 53.018 1.00 77.71 33 ASP B N 1
ATOM 2653 C CA . ASP B 1 32 ? 20.243 73.283 54.132 1.00 77.40 33 ASP B CA 1
ATOM 2654 C C . ASP B 1 32 ? 20.641 71.926 53.566 1.00 76.63 33 ASP B C 1
ATOM 2655 O O . ASP B 1 32 ? 20.282 71.613 52.448 1.00 76.15 33 ASP B O 1
ATOM 2657 N N . LEU B 1 33 ? 21.375 71.140 54.341 1.00 75.82 34 LEU B N 1
ATOM 2658 C CA . LEU B 1 33 ? 21.764 69.799 53.936 1.00 75.50 34 LEU B CA 1
ATOM 2659 C C . LEU B 1 33 ? 20.521 68.938 53.714 1.00 75.17 34 LEU B C 1
ATOM 2660 O O . LEU B 1 33 ? 19.466 69.265 54.206 1.00 75.26 34 LEU B O 1
ATOM 2665 N N . ASP B 1 34 ? 20.628 67.908 52.873 1.00 75.07 35 ASP B N 1
ATOM 2666 C CA . ASP B 1 34 ? 19.602 66.862 52.775 1.00 74.59 35 ASP B CA 1
ATOM 2667 C C . ASP B 1 34 ? 19.547 66.141 54.132 1.00 73.46 35 ASP B C 1
ATOM 2668 O O . ASP B 1 34 ? 20.564 66.018 54.805 1.00 72.41 35 ASP B O 1
ATOM 2673 N N . VAL B 1 35 ? 18.372 65.661 54.526 1.00 72.97 36 VAL B N 1
ATOM 2674 C CA . VAL B 1 35 ? 18.242 64.927 55.801 1.00 72.82 36 VAL B CA 1
ATOM 2675 C C . VAL B 1 35 ? 19.241 63.771 55.858 1.00 71.98 36 VAL B C 1
ATOM 2676 O O . VAL B 1 35 ? 19.863 63.531 56.896 1.00 71.19 36 VAL B O 1
ATOM 2680 N N . ASP B 1 36 ? 19.443 63.119 54.711 1.00 71.25 37 ASP B N 1
ATOM 2681 C CA . ASP B 1 36 ? 20.300 61.949 54.601 1.00 70.39 37 ASP B CA 1
ATOM 2682 C C . ASP B 1 36 ? 21.667 62.239 53.972 1.00 69.23 37 ASP B C 1
ATOM 2683 O O . ASP B 1 36 ? 22.333 61.318 53.470 1.00 68.06 37 ASP B O 1
ATOM 2688 N N . GLN B 1 37 ? 22.102 63.502 54.033 1.00 67.77 38 GLN B N 1
ATOM 2689 C CA . GLN B 1 37 ? 23.333 63.918 53.349 1.00 66.93 38 GLN B CA 1
ATOM 2690 C C . GLN B 1 37 ? 24.592 63.546 54.110 1.00 66.36 38 GLN B C 1
ATOM 2691 O O . GLN B 1 37 ? 25.626 63.254 53.490 1.00 65.16 38 GLN B O 1
ATOM 2697 N N . VAL B 1 38 ? 24.494 63.548 55.438 1.00 65.82 39 VAL B N 1
ATOM 2698 C CA . VAL B 1 38 ? 25.612 63.203 56.312 1.00 65.65 39 VAL B CA 1
ATOM 2699 C C . VAL B 1 38 ? 25.558 61.703 56.597 1.00 65.41 39 VAL B C 1
ATOM 2700 O O . VAL B 1 38 ? 24.566 61.179 57.117 1.00 65.48 39 VAL B O 1
ATOM 2704 N N . GLN B 1 39 ? 26.611 61.015 56.190 1.00 65.01 40 GLN B N 1
ATOM 2705 C CA . GLN B 1 39 ? 26.737 59.603 56.403 1.00 64.79 40 GLN B CA 1
ATOM 2706 C C . GLN B 1 39 ? 27.472 59.455 57.731 1.00 63.98 40 GLN B C 1
ATOM 2707 O O . GLN B 1 39 ? 27.969 60.453 58.278 1.00 62.73 40 GLN B O 1
ATOM 2713 N N . PRO B 1 40 ? 27.511 58.224 58.276 1.00 63.63 41 PRO B N 1
ATOM 2714 C CA . PRO B 1 40 ? 28.231 57.927 59.524 1.00 62.79 41 PRO B CA 1
ATOM 2715 C C . PRO B 1 40 ? 29.684 58.457 59.611 1.00 62.23 41 PRO B C 1
ATOM 2716 O O . PRO B 1 40 ? 30.065 58.947 60.655 1.00 60.82 41 PRO B O 1
ATOM 2720 N N . ALA B 1 41 ? 30.462 58.389 58.521 1.00 62.05 42 ALA B N 1
ATOM 2721 C CA . ALA B 1 41 ? 31.873 58.832 58.505 1.00 61.20 42 ALA B CA 1
ATOM 2722 C C . ALA B 1 41 ? 32.297 59.617 57.236 1.00 61.44 42 ALA B C 1
ATOM 2723 O O . ALA B 1 41 ? 33.477 59.601 56.848 1.00 59.94 42 ALA B O 1
ATOM 2725 N N . SER B 1 42 ? 31.323 60.303 56.617 1.00 61.48 43 SER B N 1
ATOM 2726 C CA . SER B 1 42 ? 31.525 61.108 55.408 1.00 60.98 43 SER B CA 1
ATOM 2727 C C . SER B 1 42 ? 30.290 61.957 55.130 1.00 60.73 43 SER B C 1
ATOM 2728 O O . SER B 1 42 ? 29.251 61.801 55.756 1.00 61.07 43 SER B O 1
ATOM 2731 N N . LEU B 1 43 ? 30.424 62.869 54.186 1.00 60.30 44 LEU B N 1
ATOM 2732 C CA . LEU B 1 43 ? 29.343 63.690 53.703 1.00 59.74 44 LEU B CA 1
ATOM 2733 C C . LEU B 1 43 ? 29.251 63.645 52.168 1.00 59.33 44 LEU B C 1
ATOM 2734 O O . LEU B 1 43 ? 30.218 63.882 51.459 1.00 58.81 44 LEU B O 1
ATOM 2739 N N . ASP B 1 44 ? 28.070 63.320 51.667 1.00 59.82 45 ASP B N 1
ATOM 2740 C CA . ASP B 1 44 ? 27.699 63.544 50.260 1.00 60.10 45 ASP B CA 1
ATOM 2741 C C . ASP B 1 44 ? 27.802 65.007 49.844 1.00 59.50 45 ASP B C 1
ATOM 2742 O O . ASP B 1 44 ? 27.461 65.919 50.604 1.00 58.53 45 ASP B O 1
ATOM 2747 N N . LEU B 1 45 ? 28.312 65.183 48.631 1.00 58.88 46 LEU B N 1
ATOM 2748 C CA . LEU B 1 45 ? 28.478 66.468 47.997 1.00 58.50 46 LEU B CA 1
ATOM 2749 C C . LEU B 1 45 ? 27.461 66.597 46.874 1.00 57.99 46 LEU B C 1
ATOM 2750 O O . LEU B 1 45 ? 27.199 65.646 46.157 1.00 58.24 46 LEU B O 1
ATOM 2755 N N . ARG B 1 46 ? 26.899 67.784 46.735 1.00 57.75 47 ARG B N 1
ATOM 2756 C CA . ARG B 1 46 ? 25.858 68.052 45.782 1.00 57.86 47 ARG B CA 1
ATOM 2757 C C . ARG B 1 46 ? 26.353 68.994 44.709 1.00 56.70 47 ARG B C 1
ATOM 2758 O O . ARG B 1 46 ? 27.051 69.946 44.992 1.00 54.29 47 ARG B O 1
ATOM 2766 N N . LEU B 1 47 ? 25.925 68.724 43.486 1.00 57.04 48 LEU B N 1
ATOM 2767 C CA . LEU B 1 47 ? 26.124 69.616 42.348 1.00 57.43 48 LEU B CA 1
ATOM 2768 C C . LEU B 1 47 ? 25.377 70.934 42.496 1.00 57.92 48 LEU B C 1
ATOM 2769 O O . LEU B 1 47 ? 24.216 70.993 42.978 1.00 56.73 48 LEU B O 1
ATOM 2774 N N . GLY B 1 48 ? 26.076 71.981 42.084 1.00 58.49 49 GLY B N 1
ATOM 2775 C CA . GLY B 1 48 ? 25.507 73.304 41.898 1.00 59.53 49 GLY B CA 1
ATOM 2776 C C . GLY B 1 48 ? 24.655 73.389 40.624 1.00 60.16 49 GLY B C 1
ATOM 2777 O O . GLY B 1 48 ? 24.277 72.373 40.050 1.00 58.97 49 GLY B O 1
ATOM 2778 N N . SER B 1 49 ? 24.353 74.621 40.221 1.00 60.92 50 SER B N 1
ATOM 2779 C CA . SER B 1 49 ? 23.457 74.927 39.092 1.00 62.58 50 SER B CA 1
ATOM 2780 C C . SER B 1 49 ? 24.091 75.001 37.681 1.00 62.43 50 SER B C 1
ATOM 2781 O O . SER B 1 49 ? 23.371 75.084 36.707 1.00 61.17 50 SER B O 1
ATOM 2784 N N . LYS B 1 50 ? 25.420 74.994 37.587 1.00 63.37 51 LYS B N 1
ATOM 2785 C CA . LYS B 1 50 ? 26.127 75.135 36.319 1.00 64.68 51 LYS B CA 1
ATOM 2786 C C . LYS B 1 50 ? 27.134 73.979 36.167 1.00 62.47 51 LYS B C 1
ATOM 2787 O O . LYS B 1 50 ? 27.872 73.646 37.117 1.00 61.91 51 LYS B O 1
ATOM 2793 N N . ALA B 1 51 ? 27.185 73.398 34.978 1.00 60.46 52 ALA B N 1
ATOM 2794 C CA . ALA B 1 51 ? 28.272 72.523 34.569 1.00 59.52 52 ALA B CA 1
ATOM 2795 C C . ALA B 1 51 ? 29.062 73.164 33.419 1.00 58.63 52 ALA B C 1
ATOM 2796 O O . ALA B 1 51 ? 28.516 73.855 32.557 1.00 57.49 52 ALA B O 1
ATOM 2798 N N . TYR B 1 52 ? 30.367 72.948 33.439 1.00 57.31 53 TYR B N 1
ATOM 2799 C CA . TYR B 1 52 ? 31.234 73.441 32.409 1.00 56.73 53 TYR B CA 1
ATOM 2800 C C . TYR B 1 52 ? 31.810 72.285 31.628 1.00 55.00 53 TYR B C 1
ATOM 2801 O O . TYR B 1 52 ? 32.472 71.414 32.175 1.00 52.63 53 TYR B O 1
ATOM 2810 N N . ARG B 1 53 ? 31.498 72.274 30.345 1.00 53.55 54 ARG B N 1
ATOM 2811 C CA . ARG B 1 53 ? 31.990 71.283 29.458 1.00 53.79 54 ARG B CA 1
ATOM 2812 C C . ARG B 1 53 ? 33.397 71.701 29.023 1.00 53.10 54 ARG B C 1
ATOM 2813 O O . ARG B 1 53 ? 33.629 72.827 28.630 1.00 50.23 54 ARG B O 1
ATOM 2821 N N . VAL B 1 54 ? 34.343 70.794 29.224 1.00 53.90 55 VAL B N 1
ATOM 2822 C CA . VAL B 1 54 ? 35.753 71.074 28.966 1.00 54.45 55 VAL B CA 1
ATOM 2823 C C . VAL B 1 54 ? 36.313 70.080 27.949 1.00 55.89 55 VAL B C 1
ATOM 2824 O O . VAL B 1 54 ? 35.764 69.020 27.704 1.00 55.55 55 VAL B O 1
ATOM 2828 N N . ARG B 1 55 ? 37.369 70.519 27.303 1.00 58.21 56 ARG B N 1
ATOM 2829 C CA . ARG B 1 55 ? 38.118 69.763 26.311 1.00 59.99 56 ARG B CA 1
ATOM 2830 C C . ARG B 1 55 ? 38.974 68.718 27.034 1.00 60.07 56 ARG B C 1
ATOM 2831 O O . ARG B 1 55 ? 39.133 67.617 26.570 1.00 59.80 56 ARG B O 1
ATOM 2839 N N . ALA B 1 56 ? 39.483 69.074 28.204 1.00 60.77 57 ALA B N 1
ATOM 2840 C CA . ALA B 1 56 ? 40.294 68.169 28.988 1.00 61.05 57 ALA B CA 1
ATOM 2841 C C . ALA B 1 56 ? 40.263 68.493 30.475 1.00 60.34 57 ALA B C 1
ATOM 2842 O O . ALA B 1 56 ? 40.100 69.633 30.860 1.00 60.09 57 ALA B O 1
ATOM 2844 N N . SER B 1 57 ? 40.424 67.454 31.283 1.00 60.07 58 SER B N 1
ATOM 2845 C CA . SER B 1 57 ? 40.834 67.552 32.679 1.00 60.14 58 SER B CA 1
ATOM 2846 C C . SER B 1 57 ? 42.217 68.226 32.873 1.00 60.09 58 SER B C 1
ATOM 2847 O O . SER B 1 57 ? 43.098 68.146 32.034 1.00 58.88 58 SER B O 1
ATOM 2850 N N . PHE B 1 58 ? 42.381 68.871 34.010 1.00 60.76 59 PHE B N 1
ATOM 2851 C CA . PHE B 1 58 ? 43.553 69.670 34.314 1.00 61.56 59 PHE B CA 1
ATOM 2852 C C . PHE B 1 58 ? 43.827 69.673 35.804 1.00 61.89 59 PHE B C 1
ATOM 2853 O O . PHE B 1 58 ? 42.947 69.417 36.607 1.00 60.08 59 PHE B O 1
ATOM 2861 N N . MET B 1 59 ? 45.064 69.950 36.163 1.00 63.38 60 MET B N 1
ATOM 2862 C CA . MET B 1 59 ? 45.432 70.143 37.556 1.00 65.16 60 MET B CA 1
ATOM 2863 C C . MET B 1 59 ? 45.587 71.655 37.781 1.00 66.17 60 MET B C 1
ATOM 2864 O O . MET B 1 59 ? 46.325 72.308 37.069 1.00 66.58 60 MET B O 1
ATOM 2869 N N . PRO B 1 60 ? 44.845 72.225 38.741 1.00 67.71 61 PRO B N 1
ATOM 2870 C CA . PRO B 1 60 ? 44.907 73.671 38.912 1.00 69.05 61 PRO B CA 1
ATOM 2871 C C . PRO B 1 60 ? 46.341 74.161 39.091 1.00 69.60 61 PRO B C 1
ATOM 2872 O O . PRO B 1 60 ? 46.779 75.061 38.394 1.00 69.09 61 PRO B O 1
ATOM 2876 N N . GLY B 1 61 ? 47.044 73.524 40.015 1.00 70.60 62 GLY B N 1
ATOM 2877 C CA . GLY B 1 61 ? 48.406 73.877 40.367 1.00 71.44 62 GLY B CA 1
ATOM 2878 C C . GLY B 1 61 ? 48.464 74.912 41.480 1.00 71.79 62 GLY B C 1
ATOM 2879 O O . GLY B 1 61 ? 47.420 75.518 41.828 1.00 69.08 62 GLY B O 1
ATOM 2880 N N . PRO B 1 62 ? 49.680 75.107 42.047 1.00 72.82 63 PRO B N 1
ATOM 2881 C CA . PRO B 1 62 ? 50.002 76.032 43.140 1.00 73.61 63 PRO B CA 1
ATOM 2882 C C . PRO B 1 62 ? 49.644 77.490 42.864 1.00 73.62 63 PRO B C 1
ATOM 2883 O O . PRO B 1 62 ? 49.922 78.001 41.780 1.00 73.02 63 PRO B O 1
ATOM 2887 N N . GLY B 1 63 ? 48.995 78.129 43.832 1.00 73.70 64 GLY B N 1
ATOM 2888 C CA . GLY B 1 63 ? 48.486 79.484 43.666 1.00 74.17 64 GLY B CA 1
ATOM 2889 C C . GLY B 1 63 ? 47.583 79.698 42.458 1.00 74.59 64 GLY B C 1
ATOM 2890 O O . GLY B 1 63 ? 47.599 80.777 41.866 1.00 74.73 64 GLY B O 1
ATOM 2891 N N . THR B 1 64 ? 46.797 78.681 42.088 1.00 74.49 65 THR B N 1
ATOM 2892 C CA . THR B 1 64 ? 45.809 78.813 41.018 1.00 74.53 65 THR B CA 1
ATOM 2893 C C . THR B 1 64 ? 44.411 78.449 41.507 1.00 74.36 65 THR B C 1
ATOM 2894 O O . THR B 1 64 ? 44.194 77.340 41.983 1.00 73.95 65 THR B O 1
ATOM 2898 N N . ARG B 1 65 ? 43.479 79.397 41.391 1.00 74.11 66 ARG B N 1
ATOM 2899 C CA . ARG B 1 65 ? 42.056 79.140 41.621 1.00 74.51 66 ARG B CA 1
ATOM 2900 C C . ARG B 1 65 ? 41.476 78.314 40.478 1.00 73.29 66 ARG B C 1
ATOM 2901 O O . ARG B 1 65 ? 41.814 78.521 39.323 1.00 71.29 66 ARG B O 1
ATOM 2909 N N . VAL B 1 66 ? 40.604 77.368 40.817 1.00 72.97 67 VAL B N 1
ATOM 2910 C CA . VAL B 1 66 ? 39.955 76.540 39.803 1.00 72.66 67 VAL B CA 1
ATOM 2911 C C . VAL B 1 66 ? 39.207 77.417 38.783 1.00 73.47 67 VAL B C 1
ATOM 2912 O O . VAL B 1 66 ? 39.265 77.153 37.577 1.00 70.90 67 VAL B O 1
ATOM 2916 N N . ILE B 1 67 ? 38.564 78.481 39.282 1.00 74.94 68 ILE B N 1
ATOM 2917 C CA . ILE B 1 67 ? 37.808 79.405 38.435 1.00 76.92 68 ILE B CA 1
ATOM 2918 C C . ILE B 1 67 ? 38.677 80.154 37.407 1.00 78.52 68 ILE B C 1
ATOM 2919 O O . ILE B 1 67 ? 38.192 80.457 36.335 1.00 78.09 68 ILE B O 1
ATOM 2924 N N . ASP B 1 68 ? 39.947 80.418 37.721 1.00 80.64 69 ASP B N 1
ATOM 2925 C CA . ASP B 1 68 ? 40.874 81.017 36.759 1.00 82.63 69 ASP B CA 1
ATOM 2926 C C . ASP B 1 68 ? 41.200 80.106 35.587 1.00 84.10 69 ASP B C 1
ATOM 2927 O O . ASP B 1 68 ? 41.095 80.501 34.427 1.00 83.93 69 ASP B O 1
ATOM 2932 N N . LYS B 1 69 ? 41.610 78.888 35.882 1.00 86.25 70 LYS B N 1
ATOM 2933 C CA . LYS B 1 69 ? 41.868 77.907 34.825 1.00 88.07 70 LYS B CA 1
ATOM 2934 C C . LYS B 1 69 ? 40.648 77.714 33.891 1.00 89.39 70 LYS B C 1
ATOM 2935 O O . LYS B 1 69 ? 40.783 77.746 32.668 1.00 89.31 70 LYS B O 1
ATOM 2941 N N . LEU B 1 70 ? 39.473 77.524 34.479 1.00 90.95 71 LEU B N 1
ATOM 2942 C CA . LEU B 1 70 ? 38.207 77.536 33.751 1.00 92.06 71 LEU B CA 1
ATOM 2943 C C . LEU B 1 70 ? 38.076 78.737 32.806 1.00 93.63 71 LEU B C 1
ATOM 2944 O O . LEU B 1 70 ? 37.846 78.570 31.622 1.00 93.91 71 LEU B O 1
ATOM 2949 N N . ASN B 1 71 ? 38.229 79.944 33.338 1.00 95.48 72 ASN B N 1
ATOM 2950 C CA . ASN B 1 71 ? 38.200 81.184 32.544 1.00 96.75 72 ASN B CA 1
ATOM 2951 C C . ASN B 1 71 ? 39.333 81.298 31.504 1.00 98.20 72 ASN B C 1
ATOM 2952 O O . ASN B 1 71 ? 39.272 82.130 30.594 1.00 98.28 72 ASN B O 1
ATOM 2957 N N . ARG B 1 72 ? 40.370 80.479 31.654 1.00 99.46 73 ARG B N 1
ATOM 2958 C CA . ARG B 1 72 ? 41.458 80.408 30.671 1.00 100.49 73 ARG B CA 1
ATOM 2959 C C . ARG B 1 72 ? 41.121 79.493 29.484 1.00 100.29 73 ARG B C 1
ATOM 2960 O O . ARG B 1 72 ? 41.868 79.440 28.496 1.00 100.04 73 ARG B O 1
ATOM 2968 N N . PHE B 1 73 ? 40.013 78.760 29.602 1.00 99.97 74 PHE B N 1
ATOM 2969 C CA . PHE B 1 73 ? 39.554 77.868 28.558 1.00 99.41 74 PHE B CA 1
ATOM 2970 C C . PHE B 1 73 ? 38.296 78.494 27.986 1.00 98.87 74 PHE B C 1
ATOM 2971 O O . PHE B 1 73 ? 37.990 78.332 26.816 1.00 97.98 74 PHE B O 1
ATOM 2979 N N . LEU B 1 75 ? 34.971 75.289 26.257 1.00 74.35 76 LEU B N 1
ATOM 2980 C CA . LEU B 1 75 ? 34.196 75.832 27.343 1.00 74.01 76 LEU B CA 1
ATOM 2981 C C . LEU B 1 75 ? 32.725 76.180 26.982 1.00 73.42 76 LEU B C 1
ATOM 2982 O O . LEU B 1 75 ? 32.400 77.287 26.516 1.00 72.87 76 LEU B O 1
ATOM 2987 N N . HIS B 1 76 ? 31.845 75.204 27.204 1.00 72.01 77 HIS B N 1
ATOM 2988 C CA . HIS B 1 76 ? 30.408 75.420 27.110 1.00 70.65 77 HIS B CA 1
ATOM 2989 C C . HIS B 1 76 ? 29.790 75.286 28.509 1.00 68.94 77 HIS B C 1
ATOM 2990 O O . HIS B 1 76 ? 30.079 74.373 29.261 1.00 65.90 77 HIS B O 1
ATOM 2997 N N . GLU B 1 77 ? 28.935 76.239 28.841 1.00 68.18 78 GLU B N 1
ATOM 2998 C CA . GLU B 1 77 ? 28.221 76.242 30.092 1.00 67.88 78 GLU B CA 1
ATOM 2999 C C . GLU B 1 77 ? 26.901 75.508 29.926 1.00 67.02 78 GLU B C 1
ATOM 3000 O O . GLU B 1 77 ? 26.158 75.749 28.998 1.00 66.62 78 GLU B O 1
ATOM 3006 N N . VAL B 1 78 ? 26.628 74.600 30.845 1.00 66.41 79 VAL B N 1
ATOM 3007 C CA . VAL B 1 78 ? 25.411 73.809 30.860 1.00 65.91 79 VAL B CA 1
ATOM 3008 C C . VAL B 1 78 ? 24.633 74.134 32.145 1.00 64.31 79 VAL B C 1
ATOM 3009 O O . VAL B 1 78 ? 25.191 74.140 33.228 1.00 63.05 79 VAL B O 1
ATOM 3013 N N . ASP B 1 79 ? 23.351 74.412 32.018 1.00 62.98 80 ASP B N 1
ATOM 3014 C CA . ASP B 1 79 ? 22.528 74.683 33.172 1.00 62.82 80 ASP B CA 1
ATOM 3015 C C . ASP B 1 79 ? 21.965 73.386 33.726 1.00 61.34 80 ASP B C 1
ATOM 3016 O O . ASP B 1 79 ? 21.375 72.584 32.993 1.00 59.12 80 ASP B O 1
ATOM 3021 N N . LEU B 1 80 ? 22.167 73.183 35.023 1.00 60.49 81 LEU B N 1
ATOM 3022 C CA . LEU B 1 80 ? 21.663 71.982 35.702 1.00 61.20 81 LEU B CA 1
ATOM 3023 C C . LEU B 1 80 ? 20.408 72.229 36.552 1.00 61.43 81 LEU B C 1
ATOM 3024 O O . LEU B 1 80 ? 19.968 71.351 37.315 1.00 59.53 81 LEU B O 1
ATOM 3029 N N . SER B 1 81 ? 19.822 73.409 36.428 1.00 62.74 82 SER B N 1
ATOM 3030 C CA . SER B 1 81 ? 18.606 73.733 37.209 1.00 64.54 82 SER B CA 1
ATOM 3031 C C . SER B 1 81 ? 17.466 72.730 37.035 1.00 64.86 82 SER B C 1
ATOM 3032 O O . SER B 1 81 ? 16.752 72.458 37.993 1.00 64.89 82 SER B O 1
ATOM 3035 N N . GLN B 1 82 ? 17.315 72.180 35.830 1.00 65.68 83 GLN B N 1
ATOM 3036 C CA . GLN B 1 82 ? 16.296 71.150 35.547 1.00 66.79 83 GLN B CA 1
ATOM 3037 C C . GLN B 1 82 ? 16.911 69.760 35.372 1.00 65.86 83 GLN B C 1
ATOM 3038 O O . GLN B 1 82 ? 16.377 68.782 35.886 1.00 65.84 83 GLN B O 1
ATOM 3044 N N . GLY B 1 83 ? 18.027 69.678 34.650 1.00 64.48 84 GLY B N 1
ATOM 3045 C CA . GLY B 1 83 ? 18.609 68.399 34.315 1.00 63.08 84 GLY B CA 1
ATOM 3046 C C . GLY B 1 83 ? 19.299 68.416 32.976 1.00 61.31 84 GLY B C 1
ATOM 3047 O O . GLY B 1 83 ? 18.706 68.762 31.972 1.00 60.64 84 GLY B O 1
ATOM 3048 N N . ALA B 1 84 ? 20.557 68.011 32.970 1.00 58.94 85 ALA B N 1
ATOM 3049 C CA . ALA B 1 84 ? 21.335 67.939 31.764 1.00 57.31 85 ALA B CA 1
ATOM 3050 C C . ALA B 1 84 ? 21.871 66.541 31.594 1.00 55.41 85 ALA B C 1
ATOM 3051 O O . ALA B 1 84 ? 22.254 65.904 32.549 1.00 54.10 85 ALA B O 1
ATOM 3053 N N . VAL B 1 85 ? 21.948 66.102 30.351 1.00 54.53 86 VAL B N 1
ATOM 3054 C CA . VAL B 1 85 ? 22.623 64.876 29.990 1.00 53.87 86 VAL B CA 1
ATOM 3055 C C . VAL B 1 85 ? 24.123 65.114 29.811 1.00 51.78 86 VAL B C 1
ATOM 3056 O O . VAL B 1 85 ? 24.559 65.960 29.061 1.00 50.20 86 VAL B O 1
ATOM 3060 N N . LEU B 1 86 ? 24.884 64.304 30.521 1.00 51.11 87 LEU B N 1
ATOM 3061 C CA . LEU B 1 86 ? 26.301 64.210 30.372 1.00 50.30 87 LEU B CA 1
ATOM 3062 C C . LEU B 1 86 ? 26.599 62.944 29.545 1.00 49.85 87 LEU B C 1
ATOM 3063 O O . LEU B 1 86 ? 26.187 61.834 29.873 1.00 48.25 87 LEU B O 1
ATOM 3068 N N . GLU B 1 87 ? 27.275 63.143 28.427 1.00 49.81 88 GLU B N 1
ATOM 3069 C CA . GLU B 1 87 ? 27.560 62.068 27.501 1.00 50.62 88 GLU B CA 1
ATOM 3070 C C . GLU B 1 87 ? 28.896 61.365 27.823 1.00 50.29 88 GLU B C 1
ATOM 3071 O O . GLU B 1 87 ? 29.811 61.946 28.445 1.00 49.26 88 GLU B O 1
ATOM 3077 N N . THR B 1 88 ? 28.973 60.101 27.421 1.00 50.28 89 THR B N 1
ATOM 3078 C CA . THR B 1 88 ? 30.172 59.307 27.623 1.00 51.14 89 THR B CA 1
ATOM 3079 C C . THR B 1 88 ? 31.345 59.904 26.831 1.00 51.55 89 THR B C 1
ATOM 3080 O O . THR B 1 88 ? 31.170 60.471 25.768 1.00 51.24 89 THR B O 1
ATOM 3084 N N . GLY B 1 89 ? 32.526 59.839 27.416 1.00 52.12 90 GLY B N 1
ATOM 3085 C CA . GLY B 1 89 ? 33.741 60.324 26.774 1.00 52.22 90 GLY B CA 1
ATOM 3086 C C . GLY B 1 89 ? 33.923 61.814 26.892 1.00 52.41 90 GLY B C 1
ATOM 3087 O O . GLY B 1 89 ? 34.860 62.365 26.335 1.00 53.05 90 GLY B O 1
ATOM 3088 N N . CYS B 1 90 ? 33.015 62.480 27.591 1.00 52.94 91 CYS B N 1
ATOM 3089 C CA . CYS B 1 90 ? 32.990 63.949 27.681 1.00 52.82 91 CYS B CA 1
ATOM 3090 C C . CYS B 1 90 ? 33.305 64.340 29.086 1.00 51.07 91 CYS B C 1
ATOM 3091 O O . CYS B 1 90 ? 32.973 63.603 29.986 1.00 49.63 91 CYS B O 1
ATOM 3094 N N . VAL B 1 91 ? 33.951 65.501 29.240 1.00 49.77 92 VAL B N 1
ATOM 3095 C CA . VAL B 1 91 ? 34.466 65.955 30.520 1.00 49.13 92 VAL B CA 1
ATOM 3096 C C . VAL B 1 91 ? 33.733 67.236 30.912 1.00 48.98 92 VAL B C 1
ATOM 3097 O O . VAL B 1 91 ? 33.570 68.162 30.117 1.00 47.80 92 VAL B O 1
ATOM 3101 N N . TYR B 1 92 ? 33.238 67.236 32.135 1.00 50.08 93 TYR B N 1
ATOM 3102 C CA . TYR B 1 92 ? 32.494 68.353 32.705 1.00 51.08 93 TYR B CA 1
ATOM 3103 C C . TYR B 1 92 ? 33.065 68.726 34.051 1.00 51.53 93 TYR B C 1
ATOM 3104 O O . TYR B 1 92 ? 33.418 67.858 34.830 1.00 52.53 93 TYR B O 1
ATOM 3113 N N . ILE B 1 93 ? 33.203 70.017 34.310 1.00 52.74 94 ILE B N 1
ATOM 3114 C CA . ILE B 1 93 ? 33.541 70.521 35.652 1.00 53.39 94 ILE B CA 1
ATOM 3115 C C . ILE B 1 93 ? 32.296 71.182 36.240 1.00 53.52 94 ILE B C 1
ATOM 3116 O O . ILE B 1 93 ? 31.602 71.938 35.562 1.00 52.74 94 ILE B O 1
ATOM 3121 N N . VAL B 1 94 ? 32.007 70.836 37.496 1.00 54.20 95 VAL B N 1
ATOM 3122 C CA . VAL B 1 94 ? 30.807 71.271 38.203 1.00 54.11 95 VAL B CA 1
ATOM 3123 C C . VAL B 1 94 ? 31.161 71.837 39.581 1.00 54.95 95 VAL B C 1
ATOM 3124 O O . VAL B 1 94 ? 31.643 71.096 40.449 1.00 54.29 95 VAL B O 1
ATOM 3128 N N . PRO B 1 95 ? 30.957 73.162 39.777 1.00 56.16 96 PRO B N 1
ATOM 3129 C CA . PRO B 1 95 ? 31.000 73.696 41.145 1.00 57.18 96 PRO B CA 1
ATOM 3130 C C . PRO B 1 95 ? 29.992 73.018 42.039 1.00 57.54 96 PRO B C 1
ATOM 3131 O O . PRO B 1 95 ? 28.837 72.816 41.664 1.00 56.63 96 PRO B O 1
ATOM 3135 N N . LEU B 1 96 ? 30.467 72.642 43.215 1.00 58.42 97 LEU B N 1
ATOM 3136 C CA . LEU B 1 96 ? 29.670 71.942 44.163 1.00 58.91 97 LEU B CA 1
ATOM 3137 C C . LEU B 1 96 ? 29.014 72.974 45.071 1.00 59.88 97 LEU B C 1
ATOM 3138 O O . LEU B 1 96 ? 29.537 74.067 45.251 1.00 59.45 97 LEU B O 1
ATOM 3143 N N . MET B 1 97 ? 27.838 72.643 45.600 1.00 61.32 98 MET B N 1
ATOM 3144 C CA . MET B 1 97 ? 27.154 73.495 46.588 1.00 62.22 98 MET B CA 1
ATOM 3145 C C . MET B 1 97 ? 27.969 73.664 47.928 1.00 62.99 98 MET B C 1
ATOM 3146 O O . MET B 1 97 ? 27.975 74.718 48.553 1.00 62.14 98 MET B O 1
ATOM 3151 N N . GLU B 1 98 ? 28.688 72.629 48.336 1.00 64.31 99 GLU B N 1
ATOM 3152 C CA . GLU B 1 98 ? 29.453 72.671 49.581 1.00 65.30 99 GLU B CA 1
ATOM 3153 C C . GLU B 1 98 ? 30.791 73.372 49.435 1.00 65.37 99 GLU B C 1
ATOM 3154 O O . GLU B 1 98 ? 31.472 73.225 48.426 1.00 65.39 99 GLU B O 1
ATOM 3160 N N . SER B 1 99 ? 31.143 74.165 50.438 1.00 66.31 100 SER B N 1
ATOM 3161 C CA . SER B 1 99 ? 32.463 74.799 50.510 1.00 67.30 100 SER B CA 1
ATOM 3162 C C . SER B 1 99 ? 33.016 74.693 51.927 1.00 67.39 100 SER B C 1
ATOM 3163 O O . SER B 1 99 ? 32.290 74.340 52.870 1.00 65.97 100 SER B O 1
ATOM 3166 N N . LEU B 1 100 ? 34.317 74.942 52.044 1.00 68.07 101 LEU B N 1
ATOM 3167 C CA . LEU B 1 100 ? 35.036 74.659 53.274 1.00 69.08 101 LEU B CA 1
ATOM 3168 C C . LEU B 1 100 ? 35.781 75.870 53.861 1.00 69.48 101 LEU B C 1
ATOM 3169 O O . LEU B 1 100 ? 36.211 76.764 53.144 1.00 68.68 101 LEU B O 1
ATOM 3174 N N . ALA B 1 101 ? 35.850 75.880 55.192 1.00 70.41 102 ALA B N 1
ATOM 3175 C CA . ALA B 1 101 ? 36.807 76.658 55.979 1.00 70.95 102 ALA B CA 1
ATOM 3176 C C . ALA B 1 101 ? 37.266 75.729 57.134 1.00 71.51 102 ALA B C 1
ATOM 3177 O O . ALA B 1 101 ? 36.766 75.778 58.252 1.00 71.05 102 ALA B O 1
ATOM 3179 N N . LEU B 1 102 ? 38.201 74.842 56.817 1.00 72.59 103 LEU B N 1
ATOM 3180 C CA . LEU B 1 102 ? 38.660 73.794 57.732 1.00 72.54 103 LEU B CA 1
ATOM 3181 C C . LEU B 1 102 ? 39.611 74.286 58.857 1.00 73.03 103 LEU B C 1
ATOM 3182 O O . LEU B 1 102 ? 40.534 75.071 58.603 1.00 71.59 103 LEU B O 1
ATOM 3187 N N . PRO B 1 103 ? 39.398 73.804 60.101 1.00 73.35 104 PRO B N 1
ATOM 3188 C CA . PRO B 1 103 ? 40.409 73.925 61.164 1.00 74.02 104 PRO B CA 1
ATOM 3189 C C . PRO B 1 103 ? 41.784 73.446 60.688 1.00 74.03 104 PRO B C 1
ATOM 3190 O O . PRO B 1 103 ? 41.853 72.427 60.004 1.00 74.04 104 PRO B O 1
ATOM 3194 N N . ALA B 1 104 ? 42.855 74.150 61.059 1.00 73.60 105 ALA B N 1
ATOM 3195 C CA . ALA B 1 104 ? 44.209 73.886 60.544 1.00 73.75 105 ALA B CA 1
ATOM 3196 C C . ALA B 1 104 ? 44.773 72.472 60.802 1.00 73.16 105 ALA B C 1
ATOM 3197 O O . ALA B 1 104 ? 45.725 72.054 60.129 1.00 71.90 105 ALA B O 1
ATOM 3199 N N . ASP B 1 105 ? 44.196 71.759 61.775 1.00 72.53 106 ASP B N 1
ATOM 3200 C CA . ASP B 1 105 ? 44.549 70.341 62.050 1.00 72.29 106 ASP B CA 1
ATOM 3201 C C . ASP B 1 105 ? 43.680 69.295 61.301 1.00 70.90 106 ASP B C 1
ATOM 3202 O O . ASP B 1 105 ? 43.922 68.087 61.391 1.00 70.45 106 ASP B O 1
ATOM 3207 N N . MET B 1 106 ? 42.677 69.791 60.577 1.00 69.18 107 MET B N 1
ATOM 3208 C CA . MET B 1 106 ? 41.681 68.980 59.901 1.00 67.71 107 MET B CA 1
ATOM 3209 C C . MET B 1 106 ? 41.921 69.015 58.398 1.00 66.80 107 MET B C 1
ATOM 3210 O O . MET B 1 106 ? 42.044 70.084 57.798 1.00 65.27 107 MET B O 1
ATOM 3215 N N . SER B 1 107 ? 42.012 67.818 57.827 1.00 66.03 108 SER B N 1
ATOM 3216 C CA . SER B 1 107 ? 42.093 67.603 56.391 1.00 65.29 108 SER B CA 1
ATOM 3217 C C . SER B 1 107 ? 40.912 66.759 55.897 1.00 63.67 108 SER B C 1
ATOM 3218 O O . SER B 1 107 ? 40.073 66.326 56.681 1.00 63.30 108 SER B O 1
ATOM 3221 N N . ALA B 1 108 ? 40.830 66.551 54.590 1.00 62.53 109 ALA B N 1
ATOM 3222 C CA . ALA B 1 108 ? 39.838 65.636 54.051 1.00 62.17 109 ALA B CA 1
ATOM 3223 C C . ALA B 1 108 ? 40.244 64.946 52.743 1.00 61.39 109 ALA B C 1
ATOM 3224 O O . ALA B 1 108 ? 41.123 65.399 52.030 1.00 60.37 109 ALA B O 1
ATOM 3226 N N . SER B 1 109 ? 39.611 63.806 52.477 1.00 61.22 110 SER B N 1
ATOM 3227 C CA . SER B 1 109 ? 39.705 63.144 51.174 1.00 60.79 110 SER B CA 1
ATOM 3228 C C . SER B 1 109 ? 38.295 62.842 50.540 1.00 59.64 110 SER B C 1
ATOM 3229 O O . SER B 1 109 ? 37.294 62.836 51.216 1.00 58.10 110 SER B O 1
ATOM 3232 N N . ALA B 1 110 ? 38.263 62.612 49.230 1.00 58.93 111 ALA B N 1
ATOM 3233 C CA . ALA B 1 110 ? 37.027 62.339 48.485 1.00 58.23 111 ALA B CA 1
ATOM 3234 C C . ALA B 1 110 ? 37.108 61.020 47.698 1.00 57.64 111 ALA B C 1
ATOM 3235 O O . ALA B 1 110 ? 38.184 60.587 47.270 1.00 58.68 111 ALA B O 1
ATOM 3237 N N . ASN B 1 111 ? 35.962 60.355 47.597 1.00 57.20 112 ASN B N 1
ATOM 3238 C CA . ASN B 1 111 ? 35.773 59.137 46.839 1.00 57.05 112 ASN B CA 1
ATOM 3239 C C . ASN B 1 111 ? 34.371 59.156 46.227 1.00 57.03 112 ASN B C 1
ATOM 3240 O O . ASN B 1 111 ? 33.476 59.825 46.755 1.00 56.81 112 ASN B O 1
ATOM 3245 N N . PRO B 1 112 ? 34.180 58.470 45.088 1.00 56.96 113 PRO B N 1
ATOM 3246 C CA . PRO B 1 112 ? 32.828 58.300 44.577 1.00 56.66 113 PRO B CA 1
ATOM 3247 C C . PRO B 1 112 ? 31.924 57.526 45.502 1.00 55.99 113 PRO B C 1
ATOM 3248 O O . PRO B 1 112 ? 32.377 56.657 46.201 1.00 55.56 113 PRO B O 1
ATOM 3252 N N . LYS B 1 113 ? 30.645 57.873 45.525 1.00 56.32 114 LYS B N 1
ATOM 3253 C CA . LYS B 1 113 ? 29.643 57.022 46.135 1.00 56.22 114 LYS B CA 1
ATOM 3254 C C . LYS B 1 113 ? 29.597 55.731 45.378 1.00 56.58 114 LYS B C 1
ATOM 3255 O O . LYS B 1 113 ? 29.938 55.682 44.191 1.00 55.63 114 LYS B O 1
ATOM 3261 N N . SER B 1 114 ? 29.187 54.664 46.052 1.00 56.89 115 SER B N 1
ATOM 3262 C CA . SER B 1 114 ? 29.297 53.351 45.439 1.00 57.01 115 SER B CA 1
ATOM 3263 C C . SER B 1 114 ? 28.367 53.186 44.260 1.00 56.10 115 SER B C 1
ATOM 3264 O O . SER B 1 114 ? 28.707 52.515 43.307 1.00 55.64 115 SER B O 1
ATOM 3267 N N . SER B 1 115 ? 27.209 53.824 44.320 1.00 55.89 116 SER B N 1
ATOM 3268 C CA . SER B 1 115 ? 26.285 53.850 43.197 1.00 54.64 116 SER B CA 1
ATOM 3269 C C . SER B 1 115 ? 26.873 54.598 41.997 1.00 53.06 116 SER B C 1
ATOM 3270 O O . SER B 1 115 ? 26.503 54.328 40.865 1.00 52.27 116 SER B O 1
ATOM 3273 N N . THR B 1 116 ? 27.802 55.520 42.248 1.00 52.33 117 THR B N 1
ATOM 3274 C CA . THR B 1 116 ? 28.494 56.222 41.176 1.00 51.03 117 THR B CA 1
ATOM 3275 C C . THR B 1 116 ? 29.358 55.250 40.410 1.00 51.21 117 THR B C 1
ATOM 3276 O O . THR B 1 116 ? 29.388 55.293 39.197 1.00 50.13 117 THR B O 1
ATOM 3280 N N . GLY B 1 117 ? 30.035 54.358 41.122 1.00 51.55 118 GLY B N 1
ATOM 3281 C CA . GLY B 1 117 ? 30.855 53.366 40.493 1.00 53.06 118 GLY B CA 1
ATOM 3282 C C . GLY B 1 117 ? 30.063 52.352 39.696 1.00 53.67 118 GLY B C 1
ATOM 3283 O O . GLY B 1 117 ? 30.517 51.904 38.655 1.00 53.60 118 GLY B O 1
ATOM 3284 N N . ARG B 1 118 ? 28.871 51.990 40.179 1.00 54.20 119 ARG B N 1
ATOM 3285 C CA . ARG B 1 118 ? 28.041 51.020 39.473 1.00 53.93 119 ARG B CA 1
ATOM 3286 C C . ARG B 1 118 ? 27.578 51.535 38.110 1.00 53.52 119 ARG B C 1
ATOM 3287 O O . ARG B 1 118 ? 27.144 50.741 37.272 1.00 53.89 119 ARG B O 1
ATOM 3295 N N . LEU B 1 119 ? 27.650 52.850 37.896 1.00 52.35 120 LEU B N 1
ATOM 3296 C CA . LEU B 1 119 ? 27.281 53.444 36.646 1.00 51.65 120 LEU B CA 1
ATOM 3297 C C . LEU B 1 119 ? 28.504 53.844 35.856 1.00 51.08 120 LEU B C 1
ATOM 3298 O O . LEU B 1 119 ? 28.370 54.541 34.855 1.00 51.23 120 LEU B O 1
ATOM 3303 N N . ASP B 1 120 ? 29.678 53.438 36.328 1.00 50.30 121 ASP B N 1
ATOM 3304 C CA . ASP B 1 120 ? 30.953 53.657 35.638 1.00 50.60 121 ASP B CA 1
ATOM 3305 C C . ASP B 1 120 ? 31.198 55.138 35.323 1.00 49.79 121 ASP B C 1
ATOM 3306 O O . ASP B 1 120 ? 31.597 55.471 34.214 1.00 48.76 121 ASP B O 1
ATOM 3311 N N . ILE B 1 121 ? 30.934 56.012 36.296 1.00 49.34 122 ILE B N 1
ATOM 3312 C CA . ILE B 1 121 ? 31.124 57.460 36.124 1.00 48.53 122 ILE B CA 1
ATOM 3313 C C . ILE B 1 121 ? 32.444 57.842 36.771 1.00 48.86 122 ILE B C 1
ATOM 3314 O O . ILE B 1 121 ? 32.610 57.674 37.954 1.00 48.26 122 ILE B O 1
ATOM 3319 N N . PHE B 1 122 ? 33.386 58.292 35.950 1.00 49.92 123 PHE B N 1
ATOM 3320 C CA . PHE B 1 122 ? 34.650 58.845 36.413 1.00 50.73 123 PHE B CA 1
ATOM 3321 C C . PHE B 1 122 ? 34.399 60.199 37.041 1.00 50.69 123 PHE B C 1
ATOM 3322 O O . PHE B 1 122 ? 33.742 61.046 36.457 1.00 49.99 123 PHE B O 1
ATOM 3330 N N . THR B 1 123 ? 34.919 60.383 38.248 1.00 51.73 124 THR B N 1
ATOM 3331 C CA . THR B 1 123 ? 34.832 61.635 38.993 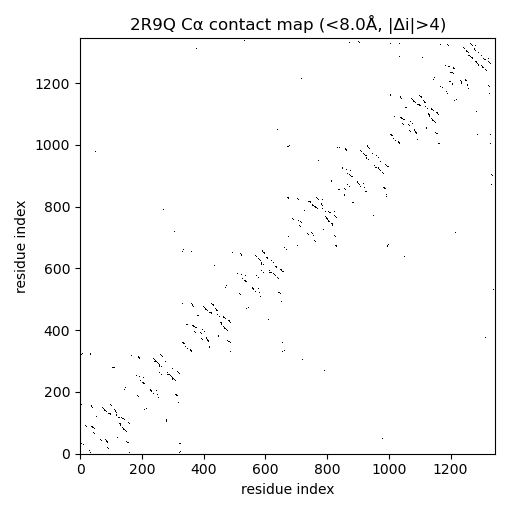1.00 52.79 124 THR B CA 1
ATOM 3332 C C . THR B 1 123 ? 36.144 61.949 39.739 1.00 53.53 124 THR B C 1
ATOM 3333 O O . THR B 1 123 ? 36.881 61.051 40.120 1.00 53.59 124 THR B O 1
ATOM 3337 N N . ARG B 1 124 ? 36.409 63.240 39.904 1.00 54.22 125 ARG B N 1
ATOM 3338 C CA . ARG B 1 124 ? 37.524 63.784 40.669 1.00 55.05 125 ARG B CA 1
ATOM 3339 C C . ARG B 1 124 ? 37.060 65.064 41.364 1.00 55.22 125 ARG B C 1
ATOM 3340 O O . ARG B 1 124 ? 36.571 65.978 40.721 1.00 53.56 125 ARG B O 1
ATOM 3348 N N . VAL B 1 125 ? 37.213 65.126 42.680 1.00 56.99 126 VAL B N 1
ATOM 3349 C CA . VAL B 1 125 ? 37.110 66.389 43.404 1.00 57.85 126 VAL B CA 1
ATOM 3350 C C . VAL B 1 125 ? 38.387 67.242 43.276 1.00 59.34 126 VAL B C 1
ATOM 3351 O O . VAL B 1 125 ? 39.512 66.755 43.447 1.00 58.76 126 VAL B O 1
ATOM 3355 N N . MET B 1 126 ? 38.207 68.508 42.915 1.00 61.49 127 MET B N 1
ATOM 3356 C CA . MET B 1 126 ? 39.325 69.446 42.920 1.00 64.10 127 MET B CA 1
ATOM 3357 C C . MET B 1 126 ? 39.119 70.651 43.852 1.00 63.77 127 MET B C 1
ATOM 3358 O O . MET B 1 126 ? 37.999 71.095 44.109 1.00 63.12 127 MET B O 1
ATOM 3363 N N . THR B 1 127 ? 40.252 71.081 44.416 1.00 64.77 128 THR B N 1
ATOM 3364 C CA . THR B 1 127 ? 40.382 72.255 45.247 1.00 65.32 128 THR B CA 1
ATOM 3365 C C . THR B 1 127 ? 41.180 73.333 44.501 1.00 65.58 128 THR B C 1
ATOM 3366 O O . THR B 1 127 ? 41.910 73.048 43.555 1.00 64.11 128 THR B O 1
ATOM 3370 N N . ASP B 1 128 ? 41.009 74.578 44.935 1.00 67.11 129 ASP B N 1
ATOM 3371 C CA . ASP B 1 128 ? 41.922 75.671 44.569 1.00 68.09 129 ASP B CA 1
ATOM 3372 C C . ASP B 1 128 ? 43.348 75.268 44.963 1.00 68.67 129 ASP B C 1
ATOM 3373 O O . ASP B 1 128 ? 43.558 74.638 46.006 1.00 68.61 129 ASP B O 1
ATOM 3378 N N . ASN B 1 129 ? 44.314 75.606 44.111 1.00 69.19 130 ASN B N 1
ATOM 3379 C CA . ASN B 1 129 ? 45.733 75.340 44.357 1.00 69.53 130 ASN B CA 1
ATOM 3380 C C . ASN B 1 129 ? 46.116 73.866 44.345 1.00 69.77 130 ASN B C 1
ATOM 3381 O O . ASN B 1 129 ? 47.195 73.523 44.790 1.00 69.07 130 ASN B O 1
ATOM 3386 N N . ALA B 1 130 ? 45.254 73.021 43.772 1.00 70.03 131 ALA B N 1
ATOM 3387 C CA . ALA B 1 130 ? 45.396 71.563 43.822 1.00 70.14 131 ALA B CA 1
ATOM 3388 C C . ALA B 1 130 ? 46.568 70.975 43.007 1.00 69.96 131 ALA B C 1
ATOM 3389 O O . ALA B 1 130 ? 46.827 71.345 41.862 1.00 68.80 131 ALA B O 1
ATOM 3391 N N . GLN B 1 131 ? 47.271 70.056 43.653 1.00 70.54 132 GLN B N 1
ATOM 3392 C CA . GLN B 1 131 ? 48.379 69.304 43.065 1.00 71.30 132 GLN B CA 1
ATOM 3393 C C . GLN B 1 131 ? 48.031 67.832 42.953 1.00 70.72 132 GLN B C 1
ATOM 3394 O O . GLN B 1 131 ? 48.640 67.093 42.200 1.00 69.48 132 GLN B O 1
ATOM 3400 N N . GLU B 1 132 ? 47.030 67.433 43.720 1.00 70.94 133 GLU B N 1
ATOM 3401 C CA . GLU B 1 132 ? 46.447 66.122 43.666 1.00 71.19 133 GLU B CA 1
ATOM 3402 C C . GLU B 1 132 ? 44.933 66.289 43.720 1.00 69.50 133 GLU B C 1
ATOM 3403 O O . GLU B 1 132 ? 44.440 67.228 44.334 1.00 68.22 133 GLU B O 1
ATOM 3409 N N . PHE B 1 133 ? 44.216 65.389 43.056 1.00 67.83 134 PHE B N 1
ATOM 3410 C CA . PHE B 1 133 ? 42.749 65.307 43.171 1.00 67.15 134 PHE B CA 1
ATOM 3411 C C . PHE B 1 133 ? 42.323 64.595 44.444 1.00 66.07 134 PHE B C 1
ATOM 3412 O O . PHE B 1 133 ? 43.113 63.878 45.069 1.00 64.65 134 PHE B O 1
ATOM 3420 N N . ASP B 1 134 ? 41.074 64.837 44.833 1.00 65.24 135 ASP B N 1
ATOM 3421 C CA . ASP B 1 134 ? 40.411 64.100 45.906 1.00 65.09 135 ASP B CA 1
ATOM 3422 C C . ASP B 1 134 ? 41.068 64.232 47.299 1.00 65.37 135 ASP B C 1
ATOM 3423 O O . ASP B 1 134 ? 40.724 63.503 48.223 1.00 63.47 135 ASP B O 1
ATOM 3428 N N . LYS B 1 135 ? 41.992 65.183 47.425 1.00 66.16 136 LYS B N 1
ATOM 3429 C CA . LYS B 1 135 ? 42.651 65.504 48.675 1.00 67.16 136 LYS B CA 1
ATOM 3430 C C . LYS B 1 135 ? 42.450 66.994 48.975 1.00 66.93 136 LYS B C 1
ATOM 3431 O O . LYS B 1 135 ? 42.742 67.864 48.151 1.00 66.56 136 LYS B O 1
ATOM 3437 N N . ILE B 1 136 ? 41.897 67.249 50.155 1.00 66.76 137 ILE B N 1
ATOM 3438 C CA . ILE B 1 136 ? 41.708 68.569 50.685 1.00 66.61 137 ILE B CA 1
ATOM 3439 C C . ILE B 1 136 ? 42.801 68.757 51.771 1.00 66.97 137 ILE B C 1
ATOM 3440 O O . ILE B 1 136 ? 42.878 67.980 52.738 1.00 65.16 137 ILE B O 1
ATOM 3445 N N . PRO B 1 137 ? 43.678 69.769 51.595 1.00 67.84 138 PRO B N 1
ATOM 3446 C CA . PRO B 1 137 ? 44.762 69.962 52.575 1.00 67.78 138 PRO B CA 1
ATOM 3447 C C . PRO B 1 137 ? 44.256 70.340 53.964 1.00 66.56 138 PRO B C 1
ATOM 3448 O O . PRO B 1 137 ? 43.138 70.807 54.097 1.00 65.13 138 PRO B O 1
ATOM 3452 N N . ALA B 1 138 ? 45.080 70.069 54.975 1.00 66.13 139 ALA B N 1
ATOM 3453 C CA . ALA B 1 138 ? 44.821 70.491 56.347 1.00 66.02 139 ALA B CA 1
ATOM 3454 C C . ALA B 1 138 ? 44.576 71.978 56.323 1.00 65.39 139 ALA B C 1
ATOM 3455 O O . ALA B 1 138 ? 45.388 72.716 55.800 1.00 64.49 139 ALA B O 1
ATOM 3457 N N . GLY B 1 139 ? 43.414 72.387 56.819 1.00 65.49 140 GLY B N 1
ATOM 3458 C CA . GLY B 1 139 ? 43.086 73.792 56.971 1.00 65.78 140 GLY B CA 1
ATOM 3459 C C . GLY B 1 139 ? 42.515 74.498 55.762 1.00 65.81 140 GLY B C 1
ATOM 3460 O O . GLY B 1 139 ? 42.417 75.711 55.766 1.00 65.64 140 GLY B O 1
ATOM 3461 N N . TYR B 1 140 ? 42.091 73.738 54.752 1.00 65.54 141 TYR B N 1
ATOM 3462 C CA . TYR B 1 140 ? 41.661 74.297 53.480 1.00 64.72 141 TYR B CA 1
ATOM 3463 C C . TYR B 1 140 ? 40.413 75.168 53.633 1.00 64.17 141 TYR B C 1
ATOM 3464 O O . TYR B 1 140 ? 39.401 74.757 54.218 1.00 62.68 141 TYR B O 1
ATOM 3473 N N . THR B 1 141 ? 40.528 76.374 53.081 1.00 64.07 142 THR B N 1
ATOM 3474 C CA . THR B 1 141 ? 39.444 77.316 52.905 1.00 64.12 142 THR B CA 1
ATOM 3475 C C . THR B 1 141 ? 39.248 77.481 51.434 1.00 64.18 142 THR B C 1
ATOM 3476 O O . THR B 1 141 ? 40.206 77.839 50.719 1.00 63.82 142 THR B O 1
ATOM 3480 N N . GLY B 1 142 ? 38.007 77.252 50.984 1.00 63.41 143 GLY B N 1
ATOM 3481 C CA . GLY B 1 142 ? 37.678 77.414 49.585 1.00 63.23 143 GLY B CA 1
ATOM 3482 C C . GLY B 1 142 ? 36.495 76.632 49.048 1.00 62.72 143 GLY B C 1
ATOM 3483 O O . GLY B 1 142 ? 35.788 75.936 49.780 1.00 60.23 143 GLY B O 1
ATOM 3484 N N . PRO B 1 143 ? 36.273 76.763 47.736 1.00 63.02 144 PRO B N 1
ATOM 3485 C CA . PRO B 1 143 ? 35.237 76.037 47.036 1.00 63.04 144 PRO B CA 1
ATOM 3486 C C . PRO B 1 143 ? 35.678 74.631 46.666 1.00 62.15 144 PRO B C 1
ATOM 3487 O O . PRO B 1 143 ? 36.855 74.307 46.752 1.00 61.45 144 PRO B O 1
ATOM 3491 N N . LEU B 1 144 ? 34.698 73.807 46.283 1.00 61.72 145 LEU B N 1
ATOM 3492 C CA . LEU B 1 144 ? 34.943 72.461 45.780 1.00 60.29 145 LEU B CA 1
ATOM 3493 C C . LEU B 1 144 ? 34.309 72.300 44.390 1.00 59.35 145 LEU B C 1
ATOM 3494 O O . LEU B 1 144 ? 33.274 72.906 44.075 1.00 57.31 145 LEU B O 1
ATOM 3499 N N . TYR B 1 145 ? 34.969 71.484 43.568 1.00 59.13 146 TYR B N 1
ATOM 3500 C CA . TYR B 1 145 ? 34.543 71.211 42.207 1.00 58.71 146 TYR B CA 1
ATOM 3501 C C . TYR B 1 145 ? 34.552 69.720 41.982 1.00 57.43 146 TYR B C 1
ATOM 3502 O O . TYR B 1 145 ? 35.401 69.013 42.550 1.00 56.23 146 TYR B O 1
ATOM 3511 N N . LEU B 1 146 ? 33.566 69.234 41.222 1.00 55.87 147 LEU B N 1
ATOM 3512 C CA . LEU B 1 146 ? 33.573 67.838 40.736 1.00 55.20 147 LEU B CA 1
ATOM 3513 C C . LEU B 1 146 ? 33.783 67.774 39.220 1.00 54.38 147 LEU B C 1
ATOM 3514 O O . LEU B 1 146 ? 33.036 68.336 38.440 1.00 53.95 147 LEU B O 1
ATOM 3519 N N . GLU B 1 147 ? 34.860 67.120 38.830 1.00 53.92 148 GLU B N 1
ATOM 3520 C CA . GLU B 1 147 ? 35.051 66.678 37.465 1.00 53.79 148 GLU B CA 1
ATOM 3521 C C . GLU B 1 147 ? 34.265 65.384 37.207 1.00 52.15 148 GLU B C 1
ATOM 3522 O O . GLU B 1 147 ? 34.372 64.431 37.975 1.00 50.93 148 GLU B O 1
ATOM 3528 N N . ILE B 1 148 ? 33.466 65.374 36.140 1.00 50.46 149 ILE B N 1
ATOM 3529 C CA . ILE B 1 148 ? 32.622 64.243 35.797 1.00 49.46 149 ILE B CA 1
ATOM 3530 C C . ILE B 1 148 ? 32.843 63.850 34.361 1.00 48.81 149 ILE B C 1
ATOM 3531 O O . ILE B 1 148 ? 32.659 64.644 33.441 1.00 47.07 149 ILE B O 1
ATOM 3536 N N . SER B 1 149 ? 33.196 62.589 34.183 1.00 48.89 150 SER B N 1
ATOM 3537 C CA . SER B 1 149 ? 33.187 61.949 32.872 1.00 49.92 150 SER B CA 1
ATOM 3538 C C . SER B 1 149 ? 32.507 60.579 32.902 1.00 50.43 150 SER B C 1
ATOM 3539 O O . SER B 1 149 ? 33.068 59.610 33.427 1.00 50.74 150 SER B O 1
ATOM 3542 N N . PRO B 1 150 ? 31.298 60.487 32.344 1.00 51.47 151 PRO B N 1
ATOM 3543 C CA . PRO B 1 150 ? 30.633 59.175 32.202 1.00 52.52 151 PRO B CA 1
ATOM 3544 C C . PRO B 1 150 ? 31.404 58.267 31.248 1.00 51.83 151 PRO B C 1
ATOM 3545 O O . PRO B 1 150 ? 31.845 58.717 30.235 1.00 51.26 151 PRO B O 1
ATOM 3549 N N . ARG B 1 151 ? 31.564 57.006 31.578 1.00 52.45 152 ARG B N 1
ATOM 3550 C CA . ARG B 1 151 ? 32.343 56.134 30.747 1.00 53.15 152 ARG B CA 1
ATOM 3551 C C . ARG B 1 151 ? 31.475 55.158 29.946 1.00 52.65 152 ARG B C 1
ATOM 3552 O O . ARG B 1 151 ? 31.730 54.933 28.791 1.00 51.57 152 ARG B O 1
ATOM 3560 N N . THR B 1 152 ? 30.476 54.537 30.573 1.00 52.34 153 THR B N 1
ATOM 3561 C CA . THR B 1 152 ? 29.652 53.542 29.878 1.00 52.35 153 THR B CA 1
ATOM 3562 C C . THR B 1 152 ? 28.256 54.009 29.591 1.00 51.60 153 THR B C 1
ATOM 3563 O O . THR B 1 152 ? 27.776 53.790 28.518 1.00 51.46 153 THR B O 1
ATOM 3567 N N . PHE B 1 153 ? 27.591 54.587 30.590 1.00 52.08 154 PHE B N 1
ATOM 3568 C CA . PHE B 1 153 ? 26.229 55.054 30.448 1.00 51.41 154 PHE B CA 1
ATOM 3569 C C . PHE B 1 153 ? 26.183 56.556 30.396 1.00 50.99 154 PHE B C 1
ATOM 3570 O O . PHE B 1 153 ? 26.791 57.242 31.244 1.00 49.91 154 PHE B O 1
ATOM 3578 N N . PRO B 1 154 ? 25.419 57.093 29.430 1.00 51.15 155 PRO B N 1
ATOM 3579 C CA . PRO B 1 154 ? 25.140 58.509 29.548 1.00 50.99 155 PRO B CA 1
ATOM 3580 C C . PRO B 1 154 ? 24.204 58.761 30.744 1.00 50.32 155 PRO B C 1
ATOM 3581 O O . PRO B 1 154 ? 23.356 57.901 31.092 1.00 50.09 155 PRO B O 1
ATOM 3585 N N . ILE B 1 155 ? 24.383 59.890 31.401 1.00 49.77 156 ILE B N 1
ATOM 3586 C CA . ILE B 1 155 ? 23.681 60.164 32.653 1.00 49.04 156 ILE B CA 1
ATOM 3587 C C . ILE B 1 155 ? 22.944 61.480 32.631 1.00 49.74 156 ILE B C 1
ATOM 3588 O O . ILE B 1 155 ? 23.292 62.363 31.883 1.00 48.20 156 ILE B O 1
ATOM 3593 N N . VAL B 1 156 ? 21.876 61.580 33.418 1.00 51.39 157 VAL B N 1
ATOM 3594 C CA . VAL B 1 156 ? 21.259 62.882 33.704 1.00 53.13 157 VAL B CA 1
ATOM 3595 C C . VAL B 1 156 ? 21.513 63.302 35.158 1.00 52.02 157 VAL B C 1
ATOM 3596 O O . VAL B 1 156 ? 21.317 62.519 36.090 1.00 52.41 157 VAL B O 1
ATOM 3600 N N . VAL B 1 157 ? 21.969 64.544 35.298 1.00 51.22 158 VAL B N 1
ATOM 3601 C CA . VAL B 1 157 ? 22.288 65.191 36.574 1.00 51.16 158 VAL B CA 1
ATOM 3602 C C . VAL B 1 157 ? 21.641 66.555 36.669 1.00 51.99 158 VAL B C 1
ATOM 3603 O O . VAL B 1 157 ? 21.254 67.142 35.674 1.00 52.51 158 VAL B O 1
ATOM 3607 N N . ARG B 1 158 ? 21.538 67.061 37.882 1.00 53.24 159 ARG B N 1
ATOM 3608 C CA . ARG B 1 158 ? 20.964 68.354 38.129 1.00 54.00 159 ARG B CA 1
ATOM 3609 C C . ARG B 1 158 ? 21.461 68.911 39.443 1.00 55.15 159 ARG B C 1
ATOM 3610 O O . ARG B 1 158 ? 22.193 68.245 40.184 1.00 54.02 159 ARG B O 1
ATOM 3618 N N . ARG B 1 159 ? 21.022 70.136 39.736 1.00 56.64 160 ARG B N 1
ATOM 3619 C CA . ARG B 1 159 ? 21.319 70.778 41.000 1.00 57.55 160 ARG B CA 1
ATOM 3620 C C . ARG B 1 159 ? 20.831 69.839 42.095 1.00 57.15 160 ARG B C 1
ATOM 3621 O O . ARG B 1 159 ? 19.705 69.388 42.069 1.00 56.47 160 ARG B O 1
ATOM 3629 N N . GLY B 1 160 ? 21.727 69.523 43.016 1.00 56.81 161 GLY B N 1
ATOM 3630 C CA . GLY B 1 160 ? 21.462 68.577 44.076 1.00 57.26 161 GLY B CA 1
ATOM 3631 C C . GLY B 1 160 ? 21.991 67.165 43.931 1.00 56.42 161 GLY B C 1
ATOM 3632 O O . GLY B 1 160 ? 22.064 66.460 44.906 1.00 55.94 161 GLY B O 1
ATOM 3633 N N . SER B 1 161 ? 22.348 66.748 42.720 1.00 56.95 162 SER B N 1
ATOM 3634 C CA . SER B 1 161 ? 22.801 65.387 42.476 1.00 56.78 162 SER B CA 1
ATOM 3635 C C . SER B 1 161 ? 24.017 65.087 43.336 1.00 56.70 162 SER B C 1
ATOM 3636 O O . SER B 1 161 ? 24.846 65.951 43.574 1.00 55.76 162 SER B O 1
ATOM 3639 N N . ARG B 1 162 ? 24.079 63.866 43.843 1.00 57.08 163 ARG B N 1
ATOM 3640 C CA . ARG B 1 162 ? 25.129 63.462 44.763 1.00 57.74 163 ARG B CA 1
ATOM 3641 C C . ARG B 1 162 ? 25.900 62.335 44.130 1.00 57.85 163 ARG B C 1
ATOM 3642 O O . ARG B 1 162 ? 25.381 61.268 43.989 1.00 57.04 163 ARG B O 1
ATOM 3650 N N . LEU B 1 163 ? 27.127 62.598 43.696 1.00 59.50 164 LEU B N 1
ATOM 3651 C CA . LEU B 1 163 ? 27.935 61.572 43.020 1.00 59.69 164 LEU B CA 1
ATOM 3652 C C . LEU B 1 163 ? 29.140 61.161 43.857 1.00 59.42 164 LEU B C 1
ATOM 3653 O O . LEU B 1 163 ? 29.656 60.056 43.741 1.00 58.59 164 LEU B O 1
ATOM 3658 N N . SER B 1 164 ? 29.484 62.015 44.800 1.00 60.03 165 SER B N 1
ATOM 3659 C CA . SER B 1 164 ? 30.727 61.937 45.510 1.00 60.12 165 SER B CA 1
ATOM 3660 C C . SER B 1 164 ? 30.529 62.168 46.984 1.00 59.46 165 SER B C 1
ATOM 3661 O O . SER B 1 164 ? 29.519 62.695 47.396 1.00 59.19 165 SER B O 1
ATOM 3664 N N . GLN B 1 165 ? 31.509 61.761 47.776 1.00 59.99 166 GLN B N 1
ATOM 3665 C CA . GLN B 1 165 ? 31.534 62.053 49.210 1.00 60.14 166 GLN B CA 1
ATOM 3666 C C . GLN B 1 165 ? 32.923 62.403 49.769 1.00 59.78 166 GLN B C 1
ATOM 3667 O O . GLN B 1 165 ? 33.949 61.979 49.257 1.00 58.32 166 GLN B O 1
ATOM 3673 N N . ILE B 1 166 ? 32.902 63.222 50.818 1.00 60.33 167 ILE B N 1
ATOM 3674 C CA . ILE B 1 166 ? 34.087 63.737 51.478 1.00 60.64 167 ILE B CA 1
ATOM 3675 C C . ILE B 1 166 ? 34.148 63.222 52.942 1.00 61.05 167 ILE B C 1
ATOM 3676 O O . ILE B 1 166 ? 33.177 63.321 53.693 1.00 60.46 167 ILE B O 1
ATOM 3681 N N . ARG B 1 167 ? 35.285 62.637 53.311 1.00 60.69 168 ARG B N 1
ATOM 3682 C CA . ARG B 1 167 ? 35.559 62.182 54.678 1.00 61.11 168 ARG B CA 1
ATOM 3683 C C . ARG B 1 167 ? 36.567 63.126 55.331 1.00 61.02 168 ARG B C 1
ATOM 3684 O O . ARG B 1 167 ? 37.601 63.428 54.756 1.00 59.36 168 ARG B O 1
ATOM 3692 N N . PHE B 1 168 ? 36.242 63.599 56.526 1.00 62.42 169 PHE B N 1
ATOM 3693 C CA . PHE B 1 168 ? 37.107 64.519 57.294 1.00 63.39 169 PHE B CA 1
ATOM 3694 C C . PHE B 1 168 ? 37.866 63.788 58.374 1.00 64.59 169 PHE B C 1
ATOM 3695 O O . PHE B 1 168 ? 37.350 62.849 58.965 1.00 64.02 169 PHE B O 1
ATOM 3703 N N . ARG B 1 169 ? 39.098 64.227 58.627 1.00 66.85 170 ARG B N 1
ATOM 3704 C CA . ARG B 1 169 ? 39.949 63.600 59.639 1.00 68.39 170 ARG B CA 1
ATOM 3705 C C . ARG B 1 169 ? 40.961 64.535 60.344 1.00 69.45 170 ARG B C 1
ATOM 3706 O O . ARG B 1 169 ? 41.366 65.565 59.799 1.00 69.02 170 ARG B O 1
ATOM 3714 N N . ILE B 1 170 ? 41.349 64.174 61.566 1.00 70.66 171 ILE B N 1
ATOM 3715 C CA . ILE B 1 170 ? 42.497 64.806 62.241 1.00 71.44 171 ILE B CA 1
ATOM 3716 C C . ILE B 1 170 ? 43.592 63.760 62.367 1.00 72.37 171 ILE B C 1
ATOM 3717 O O . ILE B 1 170 ? 43.398 62.727 62.968 1.00 71.19 171 ILE B O 1
ATOM 3722 N N . GLY B 1 171 ? 44.730 64.039 61.734 1.00 74.37 172 GLY B N 1
ATOM 3723 C CA . GLY B 1 171 ? 45.794 63.057 61.540 1.00 75.31 172 GLY B CA 1
ATOM 3724 C C . GLY B 1 171 ? 45.403 61.925 60.600 1.00 76.17 172 GLY B C 1
ATOM 3725 O O . GLY B 1 171 ? 44.498 62.047 59.779 1.00 75.21 172 GLY B O 1
ATOM 3726 N N . HIS B 1 172 ? 46.104 60.810 60.739 1.00 77.68 173 HIS B N 1
ATOM 3727 C CA . HIS B 1 172 ? 45.885 59.651 59.908 1.00 79.02 173 HIS B CA 1
ATOM 3728 C C . HIS B 1 172 ? 45.983 58.410 60.775 1.00 78.77 173 HIS B C 1
ATOM 3729 O O . HIS B 1 172 ? 47.001 57.747 60.784 1.00 78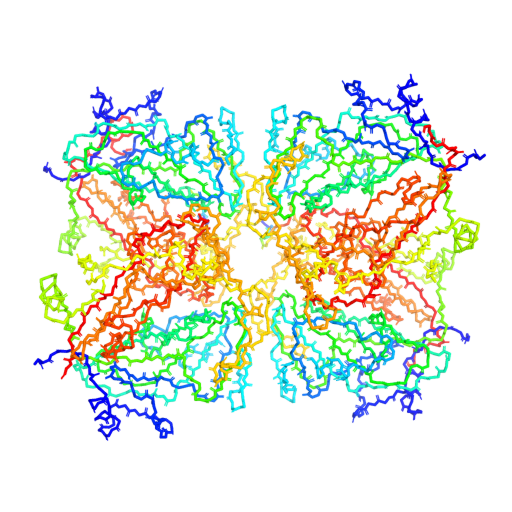.23 173 HIS B O 1
ATOM 3736 N N . ALA B 1 173 ? 44.883 58.094 61.457 1.00 79.37 174 ALA B N 1
ATOM 3737 C CA . ALA B 1 173 ? 44.819 57.033 62.464 1.00 79.88 174 ALA B CA 1
ATOM 3738 C C . ALA B 1 173 ? 44.516 55.666 61.867 1.00 80.19 174 ALA B C 1
ATOM 3739 O O . ALA B 1 173 ? 43.563 54.993 62.281 1.00 79.07 174 ALA B O 1
ATOM 3741 N N . LEU B 1 174 ? 45.345 55.272 60.899 1.00 80.99 175 LEU B N 1
ATOM 3742 C CA . LEU B 1 174 ? 45.291 53.952 60.297 1.00 81.87 175 LEU B CA 1
ATOM 3743 C C . LEU B 1 174 ? 45.748 52.888 61.277 1.00 82.53 175 LEU B C 1
ATOM 3744 O O . LEU B 1 174 ? 46.597 53.122 62.134 1.00 81.74 175 LEU B O 1
ATOM 3749 N N . LEU B 1 175 ? 45.194 51.700 61.107 1.00 83.63 176 LEU B N 1
ATOM 3750 C CA . LEU B 1 175 ? 45.619 50.533 61.857 1.00 84.16 176 LEU B CA 1
ATOM 3751 C C . LEU B 1 175 ? 46.754 49.831 61.124 1.00 85.46 176 LEU B C 1
ATOM 3752 O O . LEU B 1 175 ? 46.734 49.734 59.901 1.00 85.41 176 LEU B O 1
ATOM 3757 N N . ASN B 1 176 ? 47.749 49.360 61.879 1.00 87.02 177 ASN B N 1
ATOM 3758 C CA . ASN B 1 176 ? 48.801 48.486 61.338 1.00 88.11 177 ASN B CA 1
ATOM 3759 C C . ASN B 1 176 ? 48.375 46.999 61.443 1.00 89.12 177 ASN B C 1
ATOM 3760 O O . ASN B 1 176 ? 47.256 46.705 61.893 1.00 88.90 177 ASN B O 1
ATOM 3765 N N . GLU B 1 177 ? 49.235 46.079 61.004 1.00 90.17 178 GLU B N 1
ATOM 3766 C CA . GLU B 1 177 ? 48.890 44.661 61.012 1.00 91.55 178 GLU B CA 1
ATOM 3767 C C . GLU B 1 177 ? 48.297 44.177 62.337 1.00 91.30 178 GLU B C 1
ATOM 3768 O O . GLU B 1 177 ? 47.235 43.559 62.356 1.00 91.16 178 GLU B O 1
ATOM 3774 N N . SER B 1 178 ? 48.978 44.478 63.434 1.00 91.20 179 SER B N 1
ATOM 3775 C CA . SER B 1 178 ? 48.637 43.945 64.759 1.00 91.12 179 SER B CA 1
ATOM 3776 C C . SER B 1 178 ? 47.289 44.417 65.259 1.00 91.03 179 SER B C 1
ATOM 3777 O O . SER B 1 178 ? 46.517 43.639 65.818 1.00 90.77 179 SER B O 1
ATOM 3780 N N . GLU B 1 179 ? 47.043 45.709 65.078 1.00 91.08 180 GLU B N 1
ATOM 3781 C CA . GLU B 1 179 ? 45.783 46.363 65.454 1.00 90.89 180 GLU B CA 1
ATOM 3782 C C . GLU B 1 179 ? 44.604 45.716 64.704 1.00 90.26 180 GLU B C 1
ATOM 3783 O O . GLU B 1 179 ? 43.552 45.423 65.295 1.00 89.75 180 GLU B O 1
ATOM 3789 N N . VAL B 1 180 ? 44.802 45.496 63.405 1.00 89.60 181 VAL B N 1
ATOM 3790 C CA . VAL B 1 180 ? 43.804 44.851 62.545 1.00 89.53 181 VAL B CA 1
ATOM 3791 C C . VAL B 1 180 ? 43.517 43.405 62.977 1.00 88.90 181 VAL B C 1
ATOM 3792 O O . VAL B 1 180 ? 42.353 43.000 63.080 1.00 86.83 181 VAL B O 1
ATOM 3796 N N . LEU B 1 181 ? 44.586 42.646 63.233 1.00 89.13 182 LEU B N 1
ATOM 3797 C CA . LEU B 1 181 ? 44.473 41.240 63.667 1.00 89.75 182 LEU B CA 1
ATOM 3798 C C . LEU B 1 181 ? 43.810 41.091 65.046 1.00 89.34 182 LEU B C 1
ATOM 3799 O O . LEU B 1 181 ? 43.036 40.167 65.254 1.00 88.90 182 LEU B O 1
ATOM 3804 N N . LYS B 1 182 ? 44.073 42.024 65.959 1.00 89.33 183 LYS B N 1
ATOM 3805 C CA . LYS B 1 182 ? 43.350 42.092 67.241 1.00 90.08 183 LYS B CA 1
ATOM 3806 C C . LYS B 1 182 ? 41.861 42.476 67.132 1.00 88.94 183 LYS B C 1
ATOM 3807 O O . LYS B 1 182 ? 41.027 41.907 67.827 1.00 88.20 183 LYS B O 1
ATOM 3813 N N . LEU B 1 183 ? 41.533 43.452 66.281 1.00 88.57 184 LEU B N 1
ATOM 3814 C CA . LEU B 1 183 ? 40.133 43.837 66.039 1.00 87.97 184 LEU B CA 1
ATOM 3815 C C . LEU B 1 183 ? 39.313 42.690 65.450 1.00 87.84 184 LEU B C 1
ATOM 3816 O O . LEU B 1 183 ? 38.142 42.559 65.767 1.00 86.83 184 LEU B O 1
ATOM 3821 N N . HIS B 1 184 ? 39.940 41.876 64.598 1.00 88.15 185 HIS B N 1
ATOM 3822 C CA . HIS B 1 184 ? 39.330 40.643 64.074 1.00 88.63 185 HIS B CA 1
ATOM 3823 C C . HIS B 1 184 ? 39.096 39.616 65.178 1.00 89.31 185 HIS B C 1
ATOM 3824 O O . HIS B 1 184 ? 38.146 38.839 65.088 1.00 88.95 185 HIS B O 1
ATOM 3831 N N . GLU B 1 185 ? 39.953 39.605 66.206 1.00 90.43 186 GLU B N 1
ATOM 3832 C CA . GLU B 1 185 ? 39.754 38.730 67.375 1.00 91.01 186 GLU B CA 1
ATOM 3833 C C . GLU B 1 185 ? 38.575 39.233 68.197 1.00 91.36 186 GLU B C 1
ATOM 3834 O O . GLU B 1 185 ? 37.633 38.483 68.455 1.00 90.47 186 GLU B O 1
ATOM 3836 N N . THR B 1 186 ? 38.625 40.510 68.586 1.00 92.29 187 THR B N 1
ATOM 3837 C CA . THR B 1 186 ? 37.549 41.121 69.386 1.00 92.76 187 THR B CA 1
ATOM 3838 C C . THR B 1 186 ? 36.208 41.148 68.623 1.00 93.42 187 THR B C 1
ATOM 3839 O O . THR B 1 186 ? 35.224 40.557 69.064 1.00 93.26 187 THR B O 1
ATOM 3843 N N . GLU B 1 187 ? 36.200 41.816 67.470 1.00 94.08 188 GLU B N 1
ATOM 3844 C CA . GLU B 1 187 ? 35.050 41.865 66.569 1.00 94.00 188 GLU B CA 1
ATOM 3845 C C . GLU B 1 187 ? 35.324 40.890 65.420 1.00 93.95 188 GLU B C 1
ATOM 3846 O O . GLU B 1 187 ? 36.402 40.293 65.360 1.00 93.77 188 GLU B O 1
ATOM 3852 N N . THR B 1 188 ? 34.373 40.693 64.516 1.00 93.30 189 THR B N 1
ATOM 3853 C CA . THR B 1 188 ? 34.651 39.871 63.330 1.00 92.99 189 THR B CA 1
ATOM 3854 C C . THR B 1 188 ? 34.877 40.817 62.147 1.00 92.72 189 THR B C 1
ATOM 3855 O O . THR B 1 188 ? 33.996 41.585 61.818 1.00 92.36 189 THR B O 1
ATOM 3859 N N . LEU B 1 189 ? 36.073 40.799 61.561 1.00 92.40 190 LEU B N 1
ATOM 3860 C CA . LEU B 1 189 ? 36.368 41.577 60.338 1.00 92.44 190 LEU B CA 1
ATOM 3861 C C . LEU B 1 189 ? 36.109 40.796 59.035 1.00 92.80 190 LEU B C 1
ATOM 3862 O O . LEU B 1 189 ? 35.653 41.365 58.056 1.00 91.83 190 LEU B O 1
ATOM 3867 N N . VAL B 1 190 ? 36.428 39.507 59.035 1.00 93.94 191 VAL B N 1
ATOM 3868 C CA . VAL B 1 190 ? 36.077 38.593 57.949 1.00 94.67 191 VAL B CA 1
ATOM 3869 C C . VAL B 1 190 ? 35.455 37.338 58.551 1.00 95.69 191 VAL B C 1
ATOM 3870 O O . VAL B 1 190 ? 35.990 36.794 59.509 1.00 95.61 191 VAL B O 1
ATOM 3874 N N . ALA B 1 191 ? 34.336 36.883 57.994 1.00 96.98 192 ALA B N 1
ATOM 3875 C CA . ALA B 1 191 ? 33.643 35.687 58.490 1.00 98.17 192 ALA B CA 1
ATOM 3876 C C . ALA B 1 191 ? 34.421 34.418 58.134 1.00 99.34 192 ALA B C 1
ATOM 3877 O O . ALA B 1 191 ? 33.909 33.539 57.456 1.00 99.24 192 ALA B O 1
ATOM 3879 N N . SER B 1 192 ? 35.656 34.328 58.622 1.00 100.84 193 SER B N 1
ATOM 3880 C CA . SER B 1 192 ? 36.596 33.286 58.221 1.00 101.87 193 SER B CA 1
ATOM 3881 C C . SER B 1 192 ? 37.914 33.432 59.011 1.00 102.81 193 SER B C 1
ATOM 3882 O O . SER B 1 192 ? 38.630 34.425 58.848 1.00 102.79 193 SER B O 1
ATOM 3885 N N . GLU B 1 193 ? 38.218 32.442 59.857 1.00 103.90 194 GLU B N 1
ATOM 3886 C CA . GLU B 1 193 ? 39.374 32.490 60.768 1.00 105.12 194 GLU B CA 1
ATOM 3887 C C . GLU B 1 193 ? 40.640 31.816 60.186 1.00 105.04 194 GLU B C 1
ATOM 3888 O O . GLU B 1 193 ? 40.714 30.587 60.109 1.00 104.80 194 GLU B O 1
ATOM 3894 N N . ASN B 1 194 ? 41.628 32.614 59.771 1.00 105.31 195 ASN B N 1
ATOM 3895 C CA . ASN B 1 194 ? 41.540 34.086 59.799 1.00 105.63 195 ASN B CA 1
ATOM 3896 C C . ASN B 1 194 ? 42.030 34.733 58.477 1.00 105.76 195 ASN B C 1
ATOM 3897 O O . ASN B 1 194 ? 42.621 34.043 57.639 1.00 105.81 195 ASN B O 1
ATOM 3902 N N . PRO B 1 195 ? 41.746 36.039 58.263 1.00 105.69 196 PRO B N 1
ATOM 3903 C CA . PRO B 1 195 ? 42.030 36.648 56.964 1.00 105.69 196 PRO B CA 1
ATOM 3904 C C . PRO B 1 195 ? 43.507 36.842 56.644 1.00 105.30 196 PRO B C 1
ATOM 3905 O O . PRO B 1 195 ? 44.358 36.668 57.506 1.00 104.93 196 PRO B O 1
ATOM 3909 N N . ASN B 1 196 ? 43.775 37.210 55.393 1.00 105.19 197 ASN B N 1
ATOM 3910 C CA . ASN B 1 196 ? 45.089 37.684 54.968 1.00 105.02 197 ASN B CA 1
ATOM 3911 C C . ASN B 1 196 ? 45.230 39.185 55.211 1.00 104.58 197 ASN B C 1
ATOM 3912 O O . ASN B 1 196 ? 44.907 39.982 54.340 1.00 103.84 197 ASN B O 1
ATOM 3917 N N . VAL B 1 197 ? 45.720 39.549 56.398 1.00 104.52 198 VAL B N 1
ATOM 3918 C CA . VAL B 1 197 ? 46.035 40.947 56.747 1.00 104.24 198 VAL B CA 1
ATOM 3919 C C . VAL B 1 197 ? 47.409 41.332 56.169 1.00 104.12 198 VAL B C 1
ATOM 3920 O O . VAL B 1 197 ? 48.350 40.568 56.246 1.00 103.71 198 VAL B O 1
ATOM 3924 N N . THR B 1 198 ? 47.494 42.526 55.588 1.00 104.42 199 THR B N 1
ATOM 3925 C CA . THR B 1 198 ? 48.661 42.975 54.813 1.00 104.52 199 THR B CA 1
ATOM 3926 C C . THR B 1 198 ? 48.834 44.506 54.892 1.00 104.58 199 THR B C 1
ATOM 3927 O O . THR B 1 198 ? 49.437 45.042 55.828 1.00 104.13 199 THR B O 1
ATOM 3931 N N . GLY B 1 201 ? 46.020 46.370 54.749 1.00 84.01 202 GLY B N 1
ATOM 3932 C CA . GLY B 1 201 ? 44.905 45.909 55.580 1.00 84.30 202 GLY B CA 1
ATOM 3933 C C . GLY B 1 201 ? 44.422 44.521 55.188 1.00 83.50 202 GLY B C 1
ATOM 3934 O O . GLY B 1 201 ? 45.209 43.715 54.717 1.00 82.97 202 GLY B O 1
ATOM 3935 N N . ILE B 1 202 ? 43.130 44.240 55.347 1.00 82.38 203 ILE B N 1
ATOM 3936 C CA . ILE B 1 202 ? 42.589 42.911 54.995 1.00 81.05 203 ILE B CA 1
ATOM 3937 C C . ILE B 1 202 ? 42.375 42.764 53.470 1.00 78.72 203 ILE B C 1
ATOM 3938 O O . ILE B 1 202 ? 41.919 43.681 52.814 1.00 78.55 203 ILE B O 1
ATOM 3943 N N . ALA B 1 203 ? 42.756 41.615 52.916 1.00 76.07 204 ALA B N 1
ATOM 3944 C CA . ALA B 1 203 ? 42.751 41.395 51.471 1.00 74.31 204 ALA B CA 1
ATOM 3945 C C . ALA B 1 203 ? 41.412 40.848 50.979 1.00 72.08 204 ALA B C 1
ATOM 3946 O O . ALA B 1 203 ? 40.770 40.031 51.630 1.00 71.34 204 ALA B O 1
ATOM 3948 N N . LEU B 1 204 ? 40.986 41.341 49.831 1.00 70.31 205 LEU B N 1
ATOM 3949 C CA . LEU B 1 204 ? 39.728 40.939 49.239 1.00 69.49 205 LEU B CA 1
ATOM 3950 C C . LEU B 1 204 ? 39.991 40.170 47.948 1.00 68.20 205 LEU B C 1
ATOM 3951 O O . LEU B 1 204 ? 40.756 40.601 47.095 1.00 67.66 205 LEU B O 1
ATOM 3956 N N . SER B 1 205 ? 39.359 39.016 47.819 1.00 66.98 206 SER B N 1
ATOM 3957 C CA . SER B 1 205 ? 39.530 38.183 46.653 1.00 66.30 206 SER B CA 1
ATOM 3958 C C . SER B 1 205 ? 38.196 38.020 45.920 1.00 65.25 206 SER B C 1
ATOM 3959 O O . SER B 1 205 ? 37.140 38.250 46.482 1.00 63.19 206 SER B O 1
ATOM 3962 N N . ILE B 1 206 ? 38.281 37.627 44.650 1.00 64.44 207 ILE B N 1
ATOM 3963 C CA . ILE B 1 206 ? 37.122 37.617 43.771 1.00 63.74 207 ILE B CA 1
ATOM 3964 C C . ILE B 1 206 ? 36.389 36.277 43.780 1.00 63.28 207 ILE B C 1
ATOM 3965 O O . ILE B 1 206 ? 37.006 35.234 43.700 1.00 62.19 207 ILE B O 1
ATOM 3970 N N . ASP B 1 207 ? 35.066 36.329 43.878 1.00 63.47 208 ASP B N 1
ATOM 3971 C CA . ASP B 1 207 ? 34.233 35.150 43.804 1.00 64.05 208 ASP B CA 1
ATOM 3972 C C . ASP B 1 207 ? 33.669 34.985 42.407 1.00 64.81 208 ASP B C 1
ATOM 3973 O O . ASP B 1 207 ? 32.771 35.724 42.000 1.00 64.78 208 ASP B O 1
ATOM 3978 N N . LEU B 1 208 ? 34.174 33.986 41.700 1.00 65.69 209 LEU B N 1
ATOM 3979 C CA . LEU B 1 208 ? 33.763 33.672 40.342 1.00 67.23 209 LEU B CA 1
ATOM 3980 C C . LEU B 1 208 ? 33.046 32.292 40.240 1.00 68.74 209 LEU B C 1
ATOM 3981 O O . LEU B 1 208 ? 32.824 31.775 39.156 1.00 66.60 209 LEU B O 1
ATOM 3986 N N . LYS B 1 209 ? 32.669 31.726 41.383 1.00 71.64 210 LYS B N 1
ATOM 3987 C CA . LYS B 1 209 ? 32.026 30.399 41.425 1.00 74.05 210 LYS B CA 1
ATOM 3988 C C . LYS B 1 209 ? 30.535 30.476 41.091 1.00 74.70 210 LYS B C 1
ATOM 3989 O O . LYS B 1 209 ? 29.997 29.577 40.436 1.00 74.47 210 LYS B O 1
ATOM 3995 N N . GLY B 1 210 ? 29.880 31.553 41.507 1.00 75.61 211 GLY B N 1
ATOM 3996 C CA . GLY B 1 210 ? 28.511 31.804 41.087 1.00 77.05 211 GLY B CA 1
ATOM 3997 C C . GLY B 1 210 ? 27.559 31.859 42.258 1.00 77.79 211 GLY B C 1
ATOM 3998 O O . GLY B 1 210 ? 27.839 31.314 43.303 1.00 76.68 211 GLY B O 1
ATOM 3999 N N . PHE B 1 211 ? 26.441 32.547 42.075 1.00 79.27 212 PHE B N 1
ATOM 4000 C CA . PHE B 1 211 ? 25.434 32.671 43.128 1.00 80.55 212 PHE B CA 1
ATOM 4001 C C . PHE B 1 211 ? 24.077 32.207 42.656 1.00 80.58 212 PHE B C 1
ATOM 4002 O O . PHE B 1 211 ? 23.643 32.551 41.565 1.00 79.71 212 PHE B O 1
ATOM 4010 N N . GLY B 1 212 ? 23.429 31.410 43.501 1.00 81.66 213 GLY B N 1
ATOM 4011 C CA . GLY B 1 212 ? 22.068 30.936 43.277 1.00 82.06 213 GLY B CA 1
ATOM 4012 C C . GLY B 1 212 ? 22.045 29.730 42.366 1.00 82.25 213 GLY B C 1
ATOM 4013 O O . GLY B 1 212 ? 23.074 29.090 42.171 1.00 81.83 213 GLY B O 1
ATOM 4014 N N . GLU B 1 213 ? 20.866 29.457 41.802 1.00 82.51 214 GLU B N 1
ATOM 4015 C CA . GLU B 1 213 ? 20.597 28.245 41.016 1.00 82.77 214 GLU B CA 1
ATOM 4016 C C . GLU B 1 213 ? 21.206 28.314 39.628 1.00 82.65 214 GLU B C 1
ATOM 4017 O O . GLU B 1 213 ? 21.669 27.297 39.102 1.00 82.91 214 GLU B O 1
ATOM 4019 N N . ASN B 1 214 ? 21.170 29.522 39.052 1.00 82.12 215 ASN B N 1
ATOM 4020 C CA . ASN B 1 214 ? 21.679 29.859 37.713 1.00 81.15 215 ASN B CA 1
ATOM 4021 C C . ASN B 1 214 ? 23.194 30.178 37.703 1.00 79.17 215 ASN B C 1
ATOM 4022 O O . ASN B 1 214 ? 23.809 30.283 36.633 1.00 78.33 215 ASN B O 1
ATOM 4027 N N . GLY B 1 215 ? 23.783 30.398 38.878 1.00 76.86 216 GLY B N 1
ATOM 4028 C CA . GLY B 1 215 ? 25.222 30.687 38.977 1.00 75.02 216 GLY B CA 1
ATOM 4029 C C . GLY B 1 215 ? 25.702 32.071 38.533 1.00 72.84 216 GLY B C 1
ATOM 4030 O O . GLY B 1 215 ? 26.796 32.194 37.984 1.00 72.35 216 GLY B O 1
ATOM 4031 N N . LEU B 1 216 ? 24.890 33.099 38.809 1.00 69.76 217 LEU B N 1
ATOM 4032 C CA . LEU B 1 216 ? 25.203 34.522 38.582 1.00 68.36 217 LEU B CA 1
ATOM 4033 C C . LEU B 1 216 ? 26.507 34.981 39.252 1.00 66.74 217 LEU B C 1
ATOM 4034 O O . LEU B 1 216 ? 26.670 34.813 40.468 1.00 65.10 217 LEU B O 1
ATOM 4039 N N . ILE B 1 217 ? 27.414 35.565 38.457 1.00 65.61 218 ILE B N 1
ATOM 4040 C CA . ILE B 1 217 ? 28.699 36.076 38.978 1.00 64.75 218 ILE B CA 1
ATOM 4041 C C . ILE B 1 217 ? 28.722 37.617 39.094 1.00 62.26 218 ILE B C 1
ATOM 4042 O O . ILE B 1 217 ? 29.451 38.177 39.881 1.00 61.48 218 ILE B O 1
ATOM 4047 N N . GLY B 1 218 ? 27.910 38.287 38.301 1.00 61.15 219 GLY B N 1
ATOM 4048 C CA . GLY B 1 218 ? 27.936 39.718 38.218 1.00 60.38 219 GLY B CA 1
ATOM 4049 C C . GLY B 1 218 ? 27.396 40.266 36.916 1.00 59.35 219 GLY B C 1
ATOM 4050 O O . GLY B 1 218 ? 26.631 39.632 36.209 1.00 59.39 219 GLY B O 1
ATOM 4051 N N . TYR B 1 219 ? 27.773 41.488 36.620 1.00 58.38 220 TYR B N 1
ATOM 4052 C CA . TYR B 1 219 ? 27.181 42.224 35.519 1.00 57.95 220 TYR B CA 1
ATOM 4053 C C . TYR B 1 219 ? 28.277 42.872 34.674 1.00 58.29 220 TYR B C 1
ATOM 4054 O O . TYR B 1 219 ? 29.308 43.238 35.183 1.00 56.20 220 TYR B O 1
ATOM 4063 N N . ARG B 1 220 ? 28.002 42.969 33.377 1.00 59.42 221 ARG B N 1
ATOM 4064 C CA . ARG B 1 220 ? 28.710 43.803 32.440 1.00 60.80 221 ARG B CA 1
ATOM 4065 C C . ARG B 1 220 ? 27.781 44.941 31.944 1.00 60.91 221 ARG B C 1
ATOM 4066 O O . ARG B 1 220 ? 26.599 44.737 31.666 1.00 60.26 221 ARG B O 1
ATOM 4074 N N . GLY B 1 221 ? 28.306 46.157 31.886 1.00 61.24 222 GLY B N 1
ATOM 4075 C CA . GLY B 1 221 ? 27.572 47.295 31.316 1.00 62.11 222 GLY B CA 1
ATOM 4076 C C . GLY B 1 221 ? 27.260 47.171 29.827 1.00 62.72 222 GLY B C 1
ATOM 4077 O O . GLY B 1 221 ? 28.051 46.640 29.062 1.00 62.24 222 GLY B O 1
ATOM 4078 N N . LYS B 1 222 ? 26.080 47.640 29.443 1.00 64.69 223 LYS B N 1
ATOM 4079 C CA . LYS B 1 222 ? 25.639 47.648 28.048 1.00 66.43 223 LYS B CA 1
ATOM 4080 C C . LYS B 1 222 ? 25.956 48.993 27.346 1.00 67.37 223 LYS B C 1
ATOM 4081 O O . LYS B 1 222 ? 26.300 49.978 27.993 1.00 66.61 223 LYS B O 1
ATOM 4087 N N . HIS B 1 223 ? 25.845 49.019 26.015 1.00 69.18 224 HIS B N 1
ATOM 4088 C CA . HIS B 1 223 ? 26.173 50.218 25.232 1.00 70.46 224 HIS B CA 1
ATOM 4089 C C . HIS B 1 223 ? 24.950 50.789 24.516 1.00 70.64 224 HIS B C 1
ATOM 4090 O O . HIS B 1 223 ? 23.948 50.149 24.349 1.00 72.11 224 HIS B O 1
ATOM 4097 N N . HIS B 1 224 ? 24.989 52.038 24.156 1.00 70.92 225 HIS B N 1
ATOM 4098 C CA . HIS B 1 224 ? 23.789 52.660 23.526 1.00 69.66 225 HIS B CA 1
ATOM 4099 C C . HIS B 1 224 ? 22.470 52.538 24.327 1.00 68.55 225 HIS B C 1
ATOM 4100 O O . HIS B 1 224 ? 21.360 52.450 23.748 1.00 67.57 225 HIS B O 1
ATOM 4107 N N . THR B 1 225 ? 22.613 52.621 25.648 1.00 66.03 226 THR B N 1
ATOM 4108 C CA . THR B 1 225 ? 21.510 52.553 26.552 1.00 64.06 226 THR B CA 1
ATOM 4109 C C . THR B 1 225 ? 20.766 53.872 26.517 1.00 62.83 226 THR B C 1
ATOM 4110 O O . THR B 1 225 ? 21.201 54.825 25.899 1.00 62.65 226 THR B O 1
ATOM 4114 N N . ALA B 1 226 ? 19.618 53.905 27.176 1.00 62.30 227 ALA B N 1
ATOM 4115 C CA . ALA B 1 226 ? 18.965 55.153 27.556 1.00 61.20 227 ALA B CA 1
ATOM 4116 C C . ALA B 1 226 ? 19.878 55.883 28.548 1.00 60.67 227 ALA B C 1
ATOM 4117 O O . ALA B 1 226 ? 20.923 55.354 28.965 1.00 59.98 227 ALA B O 1
ATOM 4119 N N . VAL B 1 227 ? 19.502 57.114 28.904 1.00 60.62 228 VAL B N 1
ATOM 4120 C CA . VAL B 1 227 ? 20.278 57.929 29.822 1.00 60.64 228 VAL B CA 1
ATOM 4121 C C . VAL B 1 227 ? 19.919 57.490 31.238 1.00 60.12 228 VAL B C 1
ATOM 4122 O O . VAL B 1 227 ? 18.797 57.127 31.472 1.00 59.41 228 VAL B O 1
ATOM 4126 N N . VAL B 1 228 ? 20.879 57.466 32.154 1.00 59.16 229 VAL B N 1
ATOM 4127 C CA . VAL B 1 228 ? 20.578 57.133 33.520 1.00 59.16 229 VAL B CA 1
ATOM 4128 C C . VAL B 1 228 ? 20.431 58.372 34.369 1.00 59.07 229 VAL B C 1
ATOM 4129 O O . VAL B 1 228 ? 21.384 59.102 34.510 1.00 57.80 229 VAL B O 1
ATOM 4133 N N . ASP B 1 229 ? 19.233 58.588 34.925 1.00 59.40 230 ASP B N 1
ATOM 4134 C CA . ASP B 1 229 ? 19.010 59.606 35.955 1.00 60.27 230 ASP B CA 1
ATOM 4135 C C . ASP B 1 229 ? 19.613 59.140 37.290 1.00 60.00 230 ASP B C 1
ATOM 4136 O O . ASP B 1 229 ? 19.166 58.170 37.892 1.00 59.09 230 ASP B O 1
ATOM 4141 N N . VAL B 1 230 ? 20.649 59.857 37.713 1.00 60.35 231 VAL B N 1
ATOM 4142 C CA . VAL B 1 230 ? 21.423 59.541 38.902 1.00 60.80 231 VAL B CA 1
ATOM 4143 C C . VAL B 1 230 ? 20.663 59.817 40.200 1.00 61.29 231 VAL B C 1
ATOM 4144 O O . VAL B 1 230 ? 21.020 59.307 41.255 1.00 59.53 231 VAL B O 1
ATOM 4148 N N . ASP B 1 231 ? 19.614 60.632 40.105 1.00 62.99 232 ASP B N 1
ATOM 4149 C CA . ASP B 1 231 ? 18.669 60.837 41.221 1.00 63.85 232 ASP B CA 1
ATOM 4150 C C . ASP B 1 231 ? 17.599 59.732 41.336 1.00 64.33 232 ASP B C 1
ATOM 4151 O O . ASP B 1 231 ? 17.069 59.536 42.382 1.00 64.13 232 ASP B O 1
ATOM 4156 N N . LYS B 1 232 ? 17.322 58.996 40.275 1.00 65.70 233 LYS B N 1
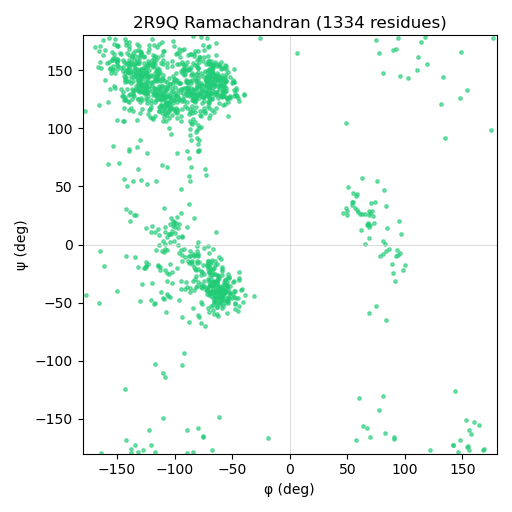ATOM 4157 C CA . LYS B 1 232 ? 16.257 58.005 40.268 1.00 66.66 233 LYS B CA 1
ATOM 4158 C C . LYS B 1 232 ? 16.815 56.688 39.761 1.00 66.61 233 LYS B C 1
ATOM 4159 O O . LYS B 1 232 ? 16.305 56.140 38.816 1.00 65.84 233 LYS B O 1
ATOM 4165 N N . LYS B 1 233 ? 17.869 56.176 40.378 1.00 67.60 234 LYS B N 1
ATOM 4166 C CA . LYS B 1 233 ? 18.562 55.002 39.815 1.00 68.35 234 LYS B CA 1
ATOM 4167 C C . LYS B 1 233 ? 17.722 53.702 39.896 1.00 68.38 234 LYS B C 1
ATOM 4168 O O . LYS B 1 233 ? 17.756 52.899 38.976 1.00 67.57 234 LYS B O 1
ATOM 4174 N N . ALA B 1 234 ? 16.948 53.532 40.965 1.00 69.07 235 ALA B N 1
ATOM 4175 C CA . ALA B 1 234 ? 16.001 52.392 41.095 1.00 69.84 235 ALA B CA 1
ATOM 4176 C C . ALA B 1 234 ? 14.806 52.378 40.123 1.00 70.22 235 ALA B C 1
ATOM 4177 O O . ALA B 1 234 ? 14.029 51.425 40.156 1.00 70.85 235 ALA B O 1
ATOM 4179 N N . GLN B 1 235 ? 14.642 53.406 39.290 1.00 70.53 236 GLN B N 1
ATOM 4180 C CA . GLN B 1 235 ? 13.549 53.475 38.313 1.00 71.27 236 GLN B CA 1
ATOM 4181 C C . GLN B 1 235 ? 13.898 52.779 37.002 1.00 72.21 236 GLN B C 1
ATOM 4182 O O . GLN B 1 235 ? 13.037 52.593 36.140 1.00 71.97 236 GLN B O 1
ATOM 4185 N N . HIS B 1 236 ? 15.164 52.400 36.854 1.00 72.65 237 HIS B N 1
ATOM 4186 C CA . HIS B 1 236 ? 15.690 51.839 35.627 1.00 73.39 237 HIS B CA 1
ATOM 4187 C C . HIS B 1 236 ? 15.713 50.300 35.711 1.00 74.42 237 HIS B C 1
ATOM 4188 O O . HIS B 1 236 ? 16.264 49.739 36.662 1.00 74.97 237 HIS B O 1
ATOM 4195 N N . ASP B 1 237 ? 15.123 49.620 34.727 1.00 75.06 238 ASP B N 1
ATOM 4196 C CA . ASP B 1 237 ? 15.185 48.165 34.673 1.00 75.67 238 ASP B CA 1
ATOM 4197 C C . ASP B 1 237 ? 16.632 47.705 34.575 1.00 75.63 238 ASP B C 1
ATOM 4198 O O . ASP B 1 237 ? 17.424 48.267 33.809 1.00 74.59 238 ASP B O 1
ATOM 4203 N N . VAL B 1 238 ? 16.961 46.662 35.325 1.00 75.49 239 VAL B N 1
ATOM 4204 C CA . VAL B 1 238 ? 18.302 46.085 35.288 1.00 75.34 239 VAL B CA 1
ATOM 4205 C C . VAL B 1 238 ? 18.729 45.587 33.887 1.00 74.26 239 VAL B C 1
ATOM 4206 O O . VAL B 1 238 ? 19.811 45.938 33.421 1.00 72.30 239 VAL B O 1
ATOM 4210 N N . LEU B 1 239 ? 17.860 44.842 33.210 1.00 73.51 240 LEU B N 1
ATOM 4211 C CA . LEU B 1 239 ? 18.201 44.207 31.935 1.00 73.14 240 LEU B CA 1
ATOM 4212 C C . LEU B 1 239 ? 18.382 45.123 30.724 1.00 71.92 240 LEU B C 1
ATOM 4213 O O . LEU B 1 239 ? 18.816 44.656 29.670 1.00 70.68 240 LEU B O 1
ATOM 4218 N N . ASP B 1 240 ? 18.093 46.410 30.833 1.00 71.15 241 ASP B N 1
ATOM 4219 C CA . ASP B 1 240 ? 18.415 47.250 29.698 1.00 71.15 241 ASP B CA 1
ATOM 4220 C C . ASP B 1 240 ? 19.604 48.207 29.914 1.00 69.52 241 ASP B C 1
ATOM 4221 O O . ASP B 1 240 ? 19.828 49.104 29.095 1.00 67.40 241 ASP B O 1
ATOM 4226 N N . PHE B 1 241 ? 20.378 47.935 30.981 1.00 67.54 242 PHE B N 1
ATOM 4227 C CA . PHE B 1 241 ? 21.671 48.572 31.261 1.00 66.45 242 PHE B CA 1
ATOM 4228 C C . PHE B 1 241 ? 22.819 47.607 31.542 1.00 65.40 242 PHE B C 1
ATOM 4229 O O . PHE B 1 241 ? 23.969 47.887 31.221 1.00 62.79 242 PHE B O 1
ATOM 4237 N N . TRP B 1 242 ? 22.497 46.487 32.175 1.00 64.96 243 TRP B N 1
ATOM 4238 C CA . TRP B 1 242 ? 23.493 45.522 32.609 1.00 64.92 243 TRP B CA 1
ATOM 4239 C C . TRP B 1 242 ? 23.169 44.180 31.975 1.00 65.06 243 TRP B C 1
ATOM 4240 O O . TRP B 1 242 ? 22.006 43.889 31.746 1.00 65.58 243 TRP B O 1
ATOM 4251 N N . GLU B 1 243 ? 24.195 43.415 31.632 1.00 65.48 244 GLU B N 1
ATOM 4252 C CA . GLU B 1 243 ? 24.044 42.053 31.158 1.00 66.80 244 GLU B CA 1
ATOM 4253 C C . GLU B 1 243 ? 24.518 41.144 32.267 1.00 65.85 244 GLU B C 1
ATOM 4254 O O . GLU B 1 243 ? 25.681 41.239 32.655 1.00 64.71 244 GLU B O 1
ATOM 4260 N N . PRO B 1 244 ? 23.641 40.233 32.745 1.00 66.05 245 PRO B N 1
ATOM 4261 C CA . PRO B 1 244 ? 24.037 39.244 33.768 1.00 66.05 245 PRO B CA 1
ATOM 4262 C C . PRO B 1 244 ? 25.046 38.261 33.212 1.00 64.94 245 PRO B C 1
ATOM 4263 O O . PRO B 1 244 ? 25.008 37.961 32.032 1.00 64.63 245 PRO B O 1
ATOM 4267 N N . LEU B 1 245 ? 25.973 37.835 34.053 1.00 64.50 246 LEU B N 1
ATOM 4268 C CA . LEU B 1 245 ? 27.044 36.929 33.658 1.00 64.79 246 LEU B CA 1
ATOM 4269 C C . LEU B 1 245 ? 26.988 35.723 34.590 1.00 65.66 246 LEU B C 1
ATOM 4270 O O . LEU B 1 245 ? 26.825 35.857 35.817 1.00 63.27 246 LEU B O 1
ATOM 4275 N N . PHE B 1 246 ? 27.133 34.551 33.986 1.00 67.41 247 PHE B N 1
ATOM 4276 C CA . PHE B 1 246 ? 26.860 33.300 34.668 1.00 69.23 247 PHE B CA 1
ATOM 4277 C C . PHE B 1 246 ? 28.088 32.428 34.536 1.00 70.14 247 PHE B C 1
ATOM 4278 O O . PHE B 1 246 ? 28.611 32.327 33.449 1.00 69.33 247 PHE B O 1
ATOM 4286 N N . ALA B 1 247 ? 28.541 31.856 35.657 1.00 72.15 248 ALA B N 1
ATOM 4287 C CA . ALA B 1 247 ? 29.556 30.803 35.680 1.00 74.50 248 ALA B CA 1
ATOM 4288 C C . ALA B 1 247 ? 29.073 29.655 34.800 1.00 76.24 248 ALA B C 1
ATOM 4289 O O . ALA B 1 247 ? 28.006 29.132 35.031 1.00 76.15 248 ALA B O 1
ATOM 4291 N N . ARG B 1 248 ? 29.830 29.297 33.771 1.00 78.63 249 ARG B N 1
ATOM 4292 C CA . ARG B 1 248 ? 29.446 28.177 32.896 1.00 80.04 249 ARG B CA 1
ATOM 4293 C C . ARG B 1 248 ? 30.485 27.076 32.981 1.00 81.18 249 ARG B C 1
ATOM 4294 O O . ARG B 1 248 ? 30.130 25.929 33.184 1.00 81.93 249 ARG B O 1
ATOM 4296 N N . GLY B 1 249 ? 31.765 27.421 32.829 1.00 82.21 250 GLY B N 1
ATOM 4297 C CA . GLY B 1 249 ? 32.848 26.425 32.753 1.00 82.54 250 GLY B CA 1
ATOM 4298 C C . GLY B 1 249 ? 33.723 26.404 33.989 1.00 82.03 250 GLY B C 1
ATOM 4299 O O . GLY B 1 249 ? 33.262 26.030 35.072 1.00 82.14 250 GLY B O 1
ATOM 4300 N N . ARG B 1 250 ? 34.991 26.784 33.820 1.00 81.11 251 ARG B N 1
ATOM 4301 C CA . ARG B 1 250 ? 35.914 26.975 34.956 1.00 80.23 251 ARG B CA 1
ATOM 4302 C C . ARG B 1 250 ? 35.562 28.291 35.678 1.00 78.84 251 ARG B C 1
ATOM 4303 O O . ARG B 1 250 ? 34.864 29.146 35.113 1.00 78.57 251 ARG B O 1
ATOM 4305 N N . ALA B 1 251 ? 36.021 28.437 36.924 1.00 76.77 252 ALA B N 1
ATOM 4306 C CA . ALA B 1 251 ? 35.750 29.636 37.720 1.00 74.88 252 ALA B CA 1
ATOM 4307 C C . ALA B 1 251 ? 36.695 30.777 37.311 1.00 73.22 252 ALA B C 1
ATOM 4308 O O . ALA B 1 251 ? 37.720 31.024 37.954 1.00 71.79 252 ALA B O 1
ATOM 4310 N N . GLU B 1 252 ? 36.342 31.442 36.213 1.00 71.52 253 GLU B N 1
ATOM 4311 C CA . GLU B 1 252 ? 37.172 32.474 35.618 1.00 70.69 253 GLU B CA 1
ATOM 4312 C C . GLU B 1 252 ? 36.395 33.325 34.606 1.00 69.16 253 GLU B C 1
ATOM 4313 O O . GLU B 1 252 ? 35.405 32.886 34.052 1.00 66.82 253 GLU B O 1
ATOM 4319 N N . LEU B 1 253 ? 36.894 34.539 34.375 1.00 67.52 254 LEU B N 1
ATOM 4320 C CA . LEU B 1 253 ? 36.228 35.514 33.547 1.00 66.67 254 LEU B CA 1
ATOM 4321 C C . LEU B 1 253 ? 37.232 36.311 32.750 1.00 65.74 254 LEU B C 1
ATOM 4322 O O . LEU B 1 253 ? 38.093 36.937 33.323 1.00 64.66 254 LEU B O 1
ATOM 4327 N N . ILE B 1 254 ? 37.086 36.330 31.430 1.00 65.66 255 ILE B N 1
ATOM 4328 C CA . ILE B 1 254 ? 37.926 37.177 30.580 1.00 64.64 255 ILE B CA 1
ATOM 4329 C C . ILE B 1 254 ? 37.414 38.609 30.667 1.00 63.79 255 ILE B C 1
ATOM 4330 O O . ILE B 1 254 ? 36.299 38.922 30.270 1.00 62.86 255 ILE B O 1
ATOM 4335 N N . LEU B 1 255 ? 38.273 39.449 31.224 1.00 63.15 256 LEU B N 1
ATOM 4336 C CA . LEU B 1 255 ? 38.089 40.873 31.311 1.00 62.82 256 LEU B CA 1
ATOM 4337 C C . LEU B 1 255 ? 38.571 41.584 30.032 1.00 62.79 256 LEU B C 1
ATOM 4338 O O . LEU B 1 255 ? 39.774 41.758 29.836 1.00 62.13 256 LEU B O 1
ATOM 4343 N N . ASP B 1 256 ? 37.603 41.993 29.206 1.00 63.24 257 ASP B N 1
ATOM 4344 C CA . ASP B 1 256 ? 37.777 42.791 27.978 1.00 63.64 257 ASP B CA 1
ATOM 4345 C C . ASP B 1 256 ? 38.019 44.194 28.466 1.00 62.85 257 ASP B C 1
ATOM 4346 O O . ASP B 1 256 ? 37.243 44.674 29.281 1.00 61.24 257 ASP B O 1
ATOM 4351 N N . PRO B 1 257 ? 39.105 44.842 27.997 1.00 63.41 258 PRO B N 1
ATOM 4352 C CA . PRO B 1 257 ? 39.487 46.138 28.577 1.00 64.28 258 PRO B CA 1
ATOM 4353 C C . PRO B 1 257 ? 38.497 47.290 28.289 1.00 64.53 258 PRO B C 1
ATOM 4354 O O . PRO B 1 257 ? 38.472 48.262 29.044 1.00 63.54 258 PRO B O 1
ATOM 4358 N N . ASP B 1 258 ? 37.698 47.172 27.225 1.00 65.26 259 ASP B N 1
ATOM 4359 C CA . ASP B 1 258 ? 36.648 48.179 26.925 1.00 66.53 259 ASP B CA 1
ATOM 4360 C C . ASP B 1 258 ? 35.364 48.020 27.773 1.00 65.42 259 ASP B C 1
ATOM 4361 O O . ASP B 1 258 ? 34.506 48.874 27.747 1.00 65.25 259 ASP B O 1
ATOM 4366 N N . GLU B 1 259 ? 35.233 46.932 28.508 1.00 64.49 260 GLU B N 1
ATOM 4367 C CA . GLU B 1 259 ? 34.053 46.683 29.285 1.00 64.57 260 GLU B CA 1
ATOM 4368 C C . GLU B 1 259 ? 34.203 47.058 30.763 1.00 63.49 260 GLU B C 1
ATOM 4369 O O . GLU B 1 259 ? 35.271 47.282 31.272 1.00 61.63 260 GLU B O 1
ATOM 4375 N N . PHE B 1 260 ? 33.093 47.167 31.465 1.00 64.14 261 PHE B N 1
ATOM 4376 C CA . PHE B 1 260 ? 33.180 47.233 32.921 1.00 63.42 261 PHE B CA 1
ATOM 4377 C C . PHE B 1 260 ? 32.291 46.190 33.540 1.00 61.82 261 PHE B C 1
ATOM 4378 O O . PHE B 1 260 ? 31.267 45.835 32.992 1.00 60.45 261 PHE B O 1
ATOM 4386 N N . TYR B 1 261 ? 32.765 45.655 34.647 1.00 61.17 262 TYR B N 1
ATOM 4387 C CA . TYR B 1 261 ? 32.222 44.487 35.281 1.00 61.49 262 TYR B CA 1
ATOM 4388 C C . TYR B 1 261 ? 31.872 44.811 36.737 1.00 60.34 262 TYR B C 1
ATOM 4389 O O . TYR B 1 261 ? 32.664 45.396 37.454 1.00 59.32 262 TYR B O 1
ATOM 4398 N N . ILE B 1 262 ? 30.677 44.426 37.171 1.00 59.67 263 ILE B N 1
ATOM 4399 C CA . ILE B 1 262 ? 30.304 44.519 38.584 1.00 59.05 263 ILE B CA 1
ATOM 4400 C C . ILE B 1 262 ? 30.374 43.106 39.132 1.00 58.67 263 ILE B C 1
ATOM 4401 O O . ILE B 1 262 ? 29.632 42.220 38.719 1.00 57.39 263 ILE B O 1
ATOM 4406 N N . LEU B 1 263 ? 31.287 42.930 40.077 1.00 58.46 264 LEU B N 1
ATOM 4407 C CA . LEU B 1 263 ? 31.625 41.641 40.614 1.00 58.61 264 LEU B CA 1
ATOM 4408 C C . LEU B 1 263 ? 31.629 41.670 42.136 1.00 59.08 264 LEU B C 1
ATOM 4409 O O . LEU B 1 263 ? 31.512 42.732 42.762 1.00 58.58 264 LEU B O 1
ATOM 4414 N N . VAL B 1 264 ? 31.749 40.482 42.729 1.00 60.01 265 VAL B N 1
ATOM 4415 C CA . VAL B 1 264 ? 31.648 40.324 44.179 1.00 60.49 265 VAL B CA 1
ATOM 4416 C C . VAL B 1 264 ? 32.861 39.607 44.831 1.00 60.18 265 VAL B C 1
ATOM 4417 O O . VAL B 1 264 ? 33.422 38.661 44.296 1.00 58.61 265 VAL B O 1
ATOM 4421 N N . SER B 1 265 ? 33.259 40.130 45.982 1.00 61.10 266 SER B N 1
ATOM 4422 C CA . SER B 1 265 ? 34.268 39.523 46.838 1.00 62.19 266 SER B CA 1
ATOM 4423 C C . SER B 1 265 ? 33.845 38.167 47.433 1.00 63.12 266 SER B C 1
ATOM 4424 O O . SER B 1 265 ? 32.680 37.955 47.743 1.00 62.46 266 SER B O 1
ATOM 4427 N N . ARG B 1 266 ? 34.801 37.261 47.602 1.00 64.26 267 ARG B N 1
ATOM 4428 C CA . ARG B 1 266 ? 34.541 36.021 48.348 1.00 65.88 267 ARG B CA 1
ATOM 4429 C C . ARG B 1 266 ? 34.332 36.330 49.829 1.00 66.12 267 ARG B C 1
ATOM 4430 O O . ARG B 1 266 ? 33.430 35.778 50.456 1.00 66.39 267 ARG B O 1
ATOM 4438 N N . GLU B 1 267 ? 35.147 37.233 50.372 1.00 66.02 268 GLU B N 1
ATOM 4439 C CA . GLU B 1 267 ? 35.059 37.601 51.780 1.00 66.23 268 GLU B CA 1
ATOM 4440 C C . GLU B 1 267 ? 33.813 38.418 52.136 1.00 65.88 268 GLU B C 1
ATOM 4441 O O . GLU B 1 267 ? 33.474 39.397 51.470 1.00 65.13 268 GLU B O 1
ATOM 4447 N N . ALA B 1 268 ? 33.122 37.953 53.180 1.00 65.70 269 ALA B N 1
ATOM 4448 C CA . ALA B 1 268 ? 32.071 38.692 53.862 1.00 64.62 269 ALA B CA 1
ATOM 4449 C C . ALA B 1 268 ? 32.791 39.534 54.924 1.00 64.10 269 ALA B C 1
ATOM 4450 O O . ALA B 1 268 ? 33.403 38.990 55.835 1.00 63.27 269 ALA B O 1
ATOM 4452 N N . VAL B 1 269 ? 32.708 40.854 54.798 1.00 63.88 270 VAL B N 1
ATOM 4453 C CA . VAL B 1 269 ? 33.488 41.786 55.613 1.00 64.45 270 VAL B CA 1
ATOM 4454 C C . VAL B 1 269 ? 32.617 42.646 56.579 1.00 64.69 270 VAL B C 1
ATOM 4455 O O . VAL B 1 269 ? 31.444 42.910 56.323 1.00 64.31 270 VAL B O 1
ATOM 4459 N N . HIS B 1 270 ? 33.194 43.038 57.713 1.00 65.44 271 HIS B N 1
ATOM 4460 C CA . HIS B 1 270 ? 32.518 43.856 58.733 1.00 65.88 271 HIS B CA 1
ATOM 4461 C C . HIS B 1 270 ? 33.452 45.004 59.166 1.00 66.00 271 HIS B C 1
ATOM 4462 O O . HIS B 1 270 ? 34.658 44.811 59.353 1.00 64.96 271 HIS B O 1
ATOM 4469 N N . VAL B 1 271 ? 32.878 46.211 59.224 1.00 66.84 272 VAL B N 1
ATOM 4470 C CA . VAL B 1 271 ? 33.523 47.412 59.770 1.00 66.93 272 VAL B CA 1
ATOM 4471 C C . VAL B 1 271 ? 32.805 47.770 61.099 1.00 68.01 272 VAL B C 1
ATOM 4472 O O . VAL B 1 271 ? 31.657 48.203 61.093 1.00 66.49 272 VAL B O 1
ATOM 4476 N N . PRO B 1 272 ? 33.464 47.513 62.250 1.00 70.04 273 PRO B N 1
ATOM 4477 C CA . PRO B 1 272 ? 32.935 47.890 63.568 1.00 70.99 273 PRO B CA 1
ATOM 4478 C C . PRO B 1 272 ? 32.636 49.385 63.700 1.00 71.23 273 PRO B C 1
ATOM 4479 O O . PRO B 1 272 ? 33.293 50.192 63.044 1.00 70.78 273 PRO B O 1
ATOM 4483 N N . PRO B 1 273 ? 31.665 49.757 64.556 1.00 71.77 274 PRO B N 1
ATOM 4484 C CA . PRO B 1 273 ? 31.174 51.140 64.676 1.00 71.71 274 PRO B CA 1
ATOM 4485 C C . PRO B 1 273 ? 32.151 52.227 65.102 1.00 71.21 274 PRO B C 1
ATOM 4486 O O . PRO B 1 273 ? 31.798 53.403 65.039 1.00 70.86 274 PRO B O 1
ATOM 4490 N N . LEU B 1 274 ? 33.345 51.853 65.549 1.00 70.55 275 LEU B N 1
ATOM 4491 C CA . LEU B 1 274 ? 34.350 52.820 65.964 1.00 70.28 275 LEU B CA 1
ATOM 4492 C C . LEU B 1 274 ? 35.497 52.888 64.948 1.00 69.85 275 LEU B C 1
ATOM 4493 O O . LEU B 1 274 ? 36.559 53.472 65.215 1.00 67.76 275 LEU B O 1
ATOM 4498 N N . TYR B 1 275 ? 35.264 52.242 63.807 1.00 69.67 276 TYR B N 1
ATOM 4499 C CA . TYR B 1 275 ? 36.179 52.224 62.689 1.00 69.99 276 TYR B CA 1
ATOM 4500 C C . TYR B 1 275 ? 35.446 52.534 61.386 1.00 68.95 276 TYR B C 1
ATOM 4501 O O . TYR B 1 275 ? 34.265 52.205 61.201 1.00 66.96 276 TYR B O 1
ATOM 4510 N N . ALA B 1 276 ? 36.149 53.237 60.511 1.00 68.48 277 ALA B N 1
ATOM 4511 C CA . ALA B 1 276 ? 35.758 53.338 59.124 1.00 68.43 277 ALA B CA 1
ATOM 4512 C C . ALA B 1 276 ? 36.804 52.570 58.306 1.00 67.80 277 ALA B C 1
ATOM 4513 O O . ALA B 1 276 ? 37.881 52.243 58.812 1.00 66.86 277 ALA B O 1
ATOM 4515 N N . ALA B 1 277 ? 36.448 52.241 57.062 1.00 68.03 278 ALA B N 1
ATOM 4516 C CA . ALA B 1 277 ? 37.376 51.641 56.092 1.00 67.84 278 ALA B CA 1
ATOM 4517 C C . ALA B 1 277 ? 37.390 52.355 54.718 1.00 67.84 278 ALA B C 1
ATOM 4518 O O . ALA B 1 277 ? 36.535 53.181 54.390 1.00 66.02 278 ALA B O 1
ATOM 4520 N N . GLU B 1 278 ? 38.405 52.015 53.935 1.00 68.43 279 GLU B N 1
ATOM 4521 C CA . GLU B 1 278 ? 38.538 52.453 52.577 1.00 69.65 279 GLU B CA 1
ATOM 4522 C C . GLU B 1 278 ? 39.087 51.296 51.762 1.00 70.11 279 GLU B C 1
ATOM 4523 O O . GLU B 1 278 ? 40.016 50.613 52.182 1.00 68.70 279 GLU B O 1
ATOM 4529 N N . MET B 1 279 ? 38.463 51.078 50.607 1.00 71.57 280 MET B N 1
ATOM 4530 C CA . MET B 1 279 ? 38.852 50.045 49.672 1.00 72.91 280 MET B CA 1
ATOM 4531 C C . MET B 1 279 ? 40.036 50.593 48.873 1.00 72.80 280 MET B C 1
ATOM 4532 O O . MET B 1 279 ? 40.010 51.746 48.467 1.00 71.45 280 MET B O 1
ATOM 4537 N N . THR B 1 280 ? 41.073 49.783 48.686 1.00 73.49 281 THR B N 1
ATOM 4538 C CA . THR B 1 280 ? 42.236 50.172 47.877 1.00 74.89 281 THR B CA 1
ATOM 4539 C C . THR B 1 280 ? 42.542 49.104 46.802 1.00 75.74 281 THR B C 1
ATOM 4540 O O . THR B 1 280 ? 42.265 47.934 47.011 1.00 74.08 281 THR B O 1
ATOM 4544 N N . PRO B 1 281 ? 43.058 49.526 45.629 1.00 77.72 282 PRO B N 1
ATOM 4545 C CA . PRO B 1 281 ? 43.637 48.598 44.668 1.00 78.88 282 PRO B CA 1
ATOM 4546 C C . PRO B 1 281 ? 44.810 47.785 45.203 1.00 79.43 282 PRO B C 1
ATOM 4547 O O . PRO B 1 281 ? 45.620 48.299 45.979 1.00 78.36 282 PRO B O 1
ATOM 4551 N N . PHE B 1 282 ? 44.869 46.527 44.760 1.00 80.70 283 PHE B N 1
ATOM 4552 C CA . PHE B 1 282 ? 45.996 45.612 45.015 1.00 81.96 283 PHE B CA 1
ATOM 4553 C C . PHE B 1 282 ? 47.162 45.941 44.071 1.00 82.85 283 PHE B C 1
ATOM 4554 O O . PHE B 1 282 ? 47.167 45.562 42.888 1.00 81.83 283 PHE B O 1
ATOM 4562 N N . ASP B 1 283 ? 48.145 46.657 44.617 1.00 84.42 284 ASP B N 1
ATOM 4563 C CA . ASP B 1 283 ? 49.163 47.379 43.815 1.00 85.54 284 ASP B CA 1
ATOM 4564 C C . ASP B 1 283 ? 50.075 46.502 42.957 1.00 84.53 284 ASP B C 1
ATOM 4565 O O . ASP B 1 283 ? 50.342 46.858 41.794 1.00 83.63 284 ASP B O 1
ATOM 4570 N N . PRO B 1 284 ? 50.528 45.346 43.504 1.00 83.67 285 PRO B N 1
ATOM 4571 C CA . PRO B 1 284 ? 51.259 44.362 42.709 1.00 83.28 285 PRO B CA 1
ATOM 4572 C C . PRO B 1 284 ? 50.685 44.054 41.321 1.00 82.44 285 PRO B C 1
ATOM 4573 O O . PRO B 1 284 ? 51.441 43.610 40.453 1.00 82.66 285 PRO B O 1
ATOM 4577 N N . LEU B 1 285 ? 49.382 44.287 41.117 1.00 81.27 286 LEU B N 1
ATOM 4578 C CA . LEU B 1 285 ? 48.675 43.917 39.878 1.00 80.50 286 LEU B CA 1
ATOM 4579 C C . LEU B 1 285 ? 47.930 45.060 39.162 1.00 79.70 286 LEU B C 1
ATOM 4580 O O . LEU B 1 285 ? 47.158 44.801 38.260 1.00 78.51 286 LEU B O 1
ATOM 4585 N N . VAL B 1 286 ? 48.207 46.311 39.528 1.00 79.33 287 VAL B N 1
ATOM 4586 C CA . VAL B 1 286 ? 47.551 47.484 38.924 1.00 79.23 287 VAL B CA 1
ATOM 4587 C C . VAL B 1 286 ? 47.747 47.598 37.387 1.00 78.84 287 VAL B C 1
ATOM 4588 O O . VAL B 1 286 ? 46.908 48.175 36.682 1.00 77.98 287 VAL B O 1
ATOM 4590 N N . GLY B 1 287 ? 48.839 47.021 36.881 1.00 78.40 288 GLY B N 1
ATOM 4591 C CA . GLY B 1 287 ? 49.155 47.028 35.441 1.00 78.32 288 GLY B CA 1
ATOM 4592 C C . GLY B 1 287 ? 48.433 45.987 34.586 1.00 77.94 288 GLY B C 1
ATOM 4593 O O . GLY B 1 287 ? 48.555 45.988 33.351 1.00 76.99 288 GLY B O 1
ATOM 4594 N N . GLU B 1 288 ? 47.682 45.118 35.264 1.00 77.36 289 GLU B N 1
ATOM 4595 C CA . GLU B 1 288 ? 46.951 43.997 34.682 1.00 78.07 289 GLU B CA 1
ATOM 4596 C C . GLU B 1 288 ? 45.443 44.279 34.680 1.00 74.53 289 GLU B C 1
ATOM 4597 O O . GLU B 1 288 ? 44.774 44.205 33.653 1.00 72.55 289 GLU B O 1
ATOM 4603 N N . PHE B 1 289 ? 44.934 44.522 35.886 1.00 72.00 290 PHE B N 1
ATOM 4604 C CA . PHE B 1 289 ? 43.563 44.901 36.122 1.00 70.71 290 PHE B CA 1
ATOM 4605 C C . PHE B 1 289 ? 43.506 45.730 37.407 1.00 70.02 290 PHE B C 1
ATOM 4606 O O . PHE B 1 289 ? 44.426 45.730 38.207 1.00 68.06 290 PHE B O 1
ATOM 4614 N N . ARG B 1 290 ? 42.398 46.423 37.599 1.00 70.32 291 ARG B N 1
ATOM 4615 C CA . ARG B 1 290 ? 42.202 47.226 38.793 1.00 71.37 291 ARG B CA 1
ATOM 4616 C C . ARG B 1 290 ? 40.755 47.214 39.297 1.00 69.39 291 ARG B C 1
ATOM 4617 O O . ARG B 1 290 ? 39.799 47.108 38.508 1.00 66.85 291 ARG B O 1
ATOM 4625 N N . VAL B 1 291 ? 40.592 47.315 40.620 1.00 68.42 292 VAL B N 1
ATOM 4626 C CA . VAL B 1 291 ? 39.308 47.765 41.173 1.00 67.17 292 VAL B CA 1
ATOM 4627 C C . VAL B 1 291 ? 39.177 49.285 40.944 1.00 66.66 292 VAL B C 1
ATOM 4628 O O . VAL B 1 291 ? 39.995 50.089 41.418 1.00 66.53 292 VAL B O 1
ATOM 4632 N N . HIS B 1 292 ? 38.165 49.656 40.167 1.00 65.55 293 HIS B N 1
ATOM 4633 C CA . HIS B 1 292 ? 37.813 51.047 39.942 1.00 65.07 293 HIS B CA 1
ATOM 4634 C C . HIS B 1 292 ? 36.760 51.506 40.948 1.00 64.13 293 HIS B C 1
ATOM 4635 O O . HIS B 1 292 ? 36.011 50.690 41.481 1.00 63.05 293 HIS B O 1
ATOM 4642 N N . TYR B 1 293 ? 36.731 52.816 41.184 1.00 63.55 294 TYR B N 1
ATOM 4643 C CA . TYR B 1 293 ? 35.747 53.485 42.056 1.00 64.48 294 TYR B CA 1
ATOM 4644 C C . TYR B 1 293 ? 35.752 52.952 43.502 1.00 64.25 294 TYR B C 1
ATOM 4645 O O . TYR B 1 293 ? 34.738 52.981 44.180 1.00 62.36 294 TYR B O 1
ATOM 4654 N N . ALA B 1 294 ? 36.926 52.488 43.940 1.00 64.89 295 ALA B N 1
ATOM 4655 C CA . ALA B 1 294 ? 37.154 52.131 45.345 1.00 65.32 295 ALA B CA 1
ATOM 4656 C C . ALA B 1 294 ? 36.655 53.298 46.177 1.00 64.96 295 ALA B C 1
ATOM 4657 O O . ALA B 1 294 ? 36.786 54.466 45.793 1.00 65.08 295 ALA B O 1
ATOM 4659 N N . GLY B 1 295 ? 36.009 52.969 47.276 1.00 64.40 296 GLY B N 1
ATOM 4660 C CA . GLY B 1 295 ? 35.347 53.980 48.052 1.00 64.18 296 GLY B CA 1
ATOM 4661 C C . GLY B 1 295 ? 35.439 53.793 49.540 1.00 63.55 296 GLY B C 1
ATOM 4662 O O . GLY B 1 295 ? 36.224 52.985 50.077 1.00 61.90 296 GLY B O 1
ATOM 4663 N N . PHE B 1 296 ? 34.617 54.591 50.198 1.00 63.83 297 PHE B N 1
ATOM 4664 C CA . PHE B 1 296 ? 34.524 54.585 51.646 1.00 64.03 297 PHE B CA 1
ATOM 4665 C C . PHE B 1 296 ? 33.533 53.509 52.108 1.00 63.98 297 PHE B C 1
ATOM 4666 O O . PHE B 1 296 ? 32.538 53.286 51.481 1.00 62.98 297 PHE B O 1
ATOM 4674 N N . PHE B 1 297 ? 33.899 52.813 53.177 1.00 64.99 298 PHE B N 1
ATOM 4675 C CA . PHE B 1 297 ? 33.021 51.939 53.939 1.00 65.33 298 PHE B CA 1
ATOM 4676 C C . PHE B 1 297 ? 32.676 52.645 55.239 1.00 65.82 298 PHE B C 1
ATOM 4677 O O . PHE B 1 297 ? 33.544 53.205 55.894 1.00 64.74 298 PHE B O 1
ATOM 4685 N N . ASP B 1 298 ? 31.406 52.622 55.602 1.00 66.58 299 ASP B N 1
ATOM 4686 C CA . ASP B 1 298 ? 30.952 53.265 56.839 1.00 67.54 299 ASP B CA 1
ATOM 4687 C C . ASP B 1 298 ? 31.039 52.339 58.041 1.00 67.31 299 ASP B C 1
ATOM 4688 O O . ASP B 1 298 ? 30.877 51.139 57.898 1.00 65.88 299 ASP B O 1
ATOM 4693 N N . PRO B 1 299 ? 31.254 52.917 59.235 1.00 68.69 300 PRO B N 1
ATOM 4694 C CA . PRO B 1 299 ? 31.056 52.183 60.484 1.00 69.85 300 PRO B CA 1
ATOM 4695 C C . PRO B 1 299 ? 29.729 51.480 60.465 1.00 69.79 300 PRO B C 1
ATOM 4696 O O . PRO B 1 299 ? 28.734 52.083 60.083 1.00 70.27 300 PRO B O 1
ATOM 4700 N N . GLY B 1 300 ? 29.725 50.216 60.845 1.00 70.68 301 GLY B N 1
ATOM 4701 C CA . GLY B 1 300 ? 28.499 49.407 60.818 1.00 71.52 301 GLY B CA 1
ATOM 4702 C C . GLY B 1 300 ? 28.275 48.605 59.539 1.00 71.94 301 GLY B C 1
ATOM 4703 O O . GLY B 1 300 ? 27.309 47.847 59.459 1.00 70.76 301 GLY B O 1
ATOM 4704 N N . PHE B 1 301 ? 29.142 48.763 58.529 1.00 72.47 302 PHE B N 1
ATOM 4705 C CA . PHE B 1 301 ? 29.010 47.964 57.306 1.00 73.04 302 PHE B CA 1
ATOM 4706 C C . PHE B 1 301 ? 29.119 46.488 57.687 1.00 74.02 302 PHE B C 1
ATOM 4707 O O . PHE B 1 301 ? 29.980 46.106 58.498 1.00 72.34 302 PHE B O 1
ATOM 4715 N N . GLY B 1 302 ? 28.247 45.678 57.088 1.00 76.03 303 GLY B N 1
ATOM 4716 C CA . GLY B 1 302 ? 28.173 44.253 57.365 1.00 78.46 303 GLY B CA 1
ATOM 4717 C C . GLY B 1 302 ? 27.951 43.916 58.829 1.00 80.65 303 GLY B C 1
ATOM 4718 O O . GLY B 1 302 ? 28.435 42.903 59.302 1.00 80.52 303 GLY B O 1
ATOM 4719 N N . HIS B 1 303 ? 27.243 44.786 59.546 1.00 83.69 304 HIS B N 1
ATOM 4720 C CA . HIS B 1 303 ? 26.913 44.603 60.976 1.00 86.31 304 HIS B CA 1
ATOM 4721 C C . HIS B 1 303 ? 26.365 43.188 61.221 1.00 86.54 304 HIS B C 1
ATOM 4722 O O . HIS B 1 303 ? 25.597 42.662 60.406 1.00 85.25 304 HIS B O 1
ATOM 4729 N N . ALA B 1 304 ? 26.787 42.590 62.337 1.00 87.41 305 ALA B N 1
ATOM 4730 C CA . ALA B 1 304 ? 26.346 41.258 62.726 1.00 88.09 305 ALA B CA 1
ATOM 4731 C C . ALA B 1 304 ? 24.820 41.220 62.786 1.00 88.45 305 ALA B C 1
ATOM 4732 O O . ALA B 1 304 ? 24.188 42.137 63.305 1.00 88.32 305 ALA B O 1
ATOM 4734 N N . GLN B 1 305 ? 24.248 40.165 62.215 1.00 89.12 306 GLN B N 1
ATOM 4735 C CA . GLN B 1 305 ? 22.808 40.059 61.980 1.00 89.78 306 GLN B CA 1
ATOM 4736 C C . GLN B 1 305 ? 22.209 38.874 62.775 1.00 89.84 306 GLN B C 1
ATOM 4737 O O . GLN B 1 305 ? 22.870 38.266 63.631 1.00 89.04 306 GLN B O 1
ATOM 4743 N N . GLY B 1 307 ? 21.190 35.165 60.905 1.00 85.06 308 GLY B N 1
ATOM 4744 C CA . GLY B 1 307 ? 22.217 35.262 61.941 1.00 85.18 308 GLY B CA 1
ATOM 4745 C C . GLY B 1 307 ? 23.656 35.037 61.473 1.00 85.05 308 GLY B C 1
ATOM 4746 O O . GLY B 1 307 ? 24.284 34.027 61.835 1.00 84.28 308 GLY B O 1
ATOM 4747 N N . GLY B 1 308 ? 24.170 35.982 60.675 1.00 84.61 309 GLY B N 1
ATOM 4748 C CA . GLY B 1 308 ? 25.598 36.029 60.302 1.00 83.93 309 GLY B CA 1
ATOM 4749 C C . GLY B 1 308 ? 26.250 37.414 60.344 1.00 82.99 309 GLY B C 1
ATOM 4750 O O . GLY B 1 308 ? 25.587 38.452 60.225 1.00 82.14 309 GLY B O 1
ATOM 4751 N N . THR B 1 309 ? 27.567 37.415 60.513 1.00 81.92 310 THR B N 1
ATOM 4752 C CA . THR B 1 309 ? 28.359 38.630 60.453 1.00 81.18 310 THR B CA 1
ATOM 4753 C C . THR B 1 309 ? 28.950 38.827 59.050 1.00 79.95 310 THR B C 1
ATOM 4754 O O . THR B 1 309 ? 29.406 37.870 58.392 1.00 79.08 310 THR B O 1
ATOM 4756 N N . GLY B 1 310 ? 28.910 40.081 58.601 1.00 78.24 311 GLY B N 1
ATOM 4757 C CA . GLY B 1 310 ? 29.681 40.541 57.453 1.00 76.90 311 GLY B CA 1
ATOM 4758 C C . GLY B 1 310 ? 28.928 40.546 56.145 1.00 75.05 311 GLY B C 1
ATOM 4759 O O . GLY B 1 310 ? 28.081 39.694 55.895 1.00 74.45 311 GLY B O 1
ATOM 4760 N N . SER B 1 311 ? 29.236 41.527 55.311 1.00 73.06 312 SER B N 1
ATOM 4761 C CA . SER B 1 311 ? 28.662 41.604 53.961 1.00 71.35 312 SER B CA 1
ATOM 4762 C C . SER B 1 311 ? 29.764 41.466 52.924 1.00 69.47 312 SER B C 1
ATOM 4763 O O . SER B 1 311 ? 30.898 41.842 53.144 1.00 66.79 312 SER B O 1
ATOM 4766 N N . ARG B 1 312 ? 29.424 40.912 51.782 1.00 68.90 313 ARG B N 1
ATOM 4767 C CA . ARG B 1 312 ? 30.356 40.923 50.672 1.00 68.85 313 ARG B CA 1
ATOM 4768 C C . ARG B 1 312 ? 30.515 42.337 50.122 1.00 67.25 313 ARG B C 1
ATOM 4769 O O . ARG B 1 312 ? 29.598 43.151 50.200 1.00 65.55 313 ARG B O 1
ATOM 4777 N N . ALA B 1 313 ? 31.723 42.632 49.652 1.00 65.76 314 ALA B N 1
ATOM 4778 C CA . ALA B 1 313 ? 31.962 43.844 48.906 1.00 65.26 314 ALA B CA 1
ATOM 4779 C C . ALA B 1 313 ? 31.714 43.616 47.398 1.00 64.53 314 ALA B C 1
ATOM 4780 O O . ALA B 1 313 ? 32.181 42.629 46.802 1.00 62.42 314 ALA B O 1
ATOM 4782 N N . VAL B 1 314 ? 30.937 44.530 46.812 1.00 64.44 315 VAL B N 1
ATOM 4783 C CA . VAL B 1 314 ? 30.675 44.566 45.381 1.00 64.66 315 VAL B CA 1
ATOM 4784 C C . VAL B 1 314 ? 31.771 45.414 44.768 1.00 64.31 315 VAL B C 1
ATOM 4785 O O . VAL B 1 314 ? 32.028 46.482 45.247 1.00 63.81 315 VAL B O 1
ATOM 4789 N N . LEU B 1 315 ? 32.426 44.898 43.732 1.00 64.51 316 LEU B N 1
ATOM 4790 C CA . LEU B 1 315 ? 33.645 45.486 43.167 1.00 64.62 316 LEU B CA 1
ATOM 4791 C C . LEU B 1 315 ? 33.449 45.816 41.689 1.00 63.34 316 LEU B C 1
ATOM 4792 O O . LEU B 1 315 ? 32.889 45.025 40.943 1.00 61.72 316 LEU B O 1
ATOM 4797 N N . GLU B 1 316 ? 33.911 46.987 41.268 1.00 62.99 317 GLU B N 1
ATOM 4798 C CA . GLU B 1 316 ? 33.994 47.282 39.846 1.00 63.14 317 GLU B CA 1
ATOM 4799 C C . GLU B 1 316 ? 35.422 47.000 39.371 1.00 62.71 317 GLU B C 1
ATOM 4800 O O . GLU B 1 316 ? 36.363 47.645 39.789 1.00 61.07 317 GLU B O 1
ATOM 4806 N N . VAL B 1 317 ? 35.549 46.023 38.493 1.00 63.10 318 VAL B N 1
ATOM 4807 C CA . VAL B 1 317 ? 36.825 45.580 37.978 1.00 64.60 318 VAL B CA 1
ATOM 4808 C C . VAL B 1 317 ? 36.892 45.863 36.480 1.00 64.98 318 VAL B C 1
ATOM 4809 O O . VAL B 1 317 ? 35.934 45.630 35.729 1.00 64.33 318 VAL B O 1
ATOM 4813 N N . ARG B 1 318 ? 38.019 46.428 36.084 1.00 66.22 319 ARG B N 1
ATOM 4814 C CA . ARG B 1 318 ? 38.363 46.667 34.703 1.00 67.94 319 ARG B CA 1
ATOM 4815 C C . ARG B 1 318 ? 39.791 46.179 34.446 1.00 67.54 319 ARG B C 1
ATOM 4816 O O . ARG B 1 318 ? 40.675 46.310 35.287 1.00 65.82 319 ARG B O 1
ATOM 4824 N N . SER B 1 319 ? 39.994 45.601 33.269 1.00 68.26 320 SER B N 1
ATOM 4825 C CA . SER B 1 319 ? 41.329 45.281 32.802 1.00 68.31 320 SER B CA 1
ATOM 4826 C C . SER B 1 319 ? 41.883 46.478 32.048 1.00 69.38 320 SER B C 1
ATOM 4827 O O . SER B 1 319 ? 41.144 47.266 31.430 1.00 67.84 320 SER B O 1
ATOM 4830 N N . HIS B 1 320 ? 43.206 46.582 32.110 1.00 70.70 321 HIS B N 1
ATOM 4831 C CA . HIS B 1 320 ? 43.924 47.676 31.499 1.00 72.13 321 HIS B CA 1
ATOM 4832 C C . HIS B 1 320 ? 44.815 47.218 30.353 1.00 71.41 321 HIS B C 1
ATOM 4833 O O . HIS B 1 320 ? 45.603 46.279 30.486 1.00 70.17 321 HIS B O 1
ATOM 4840 N N . GLU B 1 321 ? 44.637 47.890 29.223 1.00 70.96 322 GLU B N 1
ATOM 4841 C CA . GLU B 1 321 ? 45.412 47.647 28.007 1.00 71.01 322 GLU B CA 1
ATOM 4842 C C . GLU B 1 321 ? 45.124 46.311 27.329 1.00 68.46 322 GLU B C 1
ATOM 4843 O O . GLU B 1 321 ? 44.727 46.306 26.190 1.00 68.19 322 GLU B O 1
ATOM 4849 N N . VAL B 1 322 ? 45.334 45.205 28.033 1.00 65.58 323 VAL B N 1
ATOM 4850 C CA . VAL B 1 322 ? 45.215 43.866 27.483 1.00 63.94 323 VAL B CA 1
ATOM 4851 C C . VAL B 1 322 ? 44.109 43.048 28.223 1.00 63.04 323 VAL B C 1
ATOM 4852 O O . VAL B 1 322 ? 43.885 43.242 29.418 1.00 61.55 323 VAL B O 1
ATOM 4856 N N . PRO B 1 323 ? 43.384 42.166 27.492 1.00 62.40 324 PRO B N 1
ATOM 4857 C CA . PRO B 1 323 ? 42.533 41.187 28.134 1.00 61.97 324 PRO B CA 1
ATOM 4858 C C . PRO B 1 323 ? 43.242 40.246 29.115 1.00 61.86 324 PRO B C 1
ATOM 4859 O O . PRO B 1 323 ? 44.337 39.727 28.851 1.00 62.23 324 PRO B O 1
ATOM 4863 N N . PHE B 1 324 ? 42.579 40.045 30.244 1.00 61.00 325 PHE B N 1
ATOM 4864 C CA . PHE B 1 324 ? 43.091 39.324 31.355 1.00 60.32 325 PHE B CA 1
ATOM 4865 C C . PHE B 1 324 ? 42.052 38.309 31.778 1.00 59.98 325 PHE B C 1
ATOM 4866 O O . PHE B 1 324 ? 40.849 38.623 31.911 1.00 58.76 325 PHE B O 1
ATOM 4874 N N . ILE B 1 325 ? 42.508 37.079 31.958 1.00 60.03 326 ILE B N 1
ATOM 4875 C CA . ILE B 1 325 ? 41.673 36.037 32.514 1.00 60.98 326 ILE B CA 1
ATOM 4876 C C . ILE B 1 325 ? 41.754 36.171 34.021 1.00 60.60 326 ILE B C 1
ATOM 4877 O O . ILE B 1 325 ? 42.767 35.880 34.588 1.00 59.43 326 ILE B O 1
ATOM 4882 N N . LEU B 1 326 ? 40.667 36.640 34.632 1.00 61.09 327 LEU B N 1
ATOM 4883 C CA . LEU B 1 326 ? 40.563 36.783 36.059 1.00 61.83 327 LEU B CA 1
ATOM 4884 C C . LEU B 1 326 ? 40.035 35.474 36.616 1.00 61.80 327 LEU B C 1
ATOM 4885 O O . LEU B 1 326 ? 39.062 34.929 36.129 1.00 60.63 327 LEU B O 1
ATOM 4890 N N . GLU B 1 327 ? 40.695 34.988 37.651 1.00 62.85 328 GLU B N 1
ATOM 4891 C CA . GLU B 1 327 ? 40.389 33.671 38.208 1.00 64.82 328 GLU B CA 1
ATOM 4892 C C . GLU B 1 327 ? 39.889 33.831 39.638 1.00 64.49 328 GLU B C 1
ATOM 4893 O O . GLU B 1 327 ? 40.342 34.736 40.364 1.00 64.04 328 GLU B O 1
ATOM 4899 N N . HIS B 1 328 ? 38.934 32.968 39.997 1.00 64.75 329 HIS B N 1
ATOM 4900 C CA . HIS B 1 3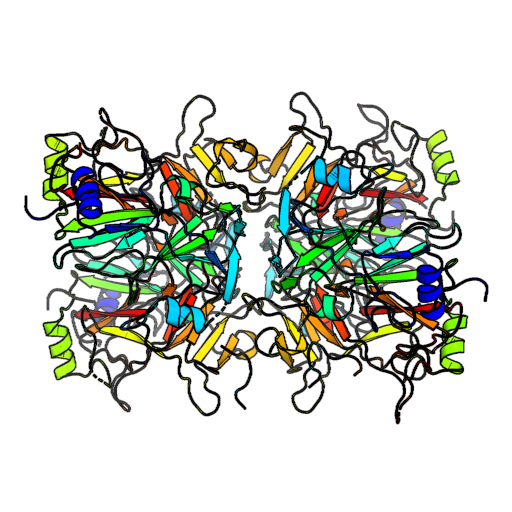28 ? 38.378 32.851 41.351 1.00 64.75 329 HIS B CA 1
ATOM 4901 C C . HIS B 1 328 ? 39.474 32.767 42.436 1.00 64.57 329 HIS B C 1
ATOM 4902 O O . HIS B 1 328 ? 40.501 32.111 42.247 1.00 64.30 329 HIS B O 1
ATOM 4909 N N . GLY B 1 329 ? 39.256 33.442 43.560 1.00 64.67 330 GLY B N 1
ATOM 4910 C CA . GLY B 1 329 ? 40.266 33.537 44.613 1.00 65.36 330 GLY B CA 1
ATOM 4911 C C . GLY B 1 329 ? 41.369 34.543 44.357 1.00 65.41 330 GLY B C 1
ATOM 4912 O O . GLY B 1 329 ? 42.140 34.831 45.240 1.00 64.90 330 GLY B O 1
ATOM 4913 N N . GLN B 1 330 ? 41.446 35.098 43.156 1.00 66.29 331 GLN B N 1
ATOM 4914 C CA . GLN B 1 330 ? 42.424 36.147 42.871 1.00 66.75 331 GLN B CA 1
ATOM 4915 C C . GLN B 1 330 ? 42.190 37.348 43.787 1.00 66.80 331 GLN B C 1
ATOM 4916 O O . GLN B 1 330 ? 41.062 37.864 43.871 1.00 66.14 331 GLN B O 1
ATOM 4922 N N . ILE B 1 331 ? 43.265 37.797 44.448 1.00 66.78 332 ILE B N 1
ATOM 4923 C CA . ILE B 1 331 ? 43.239 39.048 45.218 1.00 66.93 332 ILE B CA 1
ATOM 4924 C C . ILE B 1 331 ? 43.133 40.309 44.348 1.00 66.73 332 ILE B C 1
ATOM 4925 O O . ILE B 1 331 ? 43.894 40.487 43.399 1.00 66.43 332 ILE B O 1
ATOM 4930 N N . VAL B 1 332 ? 42.177 41.175 44.697 1.00 66.65 333 VAL B N 1
ATOM 4931 C CA . VAL B 1 332 ? 41.816 42.337 43.869 1.00 66.26 333 VAL B CA 1
ATOM 4932 C C . VAL B 1 332 ? 41.874 43.688 44.586 1.00 66.55 333 VAL B C 1
ATOM 4933 O O . VAL B 1 332 ? 41.943 44.747 43.955 1.00 65.41 333 VAL B O 1
ATOM 4937 N N . GLY B 1 333 ? 41.853 43.641 45.901 1.00 67.50 334 GLY B N 1
ATOM 4938 C CA . GLY B 1 333 ? 41.995 44.827 46.711 1.00 68.03 334 GLY B CA 1
ATOM 4939 C C . GLY B 1 333 ? 42.336 44.581 48.167 1.00 68.23 334 GLY B C 1
ATOM 4940 O O . GLY B 1 333 ? 42.444 43.446 48.644 1.00 67.50 334 GLY B O 1
ATOM 4941 N N . ARG B 1 334 ? 42.440 45.683 48.876 1.00 68.84 335 ARG B N 1
ATOM 4942 C CA . ARG B 1 334 ? 42.865 45.699 50.243 1.00 70.14 335 ARG B CA 1
ATOM 4943 C C . ARG B 1 334 ? 41.975 46.734 51.035 1.00 68.74 335 ARG B C 1
ATOM 4944 O O . ARG B 1 334 ? 41.922 47.922 50.714 1.00 67.32 335 ARG B O 1
ATOM 4952 N N . LEU B 1 335 ? 41.194 46.233 51.992 1.00 68.01 336 LEU B N 1
ATOM 4953 C CA . LEU B 1 335 ? 40.360 47.070 52.841 1.00 67.00 336 LEU B CA 1
ATOM 4954 C C . LEU B 1 335 ? 41.185 47.583 54.019 1.00 66.72 336 LEU B C 1
ATOM 4955 O O . LEU B 1 335 ? 41.617 46.813 54.868 1.00 66.06 336 LEU B O 1
ATOM 4960 N N . VAL B 1 336 ? 41.409 48.896 54.023 1.00 66.11 337 VAL B N 1
ATOM 4961 C CA . VAL B 1 336 ? 42.229 49.582 55.014 1.00 65.54 337 VAL B CA 1
ATOM 4962 C C . VAL B 1 336 ? 41.352 50.258 56.100 1.00 65.53 337 VAL B C 1
ATOM 4963 O O . VAL B 1 336 ? 40.426 50.991 55.789 1.00 63.80 337 VAL B O 1
ATOM 4967 N N . TYR B 1 337 ? 41.672 49.989 57.366 1.00 66.20 338 TYR B N 1
ATOM 4968 C CA . TYR B 1 337 ? 40.886 50.445 58.503 1.00 66.84 338 TYR B CA 1
ATOM 4969 C C . TYR B 1 337 ? 41.502 51.705 59.132 1.00 67.57 338 TYR B C 1
ATOM 4970 O O . TYR B 1 337 ? 42.713 51.891 59.137 1.00 67.00 338 TYR B O 1
ATOM 4979 N N . GLU B 1 338 ? 40.634 52.559 59.652 1.00 68.59 339 GLU B N 1
ATOM 4980 C CA . GLU B 1 338 ? 41.022 53.793 60.279 1.00 69.41 339 GLU B CA 1
ATOM 4981 C C . GLU B 1 338 ? 40.079 54.041 61.471 1.00 69.58 339 GLU B C 1
ATOM 4982 O O . GLU B 1 338 ? 38.879 53.726 61.405 1.00 68.10 339 GLU B O 1
ATOM 4988 N N . HIS B 1 339 ? 40.640 54.568 62.565 1.00 70.23 340 HIS B N 1
ATOM 4989 C CA . HIS B 1 339 ? 39.873 54.914 63.766 1.00 71.20 340 HIS B CA 1
ATOM 4990 C C . HIS B 1 339 ? 38.907 56.068 63.545 1.00 71.50 340 HIS B C 1
ATOM 4991 O O . HIS B 1 339 ? 39.246 57.088 62.956 1.00 71.20 340 HIS B O 1
ATOM 4998 N N . MET B 1 340 ? 37.708 55.910 64.074 1.00 72.20 341 MET B N 1
ATOM 4999 C CA . MET B 1 340 ? 36.805 57.020 64.228 1.00 72.65 341 MET B CA 1
ATOM 5000 C C . MET B 1 340 ? 37.261 57.867 65.411 1.00 73.72 341 MET B C 1
ATOM 5001 O O . MET B 1 340 ? 37.858 57.347 66.352 1.00 72.92 341 MET B O 1
ATOM 5006 N N . LEU B 1 341 ? 37.020 59.172 65.321 1.00 75.40 342 LEU B N 1
ATOM 5007 C CA . LEU B 1 341 ? 37.202 60.099 66.436 1.00 77.01 342 LEU B CA 1
ATOM 5008 C C . LEU B 1 341 ? 36.173 59.852 67.543 1.00 78.77 342 LEU B C 1
ATOM 5009 O O . LEU B 1 341 ? 36.523 59.876 68.711 1.00 79.06 342 LEU B O 1
ATOM 5014 N N . GLU B 1 342 ? 34.910 59.659 67.162 1.00 80.59 343 GLU B N 1
ATOM 5015 C CA . GLU B 1 342 ? 33.852 59.213 68.070 1.00 81.90 343 GLU B CA 1
ATOM 5016 C C . GLU B 1 342 ? 32.924 58.249 67.315 1.00 83.00 343 GLU B C 1
ATOM 5017 O O . GLU B 1 342 ? 33.072 58.053 66.104 1.00 82.77 343 GLU B O 1
ATOM 5019 N N . LYS B 1 343 ? 31.975 57.658 68.029 1.00 84.15 344 LYS B N 1
ATOM 5020 C CA . LYS B 1 343 ? 31.010 56.751 67.431 1.00 85.94 344 LYS B CA 1
ATOM 5021 C C . LYS B 1 343 ? 29.961 57.562 66.676 1.00 85.27 344 LYS B C 1
ATOM 5022 O O . LYS B 1 343 ? 29.486 58.560 67.192 1.00 85.24 344 LYS B O 1
ATOM 5028 N N . PRO B 1 344 ? 29.621 57.160 65.434 1.00 85.14 345 PRO B N 1
ATOM 5029 C CA . PRO B 1 344 ? 28.504 57.781 64.728 1.00 85.12 345 PRO B CA 1
ATOM 5030 C C . PRO B 1 344 ? 27.229 57.904 65.556 1.00 85.08 345 PRO B C 1
ATOM 5031 O O . PRO B 1 344 ? 26.988 57.100 66.445 1.00 84.43 345 PRO B O 1
ATOM 5035 N N . GLU B 1 345 ? 26.439 58.925 65.248 1.00 85.32 346 GLU B N 1
ATOM 5036 C CA . GLU B 1 345 ? 25.143 59.153 65.891 1.00 85.97 346 GLU B CA 1
ATOM 5037 C C . GLU B 1 345 ? 23.944 58.752 64.999 1.00 85.76 346 GLU B C 1
ATOM 5038 O O . GLU B 1 345 ? 22.823 58.615 65.489 1.00 84.32 346 GLU B O 1
ATOM 5044 N N . GLY B 1 346 ? 24.184 58.597 63.694 1.00 85.96 347 GLY B N 1
ATOM 5045 C CA . GLY B 1 346 ? 23.183 58.053 62.766 1.00 86.01 347 GLY B CA 1
ATOM 5046 C C . GLY B 1 346 ? 22.332 59.077 62.045 1.00 85.99 347 GLY B C 1
ATOM 5047 O O . GLY B 1 346 ? 22.441 60.266 62.300 1.00 84.70 347 GLY B O 1
ATOM 5048 N N . LEU B 1 347 ? 21.463 58.584 61.167 1.00 86.90 348 LEU B N 1
ATOM 5049 C CA . LEU B 1 347 ? 20.736 59.423 60.195 1.00 88.24 348 LEU B CA 1
ATOM 5050 C C . LEU B 1 347 ? 19.874 60.491 60.866 1.00 87.98 348 LEU B C 1
ATOM 5051 O O . LEU B 1 347 ? 19.951 61.671 60.524 1.00 87.37 348 LEU B O 1
ATOM 5056 N N . TYR B 1 348 ? 19.069 60.043 61.828 1.00 88.26 349 TYR B N 1
ATOM 5057 C CA . TYR B 1 348 ? 18.150 60.888 62.579 1.00 88.23 349 TYR B CA 1
ATOM 5058 C C . TYR B 1 348 ? 18.717 61.240 63.994 1.00 87.97 349 TYR B C 1
ATOM 5059 O O . TYR B 1 348 ? 17.981 61.703 64.870 1.00 87.32 349 TYR B O 1
ATOM 5061 N N . GLY B 1 349 ? 20.021 61.029 64.198 1.00 87.80 350 GLY B N 1
ATOM 5062 C CA . GLY B 1 349 ? 20.692 61.327 65.482 1.00 88.00 350 GLY B CA 1
ATOM 5063 C C . GLY B 1 349 ? 20.326 60.449 66.688 1.00 88.12 350 GLY B C 1
ATOM 5064 O O . GLY B 1 349 ? 20.786 60.694 67.798 1.00 87.17 350 GLY B O 1
ATOM 5065 N N . THR B 1 350 ? 19.516 59.412 66.463 1.00 88.47 351 THR B N 1
ATOM 5066 C CA . THR B 1 350 ? 18.979 58.570 67.524 1.00 88.49 351 THR B CA 1
ATOM 5067 C C . THR B 1 350 ? 19.615 57.161 67.518 1.00 88.57 351 THR B C 1
ATOM 5068 O O . THR B 1 350 ? 18.979 56.177 67.920 1.00 88.53 351 THR B O 1
ATOM 5070 N N . GLY B 1 351 ? 20.879 57.074 67.095 1.00 88.23 352 GLY B N 1
ATOM 5071 C CA . GLY B 1 351 ? 21.562 55.780 66.897 1.00 87.94 352 GLY B CA 1
ATOM 5072 C C . GLY B 1 351 ? 21.867 55.365 65.452 1.00 87.24 352 GLY B C 1
ATOM 5073 O O . GLY B 1 351 ? 21.139 55.688 64.512 1.00 86.24 352 GLY B O 1
ATOM 5074 N N . LEU B 1 352 ? 22.950 54.609 65.307 1.00 86.86 353 LEU B N 1
ATOM 5075 C CA . LEU B 1 352 ? 23.436 54.124 64.019 1.00 86.63 353 LEU B CA 1
ATOM 5076 C C . LEU B 1 352 ? 22.513 53.050 63.409 1.00 86.04 353 LEU B C 1
ATOM 5077 O O . LEU B 1 352 ? 22.418 52.916 62.191 1.00 84.34 353 LEU B O 1
ATOM 5082 N N . GLY B 1 353 ? 21.847 52.283 64.265 1.00 85.80 354 GLY B N 1
ATOM 5083 C CA . GLY B 1 353 ? 20.949 51.225 63.808 1.00 85.84 354 GLY B CA 1
ATOM 5084 C C . GLY B 1 353 ? 19.592 51.746 63.389 1.00 85.14 354 GLY B C 1
ATOM 5085 O O . GLY B 1 353 ? 19.415 52.184 62.270 1.00 83.80 354 GLY B O 1
ATOM 5086 N N . ARG C 1 8 ? 18.085 27.570 -24.055 1.00 80.63 9 ARG C N 1
ATOM 5087 C CA . ARG C 1 8 ? 18.452 29.021 -24.050 1.00 80.78 9 ARG C CA 1
ATOM 5088 C C . ARG C 1 8 ? 19.878 29.301 -24.525 1.00 80.01 9 ARG C C 1
ATOM 5089 O O . ARG C 1 8 ? 20.742 28.440 -24.419 1.00 79.72 9 ARG C O 1
ATOM 5097 N N . THR C 1 9 ? 20.142 30.514 -24.994 1.00 79.10 10 THR C N 1
ATOM 5098 C CA . THR C 1 9 ? 21.527 30.908 -25.333 1.00 78.89 10 THR C CA 1
ATOM 5099 C C . THR C 1 9 ? 22.144 31.926 -24.355 1.00 77.90 10 THR C C 1
ATOM 5100 O O . THR C 1 9 ? 23.300 32.294 -24.479 1.00 76.73 10 THR C O 1
ATOM 5104 N N . THR C 1 10 ? 21.352 32.388 -23.396 1.00 77.12 11 THR C N 1
ATOM 5105 C CA . THR C 1 10 ? 21.837 33.258 -22.336 1.00 75.74 11 THR C CA 1
ATOM 5106 C C . THR C 1 10 ? 21.373 32.701 -20.996 1.00 74.74 11 THR C C 1
ATOM 5107 O O . THR C 1 10 ? 20.286 32.099 -20.907 1.00 73.51 11 THR C O 1
ATOM 5111 N N . GLY C 1 11 ? 22.203 32.937 -19.969 1.00 72.99 12 GLY C N 1
ATOM 5112 C CA . GLY C 1 11 ? 21.956 32.466 -18.608 1.00 71.31 12 GLY C CA 1
ATOM 5113 C C . GLY C 1 11 ? 23.213 32.002 -17.881 1.00 69.35 12 GLY C C 1
ATOM 5114 O O . GLY C 1 11 ? 24.324 32.127 -18.363 1.00 67.73 12 GLY C O 1
ATOM 5115 N N . ILE C 1 12 ? 22.983 31.430 -16.709 1.00 68.04 13 ILE C N 1
ATOM 5116 C CA . ILE C 1 12 ? 24.013 30.940 -15.808 1.00 66.81 13 ILE C CA 1
ATOM 5117 C C . ILE C 1 12 ? 24.432 29.479 -16.123 1.00 65.66 13 ILE C C 1
ATOM 5118 O O . ILE C 1 12 ? 23.589 28.598 -16.217 1.00 64.01 13 ILE C O 1
ATOM 5123 N N . LEU C 1 13 ? 25.742 29.252 -16.223 1.00 64.68 14 LEU C N 1
ATOM 5124 C CA . LEU C 1 13 ? 26.315 27.894 -16.285 1.00 64.32 14 LEU C CA 1
ATOM 5125 C C . LEU C 1 13 ? 25.984 27.024 -15.059 1.00 63.27 14 LEU C C 1
ATOM 5126 O O . LEU C 1 13 ? 26.178 27.439 -13.918 1.00 63.15 14 LEU C O 1
ATOM 5131 N N . ALA C 1 14 ? 25.454 25.826 -15.328 1.00 63.37 15 ALA C N 1
ATOM 5132 C CA . ALA C 1 14 ? 25.202 24.777 -14.323 1.00 62.39 15 ALA C CA 1
ATOM 5133 C C . ALA C 1 14 ? 26.474 23.961 -14.154 1.00 62.15 15 ALA C C 1
ATOM 5134 O O . ALA C 1 14 ? 27.363 24.050 -14.983 1.00 60.08 15 ALA C O 1
ATOM 5136 N N . ASP C 1 15 ? 26.544 23.185 -13.068 1.00 62.22 16 ASP C N 1
ATOM 5137 C CA . ASP C 1 15 ? 27.669 22.284 -12.770 1.00 62.27 16 ASP C CA 1
ATOM 5138 C C . ASP C 1 15 ? 28.262 21.546 -13.972 1.00 61.51 16 ASP C C 1
ATOM 5139 O O . ASP C 1 15 ? 29.475 21.459 -14.084 1.00 61.26 16 ASP C O 1
ATOM 5144 N N . GLY C 1 16 ? 27.403 21.021 -14.844 1.00 61.23 17 GLY C N 1
ATOM 5145 C CA . GLY C 1 16 ? 27.797 20.295 -16.034 1.00 61.25 17 GLY C CA 1
ATOM 5146 C C . GLY C 1 16 ? 28.660 21.092 -16.984 1.00 61.19 17 GLY C C 1
ATOM 5147 O O . GLY C 1 16 ? 29.646 20.587 -17.500 1.00 62.06 17 GLY C O 1
ATOM 5148 N N . ALA C 1 17 ? 28.264 22.341 -17.214 1.00 61.02 18 ALA C N 1
ATOM 5149 C CA . ALA C 1 17 ? 29.025 23.338 -17.964 1.00 60.20 18 ALA C CA 1
ATOM 5150 C C . ALA C 1 17 ? 30.290 23.767 -17.267 1.00 60.15 18 ALA C C 1
ATOM 5151 O O . ALA C 1 17 ? 31.267 24.077 -17.930 1.00 58.97 18 ALA C O 1
ATOM 5153 N N . ILE C 1 18 ? 30.288 23.802 -15.936 1.00 60.13 19 ILE C N 1
ATOM 5154 C CA . ILE C 1 18 ? 31.472 24.253 -15.206 1.00 60.13 19 ILE C CA 1
ATOM 5155 C C . ILE C 1 18 ? 32.602 23.185 -15.307 1.00 60.18 19 ILE C C 1
ATOM 5156 O O . ILE C 1 18 ? 33.782 23.517 -15.427 1.00 57.05 19 ILE C O 1
ATOM 5161 N N . ARG C 1 19 ? 32.200 21.913 -15.268 1.00 61.17 20 ARG C N 1
ATOM 5162 C CA . ARG C 1 19 ? 33.112 20.789 -15.481 1.00 61.70 20 ARG C CA 1
ATOM 5163 C C . ARG C 1 19 ? 33.676 20.781 -16.885 1.00 60.85 20 ARG C C 1
ATOM 5164 O O . ARG C 1 19 ? 34.827 20.460 -17.058 1.00 59.38 20 ARG C O 1
ATOM 5172 N N . ALA C 1 20 ? 32.845 21.111 -17.876 1.00 61.02 21 ALA C N 1
ATOM 5173 C CA . ALA C 1 20 ? 33.286 21.260 -19.275 1.00 60.92 21 ALA C CA 1
ATOM 5174 C C . ALA C 1 20 ? 34.292 22.405 -19.473 1.00 61.07 21 ALA C C 1
ATOM 5175 O O . ALA C 1 20 ? 35.173 22.318 -20.325 1.00 60.12 21 ALA C O 1
ATOM 5177 N N . LEU C 1 21 ? 34.181 23.472 -18.683 1.00 60.78 22 LEU C N 1
ATOM 5178 C CA . LEU C 1 21 ? 35.196 24.542 -18.679 1.00 59.88 22 LEU C CA 1
ATOM 5179 C C . LEU C 1 21 ? 36.537 24.040 -18.167 1.00 59.46 22 LEU C C 1
ATOM 5180 O O . LEU C 1 21 ? 37.571 24.415 -18.665 1.00 58.64 22 LEU C O 1
ATOM 5185 N N . PHE C 1 22 ? 36.492 23.216 -17.136 1.00 59.18 23 PHE C N 1
ATOM 5186 C CA . PHE C 1 22 ? 37.670 22.641 -16.531 1.00 59.49 23 PHE C CA 1
ATOM 5187 C C . PHE C 1 22 ? 38.314 21.604 -17.471 1.00 59.68 23 PHE C C 1
ATOM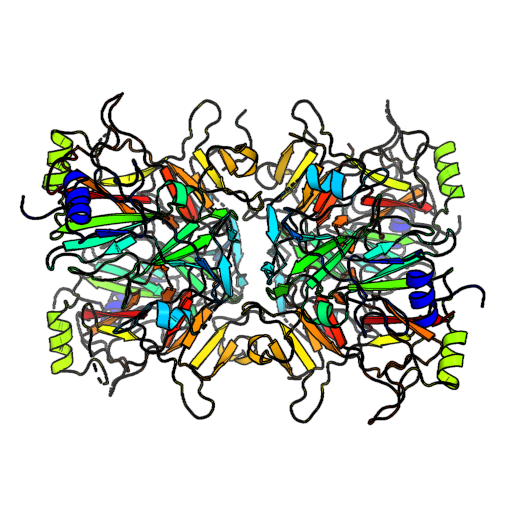 5188 O O . PHE C 1 22 ? 39.532 21.582 -17.630 1.00 58.00 23 PHE C O 1
ATOM 5196 N N . ALA C 1 23 ? 37.464 20.787 -18.102 1.00 60.81 24 ALA C N 1
ATOM 5197 C CA . ALA C 1 23 ? 37.852 19.860 -19.161 1.00 61.59 24 ALA C CA 1
ATOM 5198 C C . ALA C 1 23 ? 38.599 20.609 -20.259 1.00 62.64 24 ALA C C 1
ATOM 5199 O O . ALA C 1 23 ? 39.698 20.227 -20.633 1.00 61.63 24 ALA C O 1
ATOM 5201 N N . GLY C 1 24 ? 38.026 21.730 -20.703 1.00 64.45 25 GLY C N 1
ATOM 5202 C CA . GLY C 1 24 ? 38.585 22.544 -21.785 1.00 65.67 25 GLY C CA 1
ATOM 5203 C C . GLY C 1 24 ? 39.722 23.497 -21.478 1.00 66.39 25 GLY C C 1
ATOM 5204 O O . GLY C 1 24 ? 40.168 24.215 -22.368 1.00 65.47 25 GLY C O 1
ATOM 5205 N N . ASP C 1 25 ? 40.196 23.510 -20.234 1.00 67.87 26 ASP C N 1
ATOM 5206 C CA . ASP C 1 25 ? 41.228 24.469 -19.743 1.00 68.58 26 ASP C CA 1
ATOM 5207 C C . ASP C 1 25 ? 40.828 25.946 -19.811 1.00 67.63 26 ASP C C 1
ATOM 5208 O O . ASP C 1 25 ? 41.681 26.828 -19.876 1.00 66.04 26 ASP C O 1
ATOM 5213 N N . LYS C 1 26 ? 39.521 26.180 -19.761 1.00 67.30 27 LYS C N 1
ATOM 5214 C CA . LYS C 1 26 ? 38.943 27.518 -19.646 1.00 67.56 27 LYS C CA 1
ATOM 5215 C C . LYS C 1 26 ? 38.947 27.942 -18.149 1.00 66.64 27 LYS C C 1
ATOM 5216 O O . LYS C 1 26 ? 39.188 29.102 -17.802 1.00 65.65 27 LYS C O 1
ATOM 5222 N N . LEU C 1 27 ? 38.656 26.963 -17.291 1.00 65.56 28 LEU C N 1
ATOM 5223 C CA . LEU C 1 27 ? 38.912 27.010 -15.878 1.00 64.14 28 LEU C CA 1
ATOM 5224 C C . LEU C 1 27 ? 40.086 26.070 -15.568 1.00 63.63 28 LEU C C 1
ATOM 5225 O O . LEU C 1 27 ? 40.067 24.882 -15.864 1.00 61.97 28 LEU C O 1
ATOM 5230 N N . LYS C 1 28 ? 41.113 26.647 -14.976 1.00 63.87 29 LYS C N 1
ATOM 5231 C CA . LYS C 1 28 ? 42.332 25.974 -14.608 1.00 64.67 29 LYS C CA 1
ATOM 5232 C C . LYS C 1 28 ? 42.493 26.020 -13.088 1.00 63.98 29 LYS C C 1
ATOM 5233 O O . LYS C 1 28 ? 41.955 26.893 -12.432 1.00 63.09 29 LYS C O 1
ATOM 5239 N N . SER C 1 29 ? 43.229 25.070 -12.543 1.00 63.88 30 SER C N 1
ATOM 5240 C CA . SER C 1 29 ? 43.553 25.063 -11.135 1.00 64.26 30 SER C CA 1
ATOM 5241 C C . SER C 1 29 ? 44.937 24.503 -10.945 1.00 64.94 30 SER C C 1
ATOM 5242 O O . SER C 1 29 ? 45.447 23.812 -11.829 1.00 64.37 30 SER C O 1
ATOM 5245 N N . GLU C 1 30 ? 45.541 24.831 -9.797 1.00 65.86 31 GLU C N 1
ATOM 5246 C CA . GLU C 1 30 ? 46.837 24.280 -9.387 1.00 66.53 31 GLU C CA 1
ATOM 5247 C C . GLU C 1 30 ? 46.742 22.790 -9.101 1.00 65.46 31 GLU C C 1
ATOM 5248 O O . GLU C 1 30 ? 47.696 22.074 -9.285 1.00 65.33 31 GLU C O 1
ATOM 5254 N N . ALA C 1 31 ? 45.592 22.348 -8.604 1.00 64.56 32 ALA C N 1
ATOM 5255 C CA . ALA C 1 31 ? 45.337 20.956 -8.334 1.00 63.73 32 ALA C CA 1
ATOM 5256 C C . ALA C 1 31 ? 43.983 20.608 -8.924 1.00 62.66 32 ALA C C 1
ATOM 5257 O O . ALA C 1 31 ? 43.234 21.494 -9.323 1.00 61.99 32 ALA C O 1
ATOM 5259 N N . ASP C 1 32 ? 43.696 19.312 -9.009 1.00 60.93 33 ASP C N 1
ATOM 5260 C CA . ASP C 1 32 ? 42.379 18.851 -9.364 1.00 60.40 33 ASP C CA 1
ATOM 5261 C C . ASP C 1 32 ? 41.386 19.491 -8.367 1.00 58.92 33 ASP C C 1
ATOM 5262 O O . ASP C 1 32 ? 41.756 19.808 -7.250 1.00 56.52 33 ASP C O 1
ATOM 5267 N N . LEU C 1 33 ? 40.144 19.668 -8.785 1.00 58.00 34 LEU C N 1
ATOM 5268 C CA . LEU C 1 33 ? 39.128 20.272 -7.930 1.00 58.55 34 LEU C CA 1
ATOM 5269 C C . LEU C 1 33 ? 38.688 19.322 -6.819 1.00 58.71 34 LEU C C 1
ATOM 5270 O O . LEU C 1 33 ? 38.819 18.134 -6.944 1.00 59.06 34 LEU C O 1
ATOM 5275 N N . ASP C 1 34 ? 38.191 19.855 -5.715 1.00 60.12 35 ASP C N 1
ATOM 5276 C CA . ASP C 1 34 ? 37.652 19.034 -4.652 1.00 60.60 35 ASP C CA 1
ATOM 5277 C C . ASP C 1 34 ? 36.395 18.379 -5.206 1.00 61.50 35 ASP C C 1
ATOM 5278 O O . ASP C 1 34 ? 35.754 18.901 -6.138 1.00 59.55 35 ASP C O 1
ATOM 5283 N N . VAL C 1 35 ? 36.056 17.224 -4.634 1.00 62.81 36 VAL C N 1
ATOM 5284 C CA . VAL C 1 35 ? 34.894 16.452 -5.087 1.00 63.60 36 VAL C CA 1
ATOM 5285 C C . VAL C 1 35 ? 33.615 17.301 -5.052 1.00 63.68 36 VAL C C 1
ATOM 5286 O O . VAL C 1 35 ? 32.803 17.228 -5.965 1.00 63.71 36 VAL C O 1
ATOM 5290 N N . ASP C 1 36 ? 33.470 18.126 -4.021 1.00 63.69 37 ASP C N 1
ATOM 5291 C CA . ASP C 1 36 ? 32.299 18.981 -3.872 1.00 63.72 37 ASP C CA 1
ATOM 5292 C C . ASP C 1 36 ? 32.532 20.486 -4.207 1.00 62.66 37 ASP C C 1
ATOM 5293 O O . ASP C 1 36 ? 31.724 21.336 -3.848 1.00 62.26 37 ASP C O 1
ATOM 5298 N N . GLN C 1 37 ? 33.606 20.805 -4.915 1.00 61.39 38 GLN C N 1
ATOM 5299 C CA . GLN C 1 37 ? 33.945 22.196 -5.207 1.00 61.27 38 GLN C CA 1
ATOM 5300 C C . GLN C 1 37 ? 32.977 22.877 -6.195 1.00 60.81 38 GLN C C 1
ATOM 5301 O O . GLN C 1 37 ? 32.744 24.054 -6.095 1.00 60.69 38 GLN C O 1
ATOM 5307 N N . VAL C 1 38 ? 32.466 22.127 -7.160 1.00 61.14 39 VAL C N 1
ATOM 5308 C CA . VAL C 1 38 ? 31.459 22.603 -8.095 1.00 60.96 39 VAL C CA 1
ATOM 5309 C C . VAL C 1 38 ? 30.106 22.476 -7.442 1.00 60.70 39 VAL C C 1
ATOM 5310 O O . VAL C 1 38 ? 29.780 21.470 -6.868 1.00 59.56 39 VAL C O 1
ATOM 5314 N N . GLN C 1 39 ? 29.323 23.531 -7.537 1.00 61.95 40 GLN C N 1
ATOM 5315 C CA . GLN C 1 39 ? 27.968 23.601 -6.982 1.00 62.32 40 GLN C CA 1
ATOM 5316 C C . GLN C 1 39 ? 26.983 23.637 -8.155 1.00 61.64 40 GLN C C 1
ATOM 5317 O O . GLN C 1 39 ? 27.412 23.728 -9.317 1.00 60.20 40 GLN C O 1
ATOM 5323 N N . PRO C 1 40 ? 25.666 23.583 -7.876 1.00 61.15 41 PRO C N 1
ATOM 5324 C CA . PRO C 1 40 ? 24.730 23.560 -9.004 1.00 60.74 41 PRO C CA 1
ATOM 5325 C C . PRO C 1 40 ? 24.876 24.685 -9.990 1.00 60.18 41 PRO C C 1
ATOM 5326 O O . PRO C 1 40 ? 24.668 24.466 -11.190 1.00 59.89 41 PRO C O 1
ATOM 5330 N N . ALA C 1 41 ? 25.217 25.879 -9.495 1.00 59.48 42 ALA C N 1
ATOM 5331 C CA . ALA C 1 41 ? 25.319 27.085 -10.311 1.00 58.75 42 ALA C CA 1
ATOM 5332 C C . ALA C 1 41 ? 26.526 27.933 -9.946 1.00 58.55 42 ALA C C 1
ATOM 5333 O O . ALA C 1 41 ? 26.577 29.096 -10.290 1.00 58.00 42 ALA C O 1
ATOM 5335 N N . SER C 1 42 ? 27.508 27.335 -9.293 1.00 58.42 43 SER C N 1
ATOM 5336 C CA . SER C 1 42 ? 28.728 28.010 -8.944 1.00 58.18 43 SER C CA 1
ATOM 5337 C C . SER C 1 42 ? 29.894 27.031 -8.642 1.00 57.41 43 SER C C 1
ATOM 5338 O O . SER C 1 42 ? 29.720 25.824 -8.553 1.00 57.51 43 SER C O 1
ATOM 5341 N N . LEU C 1 43 ? 31.087 27.605 -8.570 1.00 57.31 44 LEU C N 1
ATOM 5342 C CA . LEU C 1 43 ? 32.335 26.948 -8.188 1.00 55.91 44 LEU C CA 1
ATOM 5343 C C . LEU C 1 43 ? 32.886 27.614 -6.913 1.00 55.75 44 LEU C C 1
ATOM 5344 O O . LEU C 1 43 ? 33.069 28.813 -6.871 1.00 53.67 44 LEU C O 1
ATOM 5349 N N . ASP C 1 44 ? 33.221 26.818 -5.900 1.00 56.04 45 ASP C N 1
ATOM 5350 C CA . ASP C 1 44 ? 34.009 27.354 -4.784 1.00 56.29 45 ASP C CA 1
ATOM 5351 C C . ASP C 1 44 ? 35.426 27.630 -5.219 1.00 56.07 45 ASP C C 1
ATOM 5352 O O . ASP C 1 44 ? 35.989 26.910 -6.037 1.00 56.24 45 ASP C O 1
ATOM 5357 N N . LEU C 1 45 ? 35.992 28.693 -4.674 1.00 55.68 46 LEU C N 1
ATOM 5358 C CA . LEU C 1 45 ? 37.357 29.086 -4.974 1.00 55.37 46 LEU C CA 1
ATOM 5359 C C . LEU C 1 45 ? 38.194 28.754 -3.747 1.00 54.00 46 LEU C C 1
ATOM 5360 O O . LEU C 1 45 ? 37.737 28.934 -2.622 1.00 53.64 46 LEU C O 1
ATOM 5365 N N . ARG C 1 46 ? 39.395 28.244 -3.981 1.00 53.09 47 ARG C N 1
ATOM 5366 C CA . ARG C 1 46 ? 40.298 27.758 -2.959 1.00 52.23 47 ARG C CA 1
ATOM 5367 C C . ARG C 1 46 ? 41.491 28.667 -2.801 1.00 51.88 47 ARG C C 1
ATOM 5368 O O . ARG C 1 46 ? 42.042 29.155 -3.778 1.00 51.00 47 ARG C O 1
ATOM 5376 N N . LEU C 1 47 ? 41.928 28.841 -1.560 1.00 52.43 48 LEU C N 1
ATOM 5377 C CA . LEU C 1 47 ? 43.200 29.510 -1.276 1.00 52.98 48 LEU C CA 1
ATOM 5378 C C . LEU C 1 47 ? 44.465 28.696 -1.687 1.00 53.29 48 LEU C C 1
ATOM 5379 O O . LEU C 1 47 ? 44.525 27.484 -1.590 1.00 52.77 48 LEU C O 1
ATOM 5384 N N . GLY C 1 48 ? 45.465 29.403 -2.166 1.00 54.21 49 GLY C N 1
ATOM 5385 C CA . GLY C 1 48 ? 46.761 28.843 -2.413 1.00 55.50 49 GLY C CA 1
ATOM 5386 C C . GLY C 1 48 ? 47.647 28.937 -1.193 1.00 56.20 49 GLY C C 1
ATOM 5387 O O . GLY C 1 48 ? 47.166 29.119 -0.073 1.00 54.78 49 GLY C O 1
ATOM 5388 N N . SER C 1 49 ? 48.954 28.851 -1.430 1.00 57.19 50 SER C N 1
ATOM 5389 C CA . SER C 1 49 ? 49.918 28.529 -0.386 1.00 57.63 50 SER C CA 1
ATOM 5390 C C . SER C 1 49 ? 50.424 29.746 0.362 1.00 57.68 50 SER C C 1
ATOM 5391 O O . SER C 1 49 ? 51.026 29.606 1.419 1.00 57.14 50 SER C O 1
ATOM 5394 N N . LYS C 1 50 ? 50.190 30.936 -0.178 1.00 57.81 51 LYS C N 1
ATOM 5395 C CA . LYS C 1 50 ? 50.724 32.162 0.406 1.00 58.10 51 LYS C CA 1
ATOM 5396 C C . LYS C 1 50 ? 49.642 33.219 0.584 1.00 57.23 51 LYS C C 1
ATOM 5397 O O . LYS C 1 50 ? 48.760 33.353 -0.232 1.00 58.04 51 LYS C O 1
ATOM 5400 N N . ALA C 1 51 ? 49.716 33.941 1.687 1.00 57.22 52 ALA C N 1
ATOM 5401 C CA . ALA C 1 51 ? 48.978 35.182 1.899 1.00 56.97 52 ALA C CA 1
ATOM 5402 C C . ALA C 1 51 ? 49.972 36.367 2.032 1.00 56.66 52 ALA C C 1
ATOM 5403 O O . ALA C 1 51 ? 51.088 36.225 2.521 1.00 56.96 52 ALA C O 1
ATOM 5405 N N . TYR C 1 52 ? 49.573 37.521 1.544 1.00 57.12 53 TYR C N 1
ATOM 5406 C CA . TYR C 1 52 ? 50.337 38.739 1.699 1.00 58.14 53 TYR C CA 1
ATOM 5407 C C . TYR C 1 52 ? 49.651 39.691 2.663 1.00 57.93 53 TYR C C 1
ATOM 5408 O O . TYR C 1 52 ? 48.550 40.165 2.414 1.00 56.69 53 TYR C O 1
ATOM 5417 N N . ARG C 1 53 ? 50.300 39.975 3.776 1.00 58.67 54 ARG C N 1
ATOM 5418 C CA . ARG C 1 53 ? 49.781 40.960 4.706 1.00 59.63 54 ARG C CA 1
ATOM 5419 C C . ARG C 1 53 ? 50.062 42.334 4.113 1.00 60.05 54 ARG C C 1
ATOM 5420 O O . ARG C 1 53 ? 51.203 42.654 3.801 1.00 58.57 54 ARG C O 1
ATOM 5428 N N . VAL C 1 54 ? 48.991 43.091 3.907 1.00 60.74 55 VAL C N 1
ATOM 5429 C CA . VAL C 1 54 ? 49.038 44.407 3.256 1.00 61.24 55 VAL C CA 1
ATOM 5430 C C . VAL C 1 54 ? 48.551 45.505 4.230 1.00 62.22 55 VAL C C 1
ATOM 5431 O O . VAL C 1 54 ? 47.846 45.257 5.196 1.00 61.39 55 VAL C O 1
ATOM 5435 N N . ARG C 1 55 ? 48.979 46.718 3.931 1.00 64.65 56 ARG C N 1
ATOM 5436 C CA . ARG C 1 55 ? 48.687 47.936 4.683 1.00 66.07 56 ARG C CA 1
ATOM 5437 C C . ARG C 1 55 ? 47.228 48.293 4.513 1.00 65.72 56 ARG C C 1
ATOM 5438 O O . ARG C 1 55 ? 46.575 48.646 5.477 1.00 64.48 56 ARG C O 1
ATOM 5446 N N . ALA C 1 56 ? 46.750 48.192 3.265 1.00 65.71 57 ALA C N 1
ATOM 5447 C CA . ALA C 1 56 ? 45.377 48.511 2.876 1.00 65.32 57 ALA C CA 1
ATOM 5448 C C . ALA C 1 56 ? 44.879 47.761 1.613 1.00 65.29 57 ALA C C 1
ATOM 5449 O O . ALA C 1 56 ? 45.635 47.299 0.752 1.00 64.62 57 ALA C O 1
ATOM 5451 N N . SER C 1 57 ? 43.573 47.683 1.502 1.00 65.37 58 SER C N 1
ATOM 5452 C CA . SER C 1 57 ? 42.912 47.299 0.278 1.00 65.47 58 SER C CA 1
ATOM 5453 C C . SER C 1 57 ? 43.344 48.215 -0.866 1.00 65.72 58 SER C C 1
ATOM 5454 O O . SER C 1 57 ? 43.785 49.329 -0.651 1.00 65.08 58 SER C O 1
ATOM 5457 N N . PHE C 1 58 ? 43.252 47.707 -2.085 1.00 66.09 59 PHE C N 1
ATOM 5458 C CA . PHE C 1 58 ? 43.561 48.460 -3.278 1.00 66.40 59 PHE C CA 1
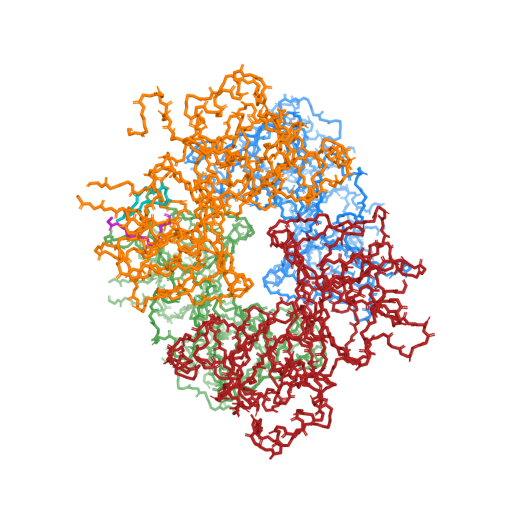ATOM 5459 C C . PHE C 1 58 ? 42.840 47.886 -4.497 1.00 66.55 59 PHE C C 1
ATOM 5460 O O . PHE C 1 58 ? 42.547 46.703 -4.552 1.00 65.67 59 PHE C O 1
ATOM 5468 N N . MET C 1 59 ? 42.546 48.765 -5.447 1.00 67.18 60 MET C N 1
ATOM 5469 C CA . MET C 1 59 ? 42.007 48.409 -6.746 1.00 68.09 60 MET C CA 1
ATOM 5470 C C . MET C 1 59 ? 43.193 48.385 -7.721 1.00 68.88 60 MET C C 1
ATOM 5471 O O . MET C 1 59 ? 44.024 49.297 -7.700 1.00 67.56 60 MET C O 1
ATOM 5476 N N . PRO C 1 60 ? 43.351 47.285 -8.485 1.00 70.90 61 PRO C N 1
ATOM 5477 C CA . PRO C 1 60 ? 44.470 47.199 -9.458 1.00 71.92 61 PRO C CA 1
ATOM 5478 C C . PRO C 1 60 ? 44.419 48.272 -10.527 1.00 72.39 61 PRO C C 1
ATOM 5479 O O . PRO C 1 60 ? 45.449 48.873 -10.807 1.00 71.18 61 PRO C O 1
ATOM 5483 N N . GLY C 1 61 ? 43.226 48.495 -11.095 1.00 73.32 62 GLY C N 1
ATOM 5484 C CA . GLY C 1 61 ? 42.998 49.484 -12.146 1.00 74.32 62 GLY C CA 1
ATOM 5485 C C . GLY C 1 61 ? 43.512 49.076 -13.530 1.00 75.17 62 GLY C C 1
ATOM 5486 O O . GLY C 1 61 ? 44.173 48.052 -13.672 1.00 73.60 62 GLY C O 1
ATOM 5487 N N . PRO C 1 62 ? 43.252 49.918 -14.554 1.00 76.58 63 PRO C N 1
ATOM 5488 C CA . PRO C 1 62 ? 43.598 49.639 -15.945 1.00 77.05 63 PRO C CA 1
ATOM 5489 C C . PRO C 1 62 ? 45.042 49.171 -16.159 1.00 76.69 63 PRO C C 1
ATOM 5490 O O . PRO C 1 62 ? 45.968 49.620 -15.480 1.00 76.22 63 PRO C O 1
ATOM 5494 N N . GLY C 1 63 ? 45.204 48.229 -17.070 1.00 76.55 64 GLY C N 1
ATOM 5495 C CA . GLY C 1 63 ? 46.518 47.708 -17.434 1.00 76.44 64 GLY C CA 1
ATOM 5496 C C . GLY C 1 63 ? 47.433 47.269 -16.313 1.00 75.57 64 GLY C C 1
ATOM 5497 O O . GLY C 1 63 ? 48.649 47.313 -16.483 1.00 75.39 64 GLY C O 1
ATOM 5498 N N . THR C 1 64 ? 46.877 46.819 -15.183 1.00 74.71 65 THR C N 1
ATOM 5499 C CA . THR C 1 64 ? 47.700 46.466 -14.019 1.00 73.81 65 THR C CA 1
ATOM 5500 C C . THR C 1 64 ? 47.463 45.048 -13.546 1.00 72.64 65 THR C C 1
ATOM 5501 O O . THR C 1 64 ? 46.334 44.633 -13.337 1.00 71.31 65 THR C O 1
ATOM 5505 N N . ARG C 1 65 ? 48.561 44.324 -13.367 1.00 72.18 66 ARG C N 1
ATOM 5506 C CA . ARG C 1 65 ? 48.538 43.003 -12.735 1.00 71.85 66 ARG C CA 1
ATOM 5507 C C . ARG C 1 65 ? 48.563 43.099 -11.198 1.00 70.58 66 ARG C C 1
ATOM 5508 O O . ARG C 1 65 ? 49.364 43.828 -10.618 1.00 69.32 66 ARG C O 1
ATOM 5516 N N . VAL C 1 66 ? 47.700 42.332 -10.549 1.00 69.62 67 VAL C N 1
ATOM 5517 C CA . VAL C 1 66 ? 47.659 42.320 -9.103 1.00 68.68 67 VAL C CA 1
ATOM 5518 C C . VAL C 1 66 ? 49.044 42.076 -8.492 1.00 69.84 67 VAL C C 1
ATOM 5519 O O . VAL C 1 66 ? 49.397 42.766 -7.547 1.00 68.54 67 VAL C O 1
ATOM 5523 N N . ILE C 1 67 ? 49.837 41.150 -9.043 1.00 71.45 68 ILE C N 1
ATOM 5524 C CA . ILE C 1 67 ? 51.181 40.867 -8.502 1.00 73.00 68 ILE C CA 1
ATOM 5525 C C . ILE C 1 67 ? 52.138 42.082 -8.572 1.00 74.20 68 ILE C C 1
ATOM 5526 O O . ILE C 1 67 ? 53.047 42.204 -7.756 1.00 73.60 68 ILE C O 1
ATOM 5531 N N . ASP C 1 68 ? 51.916 42.976 -9.536 1.00 75.67 69 ASP C N 1
ATOM 5532 C CA . ASP C 1 68 ? 52.672 44.235 -9.623 1.00 76.96 69 ASP C CA 1
ATOM 5533 C C . ASP C 1 68 ? 52.381 45.147 -8.421 1.00 76.98 69 ASP C C 1
ATOM 5534 O O . ASP C 1 68 ? 53.301 45.697 -7.831 1.00 75.74 69 ASP C O 1
ATOM 5539 N N . LYS C 1 69 ? 51.104 45.318 -8.092 1.00 77.57 70 LYS C N 1
ATOM 5540 C CA . LYS C 1 69 ? 50.708 46.106 -6.929 1.00 78.47 70 LYS C CA 1
ATOM 5541 C C . LYS C 1 69 ? 51.071 45.474 -5.591 1.00 79.71 70 LYS C C 1
ATOM 5542 O O . LYS C 1 69 ? 51.370 46.199 -4.648 1.00 78.82 70 LYS C O 1
ATOM 5548 N N . LEU C 1 70 ? 51.012 44.142 -5.516 1.00 81.57 71 LEU C N 1
ATOM 5549 C CA . LEU C 1 70 ? 51.410 43.384 -4.319 1.00 83.02 71 LEU C CA 1
ATOM 5550 C C . LEU C 1 70 ? 52.869 43.608 -3.967 1.00 84.83 71 LEU C C 1
ATOM 5551 O O . LEU C 1 70 ? 53.204 43.752 -2.810 1.00 84.42 71 LEU C O 1
ATOM 5556 N N . ASN C 1 71 ? 53.736 43.640 -4.967 1.00 87.26 72 ASN C N 1
ATOM 5557 C CA . ASN C 1 71 ? 55.179 43.794 -4.729 1.00 89.42 72 ASN C CA 1
ATOM 5558 C C . ASN C 1 71 ? 55.617 45.270 -4.645 1.00 89.19 72 ASN C C 1
ATOM 5559 O O . ASN C 1 71 ? 56.735 45.617 -5.051 1.00 89.38 72 ASN C O 1
ATOM 5564 N N . ARG C 1 72 ? 54.740 46.106 -4.088 1.00 88.65 73 ARG C N 1
ATOM 5565 C CA . ARG C 1 72 ? 54.937 47.543 -3.970 1.00 88.71 73 ARG C CA 1
ATOM 5566 C C . ARG C 1 72 ? 54.382 48.064 -2.632 1.00 88.09 73 ARG C C 1
ATOM 5567 O O . ARG C 1 72 ? 54.525 47.438 -1.589 1.00 86.42 73 ARG C O 1
ATOM 5575 N N . LEU C 1 75 ? 54.479 44.639 1.825 1.00 73.76 76 LEU C N 1
ATOM 5576 C CA . LEU C 1 75 ? 53.837 43.418 2.190 1.00 73.55 76 LEU C CA 1
ATOM 5577 C C . LEU C 1 75 ? 54.462 42.737 3.430 1.00 73.08 76 LEU C C 1
ATOM 5578 O O . LEU C 1 75 ? 55.299 43.290 4.080 1.00 73.30 76 LEU C O 1
ATOM 5580 N N . HIS C 1 76 ? 53.974 41.567 3.801 1.00 71.69 77 HIS C N 1
ATOM 5581 C CA . HIS C 1 76 ? 54.747 40.579 4.504 1.00 69.98 77 HIS C CA 1
ATOM 5582 C C . HIS C 1 76 ? 54.125 39.258 4.140 1.00 69.29 77 HIS C C 1
ATOM 5583 O O . HIS C 1 76 ? 52.948 39.145 4.102 1.00 67.73 77 HIS C O 1
ATOM 5590 N N . GLU C 1 77 ? 54.933 38.267 3.847 1.00 68.65 78 GLU C N 1
ATOM 5591 C CA . GLU C 1 77 ? 54.446 37.032 3.294 1.00 68.48 78 GLU C CA 1
ATOM 5592 C C . GLU C 1 77 ? 54.173 36.017 4.390 1.00 67.57 78 GLU C C 1
ATOM 5593 O O . GLU C 1 77 ? 54.955 35.832 5.315 1.00 66.17 78 GLU C O 1
ATOM 5599 N N . VAL C 1 78 ? 53.018 35.384 4.281 1.00 67.21 79 VAL C N 1
ATOM 5600 C CA . VAL C 1 78 ? 52.584 34.352 5.232 1.00 67.25 79 VAL C CA 1
ATOM 5601 C C . VAL C 1 78 ? 52.416 33.012 4.500 1.00 66.16 79 VAL C C 1
ATOM 5602 O O . VAL C 1 78 ? 51.929 32.961 3.366 1.00 64.81 79 VAL C O 1
ATOM 5606 N N . ASP C 1 79 ? 52.812 31.938 5.153 1.00 65.84 80 ASP C N 1
ATOM 5607 C CA . ASP C 1 79 ? 52.703 30.606 4.577 1.00 65.99 80 ASP C CA 1
ATOM 5608 C C . ASP C 1 79 ? 51.416 29.933 5.039 1.00 65.30 80 ASP C C 1
ATOM 5609 O O . ASP C 1 79 ? 51.156 29.852 6.227 1.00 65.45 80 ASP C O 1
ATOM 5614 N N . LEU C 1 80 ? 50.609 29.477 4.087 1.00 65.07 81 LEU C N 1
ATOM 5615 C CA . LEU C 1 80 ? 49.290 28.889 4.349 1.00 65.14 81 LEU C CA 1
ATOM 5616 C C . LEU C 1 80 ? 49.294 27.360 4.228 1.00 66.01 81 LEU C C 1
ATOM 5617 O O . LEU C 1 80 ? 48.265 26.708 4.393 1.00 65.46 81 LEU C O 1
ATOM 5622 N N . SER C 1 81 ? 50.464 26.801 3.957 1.00 67.26 82 SER C N 1
ATOM 5623 C CA . SER C 1 81 ? 50.653 25.356 3.823 1.00 67.69 82 SER C CA 1
ATOM 5624 C C . SER C 1 81 ? 50.161 24.559 5.023 1.00 67.62 82 SER C C 1
ATOM 5625 O O . SER C 1 81 ? 49.720 23.435 4.840 1.00 67.80 82 SER C O 1
ATOM 5628 N N . GLN C 1 82 ? 50.232 25.115 6.228 1.00 66.93 83 GLN C N 1
ATOM 5629 C CA . GLN C 1 82 ? 49.760 24.390 7.404 1.00 67.22 83 GLN C CA 1
ATOM 5630 C C . GLN C 1 82 ? 48.504 25.021 8.026 1.00 66.64 83 GLN C C 1
ATOM 5631 O O . GLN C 1 82 ? 47.590 24.306 8.420 1.00 68.08 83 GLN C O 1
ATOM 5633 N N . GLY C 1 83 ? 48.465 26.348 8.083 1.00 65.47 84 GLY C N 1
ATOM 5634 C CA . GLY C 1 83 ? 47.383 27.110 8.711 1.00 64.10 84 GLY C CA 1
ATOM 5635 C C . GLY C 1 83 ? 47.955 28.453 9.168 1.00 62.78 84 GLY C C 1
ATOM 5636 O O . GLY C 1 83 ? 49.026 28.492 9.722 1.00 62.06 84 GLY C O 1
ATOM 5637 N N . ALA C 1 84 ? 47.287 29.566 8.887 1.00 61.41 85 ALA C N 1
ATOM 5638 C CA . ALA C 1 84 ? 47.705 30.852 9.428 1.00 59.51 85 ALA C CA 1
ATOM 5639 C C . ALA C 1 84 ? 46.520 31.518 10.083 1.00 58.56 85 ALA C C 1
ATOM 5640 O O . ALA C 1 84 ? 45.382 31.427 9.573 1.00 55.89 85 ALA C O 1
ATOM 5642 N N . VAL C 1 85 ? 46.792 32.248 11.166 1.00 57.43 86 VAL C N 1
ATOM 5643 C CA . VAL C 1 85 ? 45.764 33.084 11.763 1.00 57.30 86 VAL C CA 1
ATOM 5644 C C . VAL C 1 85 ? 45.795 34.497 11.199 1.00 56.83 86 VAL C C 1
ATOM 5645 O O . VAL C 1 85 ? 46.823 35.159 11.160 1.00 57.17 86 VAL C O 1
ATOM 5649 N N . LEU C 1 86 ? 44.626 34.918 10.756 1.00 56.22 87 LEU C N 1
ATOM 5650 C CA . LEU C 1 86 ? 44.384 36.189 10.153 1.00 56.76 87 LEU C CA 1
ATOM 5651 C C . LEU C 1 86 ? 43.585 36.976 11.186 1.00 56.89 87 LEU C C 1
ATOM 5652 O O . LEU C 1 86 ? 42.504 36.565 11.598 1.00 56.03 87 LEU C O 1
ATOM 5657 N N . GLU C 1 87 ? 44.133 38.107 11.598 1.00 57.20 88 GLU C N 1
ATOM 5658 C CA . GLU C 1 87 ? 43.605 38.856 12.709 1.00 57.58 88 GLU C CA 1
ATOM 5659 C C . GLU C 1 87 ? 42.572 39.834 12.238 1.00 56.77 88 GLU C C 1
ATOM 5660 O O . GLU C 1 87 ? 42.574 40.226 11.085 1.00 56.53 88 GLU C O 1
ATOM 5666 N N . THR C 1 88 ? 41.687 40.232 13.138 1.00 56.47 89 THR C N 1
ATOM 5667 C CA . THR C 1 88 ? 40.607 41.141 12.767 1.00 56.03 89 THR C CA 1
ATOM 5668 C C . THR C 1 88 ? 41.175 42.553 12.515 1.00 55.95 89 THR C C 1
ATOM 5669 O O . THR C 1 88 ? 42.109 42.994 13.148 1.00 53.36 89 THR C O 1
ATOM 5673 N N . GLY C 1 89 ? 40.609 43.241 11.546 1.00 56.88 90 GLY C N 1
ATOM 5674 C CA . GLY C 1 89 ? 41.121 44.530 11.144 1.00 57.78 90 GLY C CA 1
ATOM 5675 C C . GLY C 1 89 ? 42.321 44.510 10.208 1.00 58.22 90 GLY C C 1
ATOM 5676 O O . GLY C 1 89 ? 42.713 45.568 9.700 1.00 58.53 90 GLY C O 1
ATOM 5677 N N . CYS C 1 90 ? 42.901 43.332 9.974 1.00 58.08 91 CYS C N 1
ATOM 5678 C CA . CYS C 1 90 ? 43.989 43.185 8.999 1.00 58.43 91 CYS C CA 1
ATOM 5679 C C . CYS C 1 90 ? 43.503 42.758 7.623 1.00 56.53 91 CYS C C 1
ATOM 5680 O O . CYS C 1 90 ? 42.534 42.097 7.500 1.00 56.25 91 CYS C O 1
ATOM 5683 N N . VAL C 1 91 ? 44.211 43.190 6.600 1.00 55.85 92 VAL C N 1
ATOM 5684 C CA . VAL C 1 91 ? 43.915 42.878 5.235 1.00 54.80 92 VAL C CA 1
ATOM 5685 C C . VAL C 1 91 ? 45.009 41.921 4.684 1.00 54.17 92 VAL C C 1
ATOM 5686 O O . VAL C 1 91 ? 46.228 42.166 4.788 1.00 53.17 92 VAL C O 1
ATOM 5690 N N . TYR C 1 92 ? 44.554 40.818 4.123 1.00 53.18 93 TYR C N 1
ATOM 5691 C CA . TYR C 1 92 ? 45.434 39.884 3.469 1.00 53.36 93 TYR C CA 1
ATOM 5692 C C . TYR C 1 92 ? 44.953 39.739 2.038 1.00 52.85 93 TYR C C 1
ATOM 5693 O O . TYR C 1 92 ? 43.756 39.848 1.788 1.00 51.86 93 TYR C O 1
ATOM 5702 N N . ILE C 1 93 ? 45.906 39.589 1.117 1.00 52.32 94 ILE C N 1
ATOM 5703 C CA . ILE C 1 93 ? 45.641 39.241 -0.260 1.00 52.72 94 ILE C CA 1
ATOM 5704 C C . ILE C 1 93 ? 46.202 37.842 -0.495 1.00 51.96 94 ILE C C 1
ATOM 5705 O O . ILE C 1 93 ? 47.367 37.558 -0.227 1.00 50.23 94 ILE C O 1
ATOM 5710 N N . VAL C 1 94 ? 45.333 36.970 -0.977 1.00 52.01 95 VAL C N 1
ATOM 5711 C CA . VAL C 1 94 ? 45.649 35.561 -1.175 1.00 52.47 95 VAL C CA 1
ATOM 5712 C C . VAL C 1 94 ? 45.423 35.158 -2.628 1.00 52.62 95 VAL C C 1
ATOM 5713 O O . VAL C 1 94 ? 44.282 35.161 -3.093 1.00 51.00 95 VAL C O 1
ATOM 5717 N N . PRO C 1 95 ? 46.511 34.847 -3.355 1.00 53.83 96 PRO C N 1
ATOM 5718 C CA . PRO C 1 95 ? 46.360 34.203 -4.673 1.00 55.07 96 PRO C CA 1
ATOM 5719 C C . PRO C 1 95 ? 45.514 32.924 -4.572 1.00 54.80 96 PRO C C 1
ATOM 5720 O O . PRO C 1 95 ? 45.782 32.082 -3.731 1.00 53.19 96 PRO C O 1
ATOM 5724 N N . LEU C 1 96 ? 44.468 32.837 -5.379 1.00 55.45 97 LEU C N 1
ATOM 5725 C CA . LEU C 1 96 ? 43.637 31.653 -5.421 1.00 57.11 97 LEU C CA 1
ATOM 5726 C C . LEU C 1 96 ? 44.266 30.509 -6.248 1.00 57.44 97 LEU C C 1
ATOM 5727 O O . LEU C 1 96 ? 45.135 30.744 -7.093 1.00 55.76 97 LEU C O 1
ATOM 5732 N N . MET C 1 97 ? 43.840 29.273 -5.959 1.00 57.93 98 MET C N 1
ATOM 5733 C CA . MET C 1 97 ? 44.312 28.102 -6.696 1.00 57.66 98 MET C CA 1
ATOM 5734 C C . MET C 1 97 ? 43.804 28.087 -8.135 1.00 58.32 98 MET C C 1
ATOM 5735 O O . MET C 1 97 ? 44.478 27.582 -9.024 1.00 56.56 98 MET C O 1
ATOM 5740 N N . GLU C 1 98 ? 42.630 28.668 -8.358 1.00 59.22 99 GLU C N 1
ATOM 5741 C CA . GLU C 1 98 ? 42.004 28.682 -9.670 1.00 60.14 99 GLU C CA 1
ATOM 5742 C C . GLU C 1 98 ? 42.331 29.934 -10.485 1.00 60.80 99 GLU C C 1
ATOM 5743 O O . GLU C 1 98 ? 42.535 31.026 -9.952 1.00 60.74 99 GLU C O 1
ATOM 5749 N N . SER C 1 99 ? 42.392 29.743 -11.791 1.00 61.85 100 SER C N 1
ATOM 5750 C CA . SER C 1 99 ? 42.534 30.817 -12.765 1.00 62.21 100 SER C CA 1
ATOM 5751 C C . SER C 1 99 ? 41.645 30.554 -14.004 1.00 62.57 100 SER C C 1
ATOM 5752 O O . SER C 1 99 ? 41.092 29.467 -14.152 1.00 61.64 100 SER C O 1
ATOM 5755 N N . LEU C 1 100 ? 41.488 31.567 -14.862 1.00 63.34 101 LEU C N 1
ATOM 5756 C CA . LEU C 1 100 ? 40.513 31.531 -15.968 1.00 63.34 101 LEU C CA 1
ATOM 5757 C C . LEU C 1 100 ? 41.139 31.774 -17.347 1.00 63.41 101 LEU C C 1
ATOM 5758 O O . LEU C 1 100 ? 42.218 32.312 -17.449 1.00 61.92 101 LEU C O 1
ATOM 5763 N N . ALA C 1 101 ? 40.470 31.253 -18.373 1.00 64.42 102 ALA C N 1
ATOM 5764 C CA . ALA C 1 101 ? 40.677 31.573 -19.801 1.00 65.10 102 ALA C CA 1
ATOM 5765 C C . ALA C 1 101 ? 39.292 31.420 -20.448 1.00 65.59 102 ALA C C 1
ATOM 5766 O O . ALA C 1 101 ? 39.020 30.506 -21.196 1.00 65.51 102 ALA C O 1
ATOM 5768 N N . LEU C 1 102 ? 38.425 32.351 -20.104 1.00 67.43 103 LEU C N 1
ATOM 5769 C CA . LEU C 1 102 ? 37.035 32.333 -20.473 1.00 68.91 103 LEU C CA 1
ATOM 5770 C C . LEU C 1 102 ? 36.848 32.639 -21.985 1.00 70.61 103 LEU C C 1
ATOM 5771 O O . LEU C 1 102 ? 37.640 33.385 -22.578 1.00 70.32 103 LEU C O 1
ATOM 5776 N N . PRO C 1 103 ? 35.804 32.053 -22.607 1.00 71.67 104 PRO C N 1
ATOM 5777 C CA . PRO C 1 103 ? 35.344 32.512 -23.913 1.00 72.34 104 PRO C CA 1
ATOM 5778 C C . PRO C 1 103 ? 34.908 33.984 -23.911 1.00 72.67 104 PRO C C 1
ATOM 5779 O O . PRO C 1 103 ? 34.512 34.500 -22.872 1.00 72.18 104 PRO C O 1
ATOM 5783 N N . ALA C 1 104 ? 34.925 34.616 -25.091 1.00 73.26 105 ALA C N 1
ATOM 5784 C CA . ALA C 1 104 ? 34.555 36.040 -25.274 1.00 73.21 105 ALA C CA 1
ATOM 5785 C C . ALA C 1 104 ? 33.157 36.441 -24.788 1.00 73.06 105 ALA C C 1
ATOM 5786 O O . ALA C 1 104 ? 32.948 37.585 -24.391 1.00 72.35 105 ALA C O 1
ATOM 5788 N N . ASP C 1 105 ? 32.208 35.510 -24.838 1.00 73.46 106 ASP C N 1
ATOM 5789 C CA . ASP C 1 105 ? 30.812 35.789 -24.474 1.00 73.26 106 ASP C CA 1
ATOM 5790 C C . ASP C 1 105 ? 30.469 35.452 -23.025 1.00 71.95 106 ASP C C 1
ATOM 5791 O O . ASP C 1 105 ? 29.356 35.712 -22.597 1.00 71.27 106 ASP C O 1
ATOM 5796 N N . MET C 1 106 ? 31.426 34.861 -22.301 1.00 70.83 107 MET C N 1
ATOM 5797 C CA . MET C 1 106 ? 31.253 34.417 -20.915 1.00 69.36 107 MET C CA 1
ATOM 5798 C C . MET C 1 106 ? 31.911 35.398 -19.915 1.00 68.32 107 MET C C 1
ATOM 5799 O O . MET C 1 106 ? 33.072 35.749 -20.060 1.00 66.09 107 MET C O 1
ATOM 5804 N N . SER C 1 107 ? 31.120 35.844 -18.932 1.00 67.16 108 SER C N 1
ATOM 5805 C CA . SER C 1 107 ? 31.605 36.624 -17.775 1.00 66.00 108 SER C CA 1
ATOM 5806 C C . SER C 1 107 ? 31.396 35.806 -16.507 1.00 64.29 108 SER C C 1
ATOM 5807 O O . SER C 1 107 ? 30.761 34.768 -16.538 1.00 62.99 108 SER C O 1
ATOM 5810 N N . ALA C 1 108 ? 31.962 36.283 -15.404 1.00 63.23 109 ALA C N 1
ATOM 5811 C CA . ALA C 1 108 ? 31.704 35.711 -14.066 1.00 61.97 109 ALA C CA 1
ATOM 5812 C C . ALA C 1 108 ? 31.549 36.812 -12.944 1.00 60.51 109 ALA C C 1
ATOM 5813 O O . ALA C 1 108 ? 31.871 37.976 -13.132 1.00 59.90 109 ALA C O 1
ATOM 5815 N N . SER C 1 109 ? 30.991 36.418 -11.813 1.00 59.51 110 SER C N 1
ATOM 5816 C CA . SER C 1 109 ? 30.880 37.264 -10.628 1.00 58.31 110 SER C CA 1
ATOM 5817 C C . SER C 1 109 ? 31.118 36.410 -9.367 1.00 57.31 110 SER C C 1
ATOM 5818 O O . SER C 1 109 ? 30.952 35.215 -9.382 1.00 55.85 110 SER C O 1
ATOM 5821 N N . ALA C 1 110 ? 31.528 37.046 -8.287 1.00 56.78 111 ALA C N 1
ATOM 5822 C CA . ALA C 1 110 ? 31.917 36.371 -7.074 1.00 56.16 111 ALA C CA 1
ATOM 5823 C C . ALA C 1 110 ? 31.081 36.924 -5.943 1.00 56.02 111 ALA C C 1
ATOM 5824 O O . ALA C 1 110 ? 30.759 38.069 -5.942 1.00 54.96 111 ALA C O 1
ATOM 5826 N N . ASN C 1 111 ? 30.666 36.042 -5.047 1.00 56.52 112 ASN C N 1
ATOM 5827 C CA . ASN C 1 111 ? 30.047 36.378 -3.787 1.00 57.60 112 ASN C CA 1
ATOM 5828 C C . ASN C 1 111 ? 30.734 35.556 -2.693 1.00 57.72 112 ASN C C 1
ATOM 5829 O O . ASN C 1 111 ? 31.321 34.515 -2.982 1.00 58.02 112 ASN C O 1
ATOM 5834 N N . PRO C 1 112 ? 30.688 36.028 -1.439 1.00 56.96 113 PRO C N 1
ATOM 5835 C CA . PRO C 1 112 ? 31.114 35.142 -0.350 1.00 57.26 113 PRO C CA 1
ATOM 5836 C C . PRO C 1 112 ? 30.177 33.955 -0.155 1.00 56.17 113 PRO C C 1
ATOM 5837 O O . PRO C 1 112 ? 28.988 34.056 -0.430 1.00 54.45 113 PRO C O 1
ATOM 5841 N N . LYS C 1 113 ? 30.735 32.856 0.339 1.00 56.28 114 LYS C N 1
ATOM 5842 C CA . LYS C 1 113 ? 29.957 31.717 0.823 1.00 56.99 114 LYS C CA 1
ATOM 5843 C C . LYS C 1 113 ? 29.188 32.097 2.073 1.00 56.38 114 LYS C C 1
ATOM 5844 O O . LYS C 1 113 ? 29.688 32.832 2.897 1.00 56.30 114 LYS C O 1
ATOM 5850 N N . SER C 1 114 ? 27.976 31.593 2.222 1.00 56.46 115 SER C N 1
ATOM 5851 C CA . SER C 1 114 ? 27.135 32.019 3.328 1.00 57.42 115 SER C CA 1
ATOM 5852 C C . SER C 1 114 ? 27.822 31.803 4.660 1.00 56.72 115 SER C C 1
ATOM 5853 O O . SER C 1 114 ? 27.678 32.605 5.541 1.00 55.35 115 SER C O 1
ATOM 5856 N N . SER C 1 115 ? 28.615 30.735 4.757 1.00 57.26 116 SER C N 1
ATOM 5857 C CA . SER C 1 115 ? 29.435 30.432 5.933 1.00 56.62 116 SER C CA 1
ATOM 5858 C C . SER C 1 115 ? 30.476 31.502 6.233 1.00 55.98 116 SER C C 1
ATOM 5859 O O . SER C 1 115 ? 30.783 31.739 7.387 1.00 56.01 116 SER C O 1
ATOM 5862 N N . THR C 1 116 ? 31.046 32.095 5.191 1.00 55.42 117 THR C N 1
ATOM 5863 C CA . THR C 1 116 ? 32.003 33.207 5.308 1.00 54.72 117 THR C CA 1
ATOM 5864 C C . THR C 1 116 ? 31.308 34.410 5.907 1.00 55.06 117 THR C C 1
ATOM 5865 O O . THR C 1 116 ? 31.848 35.061 6.802 1.00 53.40 117 THR C O 1
ATOM 5869 N N . GLY C 1 117 ? 30.113 34.677 5.377 1.00 55.79 118 GLY C N 1
ATOM 5870 C CA . GLY C 1 117 ? 29.223 35.704 5.840 1.00 56.40 118 GLY C CA 1
ATOM 5871 C C . GLY C 1 117 ? 28.883 35.594 7.307 1.00 56.78 118 GLY C C 1
ATOM 5872 O O . GLY C 1 117 ? 28.960 36.570 8.017 1.00 55.71 118 GLY C O 1
ATOM 5873 N N . ARG C 1 118 ? 28.502 34.401 7.744 1.00 58.95 119 ARG C N 1
ATOM 5874 C CA . ARG C 1 118 ? 28.175 34.129 9.142 1.00 60.55 119 ARG C CA 1
ATOM 5875 C C . ARG C 1 118 ? 29.326 34.480 10.111 1.00 59.56 119 ARG C C 1
ATOM 5876 O O . ARG C 1 118 ? 29.100 34.812 11.254 1.00 58.71 119 ARG C O 1
ATOM 5884 N N . LEU C 1 119 ? 30.560 34.373 9.644 1.00 59.12 120 LEU C N 1
ATOM 5885 C CA . LEU C 1 119 ? 31.740 34.630 10.461 1.00 58.60 120 LEU C CA 1
ATOM 5886 C C . LEU C 1 119 ? 32.251 36.092 10.327 1.00 58.01 120 LEU C C 1
ATOM 5887 O O . LEU C 1 119 ? 33.295 36.429 10.871 1.00 57.25 120 LEU C O 1
ATOM 5892 N N . ASP C 1 120 ? 31.501 36.945 9.610 1.00 57.49 121 ASP C N 1
ATOM 5893 C CA . ASP C 1 120 ? 31.825 38.366 9.424 1.00 56.89 121 ASP C CA 1
ATOM 5894 C C . ASP C 1 120 ? 33.220 38.548 8.798 1.00 56.41 121 ASP C C 1
ATOM 5895 O O . ASP C 1 120 ? 33.981 39.441 9.196 1.00 55.89 121 ASP C O 1
ATOM 5900 N N . ILE C 1 121 ? 33.545 37.707 7.813 1.00 55.99 122 ILE C N 1
ATOM 5901 C CA . ILE C 1 121 ? 34.836 37.804 7.098 1.00 55.26 122 ILE C CA 1
ATOM 5902 C C . ILE C 1 121 ? 34.657 38.628 5.829 1.00 55.27 122 ILE C C 1
ATOM 5903 O O . ILE C 1 121 ? 33.986 38.218 4.912 1.00 55.30 122 ILE C O 1
ATOM 5908 N N . PHE C 1 122 ? 35.229 39.825 5.811 1.00 55.99 123 PHE C N 1
ATOM 5909 C CA . PHE C 1 122 ? 35.255 40.653 4.615 1.00 56.17 123 PHE C CA 1
ATOM 5910 C C . PHE C 1 122 ? 36.151 40.022 3.518 1.00 55.54 123 PHE C C 1
ATOM 5911 O O . PHE C 1 122 ? 37.311 39.664 3.772 1.00 55.36 123 PHE C O 1
ATOM 5919 N N . THR C 1 123 ? 35.586 39.841 2.333 1.00 54.49 124 THR C N 1
ATOM 5920 C CA . THR C 1 123 ? 36.266 39.196 1.212 1.00 54.95 124 THR C CA 1
ATOM 5921 C C . THR C 1 123 ? 35.979 39.936 -0.063 1.00 54.91 124 THR C C 1
ATOM 5922 O O . THR C 1 123 ? 34.934 40.501 -0.228 1.00 53.43 124 THR C O 1
ATOM 5926 N N . ARG C 1 124 ? 36.968 39.994 -0.933 1.00 56.58 125 ARG C N 1
ATOM 5927 C CA . ARG C 1 124 ? 36.805 40.563 -2.274 1.00 57.67 125 ARG C CA 1
ATOM 5928 C C . ARG C 1 124 ? 37.628 39.747 -3.273 1.00 57.63 125 ARG C C 1
ATOM 5929 O O . ARG C 1 124 ? 38.813 39.540 -3.083 1.00 55.59 125 ARG C O 1
ATOM 5937 N N . VAL C 1 125 ? 36.980 39.289 -4.335 1.00 58.85 126 VAL C N 1
ATOM 5938 C CA . VAL C 1 125 ? 37.700 38.712 -5.450 1.00 60.40 126 VAL C CA 1
ATOM 5939 C C . VAL C 1 125 ? 38.216 39.827 -6.387 1.00 61.49 126 VAL C C 1
ATOM 5940 O O . VAL C 1 125 ? 37.461 40.674 -6.854 1.00 60.03 126 VAL C O 1
ATOM 5944 N N . MET C 1 126 ? 39.523 39.813 -6.631 1.00 63.55 127 MET C N 1
ATOM 5945 C CA . MET C 1 126 ? 40.137 40.712 -7.609 1.00 65.79 127 MET C CA 1
ATOM 5946 C C . MET C 1 126 ? 40.801 39.943 -8.744 1.00 65.32 127 MET C C 1
ATOM 5947 O O . MET C 1 126 ? 41.147 38.789 -8.636 1.00 64.73 127 MET C O 1
ATOM 5952 N N . THR C 1 127 ? 40.880 40.620 -9.873 1.00 66.46 128 THR C N 1
ATOM 5953 C CA . THR C 1 127 ? 41.448 40.095 -11.091 1.00 66.54 128 THR C CA 1
ATOM 5954 C C . THR C 1 127 ? 42.471 41.114 -11.589 1.00 66.65 128 THR C C 1
ATOM 5955 O O . THR C 1 127 ? 42.512 42.254 -11.121 1.00 65.55 128 THR C O 1
ATOM 5959 N N . ASP C 1 128 ? 43.327 40.686 -12.509 1.00 66.99 129 ASP C N 1
ATOM 5960 C CA . ASP C 1 128 ? 44.195 41.610 -13.233 1.00 66.74 129 ASP C CA 1
ATOM 5961 C C . ASP C 1 128 ? 43.373 42.691 -13.970 1.00 66.27 129 ASP C C 1
ATOM 5962 O O . ASP C 1 128 ? 42.372 42.396 -14.586 1.00 64.17 129 ASP C O 1
ATOM 5967 N N . ASN C 1 129 ? 43.827 43.943 -13.865 1.00 66.75 130 ASN C N 1
ATOM 5968 C CA . ASN C 1 129 ? 43.214 45.114 -14.484 1.00 67.37 130 ASN C CA 1
ATOM 5969 C C . ASN C 1 129 ? 41.830 45.514 -13.953 1.00 67.33 130 ASN C C 1
ATOM 5970 O O . ASN C 1 129 ? 41.137 46.274 -14.602 1.00 66.68 130 ASN C O 1
ATOM 5975 N N . ALA C 1 130 ? 41.444 45.018 -12.783 1.00 67.96 131 ALA C N 1
ATOM 5976 C CA . ALA C 1 130 ? 40.116 45.276 -12.192 1.00 68.38 131 ALA C CA 1
ATOM 5977 C C . ALA C 1 130 ? 39.909 46.759 -11.813 1.00 68.73 131 ALA C C 1
ATOM 5978 O O . ALA C 1 130 ? 40.778 47.385 -11.190 1.00 67.15 131 ALA C O 1
ATOM 5980 N N . GLN C 1 131 ? 38.766 47.308 -12.225 1.00 69.67 132 GLN C N 1
ATOM 5981 C CA . GLN C 1 131 ? 38.297 48.615 -11.778 1.00 70.91 132 GLN C CA 1
ATOM 5982 C C . GLN C 1 131 ? 37.134 48.438 -10.803 1.00 71.22 132 GLN C C 1
ATOM 5983 O O . GLN C 1 131 ? 36.642 49.399 -10.191 1.00 71.13 132 GLN C O 1
ATOM 5989 N N . GLU C 1 132 ? 36.733 47.180 -10.649 1.00 71.32 133 GLU C N 1
ATOM 5990 C CA . GLU C 1 132 ? 35.654 46.772 -9.784 1.00 71.02 133 GLU C CA 1
ATOM 5991 C C . GLU C 1 132 ? 35.969 45.421 -9.144 1.00 70.03 133 GLU C C 1
ATOM 5992 O O . GLU C 1 132 ? 36.575 44.563 -9.783 1.00 69.06 133 GLU C O 1
ATOM 5998 N N . PHE C 1 133 ? 35.554 45.220 -7.893 1.00 69.75 134 PHE C N 1
ATOM 5999 C CA . PHE C 1 133 ? 35.684 43.892 -7.253 1.00 69.01 134 PHE C CA 1
ATOM 6000 C C . PHE C 1 133 ? 34.520 43.003 -7.640 1.00 68.03 134 PHE C C 1
ATOM 6001 O O . PHE C 1 133 ? 33.510 43.451 -8.162 1.00 66.39 134 PHE C O 1
ATOM 6009 N N . ASP C 1 134 ? 34.745 41.726 -7.377 1.00 68.20 135 ASP C N 1
ATOM 6010 C CA . ASP C 1 134 ? 33.841 40.603 -7.619 1.00 68.30 135 ASP C CA 1
ATOM 6011 C C . ASP C 1 134 ? 33.214 40.506 -9.004 1.00 67.59 135 ASP C C 1
ATOM 6012 O O . ASP C 1 134 ? 32.173 39.921 -9.144 1.00 65.93 135 ASP C O 1
ATOM 6017 N N . LYS C 1 135 ? 33.879 41.068 -10.006 1.00 68.27 136 LYS C N 1
ATOM 6018 C CA . LYS C 1 135 ? 33.415 41.067 -11.404 1.00 69.06 136 LYS C CA 1
ATOM 6019 C C . LYS C 1 135 ? 34.534 40.608 -12.301 1.00 68.53 136 LYS C C 1
ATOM 6020 O O . LYS C 1 135 ? 35.634 41.128 -12.249 1.00 68.20 136 LYS C O 1
ATOM 6026 N N . ILE C 1 136 ? 34.266 39.551 -13.052 1.00 68.61 137 ILE C N 1
ATOM 6027 C CA . ILE C 1 136 ? 35.237 39.004 -13.976 1.00 68.45 137 ILE C CA 1
ATOM 6028 C C . ILE C 1 136 ? 34.708 39.373 -15.375 1.00 67.84 137 ILE C C 1
ATOM 6029 O O . ILE C 1 136 ? 33.585 39.024 -15.748 1.00 66.44 137 ILE C O 1
ATOM 6034 N N . PRO C 1 137 ? 35.491 40.158 -16.118 1.00 68.43 138 PRO C N 1
ATOM 6035 C CA . PRO C 1 137 ? 35.123 40.572 -17.474 1.00 68.61 138 PRO C CA 1
ATOM 6036 C C . PRO C 1 137 ? 34.904 39.393 -18.429 1.00 67.72 138 PRO C C 1
ATOM 6037 O O . PRO C 1 137 ? 35.483 38.310 -18.224 1.00 67.29 138 PRO C O 1
ATOM 6041 N N . ALA C 1 138 ? 34.057 39.601 -19.437 1.00 67.05 139 ALA C N 1
ATOM 6042 C CA . ALA C 1 138 ? 33.793 38.587 -20.472 1.00 66.51 139 ALA C CA 1
ATOM 6043 C C . ALA C 1 138 ? 35.093 38.236 -21.144 1.00 65.53 139 ALA C C 1
ATOM 6044 O O . ALA C 1 138 ? 35.815 39.129 -21.541 1.00 66.65 139 ALA C O 1
ATOM 6046 N N . GLY C 1 139 ? 35.418 36.947 -21.227 1.00 64.36 140 GLY C N 1
ATOM 6047 C CA . GLY C 1 139 ? 36.688 36.517 -21.823 1.00 63.70 140 GLY C CA 1
ATOM 6048 C C . GLY C 1 139 ? 37.958 36.788 -21.009 1.00 62.63 140 GLY C C 1
ATOM 6049 O O . GLY C 1 139 ? 39.072 36.863 -21.570 1.00 62.12 140 GLY C O 1
ATOM 6050 N N . TYR C 1 140 ? 37.802 36.903 -19.691 1.00 60.56 141 TYR C N 1
ATOM 6051 C CA . TYR C 1 140 ? 38.923 37.131 -18.803 1.00 59.74 141 TYR C CA 1
ATOM 6052 C C . TYR C 1 140 ? 39.911 35.957 -18.844 1.00 59.39 141 TYR C C 1
ATOM 6053 O O . TYR C 1 140 ? 39.506 34.815 -18.763 1.00 58.82 141 TYR C O 1
ATOM 6062 N N . THR C 1 141 ? 41.187 36.258 -19.004 1.00 59.46 142 THR C N 1
ATOM 6063 C CA . THR C 1 141 ? 42.270 35.294 -18.937 1.00 60.11 142 THR C CA 1
ATOM 6064 C C . THR C 1 141 ? 43.190 35.777 -17.841 1.00 59.79 142 THR C C 1
ATOM 6065 O O . THR C 1 141 ? 43.731 36.850 -17.924 1.00 59.64 142 THR C O 1
ATOM 6069 N N . GLY C 1 142 ? 43.342 35.005 -16.787 1.00 59.71 143 GLY C N 1
ATOM 6070 C CA . GLY C 1 142 ? 44.286 35.357 -15.759 1.00 59.40 143 GLY C CA 1
ATOM 6071 C C . GLY C 1 142 ? 43.989 34.805 -14.388 1.00 59.30 143 GLY C C 1
ATOM 6072 O O . GLY C 1 142 ? 43.081 33.993 -14.206 1.00 57.93 143 GLY C O 1
ATOM 6073 N N . PRO C 1 143 ? 44.790 35.237 -13.409 1.00 59.16 144 PRO C N 1
ATOM 6074 C CA . PRO C 1 143 ? 44.676 34.776 -12.062 1.00 59.36 144 PRO C CA 1
ATOM 6075 C C . PRO C 1 143 ? 43.546 35.453 -11.282 1.00 58.45 144 PRO C C 1
ATOM 6076 O O . PRO C 1 143 ? 42.964 36.436 -11.728 1.00 57.41 144 PRO C O 1
ATOM 6080 N N . LEU C 1 144 ? 43.233 34.852 -10.142 1.00 57.41 145 LEU C N 1
ATOM 6081 C CA . LEU C 1 144 ? 42.275 35.394 -9.210 1.00 57.09 145 LEU C CA 1
ATOM 6082 C C . LEU C 1 144 ? 42.920 35.522 -7.837 1.00 56.27 145 LEU C C 1
ATOM 6083 O O . LEU C 1 144 ? 43.814 34.778 -7.499 1.00 53.19 145 LEU C O 1
ATOM 6088 N N . TYR C 1 145 ? 42.450 36.513 -7.078 1.00 56.52 146 TYR C N 1
ATOM 6089 C CA . TYR C 1 145 ? 42.997 36.844 -5.776 1.00 55.50 146 TYR C CA 1
ATOM 6090 C C . TYR C 1 145 ? 41.838 37.127 -4.863 1.00 55.02 146 TYR C C 1
ATOM 6091 O O . TYR C 1 145 ? 40.874 37.726 -5.281 1.00 53.94 146 TYR C O 1
ATOM 6100 N N . LEU C 1 146 ? 41.923 36.655 -3.626 1.00 55.19 147 LEU C N 1
ATOM 6101 C CA . LEU C 1 146 ? 40.949 36.971 -2.598 1.00 55.30 147 LEU C CA 1
ATOM 6102 C C . LEU C 1 146 ? 41.554 37.942 -1.591 1.00 55.56 147 LEU C C 1
ATOM 6103 O O . LEU C 1 146 ? 42.551 37.671 -0.922 1.00 54.89 147 LEU C O 1
ATOM 6108 N N . GLU C 1 147 ? 40.918 39.089 -1.485 1.00 56.58 148 GLU C N 1
ATOM 6109 C CA . GLU C 1 147 ? 41.163 40.002 -0.388 1.00 57.47 148 GLU C CA 1
ATOM 6110 C C . GLU C 1 147 ? 40.337 39.528 0.799 1.00 55.89 148 GLU C C 1
ATOM 6111 O O . GLU C 1 147 ? 39.160 39.254 0.662 1.00 56.00 148 GLU C O 1
ATOM 6117 N N . ILE C 1 148 ? 40.996 39.386 1.939 1.00 54.76 149 ILE C N 1
ATOM 6118 C CA . ILE C 1 148 ? 40.423 38.884 3.172 1.00 53.51 149 ILE C CA 1
ATOM 6119 C C . ILE C 1 148 ? 40.718 39.820 4.343 1.00 52.99 149 ILE C C 1
ATOM 6120 O O . ILE C 1 148 ? 41.842 40.243 4.582 1.00 51.18 149 ILE C O 1
ATOM 6125 N N . SER C 1 149 ? 39.683 40.101 5.105 1.00 52.97 150 SER C N 1
ATOM 6126 C CA . SER C 1 149 ? 39.838 40.828 6.350 1.00 53.23 150 SER C CA 1
ATOM 6127 C C . SER C 1 149 ? 38.753 40.415 7.360 1.00 52.59 150 SER C C 1
ATOM 6128 O O . SER C 1 149 ? 37.585 40.728 7.157 1.00 51.95 150 SER C O 1
ATOM 6131 N N . PRO C 1 150 ? 39.132 39.659 8.400 1.00 52.02 151 PRO C N 1
ATOM 6132 C CA . PRO C 1 150 ? 38.231 39.312 9.475 1.00 53.27 151 PRO C CA 1
ATOM 6133 C C . PRO C 1 150 ? 37.742 40.569 10.201 1.00 53.96 151 PRO C C 1
ATOM 6134 O O . PRO C 1 150 ? 38.538 41.448 10.474 1.00 52.91 151 PRO C O 1
ATOM 6138 N N . ARG C 1 151 ? 36.443 40.665 10.465 1.00 55.38 152 ARG C N 1
ATOM 6139 C CA . ARG C 1 151 ? 35.878 41.815 11.151 1.00 56.28 152 ARG C CA 1
ATOM 6140 C C . ARG C 1 151 ? 35.451 41.611 12.602 1.00 56.72 152 ARG C C 1
ATOM 6141 O O . ARG C 1 151 ? 35.394 42.584 13.371 1.00 58.11 152 ARG C O 1
ATOM 6145 N N . THR C 1 152 ? 35.155 40.372 12.982 1.00 56.39 153 THR C N 1
ATOM 6146 C CA . THR C 1 152 ? 34.667 40.036 14.325 1.00 56.32 153 THR C CA 1
ATOM 6147 C C . THR C 1 152 ? 35.445 38.888 14.931 1.00 55.29 153 THR C C 1
ATOM 6148 O O . THR C 1 152 ? 35.878 38.983 16.042 1.00 55.92 153 THR C O 1
ATOM 6152 N N . PHE C 1 153 ? 35.621 37.807 14.196 1.00 54.95 154 PHE C N 1
ATOM 6153 C CA . PHE C 1 153 ? 36.371 36.668 14.702 1.00 54.74 154 PHE C CA 1
ATOM 6154 C C . PHE C 1 153 ? 37.724 36.608 14.010 1.00 54.25 154 PHE C C 1
ATOM 6155 O O . PHE C 1 153 ? 37.785 36.781 12.811 1.00 52.18 154 PHE C O 1
ATOM 6163 N N . PRO C 1 154 ? 38.798 36.344 14.775 1.00 54.19 155 PRO C N 1
ATOM 6164 C CA . PRO C 1 154 ? 40.016 35.957 14.138 1.00 54.71 155 PRO C CA 1
ATOM 6165 C C . PRO C 1 154 ? 39.820 34.566 13.555 1.00 54.38 155 PRO C C 1
ATOM 6166 O O . PRO C 1 154 ? 39.017 33.791 14.101 1.00 55.15 155 PRO C O 1
ATOM 6170 N N . ILE C 1 155 ? 40.537 34.251 12.482 1.00 53.50 156 ILE C N 1
ATOM 6171 C CA . ILE C 1 155 ? 40.330 32.996 11.786 1.00 53.99 156 ILE C CA 1
ATOM 6172 C C . ILE C 1 155 ? 41.625 32.283 11.446 1.00 54.21 156 ILE C C 1
ATOM 6173 O O . ILE C 1 155 ? 42.654 32.910 11.267 1.00 53.85 156 ILE C O 1
ATOM 6178 N N . VAL C 1 156 ? 41.553 30.964 11.355 1.00 54.94 157 VAL C N 1
ATOM 6179 C CA . VAL C 1 156 ? 42.624 30.175 10.781 1.00 55.94 157 VAL C CA 1
ATOM 6180 C C . VAL C 1 156 ? 42.205 29.648 9.389 1.00 55.24 157 VAL C C 1
ATOM 6181 O O . VAL C 1 156 ? 41.126 29.130 9.201 1.00 54.11 157 VAL C O 1
ATOM 6185 N N . VAL C 1 157 ? 43.052 29.912 8.402 1.00 55.29 158 VAL C N 1
ATOM 6186 C CA . VAL C 1 157 ? 42.866 29.447 7.036 1.00 55.53 158 VAL C CA 1
ATOM 6187 C C . VAL C 1 157 ? 44.114 28.698 6.572 1.00 55.41 158 VAL C C 1
ATOM 6188 O O . VAL C 1 157 ? 45.182 28.825 7.142 1.00 54.92 158 VAL C O 1
ATOM 6192 N N . ARG C 1 158 ? 43.962 27.929 5.519 1.00 55.42 159 ARG C N 1
ATOM 6193 C CA . ARG C 1 158 ? 45.073 27.258 4.901 1.00 56.06 159 ARG C CA 1
ATOM 6194 C C . ARG C 1 158 ? 44.849 27.093 3.416 1.00 55.49 159 ARG C C 1
ATOM 6195 O O . ARG C 1 158 ? 43.779 27.389 2.903 1.00 53.56 159 ARG C O 1
ATOM 6203 N N . ARG C 1 159 ? 45.901 26.660 2.734 1.00 55.53 160 ARG C N 1
ATOM 6204 C CA . ARG C 1 159 ? 45.802 26.234 1.338 1.00 55.93 160 ARG C CA 1
ATOM 6205 C C . ARG C 1 159 ? 44.614 25.308 1.182 1.00 55.23 160 ARG C C 1
ATOM 6206 O O . ARG C 1 159 ? 44.476 24.369 1.940 1.00 54.68 160 ARG C O 1
ATOM 6214 N N . GLY C 1 160 ? 43.754 25.600 0.207 1.00 54.49 161 GLY C N 1
ATOM 6215 C CA . GLY C 1 160 ? 42.550 24.846 -0.009 1.00 53.96 161 GLY C CA 1
ATOM 6216 C C . GLY C 1 160 ? 41.285 25.312 0.671 1.00 53.47 161 GLY C C 1
ATOM 6217 O O . GLY C 1 160 ? 40.200 24.794 0.370 1.00 52.31 161 GLY C O 1
ATOM 6218 N N . SER C 1 161 ? 41.404 26.271 1.588 1.00 53.57 162 SER C N 1
ATOM 6219 C CA . SER C 1 161 ? 40.236 26.810 2.278 1.00 53.80 162 SER C CA 1
ATOM 6220 C C . SER C 1 161 ? 39.344 27.498 1.250 1.00 54.38 162 SER C C 1
ATOM 6221 O O . SER C 1 161 ? 39.844 28.118 0.313 1.00 53.10 162 SER C O 1
ATOM 6224 N N . ARG C 1 162 ? 38.033 27.377 1.438 1.00 54.94 163 ARG C N 1
ATOM 6225 C CA . ARG C 1 162 ? 37.057 27.926 0.507 1.00 55.94 163 ARG C CA 1
ATOM 6226 C C . ARG C 1 162 ? 36.213 28.993 1.189 1.00 56.35 163 ARG C C 1
ATOM 6227 O O . ARG C 1 162 ? 35.409 28.686 2.057 1.00 55.99 163 ARG C O 1
ATOM 6235 N N . LEU C 1 163 ? 36.400 30.253 0.785 1.00 56.66 164 LEU C N 1
ATOM 6236 C CA . LEU C 1 163 ? 35.678 31.369 1.393 1.00 57.05 164 LEU C CA 1
ATOM 6237 C C . LEU C 1 163 ? 34.732 32.052 0.407 1.00 56.82 164 LEU C C 1
ATOM 6238 O O . LEU C 1 163 ? 33.838 32.769 0.799 1.00 53.63 164 LEU C O 1
ATOM 6243 N N . SER C 1 164 ? 34.945 31.805 -0.884 1.00 57.85 165 SER C N 1
ATOM 6244 C CA . SER C 1 164 ? 34.265 32.555 -1.916 1.00 58.07 165 SER C CA 1
ATOM 6245 C C . SER C 1 164 ? 33.805 31.638 -3.027 1.00 57.80 165 SER C C 1
ATOM 6246 O O . SER C 1 164 ? 34.313 30.533 -3.175 1.00 56.09 165 SER C O 1
ATOM 6249 N N . GLN C 1 165 ? 32.801 32.076 -3.773 1.00 58.20 166 GLN C N 1
ATOM 6250 C CA . GLN C 1 165 ? 32.391 31.336 -4.940 1.00 58.65 166 GLN C CA 1
ATOM 6251 C C . GLN C 1 165 ? 32.208 32.218 -6.147 1.00 58.68 166 GLN C C 1
ATOM 6252 O O . GLN C 1 165 ? 32.083 33.423 -6.025 1.00 59.01 166 GLN C O 1
ATOM 6258 N N . ILE C 1 166 ? 32.263 31.582 -7.314 1.00 58.75 167 ILE C N 1
ATOM 6259 C CA . ILE C 1 166 ? 32.161 32.238 -8.614 1.00 58.52 167 ILE C CA 1
ATOM 6260 C C . ILE C 1 166 ? 31.050 31.588 -9.454 1.00 57.98 167 ILE C C 1
ATOM 6261 O O . ILE C 1 166 ? 30.954 30.377 -9.573 1.00 55.59 167 ILE C O 1
ATOM 6266 N N . ARG C 1 167 ? 30.192 32.455 -9.975 1.00 58.99 168 ARG C N 1
ATOM 6267 C CA . ARG C 1 167 ? 29.117 32.131 -10.879 1.00 59.69 168 ARG C CA 1
ATOM 6268 C C . ARG C 1 167 ? 29.450 32.654 -12.266 1.00 60.25 168 ARG C C 1
ATOM 6269 O O . ARG C 1 167 ? 29.748 33.838 -12.450 1.00 60.01 168 ARG C O 1
ATOM 6277 N N . PHE C 1 168 ? 29.397 31.737 -13.234 1.00 61.39 169 PHE C N 1
ATOM 6278 C CA . PHE C 1 168 ? 29.642 32.008 -14.652 1.00 61.95 169 PHE C CA 1
ATOM 6279 C C . PHE C 1 168 ? 28.327 32.196 -15.396 1.00 62.64 169 PHE C C 1
ATOM 6280 O O . PHE C 1 168 ? 27.351 31.528 -15.131 1.00 62.05 169 PHE C O 1
ATOM 6288 N N . ARG C 1 169 ? 28.310 33.128 -16.318 1.00 64.82 170 ARG C N 1
ATOM 6289 C CA . ARG C 1 169 ? 27.109 33.411 -17.104 1.00 66.74 170 ARG C CA 1
ATOM 6290 C C . ARG C 1 169 ? 27.465 33.752 -18.565 1.00 67.91 170 ARG C C 1
ATOM 6291 O O . ARG C 1 169 ? 28.551 34.237 -18.850 1.00 66.12 170 ARG C O 1
ATOM 6299 N N . ILE C 1 170 ? 26.553 33.432 -19.479 1.00 70.74 171 ILE C N 1
ATOM 6300 C CA . ILE C 1 170 ? 26.582 33.979 -20.840 1.00 73.02 171 ILE C CA 1
ATOM 6301 C C . ILE C 1 170 ? 25.445 35.007 -20.942 1.00 74.96 171 ILE C C 1
ATOM 6302 O O . ILE C 1 170 ? 24.275 34.673 -20.801 1.00 75.17 171 ILE C O 1
ATOM 6307 N N . GLY C 1 171 ? 25.798 36.259 -21.181 1.00 77.26 172 GLY C N 1
ATOM 6308 C CA . GLY C 1 171 ? 24.817 37.333 -21.178 1.00 79.16 172 GLY C CA 1
ATOM 6309 C C . GLY C 1 171 ? 24.460 37.702 -19.755 1.00 80.56 172 GLY C C 1
ATOM 6310 O O . GLY C 1 171 ? 25.334 37.683 -18.877 1.00 79.95 172 GLY C O 1
ATOM 6311 N N . HIS C 1 172 ? 23.179 38.020 -19.540 1.00 82.24 173 HIS C N 1
ATOM 6312 C CA . HIS C 1 172 ? 22.661 38.411 -18.233 1.00 83.76 173 HIS C CA 1
ATOM 6313 C C . HIS C 1 172 ? 21.131 38.192 -18.143 1.00 84.09 173 HIS C C 1
ATOM 6314 O O . HIS C 1 172 ? 20.374 39.139 -18.044 1.00 82.91 173 HIS C O 1
ATOM 6321 N N . ALA C 1 173 ? 20.710 36.922 -18.130 1.00 85.08 174 ALA C N 1
ATOM 6322 C CA . ALA C 1 173 ? 19.300 36.518 -18.254 1.00 85.54 174 ALA C CA 1
ATOM 6323 C C . ALA C 1 173 ? 18.412 36.756 -17.033 1.00 86.15 174 ALA C C 1
ATOM 6324 O O . ALA C 1 173 ? 17.878 35.817 -16.445 1.00 84.76 174 ALA C O 1
ATOM 6326 N N . LEU C 1 174 ? 18.223 38.028 -16.702 1.00 87.62 175 LEU C N 1
ATOM 6327 C CA . LEU C 1 174 ? 17.391 38.457 -15.583 1.00 88.74 175 LEU C CA 1
ATOM 6328 C C . LEU C 1 174 ? 15.900 38.229 -15.858 1.00 89.31 175 LEU C C 1
ATOM 6329 O O . LEU C 1 174 ? 15.510 37.890 -16.962 1.00 89.16 175 LEU C O 1
ATOM 6334 N N . LEU C 1 175 ? 15.087 38.389 -14.816 1.00 90.46 176 LEU C N 1
ATOM 6335 C CA . LEU C 1 175 ? 13.629 38.250 -14.869 1.00 90.80 176 LEU C CA 1
ATOM 6336 C C . LEU C 1 175 ? 12.926 39.606 -14.610 1.00 91.96 176 LEU C C 1
ATOM 6337 O O . LEU C 1 175 ? 13.579 40.588 -14.266 1.00 91.27 176 LEU C O 1
ATOM 6342 N N . ASN C 1 176 ? 11.599 39.638 -14.782 1.00 93.09 177 ASN C N 1
ATOM 6343 C CA . ASN C 1 176 ? 10.779 40.824 -14.513 1.00 94.07 177 ASN C CA 1
ATOM 6344 C C . ASN C 1 176 ? 9.530 40.514 -13.674 1.00 94.97 177 ASN C C 1
ATOM 6345 O O . ASN C 1 176 ? 9.309 39.367 -13.291 1.00 95.19 177 ASN C O 1
ATOM 6350 N N . GLU C 1 177 ? 8.712 41.536 -13.410 1.00 95.85 178 GLU C N 1
ATOM 6351 C CA . GLU C 1 177 ? 7.568 41.417 -12.488 1.00 96.53 178 GLU C CA 1
ATOM 6352 C C . GLU C 1 177 ? 6.432 40.487 -12.972 1.00 96.73 178 GLU C C 1
ATOM 6353 O O . GLU C 1 177 ? 5.635 40.003 -12.163 1.00 96.54 178 GLU C O 1
ATOM 6355 N N . SER C 1 178 ? 6.368 40.241 -14.282 1.00 96.92 179 SER C N 1
ATOM 6356 C CA . SER C 1 178 ? 5.399 39.296 -14.861 1.00 96.71 179 SER C CA 1
ATOM 6357 C C . SER C 1 178 ? 5.912 37.860 -14.668 1.00 96.20 179 SER C C 1
ATOM 6358 O O . SER C 1 178 ? 5.259 37.033 -14.022 1.00 95.32 179 SER C O 1
ATOM 6361 N N . GLU C 1 179 ? 7.086 37.601 -15.251 1.00 95.63 180 GLU C N 1
ATOM 6362 C CA . GLU C 1 179 ? 7.829 36.345 -15.096 1.00 95.24 180 GLU C CA 1
ATOM 6363 C C . GLU C 1 179 ? 7.937 35.878 -13.641 1.00 94.73 180 GLU C C 1
ATOM 6364 O O . GLU C 1 179 ? 7.699 34.707 -13.349 1.00 93.78 180 GLU C O 1
ATOM 6370 N N . VAL C 1 180 ? 8.281 36.801 -12.742 1.00 94.18 181 VAL C N 1
ATOM 6371 C CA . VAL C 1 180 ? 8.440 36.484 -11.327 1.00 93.84 181 VAL C CA 1
ATOM 6372 C C . VAL C 1 180 ? 7.108 36.087 -10.662 1.00 93.96 181 VAL C C 1
ATOM 6373 O O . VAL C 1 180 ? 7.052 35.087 -9.937 1.00 93.00 181 VAL C O 1
ATOM 6377 N N . LEU C 1 181 ? 6.045 36.857 -10.915 1.00 94.44 182 LEU C N 1
ATOM 6378 C CA . LEU C 1 181 ? 4.681 36.499 -10.464 1.00 94.51 182 LEU C CA 1
ATOM 6379 C C . LEU C 1 181 ? 4.137 35.239 -11.167 1.00 94.77 182 LEU C C 1
ATOM 6380 O O . LEU C 1 181 ? 3.453 34.424 -10.542 1.00 94.49 182 LEU C O 1
ATOM 6382 N N . LYS C 1 182 ? 4.446 35.084 -12.457 1.00 94.98 183 LYS C N 1
ATOM 6383 C CA . LYS C 1 182 ? 4.122 33.857 -13.216 1.00 95.28 183 LYS C CA 1
ATOM 6384 C C . LYS C 1 182 ? 4.780 32.614 -12.584 1.00 95.58 183 LYS C C 1
ATOM 6385 O O . LYS C 1 182 ? 4.106 31.644 -12.247 1.00 95.14 183 LYS C O 1
ATOM 6387 N N . LEU C 1 183 ? 6.100 32.684 -12.413 1.00 96.15 184 LEU C N 1
ATOM 6388 C CA . LEU C 1 183 ? 6.895 31.648 -11.768 1.00 96.67 184 LEU C CA 1
ATOM 6389 C C . LEU C 1 183 ? 6.399 31.323 -10.352 1.00 97.13 184 LEU C C 1
ATOM 6390 O O . LEU C 1 183 ? 6.362 30.153 -9.969 1.00 96.41 184 LEU C O 1
ATOM 6395 N N . HIS C 1 184 ? 6.020 32.347 -9.583 1.00 98.00 185 HIS C N 1
ATOM 6396 C CA . HIS C 1 184 ? 5.376 32.141 -8.274 1.00 98.75 185 HIS C CA 1
ATOM 6397 C C . HIS C 1 184 ? 3.991 31.475 -8.395 1.00 99.50 185 HIS C C 1
ATOM 6398 O O . HIS C 1 184 ? 3.525 30.830 -7.446 1.00 99.21 185 HIS C O 1
ATOM 6405 N N . GLU C 1 185 ? 3.336 31.638 -9.549 1.00 100.43 186 GLU C N 1
ATOM 6406 C CA . GLU C 1 185 ? 2.057 30.958 -9.825 1.00 100.95 186 GLU C CA 1
ATOM 6407 C C . GLU C 1 185 ? 2.246 29.453 -9.815 1.00 101.25 186 GLU C C 1
ATOM 6408 O O . GLU C 1 185 ? 1.666 28.750 -8.991 1.00 100.48 186 GLU C O 1
ATOM 6410 N N . THR C 1 186 ? 3.093 28.985 -10.729 1.00 102.06 187 THR C N 1
ATOM 6411 C CA . THR C 1 186 ? 3.344 27.556 -10.931 1.00 102.61 187 THR C CA 1
ATOM 6412 C C . THR C 1 186 ? 4.195 26.936 -9.814 1.00 103.20 187 THR C C 1
ATOM 6413 O O . THR C 1 186 ? 3.696 26.127 -9.024 1.00 102.61 187 THR C O 1
ATOM 6417 N N . GLU C 1 187 ? 5.476 27.308 -9.770 1.00 104.10 188 GLU C N 1
ATOM 6418 C CA . GLU C 1 187 ? 6.380 26.939 -8.680 1.00 104.46 188 GLU C CA 1
ATOM 6419 C C . GLU C 1 187 ? 6.189 27.999 -7.602 1.00 104.92 188 GLU C C 1
ATOM 6420 O O . GLU C 1 187 ? 5.840 29.124 -7.919 1.00 105.18 188 GLU C O 1
ATOM 6422 N N . THR C 1 188 ? 6.395 27.656 -6.336 1.00 105.25 189 THR C N 1
ATOM 6423 C CA . THR C 1 188 ? 6.157 28.607 -5.234 1.00 105.37 189 THR C CA 1
ATOM 6424 C C . THR C 1 188 ? 7.457 29.352 -4.862 1.00 105.53 189 THR C C 1
ATOM 6425 O O . THR C 1 188 ? 8.421 28.728 -4.446 1.00 105.09 189 THR C O 1
ATOM 6429 N N . LEU C 1 189 ? 7.483 30.674 -5.043 1.00 105.64 190 LEU C N 1
ATOM 6430 C CA . LEU C 1 189 ? 8.648 31.491 -4.671 1.00 105.91 190 LEU C CA 1
ATOM 6431 C C . LEU C 1 189 ? 8.659 31.893 -3.193 1.00 106.39 190 LEU C C 1
ATOM 6432 O O . LEU C 1 189 ? 9.730 32.032 -2.617 1.00 106.24 190 LEU C O 1
ATOM 6437 N N . VAL C 1 190 ? 7.479 32.071 -2.592 1.00 107.08 191 VAL C N 1
ATOM 6438 C CA . VAL C 1 190 ? 7.317 32.327 -1.143 1.00 107.43 191 VAL C CA 1
ATOM 6439 C C . VAL C 1 190 ? 6.172 31.458 -0.602 1.00 107.69 191 VAL C C 1
ATOM 6440 O O . VAL C 1 190 ? 5.112 31.408 -1.212 1.00 107.56 191 VAL C O 1
ATOM 6444 N N . ALA C 1 191 ? 6.380 30.782 0.527 1.00 108.08 192 ALA C N 1
ATOM 6445 C CA . ALA C 1 191 ? 5.278 30.127 1.250 1.00 108.43 192 ALA C CA 1
ATOM 6446 C C . ALA C 1 191 ? 4.505 31.185 2.075 1.00 108.70 192 ALA C C 1
ATOM 6447 O O . ALA C 1 191 ? 4.810 31.414 3.248 1.00 108.58 192 ALA C O 1
ATOM 6449 N N . SER C 1 192 ? 3.522 31.835 1.442 1.00 108.98 193 SER C N 1
ATOM 6450 C CA . SER C 1 192 ? 2.777 32.953 2.052 1.00 108.89 193 SER C CA 1
ATOM 6451 C C . SER C 1 192 ? 1.303 32.924 1.656 1.00 108.83 193 SER C C 1
ATOM 6452 O O . SER C 1 192 ? 0.912 33.485 0.635 1.00 108.32 193 SER C O 1
ATOM 6455 N N . ASN C 1 194 ? 1.308 37.109 0.026 1.00 109.46 195 ASN C N 1
ATOM 6456 C CA . ASN C 1 194 ? 1.875 37.011 -1.317 1.00 109.52 195 ASN C CA 1
ATOM 6457 C C . ASN C 1 194 ? 3.051 37.976 -1.539 1.00 109.61 195 ASN C C 1
ATOM 6458 O O . ASN C 1 194 ? 3.148 39.006 -0.872 1.00 109.34 195 ASN C O 1
ATOM 6463 N N . PRO C 1 195 ? 3.938 37.648 -2.499 1.00 109.69 196 PRO C N 1
ATOM 6464 C CA . PRO C 1 195 ? 5.252 38.312 -2.616 1.00 109.43 196 PRO C CA 1
ATOM 6465 C C . PRO C 1 195 ? 5.254 39.757 -3.126 1.00 108.60 196 PRO C C 1
ATOM 6466 O O . PRO C 1 195 ? 4.495 40.097 -4.031 1.00 108.07 196 PRO C O 1
ATOM 6470 N N . ASN C 1 196 ? 6.144 40.567 -2.548 1.00 107.81 197 ASN C N 1
ATOM 6471 C CA . ASN C 1 196 ? 6.351 41.968 -2.928 1.00 107.13 197 ASN C CA 1
ATOM 6472 C C . ASN C 1 196 ? 7.355 42.043 -4.081 1.00 106.93 197 ASN C C 1
ATOM 6473 O O . ASN C 1 196 ? 8.560 42.068 -3.859 1.00 106.44 197 ASN C O 1
ATOM 6478 N N . VAL C 1 197 ? 6.855 42.084 -5.312 1.00 106.76 198 VAL C N 1
ATOM 6479 C CA . VAL C 1 197 ? 7.722 42.036 -6.484 1.00 106.78 198 VAL C CA 1
ATOM 6480 C C . VAL C 1 197 ? 8.044 43.431 -7.041 1.00 106.98 198 VAL C C 1
ATOM 6481 O O . VAL C 1 197 ? 7.146 44.205 -7.347 1.00 106.93 198 VAL C O 1
ATOM 6485 N N . THR C 1 198 ? 9.333 43.740 -7.154 1.00 107.36 199 THR C N 1
ATOM 6486 C CA . THR C 1 198 ? 9.795 44.946 -7.851 1.00 107.44 199 THR C CA 1
ATOM 6487 C C . THR C 1 198 ? 10.963 44.621 -8.787 1.00 107.17 199 THR C C 1
ATOM 6488 O O . THR C 1 198 ? 10.870 43.725 -9.624 1.00 106.18 199 THR C O 1
ATOM 6492 N N . GLY C 1 201 ? 12.816 40.949 -8.616 1.00 80.47 202 GLY C N 1
ATOM 6493 C CA . GLY C 1 201 ? 12.545 39.895 -7.643 1.00 80.59 202 GLY C CA 1
ATOM 6494 C C . GLY C 1 201 ? 11.981 40.357 -6.309 1.00 80.30 202 GLY C C 1
ATOM 6495 O O . GLY C 1 201 ? 11.873 41.552 -6.047 1.00 80.67 202 GLY C O 1
ATOM 6496 N N . ILE C 1 202 ? 11.685 39.384 -5.450 1.00 80.07 203 ILE C N 1
ATOM 6497 C CA . ILE C 1 202 ? 10.866 39.588 -4.259 1.00 79.39 203 ILE C CA 1
ATOM 6498 C C . ILE C 1 202 ? 11.617 40.232 -3.077 1.00 78.71 203 ILE C C 1
ATOM 6499 O O . ILE C 1 202 ? 12.742 39.843 -2.751 1.00 78.38 203 ILE C O 1
ATOM 6504 N N . ALA C 1 203 ? 10.976 41.233 -2.474 1.00 77.34 204 ALA C N 1
ATOM 6505 C CA . ALA C 1 203 ? 11.409 41.805 -1.200 1.00 76.76 204 ALA C CA 1
ATOM 6506 C C . ALA C 1 203 ? 11.479 40.749 -0.108 1.00 75.65 204 ALA C C 1
ATOM 6507 O O . ALA C 1 203 ? 10.538 39.964 0.088 1.00 75.92 204 ALA C O 1
ATOM 6509 N N . LEU C 1 204 ? 12.617 40.737 0.580 1.00 73.70 205 LEU C N 1
ATOM 6510 C CA . LEU C 1 204 ? 12.800 39.967 1.787 1.00 72.52 205 LEU C CA 1
ATOM 6511 C C . LEU C 1 204 ? 12.733 40.940 2.984 1.00 70.69 205 LEU C C 1
ATOM 6512 O O . LEU C 1 204 ? 13.291 42.036 2.936 1.00 69.06 205 LEU C O 1
ATOM 6517 N N . SER C 1 205 ? 12.044 40.503 4.034 1.00 68.82 206 SER C N 1
ATOM 6518 C CA . SER C 1 205 ? 11.790 41.306 5.217 1.00 68.82 206 SER C CA 1
ATOM 6519 C C . SER C 1 205 ? 12.129 40.546 6.508 1.00 68.29 206 SER C C 1
ATOM 6520 O O . SER C 1 205 ? 12.159 39.314 6.519 1.00 66.24 206 SER C O 1
ATOM 6523 N N . ILE C 1 206 ? 12.411 41.301 7.579 1.00 67.87 207 ILE C N 1
ATOM 6524 C CA . ILE C 1 206 ? 13.029 40.758 8.797 1.00 67.74 207 ILE C CA 1
ATOM 6525 C C . ILE C 1 206 ? 12.007 40.243 9.833 1.00 68.14 207 ILE C C 1
ATOM 6526 O O . ILE C 1 206 ? 10.950 40.838 10.041 1.00 66.95 207 ILE C O 1
ATOM 6531 N N . ASP C 1 207 ? 12.346 39.115 10.461 1.00 68.61 208 ASP C N 1
ATOM 6532 C CA . ASP C 1 207 ? 11.520 38.490 11.465 1.00 69.29 208 ASP C CA 1
ATOM 6533 C C . ASP C 1 207 ? 12.102 38.817 12.820 1.00 69.83 208 ASP C C 1
ATOM 6534 O O . ASP C 1 207 ? 13.173 38.333 13.176 1.00 68.96 208 ASP C O 1
ATOM 6539 N N . LEU C 1 208 ? 11.378 39.623 13.590 1.00 70.99 209 LEU C N 1
ATOM 6540 C CA . LEU C 1 208 ? 11.808 39.967 14.932 1.00 72.29 209 LEU C CA 1
ATOM 6541 C C . LEU C 1 208 ? 10.813 39.567 16.063 1.00 74.08 209 LEU C C 1
ATOM 6542 O O . LEU C 1 208 ? 10.998 39.930 17.217 1.00 73.39 209 LEU C O 1
ATOM 6547 N N . LYS C 1 209 ? 9.798 38.766 15.736 1.00 76.80 210 LYS C N 1
ATOM 6548 C CA . LYS C 1 209 ? 8.835 38.252 16.744 1.00 78.83 210 LYS C CA 1
ATOM 6549 C C . LYS C 1 209 ? 9.452 37.209 17.672 1.00 79.82 210 LYS C C 1
ATOM 6550 O O . LYS C 1 209 ? 9.161 37.175 18.862 1.00 79.89 210 LYS C O 1
ATOM 6556 N N . GLY C 1 210 ? 10.323 36.376 17.129 1.00 81.11 211 GLY C N 1
ATOM 6557 C CA . GLY C 1 210 ? 10.971 35.327 17.901 1.00 82.03 211 GLY C CA 1
ATOM 6558 C C . GLY C 1 210 ? 10.613 33.945 17.394 1.00 82.34 211 GLY C C 1
ATOM 6559 O O . GLY C 1 210 ? 9.851 33.805 16.446 1.00 81.28 211 GLY C O 1
ATOM 6560 N N . PHE C 1 211 ? 11.195 32.942 18.049 1.00 83.29 212 PHE C N 1
ATOM 6561 C CA . PHE C 1 211 ? 11.009 31.527 17.734 1.00 84.00 212 PHE C CA 1
ATOM 6562 C C . PHE C 1 211 ? 11.011 30.721 19.018 1.00 84.61 212 PHE C C 1
ATOM 6563 O O . PHE C 1 211 ? 12.023 30.713 19.727 1.00 83.91 212 PHE C O 1
ATOM 6571 N N . GLY C 1 212 ? 9.884 30.058 19.306 1.00 85.17 213 GLY C N 1
ATOM 6572 C CA . GLY C 1 212 ? 9.766 29.161 20.453 1.00 86.01 213 GLY C CA 1
ATOM 6573 C C . GLY C 1 212 ? 9.274 29.806 21.741 1.00 86.77 213 GLY C C 1
ATOM 6574 O O . GLY C 1 212 ? 8.744 30.934 21.746 1.00 86.40 213 GLY C O 1
ATOM 6575 N N . GLU C 1 213 ? 9.425 29.062 22.838 1.00 87.45 214 GLU C N 1
ATOM 6576 C CA . GLU C 1 213 ? 9.085 29.561 24.168 1.00 87.63 214 GLU C CA 1
ATOM 6577 C C . GLU C 1 213 ? 9.916 30.816 24.477 1.00 87.89 214 GLU C C 1
ATOM 6578 O O . GLU C 1 213 ? 9.364 31.840 24.888 1.00 87.50 214 GLU C O 1
ATOM 6580 N N . ASN C 1 214 ? 11.224 30.757 24.201 1.00 87.83 215 ASN C N 1
ATOM 6581 C CA . ASN C 1 214 ? 12.147 31.849 24.557 1.00 87.70 215 ASN C CA 1
ATOM 6582 C C . ASN C 1 214 ? 12.124 33.104 23.660 1.00 85.54 215 ASN C C 1
ATOM 6583 O O . ASN C 1 214 ? 12.438 34.193 24.122 1.00 84.88 215 ASN C O 1
ATOM 6588 N N . GLY C 1 215 ? 11.730 32.960 22.400 1.00 83.48 216 GLY C N 1
ATOM 6589 C CA . GLY C 1 215 ? 11.618 34.115 21.477 1.00 81.64 216 GLY C CA 1
ATOM 6590 C C . GLY C 1 215 ? 12.913 34.544 20.788 1.00 79.36 216 GLY C C 1
ATOM 6591 O O . GLY C 1 215 ? 13.094 35.716 20.509 1.00 78.36 216 GLY C O 1
ATOM 6592 N N . LEU C 1 216 ? 13.783 33.578 20.493 1.00 77.28 217 LEU C N 1
ATOM 6593 C CA . LEU C 1 216 ? 15.107 33.809 19.885 1.00 76.22 217 LEU C CA 1
ATOM 6594 C C . LEU C 1 216 ? 14.969 34.389 18.501 1.00 74.55 217 LEU C C 1
ATOM 6595 O O . LEU C 1 216 ? 14.408 33.742 17.650 1.00 73.83 217 LEU C O 1
ATOM 6600 N N . ILE C 1 217 ? 15.470 35.608 18.281 1.00 73.42 218 ILE C N 1
ATOM 6601 C CA . ILE C 1 217 ? 15.400 36.262 16.952 1.00 72.32 218 ILE C CA 1
ATOM 6602 C C . ILE C 1 217 ? 16.702 36.115 16.127 1.00 70.70 218 ILE C C 1
ATOM 6603 O O . ILE C 1 217 ? 16.703 36.239 14.911 1.00 70.98 218 ILE C O 1
ATOM 6608 N N . GLY C 1 218 ? 17.802 35.830 16.793 1.00 68.49 219 GLY C N 1
ATOM 6609 C CA . GLY C 1 218 ? 19.077 35.710 16.121 1.00 67.26 219 GLY C CA 1
ATOM 6610 C C . GLY C 1 218 ? 20.261 35.749 17.062 1.00 65.17 219 GLY C C 1
ATOM 6611 O O . GLY C 1 218 ? 20.159 35.391 18.225 1.00 63.57 219 GLY C O 1
ATOM 6612 N N . TYR C 1 219 ? 21.402 36.145 16.522 1.00 63.99 220 TYR C N 1
ATOM 6613 C CA . TYR C 1 219 ? 22.649 36.179 17.278 1.00 62.99 220 TYR C CA 1
ATOM 6614 C C . TYR C 1 219 ? 23.440 37.430 16.940 1.00 62.73 220 TYR C C 1
ATOM 6615 O O . TYR C 1 219 ? 23.338 38.013 15.882 1.00 60.24 220 TYR C O 1
ATOM 6624 N N . ARG C 1 220 ? 24.235 37.815 17.910 1.00 64.02 221 ARG C N 1
ATOM 6625 C CA . ARG C 1 220 ? 25.245 38.839 17.769 1.00 65.60 221 ARG C CA 1
ATOM 6626 C C . ARG C 1 220 ? 26.627 38.245 18.017 1.00 64.47 221 ARG C C 1
ATOM 6627 O O . ARG C 1 220 ? 26.834 37.511 18.980 1.00 62.38 221 ARG C O 1
ATOM 6635 N N . GLY C 1 221 ? 27.568 38.583 17.151 1.00 64.67 222 GLY C N 1
ATOM 6636 C CA . GLY C 1 221 ? 28.921 38.098 17.242 1.00 65.54 222 GLY C CA 1
ATOM 6637 C C . GLY C 1 221 ? 29.580 38.598 18.489 1.00 66.93 222 GLY C C 1
ATOM 6638 O O . GLY C 1 221 ? 29.418 39.718 18.863 1.00 66.92 222 GLY C O 1
ATOM 6639 N N . LYS C 1 222 ? 30.283 37.727 19.155 1.00 69.62 223 LYS C N 1
ATOM 6640 C CA . LYS C 1 222 ? 30.964 38.064 20.372 1.00 72.34 223 LYS C CA 1
ATOM 6641 C C . LYS C 1 222 ? 32.371 38.590 20.184 1.00 73.69 223 LYS C C 1
ATOM 6642 O O . LYS C 1 222 ? 33.145 38.088 19.409 1.00 71.74 223 LYS C O 1
ATOM 6648 N N . HIS C 1 223 ? 32.702 39.586 20.970 1.00 76.41 224 HIS C N 1
ATOM 6649 C CA . HIS C 1 223 ? 33.707 40.531 20.604 1.00 78.36 224 HIS C CA 1
ATOM 6650 C C . HIS C 1 223 ? 35.062 40.237 21.084 1.00 78.53 224 HIS C C 1
ATOM 6651 O O . HIS C 1 223 ? 35.900 41.044 20.926 1.00 80.72 224 HIS C O 1
ATOM 6658 N N . HIS C 1 224 ? 35.290 39.089 21.675 1.00 79.09 225 HIS C N 1
ATOM 6659 C CA . HIS C 1 224 ? 36.639 38.623 21.910 1.00 77.99 225 HIS C CA 1
ATOM 6660 C C . HIS C 1 224 ? 36.415 37.155 21.998 1.00 76.58 225 HIS C C 1
ATOM 6661 O O . HIS C 1 224 ? 35.481 36.779 22.674 1.00 76.02 225 HIS C O 1
ATOM 6668 N N . THR C 1 225 ? 37.238 36.336 21.331 1.00 74.17 226 THR C N 1
ATOM 6669 C CA . THR C 1 225 ? 36.943 34.921 21.081 1.00 72.16 226 THR C CA 1
ATOM 6670 C C . THR C 1 225 ? 38.160 34.126 20.703 1.00 70.76 226 THR C C 1
ATOM 6671 O O . THR C 1 225 ? 39.127 34.673 20.310 1.00 69.63 226 THR C O 1
ATOM 6675 N N . ALA C 1 226 ? 38.082 32.815 20.781 1.00 69.15 227 ALA C N 1
ATOM 6676 C CA . ALA C 1 226 ? 39.079 31.963 20.195 1.00 68.53 227 ALA C CA 1
ATOM 6677 C C . ALA C 1 226 ? 39.090 32.135 18.656 1.00 67.62 227 ALA C C 1
ATOM 6678 O O . ALA C 1 226 ? 38.158 32.685 18.075 1.00 66.99 227 ALA C O 1
ATOM 6680 N N . VAL C 1 227 ? 40.180 31.687 18.020 1.00 66.45 228 VAL C N 1
ATOM 6681 C CA . VAL C 1 227 ? 40.282 31.685 16.569 1.00 64.96 228 VAL C CA 1
ATOM 6682 C C . VAL C 1 227 ? 39.334 30.622 16.022 1.00 63.44 228 VAL C C 1
ATOM 6683 O O . VAL C 1 227 ? 39.282 29.536 16.567 1.00 61.45 228 VAL C O 1
ATOM 6687 N N . VAL C 1 228 ? 38.598 30.974 14.960 1.00 62.52 229 VAL C N 1
ATOM 6688 C CA . VAL C 1 228 ? 37.722 30.066 14.236 1.00 61.86 229 VAL C CA 1
ATOM 6689 C C . VAL C 1 228 ? 38.455 29.441 13.035 1.00 62.03 229 VAL C C 1
ATOM 6690 O O . VAL C 1 228 ? 38.943 30.140 12.167 1.00 59.12 229 VAL C O 1
ATOM 6694 N N . ASP C 1 229 ? 38.491 28.109 12.992 1.00 63.55 230 ASP C N 1
ATOM 6695 C CA . ASP C 1 229 ? 39.073 27.371 11.879 1.00 64.51 230 ASP C CA 1
ATOM 6696 C C . ASP C 1 229 ? 37.984 27.213 10.847 1.00 65.31 230 ASP C C 1
ATOM 6697 O O . ASP C 1 229 ? 36.998 26.530 11.096 1.00 63.91 230 ASP C O 1
ATOM 6702 N N . VAL C 1 230 ? 38.192 27.855 9.695 1.00 66.50 231 VAL C N 1
ATOM 6703 C CA . VAL C 1 230 ? 37.159 28.011 8.685 1.00 68.10 231 VAL C CA 1
ATOM 6704 C C . VAL C 1 230 ? 36.834 26.665 8.008 1.00 70.51 231 VAL C C 1
ATOM 6705 O O . VAL C 1 230 ? 35.747 26.484 7.513 1.00 70.19 231 VAL C O 1
ATOM 6709 N N . ASP C 1 231 ? 37.764 25.715 8.033 1.00 73.35 232 ASP C N 1
ATOM 6710 C CA . ASP C 1 231 ? 37.525 24.387 7.463 1.00 75.73 232 ASP C CA 1
ATOM 6711 C C . ASP C 1 231 ? 36.745 23.442 8.403 1.00 77.98 232 ASP C C 1
ATOM 6712 O O . ASP C 1 231 ? 36.057 22.530 7.952 1.00 77.88 232 ASP C O 1
ATOM 6717 N N . LYS C 1 232 ? 36.867 23.680 9.702 1.00 80.97 233 LYS C N 1
ATOM 6718 C CA . LYS C 1 232 ? 36.311 22.827 10.732 1.00 83.37 233 LYS C CA 1
ATOM 6719 C C . LYS C 1 232 ? 35.416 23.666 11.615 1.00 86.05 233 LYS C C 1
ATOM 6720 O O . LYS C 1 232 ? 35.590 23.667 12.831 1.00 86.56 233 LYS C O 1
ATOM 6722 N N . LYS C 1 233 ? 34.473 24.397 11.014 1.00 89.03 234 LYS C N 1
ATOM 6723 C CA . LYS C 1 233 ? 33.740 25.459 11.765 1.00 91.79 234 LYS C CA 1
ATOM 6724 C C . LYS C 1 233 ? 32.374 25.018 12.319 1.00 93.14 234 LYS C C 1
ATOM 6725 O O . LYS C 1 233 ? 31.619 25.840 12.856 1.00 92.97 234 LYS C O 1
ATOM 6731 N N . ALA C 1 234 ? 32.086 23.720 12.184 1.00 94.72 235 ALA C N 1
ATOM 6732 C CA . ALA C 1 234 ? 31.092 23.047 13.002 1.00 95.95 235 ALA C CA 1
ATOM 6733 C C . ALA C 1 234 ? 31.878 22.178 13.986 1.00 96.85 235 ALA C C 1
ATOM 6734 O O . ALA C 1 234 ? 31.850 20.949 13.900 1.00 96.89 235 ALA C O 1
ATOM 6736 N N . GLN C 1 235 ? 32.616 22.839 14.884 1.00 97.84 236 GLN C N 1
ATOM 6737 C CA . GLN C 1 235 ? 33.343 22.178 15.998 1.00 98.50 236 GLN C CA 1
ATOM 6738 C C . GLN C 1 235 ? 33.127 22.826 17.392 1.00 98.92 236 GLN C C 1
ATOM 6739 O O . GLN C 1 235 ? 33.342 22.167 18.415 1.00 98.74 236 GLN C O 1
ATOM 6741 N N . HIS C 1 236 ? 32.667 24.085 17.430 1.00 99.18 237 HIS C N 1
ATOM 6742 C CA . HIS C 1 236 ? 32.661 24.906 18.658 1.00 99.10 237 HIS C CA 1
ATOM 6743 C C . HIS C 1 236 ? 31.354 24.945 19.487 1.00 98.51 237 HIS C C 1
ATOM 6744 O O . HIS C 1 236 ? 30.270 24.582 19.032 1.00 98.37 237 HIS C O 1
ATOM 6751 N N . ASP C 1 237 ? 31.497 25.428 20.717 1.00 97.81 238 ASP C N 1
ATOM 6752 C CA . ASP C 1 237 ? 30.401 25.657 21.655 1.00 96.95 238 ASP C CA 1
ATOM 6753 C C . ASP C 1 237 ? 29.801 27.028 21.342 1.00 95.07 238 ASP C C 1
ATOM 6754 O O . ASP C 1 237 ? 30.532 28.011 21.342 1.00 94.83 238 ASP C O 1
ATOM 6759 N N . VAL C 1 238 ? 28.492 27.118 21.095 1.00 92.64 239 VAL C N 1
ATOM 6760 C CA . VAL C 1 238 ? 27.899 28.360 20.523 1.00 90.25 239 VAL C CA 1
ATOM 6761 C C . VAL C 1 238 ? 28.009 29.608 21.419 1.00 88.18 239 VAL C C 1
ATOM 6762 O O . VAL C 1 238 ? 28.173 30.696 20.898 1.00 87.17 239 VAL C O 1
ATOM 6766 N N . LEU C 1 239 ? 27.971 29.439 22.740 1.00 85.74 240 LEU C N 1
ATOM 6767 C CA . LEU C 1 239 ? 28.052 30.552 23.686 1.00 84.07 240 LEU C CA 1
ATOM 6768 C C . LEU C 1 239 ? 29.454 31.174 23.754 1.00 82.66 240 LEU C C 1
ATOM 6769 O O . LEU C 1 239 ? 29.624 32.313 24.241 1.00 80.97 240 LEU C O 1
ATOM 6771 N N . ASP C 1 240 ? 30.441 30.421 23.248 1.00 81.20 241 ASP C N 1
ATOM 6772 C CA . ASP C 1 240 ? 31.848 30.887 23.092 1.00 79.96 241 ASP C CA 1
ATOM 6773 C C . ASP C 1 240 ? 32.093 31.965 22.018 1.00 77.74 241 ASP C C 1
ATOM 6774 O O . ASP C 1 240 ? 33.099 32.673 22.097 1.00 76.72 241 ASP C O 1
ATOM 6779 N N . PHE C 1 241 ? 31.198 32.037 21.023 1.00 75.32 242 PHE C N 1
ATOM 6780 C CA . PHE C 1 241 ? 31.300 32.956 19.885 1.00 73.75 242 PHE C CA 1
ATOM 6781 C C . PHE C 1 241 ? 30.114 33.861 19.647 1.00 72.10 242 PHE C C 1
ATOM 6782 O O . PHE C 1 241 ? 30.253 34.855 18.955 1.00 70.32 242 PHE C O 1
ATOM 6790 N N . TRP C 1 242 ? 28.956 33.526 20.207 1.00 71.44 243 TRP C N 1
ATOM 6791 C CA . TRP C 1 242 ? 27.720 34.246 19.917 1.00 71.05 243 TRP C CA 1
ATOM 6792 C C . TRP C 1 242 ? 26.914 34.604 21.161 1.00 70.97 243 TRP C C 1
ATOM 6793 O O . TRP C 1 242 ? 26.942 33.902 22.168 1.00 70.92 243 TRP C O 1
ATOM 6804 N N . GLU C 1 243 ? 26.249 35.749 21.085 1.00 71.08 244 GLU C N 1
ATOM 6805 C CA . GLU C 1 243 ? 25.272 36.186 22.063 1.00 71.75 244 GLU C CA 1
ATOM 6806 C C . GLU C 1 243 ? 23.899 35.992 21.453 1.00 70.43 244 GLU C C 1
ATOM 6807 O O . GLU C 1 243 ? 23.587 36.646 20.471 1.00 69.14 244 GLU C O 1
ATOM 6813 N N . PRO C 1 244 ? 23.076 35.088 22.026 1.00 69.94 245 PRO C N 1
ATOM 6814 C CA . PRO C 1 244 ? 21.720 34.916 21.534 1.00 69.93 245 PRO C CA 1
ATOM 6815 C C . PRO C 1 244 ? 20.922 36.188 21.762 1.00 68.38 245 PRO C C 1
ATOM 6816 O O . PRO C 1 244 ? 21.166 36.886 22.729 1.00 67.27 245 PRO C O 1
ATOM 6820 N N . LEU C 1 245 ? 20.029 36.521 20.845 1.00 67.64 246 LEU C N 1
ATOM 6821 C CA . LEU C 1 245 ? 19.141 37.654 21.022 1.00 67.32 246 LEU C CA 1
ATOM 6822 C C . LEU C 1 245 ? 17.714 37.138 21.177 1.00 66.93 246 LEU C C 1
ATOM 6823 O O . LEU C 1 245 ? 17.238 36.332 20.385 1.00 65.51 246 LEU C O 1
ATOM 6828 N N . PHE C 1 246 ? 17.059 37.591 22.240 1.00 67.57 247 PHE C N 1
ATOM 6829 C CA . PHE C 1 246 ? 15.661 37.240 22.528 1.00 67.90 247 PHE C CA 1
ATOM 6830 C C . PHE C 1 246 ? 14.769 38.482 22.488 1.00 68.52 247 PHE C C 1
ATOM 6831 O O . PHE C 1 246 ? 15.035 39.454 23.184 1.00 68.21 247 PHE C O 1
ATOM 6839 N N . ALA C 1 247 ? 13.737 38.435 21.657 1.00 69.55 248 ALA C N 1
ATOM 6840 C CA . ALA C 1 247 ? 12.700 39.463 21.633 1.00 71.33 248 ALA C CA 1
ATOM 6841 C C . ALA C 1 247 ? 11.945 39.587 23.010 1.00 72.42 248 ALA C C 1
ATOM 6842 O O . ALA C 1 247 ? 11.697 38.589 23.708 1.00 71.16 248 ALA C O 1
ATOM 6844 N N . ARG C 1 248 ? 11.624 40.835 23.370 1.00 74.02 249 ARG C N 1
ATOM 6845 C CA . ARG C 1 248 ? 11.093 41.219 24.687 1.00 75.01 249 ARG C CA 1
ATOM 6846 C C . ARG C 1 248 ? 10.526 42.638 24.547 1.00 74.70 249 ARG C C 1
ATOM 6847 O O . ARG C 1 248 ? 11.250 43.568 24.189 1.00 74.39 249 ARG C O 1
ATOM 6855 N N . GLY C 1 249 ? 9.237 42.812 24.805 1.00 74.46 250 GLY C N 1
ATOM 6856 C CA . GLY C 1 249 ? 8.573 44.079 24.507 1.00 74.01 250 GLY C CA 1
ATOM 6857 C C . GLY C 1 249 ? 8.213 44.130 23.034 1.00 73.41 250 GLY C C 1
ATOM 6858 O O . GLY C 1 249 ? 7.666 43.179 22.503 1.00 73.78 250 GLY C O 1
ATOM 6859 N N . ARG C 1 250 ? 8.550 45.217 22.352 1.00 72.47 251 ARG C N 1
ATOM 6860 C CA . ARG C 1 250 ? 8.244 45.360 20.938 1.00 71.50 251 ARG C CA 1
ATOM 6861 C C . ARG C 1 250 ? 9.101 44.405 20.118 1.00 70.90 251 ARG C C 1
ATOM 6862 O O . ARG C 1 250 ? 10.137 43.946 20.577 1.00 70.05 251 ARG C O 1
ATOM 6864 N N . ALA C 1 251 ? 8.637 44.091 18.916 1.00 70.55 252 ALA C N 1
ATOM 6865 C CA . ALA C 1 251 ? 9.346 43.217 17.986 1.00 69.89 252 ALA C CA 1
ATOM 6866 C C . ALA C 1 251 ? 10.317 44.093 17.152 1.00 69.25 252 ALA C C 1
ATOM 6867 O O . ALA C 1 251 ? 10.090 44.420 15.989 1.00 68.29 252 ALA C O 1
ATOM 6869 N N . GLU C 1 252 ? 11.393 44.487 17.817 1.00 68.78 253 GLU C N 1
ATOM 6870 C CA . GLU C 1 252 ? 12.355 45.432 17.294 1.00 68.90 253 GLU C CA 1
ATOM 6871 C C . GLU C 1 252 ? 13.749 45.196 17.871 1.00 67.54 253 GLU C C 1
ATOM 6872 O O . GLU C 1 252 ? 13.906 44.579 18.923 1.00 66.75 253 GLU C O 1
ATOM 6878 N N . LEU C 1 253 ? 14.744 45.722 17.179 1.00 66.02 254 LEU C N 1
ATOM 6879 C CA . LEU C 1 253 ? 16.136 45.474 17.519 1.00 66.16 254 LEU C CA 1
ATOM 6880 C C . LEU C 1 253 ? 16.952 46.722 17.211 1.00 64.49 254 LEU C C 1
ATOM 6881 O O . LEU C 1 253 ? 16.887 47.230 16.114 1.00 62.44 254 LEU C O 1
ATOM 6886 N N . ILE C 1 254 ? 17.713 47.192 18.201 1.00 64.72 255 ILE C N 1
ATOM 6887 C CA . ILE C 1 254 ? 18.677 48.279 18.012 1.00 64.16 255 ILE C CA 1
ATOM 6888 C C . ILE C 1 254 ? 20.003 47.745 17.482 1.00 62.58 255 ILE C C 1
ATOM 6889 O O . ILE C 1 254 ? 20.693 46.982 18.127 1.00 61.80 255 ILE C O 1
ATOM 6894 N N . LEU C 1 255 ? 20.315 48.171 16.272 1.00 61.75 256 LEU C N 1
ATOM 6895 C CA . LEU C 1 255 ? 21.549 47.830 15.593 1.00 62.00 256 LEU C CA 1
ATOM 6896 C C . LEU C 1 255 ? 22.647 48.812 15.969 1.00 61.72 256 LEU C C 1
ATOM 6897 O O . LEU C 1 255 ? 22.698 49.891 15.446 1.00 60.80 256 LEU C O 1
ATOM 6902 N N . ASP C 1 256 ? 23.499 48.417 16.905 1.00 63.03 257 ASP C N 1
ATOM 6903 C CA . ASP C 1 256 ? 24.720 49.148 17.277 1.00 64.37 257 ASP C CA 1
ATOM 6904 C C . ASP C 1 256 ? 25.702 49.005 16.064 1.00 64.81 257 ASP C C 1
ATOM 6905 O O . ASP C 1 256 ? 25.898 47.893 15.545 1.00 63.46 257 ASP C O 1
ATOM 6910 N N . PRO C 1 257 ? 26.253 50.137 15.563 1.00 65.52 258 PRO C N 1
ATOM 6911 C CA . PRO C 1 257 ? 27.112 50.038 14.372 1.00 66.31 258 PRO C CA 1
ATOM 6912 C C . PRO C 1 257 ? 28.400 49.180 14.587 1.00 65.81 258 PRO C C 1
ATOM 6913 O O . PRO C 1 257 ? 28.907 48.593 13.655 1.00 64.00 258 PRO C O 1
ATOM 6917 N N . ASP C 1 258 ? 28.885 49.115 15.821 1.00 66.48 259 ASP C N 1
ATOM 6918 C CA . ASP C 1 258 ? 30.048 48.275 16.167 1.00 67.83 259 ASP C CA 1
ATOM 6919 C C . ASP C 1 258 ? 29.743 46.756 16.143 1.00 66.55 259 ASP C C 1
ATOM 6920 O O . ASP C 1 258 ? 30.615 45.961 16.447 1.00 66.03 259 ASP C O 1
ATOM 6925 N N . GLU C 1 259 ? 28.498 46.377 15.849 1.00 65.25 260 GLU C N 1
ATOM 6926 C CA . GLU C 1 259 ? 28.030 45.023 16.081 1.00 65.04 260 GLU C CA 1
ATOM 6927 C C . GLU C 1 259 ? 27.664 44.263 14.812 1.00 63.17 260 GLU C C 1
ATOM 6928 O O . GLU C 1 259 ? 27.296 44.827 13.787 1.00 61.88 260 GLU C O 1
ATOM 6934 N N . PHE C 1 260 ? 27.806 42.957 14.925 1.00 61.96 261 PHE C N 1
ATOM 6935 C CA . PHE C 1 260 ? 27.465 42.027 13.874 1.00 61.53 261 PHE C CA 1
ATOM 6936 C C . PHE C 1 260 ? 26.240 41.188 14.255 1.00 60.37 261 PHE C C 1
ATOM 6937 O O . PHE C 1 260 ? 26.232 40.556 15.279 1.00 59.11 261 PHE C O 1
ATOM 6945 N N . TYR C 1 261 ? 25.225 41.174 13.407 1.00 60.53 262 TYR C N 1
ATOM 6946 C CA . TYR C 1 261 ? 23.995 40.423 13.665 1.00 61.37 262 TYR C CA 1
ATOM 6947 C C . TYR C 1 261 ? 23.685 39.331 12.610 1.00 60.68 262 TYR C C 1
ATOM 6948 O O . TYR C 1 261 ? 23.724 39.586 11.416 1.00 57.47 262 TYR C O 1
ATOM 6957 N N . ILE C 1 262 ? 23.355 38.128 13.093 1.00 60.58 263 ILE C N 1
ATOM 6958 C CA . ILE C 1 262 ? 22.767 37.066 12.271 1.00 61.45 263 ILE C CA 1
ATOM 6959 C C . ILE C 1 262 ? 21.266 36.949 12.619 1.00 60.99 263 ILE C C 1
ATOM 6960 O O . ILE C 1 262 ? 20.874 36.591 13.734 1.00 61.35 263 ILE C O 1
ATOM 6965 N N . LEU C 1 263 ? 20.446 37.280 11.634 1.00 60.94 264 LEU C N 1
ATOM 6966 C CA . LEU C 1 263 ? 19.020 37.330 11.735 1.00 60.40 264 LEU C CA 1
ATOM 6967 C C . LEU C 1 263 ? 18.421 36.501 10.603 1.00 60.52 264 LEU C C 1
ATOM 6968 O O . LEU C 1 263 ? 19.143 35.894 9.841 1.00 58.73 264 LEU C O 1
ATOM 6973 N N . VAL C 1 264 ? 17.102 36.475 10.499 1.00 61.36 265 VAL C N 1
ATOM 6974 C CA . VAL C 1 264 ? 16.417 35.628 9.515 1.00 62.70 265 VAL C CA 1
ATOM 6975 C C . VAL C 1 264 ? 15.198 36.298 8.902 1.00 63.31 265 VAL C C 1
ATOM 6976 O O . VAL C 1 264 ? 14.496 37.067 9.562 1.00 62.21 265 VAL C O 1
ATOM 6980 N N . SER C 1 265 ? 14.965 36.028 7.624 1.00 64.67 266 SER C N 1
ATOM 6981 C CA . SER C 1 265 ? 13.796 36.545 6.938 1.00 66.27 266 SER C CA 1
ATOM 6982 C C . SER C 1 265 ? 12.481 35.920 7.441 1.00 67.59 266 SER C C 1
ATOM 6983 O O . SER C 1 265 ? 12.457 34.848 8.050 1.00 66.28 266 SER C O 1
ATOM 6986 N N . ARG C 1 266 ? 11.404 36.650 7.196 1.00 69.40 267 ARG C N 1
ATOM 6987 C CA . ARG C 1 266 ? 10.069 36.206 7.525 1.00 71.53 267 ARG C CA 1
ATOM 6988 C C . ARG C 1 266 ? 9.619 35.194 6.498 1.00 72.05 267 ARG C C 1
ATOM 6989 O O . ARG C 1 266 ? 8.961 34.230 6.834 1.00 71.39 267 ARG C O 1
ATOM 6997 N N . GLU C 1 267 ? 10.018 35.435 5.255 1.00 73.35 268 GLU C N 1
ATOM 6998 C CA . GLU C 1 267 ? 9.611 34.643 4.116 1.00 74.56 268 GLU C CA 1
ATOM 6999 C C . GLU C 1 267 ? 10.417 33.358 3.998 1.00 74.88 268 GLU C C 1
ATOM 7000 O O . GLU C 1 267 ? 11.641 33.379 4.059 1.00 74.41 268 GLU C O 1
ATOM 7006 N N . ALA C 1 268 ? 9.708 32.245 3.850 1.00 75.69 269 ALA C N 1
ATOM 7007 C CA . ALA C 1 268 ? 10.306 30.991 3.404 1.00 76.03 269 ALA C CA 1
ATOM 7008 C C . ALA C 1 268 ? 10.403 31.099 1.888 1.00 76.12 269 ALA C C 1
ATOM 7009 O O . ALA C 1 268 ? 9.404 31.270 1.212 1.00 75.90 269 ALA C O 1
ATOM 7011 N N . VAL C 1 269 ? 11.624 31.042 1.375 1.00 76.52 270 VAL C N 1
ATOM 7012 C CA . VAL C 1 269 ? 11.910 31.218 -0.049 1.00 76.82 270 VAL C CA 1
ATOM 7013 C C . VAL C 1 269 ? 12.296 29.892 -0.788 1.00 76.53 270 VAL C C 1
ATOM 7014 O O . VAL C 1 269 ? 12.815 28.949 -0.196 1.00 74.80 270 VAL C O 1
ATOM 7018 N N . HIS C 1 270 ? 12.019 29.854 -2.090 1.00 77.04 271 HIS C N 1
ATOM 7019 C CA . HIS C 1 270 ? 12.264 28.681 -2.925 1.00 77.16 271 HIS C CA 1
ATOM 7020 C C . HIS C 1 270 ? 12.697 29.085 -4.337 1.00 76.29 271 HIS C C 1
ATOM 7021 O O . HIS C 1 270 ? 12.060 29.888 -4.989 1.00 74.25 271 HIS C O 1
ATOM 7028 N N . VAL C 1 271 ? 13.816 28.510 -4.773 1.00 76.71 272 VAL C N 1
ATOM 7029 C CA . VAL C 1 271 ? 14.404 28.768 -6.092 1.00 76.87 272 VAL C CA 1
ATOM 7030 C C . VAL C 1 271 ? 14.196 27.492 -6.949 1.00 77.53 272 VAL C C 1
ATOM 7031 O O . VAL C 1 271 ? 14.788 26.444 -6.676 1.00 76.68 272 VAL C O 1
ATOM 7035 N N . PRO C 1 272 ? 13.309 27.565 -7.960 1.00 78.39 273 PRO C N 1
ATOM 7036 C CA . PRO C 1 272 ? 13.106 26.367 -8.777 1.00 79.01 273 PRO C CA 1
ATOM 7037 C C . PRO C 1 272 ? 14.355 25.972 -9.582 1.00 78.88 273 PRO C C 1
ATOM 7038 O O . PRO C 1 272 ? 15.180 26.844 -9.891 1.00 78.03 273 PRO C O 1
ATOM 7042 N N . PRO C 1 273 ? 14.475 24.667 -9.929 1.00 78.95 274 PRO C N 1
ATOM 7043 C CA . PRO C 1 273 ? 15.694 24.023 -10.493 1.00 78.74 274 PRO C CA 1
ATOM 7044 C C . PRO C 1 273 ? 16.233 24.579 -11.823 1.00 77.64 274 PRO C C 1
ATOM 7045 O O . PRO C 1 273 ? 17.336 24.212 -12.231 1.00 75.92 274 PRO C O 1
ATOM 7049 N N . LEU C 1 274 ? 15.435 25.412 -12.493 1.00 77.10 275 LEU C N 1
ATOM 7050 C CA . LEU C 1 274 ? 15.804 26.021 -13.760 1.00 76.82 275 LEU C CA 1
ATOM 7051 C C . LEU C 1 274 ? 16.123 27.508 -13.589 1.00 76.39 275 LEU C C 1
ATOM 7052 O O . LEU C 1 274 ? 16.385 28.225 -14.547 1.00 75.12 275 LEU C O 1
ATOM 7057 N N . TYR C 1 275 ? 16.146 27.937 -12.327 1.00 76.32 276 TYR C N 1
ATOM 7058 C CA . TYR C 1 275 ? 16.512 29.293 -11.939 1.00 76.09 276 TYR C CA 1
ATOM 7059 C C . TYR C 1 275 ? 17.642 29.342 -10.900 1.00 74.92 276 TYR C C 1
ATOM 7060 O O . TYR C 1 275 ? 17.777 28.459 -10.071 1.00 73.04 276 TYR C O 1
ATOM 7069 N N . ALA C 1 276 ? 18.463 30.382 -10.992 1.00 74.79 277 ALA C N 1
ATOM 7070 C CA . ALA C 1 276 ? 19.360 30.784 -9.908 1.00 74.42 277 ALA C CA 1
ATOM 7071 C C . ALA C 1 276 ? 18.883 32.127 -9.298 1.00 74.24 277 ALA C C 1
ATOM 7072 O O . ALA C 1 276 ? 18.184 32.907 -9.957 1.00 72.77 277 ALA C O 1
ATOM 7074 N N . ALA C 1 277 ? 19.236 32.380 -8.038 1.00 74.11 278 ALA C N 1
ATOM 7075 C CA . ALA C 1 277 ? 18.903 33.654 -7.395 1.00 74.48 278 ALA C CA 1
ATOM 7076 C C . ALA C 1 277 ? 20.108 34.283 -6.692 1.00 74.64 278 ALA C C 1
ATOM 7077 O O . ALA C 1 277 ? 21.046 33.616 -6.325 1.00 74.18 278 ALA C O 1
ATOM 7079 N N . GLU C 1 278 ? 20.056 35.594 -6.529 1.00 75.44 279 GLU C N 1
ATOM 7080 C CA . GLU C 1 278 ? 21.048 36.336 -5.785 1.00 76.01 279 GLU C CA 1
ATOM 7081 C C . GLU C 1 278 ? 20.354 37.328 -4.864 1.00 76.46 279 GLU C C 1
ATOM 7082 O O . GLU C 1 278 ? 19.534 38.111 -5.298 1.00 76.03 279 GLU C O 1
ATOM 7088 N N . MET C 1 279 ? 20.703 37.285 -3.591 1.00 77.81 280 MET C N 1
ATOM 7089 C CA . MET C 1 279 ? 20.326 38.331 -2.650 1.00 79.31 280 MET C CA 1
ATOM 7090 C C . MET C 1 279 ? 21.087 39.639 -2.879 1.00 79.32 280 MET C C 1
ATOM 7091 O O . MET C 1 279 ? 22.298 39.647 -3.025 1.00 78.18 280 MET C O 1
ATOM 7096 N N . THR C 1 280 ? 20.346 40.739 -2.917 1.00 80.10 281 THR C N 1
ATOM 7097 C CA . THR C 1 280 ? 20.923 42.064 -3.059 1.00 81.12 281 THR C CA 1
ATOM 7098 C C . THR C 1 280 ? 20.437 42.983 -1.928 1.00 81.57 281 THR C C 1
ATOM 7099 O O . THR C 1 280 ? 19.361 42.766 -1.370 1.00 81.21 281 THR C O 1
ATOM 7103 N N . PRO C 1 281 ? 21.254 43.989 -1.558 1.00 82.14 282 PRO C N 1
ATOM 7104 C CA . PRO C 1 281 ? 20.853 44.940 -0.522 1.00 82.51 282 PRO C CA 1
ATOM 7105 C C . PRO C 1 281 ? 19.694 45.819 -0.965 1.00 82.30 282 PRO C C 1
ATOM 7106 O O . PRO C 1 281 ? 19.575 46.112 -2.152 1.00 81.13 282 PRO C O 1
ATOM 7110 N N . PHE C 1 282 ? 18.854 46.209 -0.003 1.00 82.57 283 PHE C N 1
ATOM 7111 C CA . PHE C 1 282 ? 17.707 47.102 -0.255 1.00 82.92 283 PHE C CA 1
ATOM 7112 C C . PHE C 1 282 ? 18.147 48.561 -0.346 1.00 82.97 283 PHE C C 1
ATOM 7113 O O . PHE C 1 282 ? 18.375 49.212 0.674 1.00 81.69 283 PHE C O 1
ATOM 7121 N N . ASP C 1 283 ? 18.227 49.075 -1.573 1.00 83.80 284 ASP C N 1
ATOM 7122 C CA . ASP C 1 283 ? 18.943 50.336 -1.837 1.00 84.74 284 ASP C CA 1
ATOM 7123 C C . ASP C 1 283 ? 18.335 51.616 -1.212 1.00 83.15 284 ASP C C 1
ATOM 7124 O O . ASP C 1 283 ? 19.081 52.523 -0.824 1.00 82.15 284 ASP C O 1
ATOM 7129 N N . PRO C 1 284 ? 17.000 51.708 -1.127 1.00 82.30 285 PRO C N 1
ATOM 7130 C CA . PRO C 1 284 ? 16.427 52.863 -0.410 1.00 82.26 285 PRO C CA 1
ATOM 7131 C C . PRO C 1 284 ? 17.022 53.142 0.986 1.00 81.34 285 PRO C C 1
ATOM 7132 O O . PRO C 1 284 ? 17.308 54.299 1.296 1.00 81.38 285 PRO C O 1
ATOM 7136 N N . LEU C 1 285 ? 17.239 52.087 1.776 1.00 80.01 286 LEU C N 1
ATOM 7137 C CA . LEU C 1 285 ? 17.598 52.186 3.196 1.00 79.22 286 LEU C CA 1
ATOM 7138 C C . LEU C 1 285 ? 19.072 51.897 3.523 1.00 78.23 286 LEU C C 1
ATOM 7139 O O . LEU C 1 285 ? 19.427 51.819 4.690 1.00 77.56 286 LEU C O 1
ATOM 7144 N N . VAL C 1 286 ? 19.916 51.770 2.498 1.00 77.50 287 VAL C N 1
ATOM 7145 C CA . VAL C 1 286 ? 21.324 51.339 2.623 1.00 76.48 287 VAL C CA 1
ATOM 7146 C C . VAL C 1 286 ? 22.259 52.371 3.284 1.00 75.72 287 VAL C C 1
ATOM 7147 O O . VAL C 1 286 ? 23.308 52.009 3.831 1.00 74.97 287 VAL C O 1
ATOM 7151 N N . GLY C 1 287 ? 21.860 53.643 3.273 1.00 75.25 288 GLY C N 1
ATOM 7152 C CA . GLY C 1 287 ? 22.557 54.694 4.048 1.00 75.10 288 GLY C CA 1
ATOM 7153 C C . GLY C 1 287 ? 22.295 54.632 5.553 1.00 74.86 288 GLY C C 1
ATOM 7154 O O . GLY C 1 287 ? 22.885 55.390 6.327 1.00 72.80 288 GLY C O 1
ATOM 7155 N N . GLU C 1 288 ? 21.434 53.689 5.950 1.00 74.69 289 GLU C N 1
ATOM 7156 C CA . GLU C 1 288 ? 20.962 53.544 7.310 1.00 75.51 289 GLU C CA 1
ATOM 7157 C C . GLU C 1 288 ? 21.288 52.139 7.948 1.00 74.04 289 GLU C C 1
ATOM 7158 O O . GLU C 1 288 ? 21.861 52.057 9.048 1.00 73.01 289 GLU C O 1
ATOM 7164 N N . PHE C 1 289 ? 21.007 51.055 7.229 1.00 72.77 290 PHE C N 1
ATOM 7165 C CA . PHE C 1 289 ? 21.529 49.714 7.557 1.00 72.11 290 PHE C CA 1
ATOM 7166 C C . PHE C 1 289 ? 21.668 48.930 6.263 1.00 70.55 290 PHE C C 1
ATOM 7167 O O . PHE C 1 289 ? 21.043 49.258 5.277 1.00 69.80 290 PHE C O 1
ATOM 7175 N N . ARG C 1 290 ? 22.492 47.890 6.282 1.00 69.69 291 ARG C N 1
ATOM 7176 C CA . ARG C 1 290 ? 22.695 47.033 5.114 1.00 69.23 291 ARG C CA 1
ATOM 7177 C C . ARG C 1 290 ? 22.684 45.559 5.520 1.00 68.43 291 ARG C C 1
ATOM 7178 O O . ARG C 1 290 ? 23.189 45.184 6.581 1.00 66.98 291 ARG C O 1
ATOM 7180 N N . VAL C 1 291 ? 22.067 44.740 4.674 1.00 68.54 292 VAL C N 1
ATOM 7181 C CA . VAL C 1 291 ? 22.426 43.331 4.603 1.00 68.78 292 VAL C CA 1
ATOM 7182 C C . VAL C 1 291 ? 23.860 43.148 4.023 1.00 68.62 292 VAL C C 1
ATOM 7183 O O . VAL C 1 291 ? 24.144 43.508 2.884 1.00 67.89 292 VAL C O 1
ATOM 7187 N N . HIS C 1 292 ? 24.749 42.616 4.865 1.00 68.68 293 HIS C N 1
ATOM 7188 C CA . HIS C 1 292 ? 26.108 42.252 4.485 1.00 68.75 293 HIS C CA 1
ATOM 7189 C C . HIS C 1 292 ? 26.177 40.797 4.033 1.00 67.89 293 HIS C C 1
ATOM 7190 O O . HIS C 1 292 ? 25.436 39.977 4.524 1.00 67.78 293 HIS C O 1
ATOM 7197 N N . TYR C 1 293 ? 27.100 40.520 3.110 1.00 68.22 294 TYR C N 1
ATOM 7198 C CA . TYR C 1 293 ? 27.471 39.187 2.623 1.00 67.42 294 TYR C CA 1
ATOM 7199 C C . TYR C 1 293 ? 26.366 38.534 1.805 1.00 67.68 294 TYR C C 1
ATOM 7200 O O . TYR C 1 293 ? 26.257 37.304 1.770 1.00 67.08 294 TYR C O 1
ATOM 7209 N N . ALA C 1 294 ? 25.555 39.366 1.150 1.00 68.29 295 ALA C N 1
ATOM 7210 C CA . ALA C 1 294 ? 24.534 38.914 0.200 1.00 68.76 295 ALA C CA 1
ATOM 7211 C C . ALA C 1 294 ? 25.205 38.000 -0.838 1.00 68.90 295 ALA C C 1
ATOM 7212 O O . ALA C 1 294 ? 26.233 38.345 -1.442 1.00 68.53 295 ALA C O 1
ATOM 7214 N N . GLY C 1 295 ? 24.632 36.816 -1.000 1.00 68.44 296 GLY C N 1
ATOM 7215 C CA . GLY C 1 295 ? 25.225 35.800 -1.826 1.00 68.21 296 GLY C CA 1
ATOM 7216 C C . GLY C 1 295 ? 24.248 35.120 -2.747 1.00 67.71 296 GLY C C 1
ATOM 7217 O O . GLY C 1 295 ? 23.077 35.518 -2.886 1.00 66.55 296 GLY C O 1
ATOM 7218 N N . PHE C 1 296 ? 24.786 34.081 -3.374 1.00 67.37 297 PHE C N 1
ATOM 7219 C CA . PHE C 1 296 ? 24.114 33.281 -4.379 1.00 66.80 297 PHE C CA 1
ATOM 7220 C C . PHE C 1 296 ? 23.180 32.268 -3.735 1.00 67.47 297 PHE C C 1
ATOM 7221 O O . PHE C 1 296 ? 23.501 31.678 -2.706 1.00 65.60 297 PHE C O 1
ATOM 7229 N N . PHE C 1 297 ? 22.036 32.046 -4.381 1.00 68.77 298 PHE C N 1
ATOM 7230 C CA . PHE C 1 297 ? 21.150 30.928 -4.060 1.00 69.81 298 PHE C CA 1
ATOM 7231 C C . PHE C 1 297 ? 21.176 29.947 -5.230 1.00 70.22 298 PHE C C 1
ATOM 7232 O O . PHE C 1 297 ? 20.954 30.329 -6.369 1.00 68.10 298 PHE C O 1
ATOM 7240 N N . ASP C 1 298 ? 21.471 28.688 -4.942 1.00 71.65 299 ASP C N 1
ATOM 7241 C CA . ASP C 1 298 ? 21.439 27.652 -5.979 1.00 73.16 299 ASP C CA 1
ATOM 7242 C C . ASP C 1 298 ? 19.990 27.274 -6.413 1.00 73.85 299 ASP C C 1
ATOM 7243 O O . ASP C 1 298 ? 19.063 27.284 -5.600 1.00 72.84 299 ASP C O 1
ATOM 7248 N N . PRO C 1 299 ? 19.794 26.958 -7.709 1.00 75.48 300 PRO C N 1
ATOM 7249 C CA . PRO C 1 299 ? 18.586 26.251 -8.139 1.00 76.20 300 PRO C CA 1
ATOM 7250 C C . PRO C 1 299 ? 18.294 25.075 -7.238 1.00 76.33 300 PRO C C 1
ATOM 7251 O O . PRO C 1 299 ? 19.202 24.336 -6.906 1.00 75.76 300 PRO C O 1
ATOM 7255 N N . GLY C 1 300 ? 17.041 24.917 -6.840 1.00 77.01 301 GLY C N 1
ATOM 7256 C CA . GLY C 1 300 ? 16.669 23.911 -5.866 1.00 77.55 301 GLY C CA 1
ATOM 7257 C C . GLY C 1 300 ? 16.613 24.368 -4.426 1.00 77.93 301 GLY C C 1
ATOM 7258 O O . GLY C 1 300 ? 16.166 23.625 -3.565 1.00 76.85 301 GLY C O 1
ATOM 7259 N N . PHE C 1 301 ? 17.071 25.577 -4.141 1.00 79.25 302 PHE C N 1
ATOM 7260 C CA . PHE C 1 301 ? 16.992 26.094 -2.775 1.00 80.35 302 PHE C CA 1
ATOM 7261 C C . PHE C 1 301 ? 15.525 26.119 -2.285 1.00 81.95 302 PHE C C 1
ATOM 7262 O O . PHE C 1 301 ? 14.656 26.676 -2.947 1.00 80.48 302 PHE C O 1
ATOM 7270 N N . GLY C 1 302 ? 15.278 25.523 -1.118 1.00 84.54 303 GLY C N 1
ATOM 7271 C CA . GLY C 1 302 ? 13.929 25.439 -0.521 1.00 86.73 303 GLY C CA 1
ATOM 7272 C C . GLY C 1 302 ? 12.946 24.510 -1.238 1.00 88.34 303 GLY C C 1
ATOM 7273 O O . GLY C 1 302 ? 11.760 24.803 -1.308 1.00 87.90 303 GLY C O 1
ATOM 7274 N N . HIS C 1 303 ? 13.448 23.395 -1.777 1.00 90.66 304 HIS C N 1
ATOM 7275 C CA . HIS C 1 303 ? 12.622 22.414 -2.506 1.00 92.33 304 HIS C CA 1
ATOM 7276 C C . HIS C 1 303 ? 11.757 21.610 -1.517 1.00 93.55 304 HIS C C 1
ATOM 7277 O O . HIS C 1 303 ? 12.276 21.113 -0.511 1.00 93.20 304 HIS C O 1
ATOM 7279 N N . ALA C 1 304 ? 10.451 21.506 -1.806 1.00 95.16 305 ALA C N 1
ATOM 7280 C CA . ALA C 1 304 ? 9.447 20.897 -0.894 1.00 96.08 305 ALA C CA 1
ATOM 7281 C C . ALA C 1 304 ? 9.954 19.637 -0.163 1.00 96.63 305 ALA C C 1
ATOM 7282 O O . ALA C 1 304 ? 10.481 18.724 -0.803 1.00 96.44 305 ALA C O 1
ATOM 7284 N N . GLN C 1 305 ? 9.798 19.603 1.166 1.00 96.95 306 GLN C N 1
ATOM 7285 C CA . GLN C 1 305 ? 10.351 18.519 1.997 1.00 96.99 306 GLN C CA 1
ATOM 7286 C C . GLN C 1 305 ? 9.418 18.120 3.158 1.00 96.77 306 GLN C C 1
ATOM 7287 O O . GLN C 1 305 ? 8.859 18.965 3.865 1.00 95.93 306 GLN C O 1
ATOM 7289 N N . GLY C 1 308 ? 5.912 21.125 3.602 1.00 91.07 309 GLY C N 1
ATOM 7290 C CA . GLY C 1 308 ? 6.388 22.491 3.735 1.00 91.28 309 GLY C CA 1
ATOM 7291 C C . GLY C 1 308 ? 7.418 22.881 2.687 1.00 91.26 309 GLY C C 1
ATOM 7292 O O . GLY C 1 308 ? 8.586 22.489 2.759 1.00 90.80 309 GLY C O 1
ATOM 7293 N N . THR C 1 309 ? 6.976 23.665 1.709 1.00 91.06 310 THR C N 1
ATOM 7294 C CA . THR C 1 309 ? 7.860 24.201 0.676 1.00 90.70 310 THR C CA 1
ATOM 7295 C C . THR C 1 309 ? 8.523 25.521 1.154 1.00 89.90 310 THR C C 1
ATOM 7296 O O . THR C 1 309 ? 7.991 26.241 2.036 1.00 89.65 310 THR C O 1
ATOM 7300 N N . GLY C 1 310 ? 9.708 25.793 0.596 1.00 88.13 311 GLY C N 1
ATOM 7301 C CA . GLY C 1 310 ? 10.422 27.033 0.840 1.00 86.57 311 GLY C CA 1
ATOM 7302 C C . GLY C 1 310 ? 11.203 27.070 2.133 1.00 84.97 311 GLY C C 1
ATOM 7303 O O . GLY C 1 310 ? 10.810 26.485 3.137 1.00 84.38 311 GLY C O 1
ATOM 7304 N N . SER C 1 311 ? 12.322 27.786 2.098 1.00 83.26 312 SER C N 1
ATOM 7305 C CA . SER C 1 311 ? 13.230 27.887 3.235 1.00 81.44 312 SER C CA 1
ATOM 7306 C C . SER C 1 311 ? 13.538 29.353 3.537 1.00 79.54 312 SER C C 1
ATOM 7307 O O . SER C 1 311 ? 13.583 30.178 2.647 1.00 77.25 312 SER C O 1
ATOM 7310 N N . ARG C 1 312 ? 13.752 29.667 4.806 1.00 78.37 313 ARG C N 1
ATOM 7311 C CA . ARG C 1 312 ? 14.107 31.035 5.195 1.00 77.74 313 ARG C CA 1
ATOM 7312 C C . ARG C 1 312 ? 15.552 31.433 4.919 1.00 75.63 313 ARG C C 1
ATOM 7313 O O . ARG C 1 312 ? 16.451 30.661 5.123 1.00 74.27 313 ARG C O 1
ATOM 7321 N N . ALA C 1 313 ? 15.726 32.651 4.414 1.00 73.89 314 ALA C N 1
ATOM 7322 C CA . ALA C 1 313 ? 17.036 33.287 4.268 1.00 72.64 314 ALA C CA 1
ATOM 7323 C C . ALA C 1 313 ? 17.628 33.701 5.634 1.00 71.04 314 ALA C C 1
ATOM 7324 O O . ALA C 1 313 ? 16.961 34.321 6.442 1.00 70.40 314 ALA C O 1
ATOM 7326 N N . VAL C 1 314 ? 18.868 33.318 5.892 1.00 69.70 315 VAL C N 1
ATOM 7327 C CA . VAL C 1 314 ? 19.627 33.794 7.058 1.00 69.12 315 VAL C CA 1
ATOM 7328 C C . VAL C 1 314 ? 20.354 35.061 6.593 1.00 67.96 315 VAL C C 1
ATOM 7329 O O . VAL C 1 314 ? 20.936 35.069 5.525 1.00 67.43 315 VAL C O 1
ATOM 7333 N N . LEU C 1 315 ? 20.319 36.117 7.390 1.00 66.69 316 LEU C N 1
ATOM 7334 C CA . LEU C 1 315 ? 20.803 37.417 6.966 1.00 65.60 316 LEU C CA 1
ATOM 7335 C C . LEU C 1 315 ? 21.789 37.976 7.944 1.00 65.06 316 LEU C C 1
ATOM 7336 O O . LEU C 1 315 ? 21.590 37.906 9.140 1.00 64.39 316 LEU C O 1
ATOM 7341 N N . GLU C 1 316 ? 22.868 38.527 7.410 1.00 65.15 317 GLU C N 1
ATOM 7342 C CA . GLU C 1 316 ? 23.816 39.315 8.162 1.00 65.01 317 GLU C CA 1
ATOM 7343 C C . GLU C 1 316 ? 23.510 40.788 7.957 1.00 64.37 317 GLU C C 1
ATOM 7344 O O . GLU C 1 316 ? 23.461 41.276 6.842 1.00 63.14 317 GLU C O 1
ATOM 7350 N N . VAL C 1 317 ? 23.277 41.474 9.061 1.00 64.56 318 VAL C N 1
ATOM 7351 C CA . VAL C 1 317 ? 22.901 42.862 9.021 1.00 65.12 318 VAL C CA 1
ATOM 7352 C C . VAL C 1 317 ? 23.731 43.684 9.999 1.00 64.65 318 VAL C C 1
ATOM 7353 O O . VAL C 1 317 ? 24.065 43.261 11.098 1.00 63.71 318 VAL C O 1
ATOM 7357 N N . ARG C 1 318 ? 24.073 44.867 9.538 1.00 65.48 319 ARG C N 1
ATOM 7358 C CA . ARG C 1 318 ? 24.802 45.827 10.302 1.00 66.43 319 ARG C CA 1
ATOM 7359 C C . ARG C 1 318 ? 24.217 47.180 9.994 1.00 66.28 319 ARG C C 1
ATOM 7360 O O . ARG C 1 318 ? 23.764 47.414 8.878 1.00 65.38 319 ARG C O 1
ATOM 7368 N N . SER C 1 319 ? 24.247 48.080 10.979 1.00 66.80 320 SER C N 1
ATOM 7369 C CA . SER C 1 319 ? 23.920 49.491 10.736 1.00 66.45 320 SER C CA 1
ATOM 7370 C C . SER C 1 319 ? 25.119 50.305 10.247 1.00 66.47 320 SER C C 1
ATOM 7371 O O . SER C 1 319 ? 26.246 50.066 10.632 1.00 65.49 320 SER C O 1
ATOM 7374 N N . HIS C 1 320 ? 24.824 51.271 9.383 1.00 67.72 321 HIS C N 1
ATOM 7375 C CA . HIS C 1 320 ? 25.795 52.245 8.877 1.00 68.51 321 HIS C CA 1
ATOM 7376 C C . HIS C 1 320 ? 25.881 53.432 9.825 1.00 68.70 321 HIS C C 1
ATOM 7377 O O . HIS C 1 320 ? 24.932 54.226 9.911 1.00 68.79 321 HIS C O 1
ATOM 7379 N N . GLU C 1 321 ? 26.974 53.524 10.578 1.00 69.13 322 GLU C N 1
ATOM 7380 C CA . GLU C 1 321 ? 27.342 54.781 11.265 1.00 69.92 322 GLU C CA 1
ATOM 7381 C C . GLU C 1 321 ? 26.502 55.147 12.530 1.00 67.66 322 GLU C C 1
ATOM 7382 O O . GLU C 1 321 ? 27.051 55.377 13.586 1.00 67.27 322 GLU C O 1
ATOM 7388 N N . VAL C 1 322 ? 25.184 55.184 12.426 1.00 65.32 323 VAL C N 1
ATOM 7389 C CA . VAL C 1 322 ? 24.333 55.560 13.528 1.00 63.84 323 VAL C CA 1
ATOM 7390 C C . VAL C 1 322 ? 23.527 54.351 13.990 1.00 62.44 323 VAL C C 1
ATOM 7391 O O . VAL C 1 322 ? 23.078 53.556 13.183 1.00 61.93 323 VAL C O 1
ATOM 7395 N N . PRO C 1 323 ? 23.345 54.203 15.306 1.00 61.73 324 PRO C N 1
ATOM 7396 C CA . PRO C 1 323 ? 22.421 53.157 15.747 1.00 60.66 324 PRO C CA 1
ATOM 7397 C C . PRO C 1 323 ? 21.041 53.322 15.127 1.00 59.89 324 PRO C C 1
ATOM 7398 O O . PRO C 1 323 ? 20.603 54.445 14.907 1.00 58.33 324 PRO C O 1
ATOM 7402 N N . PHE C 1 324 ? 20.421 52.190 14.790 1.00 59.68 325 PHE C N 1
ATOM 7403 C CA . PHE C 1 324 ? 19.144 52.134 14.114 1.00 59.18 325 PHE C CA 1
ATOM 7404 C C . PHE C 1 324 ? 18.231 51.124 14.797 1.00 58.94 325 PHE C C 1
ATOM 7405 O O . PHE C 1 324 ? 18.669 50.045 15.164 1.00 56.90 325 PHE C O 1
ATOM 7413 N N . ILE C 1 325 ? 16.966 51.508 14.988 1.00 59.78 326 ILE C N 1
ATOM 7414 C CA . ILE C 1 325 ? 15.927 50.597 15.458 1.00 60.63 326 ILE C CA 1
ATOM 7415 C C . ILE C 1 325 ? 15.357 49.876 14.248 1.00 60.58 326 ILE C C 1
ATOM 7416 O O . ILE C 1 325 ? 14.646 50.467 13.449 1.00 60.23 326 ILE C O 1
ATOM 7421 N N . LEU C 1 326 ? 15.740 48.611 14.095 1.00 61.33 327 LEU C N 1
ATOM 7422 C CA . LEU C 1 326 ? 15.175 47.727 13.063 1.00 61.87 327 LEU C CA 1
ATOM 7423 C C . LEU C 1 326 ? 13.892 47.093 13.604 1.00 62.54 327 LEU C C 1
ATOM 7424 O O . LEU C 1 326 ? 13.869 46.557 14.710 1.00 60.98 327 LEU C O 1
ATOM 7429 N N . GLU C 1 327 ? 12.820 47.191 12.822 1.00 63.87 328 GLU C N 1
ATOM 7430 C CA . GLU C 1 327 ? 11.506 46.749 13.242 1.00 65.54 328 GLU C CA 1
ATOM 7431 C C . GLU C 1 327 ? 10.954 45.560 12.396 1.00 65.12 328 GLU C C 1
ATOM 7432 O O . GLU C 1 327 ? 11.182 45.475 11.201 1.00 63.85 328 GLU C O 1
ATOM 7438 N N . HIS C 1 328 ? 10.258 44.645 13.070 1.00 65.75 329 HIS C N 1
ATOM 7439 C CA . HIS C 1 328 ? 9.605 43.496 12.435 1.00 66.53 329 HIS C CA 1
ATOM 7440 C C . HIS C 1 328 ? 8.960 43.867 11.123 1.00 66.11 329 HIS C C 1
ATOM 7441 O O . HIS C 1 328 ? 8.219 44.839 11.040 1.00 65.35 329 HIS C O 1
ATOM 7448 N N . GLY C 1 329 ? 9.279 43.103 10.090 1.00 65.94 330 GLY C N 1
ATOM 7449 C CA . GLY C 1 329 ? 8.661 43.278 8.787 1.00 66.59 330 GLY C CA 1
ATOM 7450 C C . GLY C 1 329 ? 9.275 44.352 7.930 1.00 66.53 330 GLY C C 1
ATOM 7451 O O . GLY C 1 329 ? 8.834 44.593 6.818 1.00 64.89 330 GLY C O 1
ATOM 7452 N N . GLN C 1 330 ? 10.313 44.999 8.453 1.00 67.55 331 GLN C N 1
ATOM 7453 C CA . GLN C 1 330 ? 11.145 45.850 7.637 1.00 67.89 331 GLN C CA 1
ATOM 7454 C C . GLN C 1 330 ? 11.725 45.048 6.477 1.00 67.50 331 GLN C C 1
ATOM 7455 O O . GLN C 1 330 ? 12.267 43.965 6.697 1.00 65.98 331 GLN C O 1
ATOM 7461 N N . ILE C 1 331 ? 11.598 45.606 5.272 1.00 66.77 332 ILE C N 1
ATOM 7462 C CA . ILE C 1 331 ? 12.260 45.111 4.089 1.00 67.05 332 ILE C CA 1
ATOM 7463 C C . ILE C 1 331 ? 13.778 45.383 4.156 1.00 67.41 332 ILE C C 1
ATOM 7464 O O . ILE C 1 331 ? 14.228 46.524 4.252 1.00 65.70 332 ILE C O 1
ATOM 7469 N N . VAL C 1 332 ? 14.545 44.298 4.129 1.00 67.92 333 VAL C N 1
ATOM 7470 C CA . VAL C 1 332 ? 15.993 44.343 4.316 1.00 68.70 333 VAL C CA 1
ATOM 7471 C C . VAL C 1 332 ? 16.793 44.010 3.032 1.00 69.29 333 VAL C C 1
ATOM 7472 O O . VAL C 1 332 ? 18.016 44.166 2.999 1.00 66.70 333 VAL C O 1
ATOM 7476 N N . GLY C 1 333 ? 16.080 43.611 1.976 1.00 70.90 334 GLY C N 1
ATOM 7477 C CA . GLY C 1 333 ? 16.709 43.209 0.733 1.00 72.25 334 GLY C CA 1
ATOM 7478 C C . GLY C 1 333 ? 15.773 42.708 -0.338 1.00 73.24 334 GLY C C 1
ATOM 7479 O O . GLY C 1 333 ? 14.573 42.600 -0.147 1.00 71.84 334 GLY C O 1
ATOM 7480 N N . ARG C 1 334 ? 16.366 42.385 -1.478 1.00 75.24 335 ARG C N 1
ATOM 7481 C CA . ARG C 1 334 ? 15.640 41.855 -2.630 1.00 77.00 335 ARG C CA 1
ATOM 7482 C C . ARG C 1 334 ? 16.300 40.584 -3.165 1.00 76.54 335 ARG C C 1
ATOM 7483 O O . ARG C 1 334 ? 17.503 40.564 -3.374 1.00 75.75 335 ARG C O 1
ATOM 7491 N N . LEU C 1 335 ? 15.512 39.541 -3.406 1.00 76.81 336 LEU C N 1
ATOM 7492 C CA . LEU C 1 335 ? 16.042 38.278 -3.947 1.00 76.62 336 LEU C CA 1
ATOM 7493 C C . LEU C 1 335 ? 15.781 38.285 -5.437 1.00 76.00 336 LEU C C 1
ATOM 7494 O O . LEU C 1 335 ? 14.635 38.275 -5.848 1.00 75.47 336 LEU C O 1
ATOM 7499 N N . VAL C 1 336 ? 16.861 38.322 -6.222 1.00 75.08 337 VAL C N 1
ATOM 7500 C CA . VAL C 1 336 ? 16.805 38.562 -7.662 1.00 74.35 337 VAL C CA 1
ATOM 7501 C C . VAL C 1 336 ? 17.037 37.238 -8.382 1.00 73.70 337 VAL C C 1
ATOM 7502 O O . VAL C 1 336 ? 18.019 36.551 -8.118 1.00 72.41 337 VAL C O 1
ATOM 7506 N N . TYR C 1 337 ? 16.117 36.905 -9.284 1.00 73.14 338 TYR C N 1
ATOM 7507 C CA . TYR C 1 337 ? 16.117 35.655 -10.034 1.00 72.56 338 TYR C CA 1
ATOM 7508 C C . TYR C 1 337 ? 16.760 35.786 -11.413 1.00 72.32 338 TYR C C 1
ATOM 7509 O O . TYR C 1 337 ? 16.827 36.868 -11.979 1.00 72.32 338 TYR C O 1
ATOM 7518 N N . GLU C 1 338 ? 17.259 34.669 -11.929 1.00 72.50 339 GLU C N 1
ATOM 7519 C CA . GLU C 1 338 ? 18.008 34.625 -13.201 1.00 72.66 339 GLU C CA 1
ATOM 7520 C C . GLU C 1 338 ? 17.929 33.231 -13.816 1.00 72.18 339 GLU C C 1
ATOM 7521 O O . GLU C 1 338 ? 17.762 32.231 -13.121 1.00 71.28 339 GLU C O 1
ATOM 7527 N N . HIS C 1 339 ? 18.018 33.182 -15.132 1.00 72.18 340 HIS C N 1
ATOM 7528 C CA . HIS C 1 339 ? 17.857 31.938 -15.861 1.00 72.48 340 HIS C CA 1
ATOM 7529 C C . HIS C 1 339 ? 19.150 31.121 -15.854 1.00 72.16 340 HIS C C 1
ATOM 7530 O O . HIS C 1 339 ? 20.250 31.644 -16.118 1.00 70.61 340 HIS C O 1
ATOM 7537 N N . MET C 1 340 ? 18.994 29.830 -15.572 1.00 72.67 341 MET C N 1
ATOM 7538 C CA . MET C 1 340 ? 20.018 28.836 -15.923 1.00 73.01 341 MET C CA 1
ATOM 7539 C C . MET C 1 340 ? 20.056 28.626 -17.446 1.00 73.64 341 MET C C 1
ATOM 7540 O O . MET C 1 340 ? 19.020 28.690 -18.118 1.00 71.99 341 MET C O 1
ATOM 7545 N N . LEU C 1 341 ? 21.271 28.464 -17.979 1.00 75.58 342 LEU C N 1
ATOM 7546 C CA . LEU C 1 341 ? 21.493 27.944 -19.347 1.00 77.13 342 LEU C CA 1
ATOM 7547 C C . LEU C 1 341 ? 20.906 26.530 -19.498 1.00 78.31 342 LEU C C 1
ATOM 7548 O O . LEU C 1 341 ? 20.216 26.247 -20.467 1.00 78.42 342 LEU C O 1
ATOM 7553 N N . GLU C 1 342 ? 21.205 25.652 -18.540 1.00 79.52 343 GLU C N 1
ATOM 7554 C CA . GLU C 1 342 ? 20.628 24.305 -18.505 1.00 80.19 343 GLU C CA 1
ATOM 7555 C C . GLU C 1 342 ? 20.439 23.855 -17.050 1.00 81.07 343 GLU C C 1
ATOM 7556 O O . GLU C 1 342 ? 21.025 24.435 -16.114 1.00 79.43 343 GLU C O 1
ATOM 7558 N N . LYS C 1 343 ? 19.625 22.815 -16.870 1.00 82.25 344 LYS C N 1
ATOM 7559 C CA . LYS C 1 343 ? 19.311 22.278 -15.540 1.00 83.51 344 LYS C CA 1
ATOM 7560 C C . LYS C 1 343 ? 20.533 21.583 -14.889 1.00 83.90 344 LYS C C 1
ATOM 7561 O O . LYS C 1 343 ? 21.198 20.767 -15.532 1.00 83.40 344 LYS C O 1
ATOM 7567 N N . PRO C 1 344 ? 20.843 21.927 -13.619 1.00 84.42 345 PRO C N 1
ATOM 7568 C CA . PRO C 1 344 ? 21.934 21.300 -12.863 1.00 84.81 345 PRO C CA 1
ATOM 7569 C C . PRO C 1 344 ? 21.990 19.772 -13.002 1.00 84.82 345 PRO C C 1
ATOM 7570 O O . PRO C 1 344 ? 21.011 19.084 -12.722 1.00 83.98 345 PRO C O 1
ATOM 7574 N N . GLU C 1 345 ? 23.133 19.258 -13.453 1.00 85.37 346 GLU C N 1
ATOM 7575 C CA . GLU C 1 345 ? 23.316 17.814 -13.724 1.00 85.44 346 GLU C CA 1
ATOM 7576 C C . GLU C 1 345 ? 23.564 17.037 -12.438 1.00 84.97 346 GLU C C 1
ATOM 7577 O O . GLU C 1 345 ? 22.692 16.954 -11.578 1.00 83.90 346 GLU C O 1
ATOM 7579 N N . ARG D 1 8 ? 80.261 46.213 49.716 1.00 99.40 9 ARG D N 1
ATOM 7580 C CA . ARG D 1 8 ? 78.806 45.930 49.888 1.00 99.62 9 ARG D CA 1
ATOM 7581 C C . ARG D 1 8 ? 78.515 44.439 49.761 1.00 99.34 9 ARG D C 1
ATOM 7582 O O . ARG D 1 8 ? 79.091 43.751 48.904 1.00 98.77 9 ARG D O 1
ATOM 7584 N N . THR D 1 9 ? 77.624 43.955 50.630 1.00 99.12 10 THR D N 1
ATOM 7585 C CA . THR D 1 9 ? 77.063 42.592 50.537 1.00 98.57 10 THR D CA 1
ATOM 7586 C C . THR D 1 9 ? 75.760 42.561 49.704 1.00 97.57 10 THR D C 1
ATOM 7587 O O . THR D 1 9 ? 75.254 41.483 49.365 1.00 97.20 10 THR D O 1
ATOM 7591 N N . THR D 1 10 ? 75.230 43.747 49.395 1.00 96.16 11 THR D N 1
ATOM 7592 C CA . THR D 1 10 ? 73.972 43.896 48.670 1.00 94.93 11 THR D CA 1
ATOM 7593 C C . THR D 1 10 ? 74.084 44.922 47.519 1.00 93.83 11 THR D C 1
ATOM 7594 O O . THR D 1 10 ? 74.770 45.948 47.632 1.00 93.58 11 THR D O 1
ATOM 7598 N N . GLY D 1 11 ? 73.403 44.634 46.412 1.00 92.24 12 GLY D N 1
ATOM 7599 C CA . GLY D 1 11 ? 73.359 45.546 45.263 1.00 90.64 12 GLY D CA 1
ATOM 7600 C C . GLY D 1 11 ? 73.104 44.833 43.959 1.00 88.75 12 GLY D C 1
ATOM 7601 O O . GLY D 1 11 ? 72.870 43.638 43.939 1.00 87.39 12 GLY D O 1
ATOM 7602 N N . ILE D 1 12 ? 73.180 45.591 42.871 1.00 87.45 13 ILE D N 1
ATOM 7603 C CA . ILE D 1 12 ? 72.885 45.105 41.519 1.00 86.28 13 ILE D CA 1
ATOM 7604 C C . ILE D 1 12 ? 74.108 44.436 40.926 1.00 85.31 13 ILE D C 1
ATOM 7605 O O . ILE D 1 12 ? 75.160 45.034 40.859 1.00 85.24 13 ILE D O 1
ATOM 7610 N N . LEU D 1 13 ? 73.972 43.196 40.492 1.00 84.49 14 LEU D N 1
ATOM 7611 C CA . LEU D 1 13 ? 75.068 42.517 39.813 1.00 83.78 14 LEU D CA 1
ATOM 7612 C C . LEU D 1 13 ? 75.482 43.208 38.509 1.00 83.37 14 LEU D C 1
ATOM 7613 O O . LEU D 1 13 ? 74.660 43.427 37.607 1.00 82.27 14 LEU D O 1
ATOM 7618 N N . ALA D 1 14 ? 76.779 43.516 38.424 1.00 83.12 15 ALA D N 1
ATOM 7619 C CA . ALA D 1 14 ? 77.417 44.004 37.201 1.00 82.71 15 ALA D CA 1
ATOM 7620 C C . ALA D 1 14 ? 77.549 42.886 36.165 1.00 82.27 15 ALA D C 1
ATOM 7621 O O . ALA D 1 14 ? 77.188 41.744 36.432 1.00 80.83 15 ALA D O 1
ATOM 7623 N N . ASP D 1 15 ? 78.075 43.216 34.983 1.00 82.48 16 ASP D N 1
ATOM 7624 C CA . ASP D 1 15 ? 78.054 42.268 33.853 1.00 82.69 16 ASP D CA 1
ATOM 7625 C C . ASP D 1 15 ? 79.066 41.121 33.967 1.00 82.68 16 ASP D C 1
ATOM 7626 O O . ASP D 1 15 ? 78.795 40.018 33.476 1.00 82.10 16 ASP D O 1
ATOM 7631 N N . GLY D 1 16 ? 80.210 41.384 34.605 1.00 82.33 17 GLY D N 1
ATOM 7632 C CA . GLY D 1 16 ? 81.136 40.322 35.007 1.00 82.09 17 GLY D CA 1
ATOM 7633 C C . GLY D 1 16 ? 80.466 39.305 35.923 1.00 81.28 17 GLY D C 1
ATOM 7634 O O . GLY D 1 16 ? 80.585 38.113 35.703 1.00 79.55 17 GLY D O 1
ATOM 7635 N N . ALA D 1 17 ? 79.756 39.798 36.944 1.00 81.47 18 ALA D N 1
ATOM 7636 C CA . ALA D 1 17 ? 78.955 38.953 37.863 1.00 81.29 18 ALA D CA 1
ATOM 7637 C C . ALA D 1 17 ? 77.823 38.205 37.178 1.00 81.13 18 ALA D C 1
ATOM 7638 O O . ALA D 1 17 ? 77.393 37.169 37.666 1.00 80.99 18 ALA D O 1
ATOM 7640 N N . ILE D 1 18 ? 77.324 38.733 36.066 1.00 81.47 19 ILE D N 1
ATOM 7641 C CA . ILE D 1 18 ? 76.323 38.029 35.270 1.00 81.65 19 ILE D CA 1
ATOM 7642 C C . ILE D 1 18 ? 77.008 36.910 34.476 1.00 82.94 19 ILE D C 1
ATOM 7643 O O . ILE D 1 18 ? 76.575 35.764 34.500 1.00 82.31 19 ILE D O 1
ATOM 7648 N N . ARG D 1 19 ? 78.074 37.254 33.767 1.00 84.47 20 ARG D N 1
ATOM 7649 C CA . ARG D 1 19 ? 78.910 36.259 33.063 1.00 85.72 20 ARG D CA 1
ATOM 7650 C C . ARG D 1 19 ? 79.414 35.157 34.007 1.00 86.01 20 ARG D C 1
ATOM 7651 O O . ARG D 1 19 ? 79.479 34.006 33.614 1.00 85.35 20 ARG D O 1
ATOM 7659 N N . ALA D 1 20 ? 79.703 35.513 35.254 1.00 87.09 21 ALA D N 1
ATOM 7660 C CA . ALA D 1 20 ? 79.945 34.534 36.325 1.00 88.53 21 ALA D CA 1
ATOM 7661 C C . ALA D 1 20 ? 78.785 33.540 36.630 1.00 89.72 21 ALA D C 1
ATOM 7662 O O . ALA D 1 20 ? 79.020 32.486 37.221 1.00 89.71 21 ALA D O 1
ATOM 7664 N N . LEU D 1 21 ? 77.548 33.879 36.245 1.00 91.03 22 LEU D N 1
ATOM 7665 C CA . LEU D 1 21 ? 76.376 33.000 36.428 1.00 91.40 22 LEU D CA 1
ATOM 7666 C C . LEU D 1 21 ? 76.193 32.004 35.277 1.00 91.46 22 LEU D C 1
ATOM 7667 O O . LEU D 1 21 ? 75.851 30.857 35.523 1.00 90.05 22 LEU D O 1
ATOM 7672 N N . PHE D 1 22 ? 76.401 32.449 34.037 1.00 92.33 23 PHE D N 1
ATOM 7673 C CA . PHE D 1 22 ? 76.391 31.550 32.873 1.00 93.48 23 PHE D CA 1
ATOM 7674 C C . PHE D 1 22 ? 77.462 30.444 33.014 1.00 93.88 23 PHE D C 1
ATOM 7675 O O . PHE D 1 22 ? 77.187 29.279 32.716 1.00 92.57 23 PHE D O 1
ATOM 7683 N N . ALA D 1 23 ? 78.657 30.821 33.495 1.00 94.55 24 ALA D N 1
ATOM 7684 C CA . ALA D 1 23 ? 79.768 29.881 33.740 1.00 95.05 24 ALA D CA 1
ATOM 7685 C C . ALA D 1 23 ? 79.424 28.833 34.817 1.00 95.30 24 ALA D C 1
ATOM 7686 O O . ALA D 1 23 ? 79.523 27.630 34.568 1.00 94.65 24 ALA D O 1
ATOM 7688 N N . GLY D 1 24 ? 78.997 29.306 35.994 1.00 95.50 25 GLY D N 1
ATOM 7689 C CA . GLY D 1 24 ? 78.596 28.439 37.119 1.00 95.47 25 GLY D CA 1
ATOM 7690 C C . GLY D 1 24 ? 77.158 27.926 37.055 1.00 95.19 25 GLY D C 1
ATOM 7691 O O . GLY D 1 24 ? 76.585 27.565 38.075 1.00 94.26 25 GLY D O 1
ATOM 7692 N N . ASP D 1 25 ? 76.605 27.898 35.840 1.00 95.16 26 ASP D N 1
ATOM 7693 C CA . ASP D 1 25 ? 75.243 27.420 35.508 1.00 95.25 26 ASP D CA 1
ATOM 7694 C C . ASP D 1 25 ? 74.043 27.880 36.380 1.00 94.88 26 ASP D C 1
ATOM 7695 O O . ASP D 1 25 ? 73.008 27.196 36.434 1.00 94.29 26 ASP D O 1
ATOM 7700 N N . LYS D 1 26 ? 74.170 29.055 37.007 1.00 94.50 27 LYS D N 1
ATOM 7701 C CA . LYS D 1 26 ? 73.021 29.731 37.642 1.00 94.09 27 LYS D CA 1
ATOM 7702 C C . LYS D 1 26 ? 72.105 30.414 36.586 1.00 93.44 27 LYS D C 1
ATOM 7703 O O . LYS D 1 26 ? 70.930 30.645 36.842 1.00 92.88 27 LYS D O 1
ATOM 7705 N N . LEU D 1 27 ? 72.662 30.724 35.415 1.00 92.81 28 LEU D N 1
ATOM 7706 C CA . LEU D 1 27 ? 71.915 31.130 34.222 1.00 92.58 28 LEU D CA 1
ATOM 7707 C C . LEU D 1 27 ? 72.228 30.138 33.110 1.00 91.58 28 LEU D C 1
ATOM 7708 O O . LEU D 1 27 ? 73.364 29.728 32.976 1.00 90.99 28 LEU D O 1
ATOM 7713 N N . LYS D 1 28 ? 71.226 29.752 32.326 1.00 90.83 29 LYS D N 1
ATOM 7714 C CA . LYS D 1 28 ? 71.415 28.875 31.157 1.00 90.54 29 LYS D CA 1
ATOM 7715 C C . LYS D 1 28 ? 70.767 29.476 29.925 1.00 89.75 29 LYS D C 1
ATOM 7716 O O . LYS D 1 28 ? 69.970 30.387 30.031 1.00 88.63 29 LYS D O 1
ATOM 7722 N N . SER D 1 29 ? 71.110 28.946 28.759 1.00 89.52 30 SER D N 1
ATOM 7723 C CA . SER D 1 29 ? 70.509 29.389 27.525 1.00 89.73 30 SER D CA 1
ATOM 7724 C C . SER D 1 29 ? 70.530 28.307 26.464 1.00 90.33 30 SER D C 1
ATOM 7725 O O . SER D 1 29 ? 71.416 27.461 26.443 1.00 90.14 30 SER D O 1
ATOM 7728 N N . GLU D 1 30 ? 69.532 28.366 25.582 1.00 90.91 31 GLU D N 1
ATOM 7729 C CA . GLU D 1 30 ? 69.393 27.459 24.439 1.00 90.98 31 GLU D CA 1
ATOM 7730 C C . GLU D 1 30 ? 70.605 27.509 23.488 1.00 89.96 31 GLU D C 1
ATOM 7731 O O . GLU D 1 30 ? 71.079 26.471 23.051 1.00 89.87 31 GLU D O 1
ATOM 7737 N N . ALA D 1 31 ? 71.073 28.711 23.160 1.00 88.61 32 ALA D N 1
ATOM 7738 C CA . ALA D 1 31 ? 72.266 28.894 22.345 1.00 87.75 32 ALA D CA 1
ATOM 7739 C C . ALA D 1 31 ? 73.294 29.731 23.108 1.00 86.88 32 ALA D C 1
ATOM 7740 O O . ALA D 1 31 ? 73.013 30.263 24.190 1.00 86.64 32 ALA D O 1
ATOM 7742 N N . ASP D 1 32 ? 74.493 29.833 22.548 1.00 85.74 33 ASP D N 1
ATOM 7743 C CA . ASP D 1 32 ? 75.522 30.720 23.093 1.00 84.88 33 ASP D CA 1
ATOM 7744 C C . ASP D 1 32 ? 75.022 32.184 23.060 1.00 83.42 33 ASP D C 1
ATOM 7745 O O . ASP D 1 32 ? 74.457 32.641 22.069 1.00 82.14 33 ASP D O 1
ATOM 7747 N N . LEU D 1 33 ? 75.239 32.898 24.159 1.00 82.14 34 LEU D N 1
ATOM 7748 C CA . LEU D 1 33 ? 74.825 34.298 24.284 1.00 81.19 34 LEU D CA 1
ATOM 7749 C C . LEU D 1 33 ? 75.355 35.169 23.146 1.00 80.61 34 LEU D C 1
ATOM 7750 O O . LEU D 1 33 ? 76.439 34.923 22.614 1.00 80.16 34 LEU D O 1
ATOM 7755 N N . ASP D 1 34 ? 74.588 36.189 22.777 1.00 80.17 35 ASP D N 1
ATOM 7756 C CA . ASP D 1 34 ? 75.066 37.206 21.840 1.00 79.84 35 ASP D CA 1
ATOM 7757 C C . ASP D 1 34 ? 76.201 37.997 22.510 1.00 79.00 35 ASP D C 1
ATOM 7758 O O . ASP D 1 34 ? 76.306 38.066 23.729 1.00 77.31 35 ASP D O 1
ATOM 7763 N N . VAL D 1 35 ? 77.064 38.562 21.680 1.00 79.13 36 VAL D N 1
ATOM 7764 C CA . VAL D 1 35 ? 78.246 39.286 22.147 1.00 78.81 36 VAL D CA 1
ATOM 7765 C C . VAL D 1 35 ? 77.810 40.495 23.017 1.00 78.23 36 VAL D C 1
ATOM 7766 O O . VAL D 1 35 ? 78.384 40.741 24.079 1.00 77.34 36 VAL D O 1
ATOM 7770 N N . ASP D 1 36 ? 76.748 41.185 22.596 1.00 77.55 37 ASP D N 1
ATOM 7771 C CA . ASP D 1 36 ? 76.251 42.385 23.278 1.00 76.72 37 ASP D CA 1
ATOM 7772 C C . ASP D 1 36 ? 75.014 42.122 24.159 1.00 76.21 37 ASP D C 1
ATOM 7773 O O . ASP D 1 36 ? 74.286 43.045 24.490 1.00 75.49 37 ASP D O 1
ATOM 7778 N N . GLN D 1 37 ? 74.781 40.872 24.551 1.00 75.10 38 GLN D N 1
ATOM 7779 C CA . GLN D 1 37 ? 73.561 40.522 25.259 1.00 74.29 38 GLN D CA 1
ATOM 7780 C C . GLN D 1 37 ? 73.633 40.848 26.748 1.00 73.72 38 GLN D C 1
ATOM 7781 O O . GLN D 1 37 ? 72.621 41.265 27.321 1.00 72.85 38 GLN D O 1
ATOM 7787 N N . VAL D 1 38 ? 74.802 40.662 27.367 1.00 72.27 39 VAL D N 1
ATOM 7788 C CA . VAL D 1 38 ? 75.045 41.162 28.726 1.00 71.37 39 VAL D CA 1
ATOM 7789 C C . VAL D 1 38 ? 75.311 42.680 28.649 1.00 71.77 39 VAL D C 1
ATOM 7790 O O . VAL D 1 38 ? 76.090 43.145 27.836 1.00 71.60 39 VAL D O 1
ATOM 7794 N N . GLN D 1 39 ? 74.620 43.437 29.488 1.00 72.10 40 GLN D N 1
ATOM 7795 C CA . GLN D 1 39 ? 74.684 44.893 29.537 1.00 72.38 40 GLN D CA 1
ATOM 7796 C C . GLN D 1 39 ? 75.394 45.239 30.823 1.00 71.60 40 GLN D C 1
ATOM 7797 O O . GLN D 1 39 ? 75.514 44.369 31.678 1.00 71.47 40 GLN D O 1
ATOM 7803 N N . PRO D 1 40 ? 75.840 46.499 30.998 1.00 70.65 41 PRO D N 1
ATOM 7804 C CA . PRO D 1 40 ? 76.554 46.813 32.233 1.00 70.21 41 PRO D CA 1
ATOM 7805 C C . PRO D 1 40 ? 75.893 46.323 33.521 1.00 69.56 41 PRO D C 1
ATOM 7806 O O . PRO D 1 40 ? 76.594 45.841 34.420 1.00 68.44 41 PRO D O 1
ATOM 7810 N N . ALA D 1 41 ? 74.564 46.436 33.604 1.00 68.29 42 ALA D N 1
ATOM 7811 C CA . ALA D 1 41 ? 73.837 46.121 34.823 1.00 67.92 42 ALA D CA 1
ATOM 7812 C C . ALA D 1 41 ? 72.568 45.291 34.559 1.00 67.49 42 ALA D C 1
ATOM 7813 O O . ALA D 1 41 ? 71.650 45.312 35.347 1.00 66.48 42 ALA D O 1
ATOM 7815 N N . SER D 1 42 ? 72.546 44.549 33.454 1.00 67.20 43 SER D N 1
ATOM 7816 C CA . SER D 1 42 ? 71.405 43.713 33.093 1.00 66.53 43 SER D CA 1
ATOM 7817 C C . SER D 1 42 ? 71.759 42.714 32.000 1.00 65.78 43 SER D C 1
ATOM 7818 O O . SER D 1 42 ? 72.784 42.838 31.354 1.00 64.67 43 SER D O 1
ATOM 7821 N N . LEU D 1 43 ? 70.881 41.730 31.804 1.00 65.09 44 LEU D N 1
ATOM 7822 C CA . LEU D 1 43 ? 70.951 40.798 30.678 1.00 64.19 44 LEU D CA 1
ATOM 7823 C C . LEU D 1 43 ? 69.712 40.941 29.788 1.00 63.08 44 LEU D C 1
ATOM 7824 O O . LEU D 1 43 ? 68.603 41.002 30.293 1.00 61.03 44 LEU D O 1
ATOM 7829 N N . ASP D 1 44 ? 69.903 40.993 28.466 1.00 62.82 45 ASP D N 1
ATOM 7830 C CA . ASP D 1 44 ? 68.782 40.913 27.525 1.00 63.04 45 ASP D CA 1
ATOM 7831 C C . ASP D 1 44 ? 68.272 39.491 27.367 1.00 62.50 45 ASP D C 1
ATOM 7832 O O . ASP D 1 44 ? 69.035 38.528 27.282 1.00 62.94 45 ASP D O 1
ATOM 7837 N N . LEU D 1 45 ? 66.956 39.373 27.307 1.00 62.19 46 LEU D N 1
ATOM 7838 C CA . LEU D 1 45 ? 66.306 38.086 27.146 1.00 61.41 46 LEU D CA 1
ATOM 7839 C C . LEU D 1 45 ? 65.907 37.890 25.686 1.00 60.45 46 LEU D C 1
ATOM 7840 O O . LEU D 1 45 ? 65.530 38.832 25.010 1.00 60.50 46 LEU D O 1
ATOM 7845 N N . ARG D 1 46 ? 66.040 36.672 25.197 1.00 59.97 47 ARG D N 1
ATOM 7846 C CA . ARG D 1 46 ? 65.852 36.392 23.794 1.00 60.09 47 ARG D CA 1
ATOM 7847 C C . ARG D 1 46 ? 64.676 35.477 23.551 1.00 59.17 47 ARG D C 1
ATOM 7848 O O . ARG D 1 46 ? 64.447 34.536 24.301 1.00 57.84 47 ARG D O 1
ATOM 7856 N N . LEU D 1 47 ? 63.957 35.762 22.472 1.00 59.25 48 LEU D N 1
ATOM 7857 C CA . LEU D 1 47 ? 62.798 34.972 22.080 1.00 59.54 48 LEU D CA 1
ATOM 7858 C C . LEU D 1 47 ? 63.247 33.625 21.521 1.00 60.58 48 LEU D C 1
ATOM 7859 O O . LEU D 1 47 ? 64.269 33.530 20.806 1.00 59.06 48 LEU D O 1
ATOM 7864 N N . GLY D 1 48 ? 62.495 32.582 21.867 1.00 61.83 49 GLY D N 1
ATOM 7865 C CA . GLY D 1 48 ? 62.671 31.278 21.257 1.00 63.14 49 GLY D CA 1
ATOM 7866 C C . GLY D 1 48 ? 62.015 31.199 19.886 1.00 64.14 49 GLY D C 1
ATOM 7867 O O . GLY D 1 48 ? 61.740 32.214 19.237 1.00 63.47 49 GLY D O 1
ATOM 7868 N N . SER D 1 49 ? 61.728 29.971 19.460 1.00 65.60 50 SER D N 1
ATOM 7869 C CA . SER D 1 49 ? 61.253 29.698 18.087 1.00 65.88 50 SER D CA 1
ATOM 7870 C C . SER D 1 49 ? 59.737 29.658 17.896 1.00 65.60 50 SER D C 1
ATOM 7871 O O . SER D 1 49 ? 59.269 29.713 16.761 1.00 64.06 50 SER D O 1
ATOM 7874 N N . LYS D 1 50 ? 58.991 29.571 19.006 1.00 65.63 51 LYS D N 1
ATOM 7875 C CA . LYS D 1 50 ? 57.549 29.473 18.983 1.00 65.72 51 LYS D CA 1
ATOM 7876 C C . LYS D 1 50 ? 56.889 30.579 19.840 1.00 65.07 51 LYS D C 1
ATOM 7877 O O . LYS D 1 50 ? 57.338 30.882 20.939 1.00 64.48 51 LYS D O 1
ATOM 7880 N N . ALA D 1 51 ? 55.823 31.172 19.308 1.00 64.12 52 ALA D N 1
ATOM 7881 C CA . ALA D 1 51 ? 54.948 32.044 20.044 1.00 63.59 52 ALA D CA 1
ATOM 7882 C C . ALA D 1 51 ? 53.598 31.347 20.119 1.00 63.30 52 ALA D C 1
ATOM 7883 O O . ALA D 1 51 ? 53.208 30.612 19.229 1.00 62.76 52 ALA D O 1
ATOM 7885 N N . TYR D 1 52 ? 52.895 31.560 21.208 1.00 63.29 53 TYR D N 1
ATOM 7886 C CA . TYR D 1 52 ? 51.528 31.056 21.342 1.00 62.94 53 TYR D CA 1
ATOM 7887 C C . TYR D 1 52 ? 50.566 32.217 21.391 1.00 61.26 53 TYR D C 1
ATOM 7888 O O . TYR D 1 52 ? 50.592 33.036 22.308 1.00 58.67 53 TYR D O 1
ATOM 7897 N N . ARG D 1 53 ? 49.720 32.304 20.380 1.00 60.73 54 ARG D N 1
ATOM 7898 C CA . ARG D 1 53 ? 48.657 33.285 20.400 1.00 60.19 54 ARG D CA 1
ATOM 7899 C C . ARG D 1 53 ? 47.633 32.872 21.448 1.00 59.67 54 ARG D C 1
ATOM 7900 O O . ARG D 1 53 ? 47.156 31.760 21.404 1.00 59.51 54 ARG D O 1
ATOM 7908 N N . VAL D 1 54 ? 47.351 33.751 22.406 1.00 59.50 55 VAL D N 1
ATOM 7909 C CA . VAL D 1 54 ? 46.337 33.492 23.442 1.00 59.74 55 VAL D CA 1
ATOM 7910 C C . VAL D 1 54 ? 45.222 34.541 23.360 1.00 59.52 55 VAL D C 1
ATOM 7911 O O . VAL D 1 54 ? 45.358 35.580 22.726 1.00 58.05 55 VAL D O 1
ATOM 7915 N N . ARG D 1 55 ? 44.107 34.221 23.997 1.00 60.27 56 ARG D N 1
ATOM 7916 C CA . ARG D 1 55 ? 42.959 35.106 24.051 1.00 60.95 56 ARG D CA 1
ATOM 7917 C C . ARG D 1 55 ? 43.173 36.206 25.027 1.00 59.79 56 ARG D C 1
ATOM 7918 O O . ARG D 1 55 ? 42.655 37.281 24.849 1.00 59.78 56 ARG D O 1
ATOM 7926 N N . ALA D 1 56 ? 43.874 35.902 26.102 1.00 59.17 57 ALA D N 1
ATOM 7927 C CA . ALA D 1 56 ? 44.124 36.877 27.126 1.00 59.72 57 ALA D CA 1
ATOM 7928 C C . ALA D 1 56 ? 45.396 36.588 27.889 1.00 59.37 57 ALA D C 1
ATOM 7929 O O . ALA D 1 56 ? 45.865 35.469 27.906 1.00 59.41 57 ALA D O 1
ATOM 7931 N N . SER D 1 57 ? 45.892 37.627 28.556 1.00 60.33 58 SER D N 1
ATOM 7932 C CA . SER D 1 57 ? 46.907 37.566 29.592 1.00 61.07 58 SER D CA 1
ATOM 7933 C C . SER D 1 57 ? 46.404 36.827 30.850 1.00 62.49 58 SER D C 1
ATOM 7934 O O . SER D 1 57 ? 45.221 36.739 31.101 1.00 60.30 58 SER D O 1
ATOM 7937 N N . PHE D 1 58 ? 47.319 36.276 31.628 1.00 64.59 59 PHE D N 1
ATOM 7938 C CA . PHE D 1 58 ? 46.939 35.515 32.822 1.00 66.38 59 PHE D CA 1
ATOM 7939 C C . PHE D 1 58 ? 48.053 35.449 33.861 1.00 66.80 59 PHE D C 1
ATOM 7940 O O . PHE D 1 58 ? 49.207 35.636 33.534 1.00 66.69 59 PHE D O 1
ATOM 7948 N N . MET D 1 59 ? 47.689 35.215 35.117 1.00 67.74 60 MET D N 1
ATOM 7949 C CA . MET D 1 59 ? 48.671 34.917 36.155 1.00 68.31 60 MET D CA 1
ATOM 7950 C C . MET D 1 59 ? 48.728 33.389 36.415 1.00 68.93 60 MET D C 1
ATOM 7951 O O . MET D 1 59 ? 47.692 32.750 36.682 1.00 67.44 60 MET D O 1
ATOM 7956 N N . PRO D 1 60 ? 49.934 32.795 36.302 1.00 70.03 61 PRO D N 1
ATOM 7957 C CA . PRO D 1 60 ? 50.065 31.361 36.568 1.00 71.20 61 PRO D CA 1
ATOM 7958 C C . PRO D 1 60 ? 49.550 30.957 37.946 1.00 71.27 61 PRO D C 1
ATOM 7959 O O . PRO D 1 60 ? 48.815 29.993 38.050 1.00 70.01 61 PRO D O 1
ATOM 7963 N N . GLY D 1 61 ? 49.928 31.728 38.965 1.00 72.29 62 GLY D N 1
ATOM 7964 C CA . GLY D 1 61 ? 49.638 31.427 40.378 1.00 73.68 62 GLY D CA 1
ATOM 7965 C C . GLY D 1 61 ? 50.527 30.353 41.020 1.00 74.37 62 GLY D C 1
ATOM 7966 O O . GLY D 1 61 ? 51.208 29.614 40.314 1.00 73.21 62 GLY D O 1
ATOM 7967 N N . PRO D 1 62 ? 50.512 30.266 42.371 1.00 76.05 63 PRO D N 1
ATOM 7968 C CA . PRO D 1 62 ? 51.279 29.278 43.152 1.00 76.65 63 PRO D CA 1
ATOM 7969 C C . PRO D 1 62 ? 50.979 27.825 42.780 1.00 76.85 63 PRO D C 1
ATOM 7970 O O . PRO D 1 62 ? 49.824 27.478 42.555 1.00 75.78 63 PRO D O 1
ATOM 7974 N N . GLY D 1 63 ? 52.031 27.013 42.685 1.00 77.70 64 GLY D N 1
ATOM 7975 C CA . GLY D 1 63 ? 51.920 25.601 42.305 1.00 78.74 64 GLY D CA 1
ATOM 7976 C C . GLY D 1 63 ? 51.610 25.338 40.843 1.00 79.55 64 GLY D C 1
ATOM 7977 O O . GLY D 1 63 ? 51.155 24.247 40.475 1.00 79.08 64 GLY D O 1
ATOM 7978 N N . THR D 1 64 ? 51.852 26.337 39.999 1.00 80.69 65 THR D N 1
ATOM 7979 C CA . THR D 1 64 ? 51.507 26.237 38.589 1.00 81.23 65 THR D CA 1
ATOM 7980 C C . THR D 1 64 ? 52.681 26.661 37.721 1.00 81.56 65 THR D C 1
ATOM 7981 O O . THR D 1 64 ? 53.253 27.741 37.881 1.00 80.65 65 THR D O 1
ATOM 7985 N N . ARG D 1 65 ? 53.049 25.750 36.830 1.00 82.21 66 ARG D N 1
ATOM 7986 C CA . ARG D 1 65 ? 53.932 26.034 35.739 1.00 82.65 66 ARG D CA 1
ATOM 7987 C C . ARG D 1 65 ? 53.107 26.721 34.648 1.00 82.21 66 ARG D C 1
ATOM 7988 O O . ARG D 1 65 ? 51.952 26.351 34.399 1.00 80.92 66 ARG D O 1
ATOM 7996 N N . VAL D 1 66 ? 53.705 27.752 34.054 1.00 81.94 67 VAL D N 1
ATOM 7997 C CA . VAL D 1 66 ? 53.163 28.436 32.883 1.00 81.87 67 VAL D CA 1
ATOM 7998 C C . VAL D 1 66 ? 52.740 27.438 31.815 1.00 82.59 67 VAL D C 1
ATOM 7999 O O . VAL D 1 66 ? 51.658 27.562 31.269 1.00 81.52 67 VAL D O 1
ATOM 8003 N N . ILE D 1 67 ? 53.586 26.438 31.546 1.00 83.77 68 ILE D N 1
ATOM 8004 C CA . ILE D 1 67 ? 53.329 25.452 30.481 1.00 84.85 68 ILE D CA 1
ATOM 8005 C C . ILE D 1 67 ? 52.060 24.606 30.732 1.00 85.64 68 ILE D C 1
ATOM 8006 O O . ILE D 1 67 ? 51.382 24.217 29.790 1.00 85.01 68 ILE D O 1
ATOM 8011 N N . ASP D 1 68 ? 51.741 24.358 32.000 1.00 87.03 69 ASP D N 1
ATOM 8012 C CA . ASP D 1 68 ? 50.489 23.682 32.388 1.00 88.56 69 ASP D CA 1
ATOM 8013 C C . ASP D 1 68 ? 49.252 24.525 32.088 1.00 89.28 69 ASP D C 1
ATOM 8014 O O . ASP D 1 68 ? 48.337 24.048 31.417 1.00 89.23 69 ASP D O 1
ATOM 8019 N N . LYS D 1 69 ? 49.230 25.747 32.639 1.00 90.04 70 LYS D N 1
ATOM 8020 C CA . LYS D 1 69 ? 48.226 26.784 32.357 1.00 90.44 70 LYS D CA 1
ATOM 8021 C C . LYS D 1 69 ? 48.053 27.051 30.859 1.00 91.09 70 LYS D C 1
ATOM 8022 O O . LYS D 1 69 ? 46.947 27.206 30.367 1.00 90.40 70 LYS D O 1
ATOM 8028 N N . LEU D 1 70 ? 49.167 27.109 30.144 1.00 92.18 71 LEU D N 1
ATOM 8029 C CA . LEU D 1 70 ? 49.167 27.402 28.717 1.00 92.91 71 LEU D CA 1
ATOM 8030 C C . LEU D 1 70 ? 48.426 26.318 27.931 1.00 93.70 71 LEU D C 1
ATOM 8031 O O . LEU D 1 70 ? 47.804 26.605 26.920 1.00 92.93 71 LEU D O 1
ATOM 8036 N N . ASN D 1 71 ? 48.493 25.083 28.421 1.00 95.01 72 ASN D N 1
ATOM 8037 C CA . ASN D 1 71 ? 47.709 23.963 27.884 1.00 96.10 72 ASN D CA 1
ATOM 8038 C C . ASN D 1 71 ? 46.213 23.911 28.282 1.00 96.25 72 ASN D C 1
ATOM 8039 O O . ASN D 1 71 ? 45.441 23.271 27.587 1.00 96.53 72 ASN D O 1
ATOM 8044 N N . ARG D 1 72 ? 45.798 24.538 29.385 1.00 96.48 73 ARG D N 1
ATOM 8045 C CA . ARG D 1 72 ? 44.356 24.725 29.646 1.00 96.49 73 ARG D CA 1
ATOM 8046 C C . ARG D 1 72 ? 43.757 25.504 28.486 1.00 96.25 73 ARG D C 1
ATOM 8047 O O . ARG D 1 72 ? 42.619 25.242 28.075 1.00 96.06 73 ARG D O 1
ATOM 8051 N N . PHE D 1 73 ? 44.548 26.454 27.969 1.00 95.63 74 PHE D N 1
ATOM 8052 C CA . PHE D 1 73 ? 44.098 27.457 27.016 1.00 95.02 74 PHE D CA 1
ATOM 8053 C C . PHE D 1 73 ? 44.350 27.005 25.601 1.00 94.50 74 PHE D C 1
ATOM 8054 O O . PHE D 1 73 ? 43.899 25.949 25.199 1.00 93.05 74 PHE D O 1
ATOM 8062 N N . LEU D 1 75 ? 47.187 27.903 22.543 1.00 82.35 76 LEU D N 1
ATOM 8063 C CA . LEU D 1 75 ? 45.906 27.972 21.823 1.00 82.96 76 LEU D CA 1
ATOM 8064 C C . LEU D 1 75 ? 46.087 27.974 20.263 1.00 82.81 76 LEU D C 1
ATOM 8065 O O . LEU D 1 75 ? 45.448 27.188 19.557 1.00 83.40 76 LEU D O 1
ATOM 8067 N N . HIS D 1 76 ? 46.946 28.843 19.735 1.00 81.85 77 HIS D N 1
ATOM 8068 C CA . HIS D 1 76 ? 47.450 28.724 18.356 1.00 81.07 77 HIS D CA 1
ATOM 8069 C C . HIS D 1 76 ? 48.962 29.067 18.307 1.00 79.84 77 HIS D C 1
ATOM 8070 O O . HIS D 1 76 ? 49.376 30.157 18.669 1.00 78.78 77 HIS D O 1
ATOM 8077 N N . GLU D 1 77 ? 49.756 28.122 17.825 1.00 78.59 78 GLU D N 1
ATOM 8078 C CA . GLU D 1 77 ? 51.199 28.234 17.763 1.00 78.26 78 GLU D CA 1
ATOM 8079 C C . GLU D 1 77 ? 51.668 28.933 16.492 1.00 76.87 78 GLU D C 1
ATOM 8080 O O . GLU D 1 77 ? 51.245 28.609 15.397 1.00 76.21 78 GLU D O 1
ATOM 8086 N N . VAL D 1 78 ? 52.532 29.919 16.669 1.00 75.82 79 VAL D N 1
ATOM 8087 C CA . VAL D 1 78 ? 53.156 30.654 15.566 1.00 75.37 79 VAL D CA 1
ATOM 8088 C C . VAL D 1 78 ? 54.670 30.346 15.515 1.00 74.42 79 VAL D C 1
ATOM 8089 O O . VAL D 1 78 ? 55.346 30.403 16.530 1.00 73.18 79 VAL D O 1
ATOM 8093 N N . ASP D 1 79 ? 55.208 30.042 14.341 1.00 74.44 80 ASP D N 1
ATOM 8094 C CA . ASP D 1 79 ? 56.662 29.835 14.220 1.00 74.69 80 ASP D CA 1
ATOM 8095 C C . ASP D 1 79 ? 57.420 31.166 14.022 1.00 73.76 80 ASP D C 1
ATOM 8096 O O . ASP D 1 79 ? 57.125 31.942 13.116 1.00 72.40 80 ASP D O 1
ATOM 8101 N N . LEU D 1 80 ? 58.378 31.411 14.913 1.00 73.78 81 LEU D N 1
ATOM 8102 C CA . LEU D 1 80 ? 59.257 32.605 14.869 1.00 74.02 81 LEU D CA 1
ATOM 8103 C C . LEU D 1 80 ? 60.662 32.334 14.257 1.00 73.81 81 LEU D C 1
ATOM 8104 O O . LEU D 1 80 ? 61.557 33.162 14.408 1.00 72.98 81 LEU D O 1
ATOM 8109 N N . SER D 1 81 ? 60.842 31.199 13.574 1.00 73.88 82 SER D N 1
ATOM 8110 C CA . SER D 1 81 ? 62.133 30.848 12.914 1.00 74.36 82 SER D CA 1
ATOM 8111 C C . SER D 1 81 ? 62.615 31.875 11.893 1.00 73.89 82 SER D C 1
ATOM 8112 O O . SER D 1 81 ? 63.749 32.329 11.946 1.00 71.68 82 SER D O 1
ATOM 8115 N N . GLN D 1 82 ? 61.726 32.203 10.960 1.00 74.43 83 GLN D N 1
ATOM 8116 C CA . GLN D 1 82 ? 61.971 33.220 9.939 1.00 75.16 83 GLN D CA 1
ATOM 8117 C C . GLN D 1 82 ? 61.557 34.620 10.374 1.00 73.76 83 GLN D C 1
ATOM 8118 O O . GLN D 1 82 ? 62.222 35.608 10.026 1.00 72.80 83 GLN D O 1
ATOM 8124 N N . GLY D 1 83 ? 60.457 34.698 11.129 1.00 72.51 84 GLY D N 1
ATOM 8125 C CA . GLY D 1 83 ? 59.870 35.966 11.535 1.00 71.44 84 GLY D CA 1
ATOM 8126 C C . GLY D 1 83 ? 58.365 36.059 11.292 1.00 70.04 84 GLY D C 1
ATOM 8127 O O . GLY D 1 83 ? 57.902 35.962 10.155 1.00 69.83 84 GLY D O 1
ATOM 8128 N N . ALA D 1 84 ? 57.609 36.287 12.366 1.00 67.76 85 ALA D N 1
ATOM 8129 C CA . ALA D 1 84 ? 56.142 36.429 12.303 1.00 65.69 85 ALA D CA 1
ATOM 8130 C C . ALA D 1 84 ? 55.713 37.833 12.717 1.00 63.52 85 ALA D C 1
ATOM 8131 O O . ALA D 1 84 ? 56.294 38.409 13.629 1.00 61.71 85 ALA D O 1
ATOM 8133 N N . VAL D 1 85 ? 54.690 38.366 12.046 1.00 62.11 86 VAL D N 1
ATOM 8134 C CA . VAL D 1 85 ? 54.040 39.596 12.486 1.00 61.40 86 VAL D CA 1
ATOM 8135 C C . VAL D 1 85 ? 53.056 39.328 13.643 1.00 59.99 86 VAL D C 1
ATOM 8136 O O . VAL D 1 85 ? 52.228 38.450 13.596 1.00 58.87 86 VAL D O 1
ATOM 8140 N N . LEU D 1 86 ? 53.262 40.078 14.720 1.00 59.58 87 LEU D N 1
ATOM 8141 C CA . LEU D 1 86 ? 52.397 40.131 15.889 1.00 58.34 87 LEU D CA 1
ATOM 8142 C C . LEU D 1 86 ? 51.572 41.396 15.718 1.00 57.33 87 LEU D C 1
ATOM 8143 O O . LEU D 1 86 ? 52.123 42.464 15.509 1.00 55.61 87 LEU D O 1
ATOM 8148 N N . GLU D 1 87 ? 50.247 41.248 15.746 1.00 57.14 88 GLU D N 1
ATOM 8149 C CA . GLU D 1 87 ? 49.329 42.324 15.405 1.00 57.54 88 GLU D CA 1
ATOM 8150 C C . GLU D 1 87 ? 48.887 43.100 16.641 1.00 56.65 88 GLU D C 1
ATOM 8151 O O . GLU D 1 87 ? 48.916 42.604 17.739 1.00 55.19 88 GLU D O 1
ATOM 8157 N N . THR D 1 88 ? 48.467 44.334 16.440 1.00 57.55 89 THR D N 1
ATOM 8158 C CA . THR D 1 88 ? 48.015 45.161 17.541 1.00 58.15 89 THR D CA 1
ATOM 8159 C C . THR D 1 88 ? 46.755 44.598 18.170 1.00 58.24 89 THR D C 1
ATOM 8160 O O . THR D 1 88 ? 45.841 44.129 17.467 1.00 56.31 89 THR D O 1
ATOM 8164 N N . GLY D 1 89 ? 46.730 44.630 19.503 1.00 58.70 90 GLY D N 1
ATOM 8165 C CA . GLY D 1 89 ? 45.591 44.142 20.277 1.00 58.33 90 GLY D CA 1
ATOM 8166 C C . GLY D 1 89 ? 45.716 42.659 20.626 1.00 58.20 90 GLY D C 1
ATOM 8167 O O . GLY D 1 89 ? 45.106 42.171 21.578 1.00 57.90 90 GLY D O 1
ATOM 8168 N N . CYS D 1 90 ? 46.478 41.916 19.846 1.00 57.86 91 CYS D N 1
ATOM 8169 C CA . CYS D 1 90 ? 46.625 40.480 20.084 1.00 57.42 91 CYS D CA 1
ATOM 8170 C C . CYS D 1 90 ? 47.688 40.166 21.127 1.00 56.25 91 CYS D C 1
ATOM 8171 O O . CYS D 1 90 ? 48.604 40.964 21.357 1.00 55.41 91 CYS D O 1
ATOM 8174 N N . VAL D 1 91 ? 47.545 38.996 21.749 1.00 55.27 92 VAL D N 1
ATOM 8175 C CA . VAL D 1 91 ? 48.392 38.596 22.874 1.00 54.78 92 VAL D CA 1
ATOM 8176 C C . VAL D 1 91 ? 49.084 37.268 22.577 1.00 54.09 92 VAL D C 1
ATOM 8177 O O . VAL D 1 91 ? 48.469 36.304 22.102 1.00 52.52 92 VAL D O 1
ATOM 8181 N N . TYR D 1 92 ? 50.394 37.268 22.819 1.00 53.52 93 TYR D N 1
ATOM 8182 C CA . TYR D 1 92 ? 51.282 36.147 22.516 1.00 53.92 93 TYR D CA 1
ATOM 8183 C C . TYR D 1 92 ? 52.122 35.799 23.729 1.00 53.59 93 TYR D C 1
ATOM 8184 O O . TYR D 1 92 ? 52.571 36.685 24.444 1.00 52.54 93 TYR D O 1
ATOM 8193 N N . ILE D 1 93 ? 52.290 34.505 23.980 1.00 54.32 94 ILE D N 1
ATOM 8194 C CA . ILE D 1 93 ? 53.205 34.048 25.036 1.00 55.09 94 ILE D CA 1
ATOM 8195 C C . ILE D 1 93 ? 54.385 33.356 24.355 1.00 54.87 94 ILE D C 1
ATOM 8196 O O . ILE D 1 93 ? 54.204 32.468 23.570 1.00 55.27 94 ILE D O 1
ATOM 8201 N N . VAL D 1 94 ? 55.591 33.808 24.645 1.00 56.19 95 VAL D N 1
ATOM 8202 C CA . VAL D 1 94 ? 56.791 33.314 23.988 1.00 56.76 95 VAL D CA 1
ATOM 8203 C C . VAL D 1 94 ? 57.775 32.759 25.013 1.00 57.62 95 VAL D C 1
ATOM 8204 O O . VAL D 1 94 ? 58.229 33.484 25.888 1.00 56.65 95 VAL D O 1
ATOM 8208 N N . PRO D 1 95 ? 58.056 31.440 24.953 1.00 59.15 96 PRO D N 1
ATOM 8209 C CA . PRO D 1 95 ? 59.182 30.923 25.731 1.00 60.48 96 PRO D CA 1
ATOM 8210 C C . PRO D 1 95 ? 60.495 31.589 25.347 1.00 60.55 96 PRO D C 1
ATOM 8211 O O . PRO D 1 95 ? 60.811 31.713 24.170 1.00 59.67 96 PRO D O 1
ATOM 8215 N N . LEU D 1 96 ? 61.219 32.025 26.365 1.00 61.36 97 LEU D N 1
ATOM 8216 C CA . LEU D 1 96 ? 62.445 32.735 26.192 1.00 62.69 97 LEU D CA 1
ATOM 8217 C C . LEU D 1 96 ? 63.598 31.735 26.174 1.00 63.94 97 LEU D C 1
ATOM 8218 O O . LEU D 1 96 ? 63.485 30.671 26.783 1.00 62.74 97 LEU D O 1
ATOM 8223 N N . MET D 1 97 ? 64.673 32.071 25.445 1.00 65.84 98 MET D N 1
ATOM 8224 C CA . MET D 1 97 ? 65.868 31.186 25.333 1.00 67.81 98 MET D CA 1
ATOM 8225 C C . MET D 1 97 ? 66.641 30.998 26.650 1.00 69.45 98 MET D C 1
ATOM 8226 O O . MET D 1 97 ? 67.341 30.019 26.803 1.00 69.22 98 MET D O 1
ATOM 8231 N N . GLU D 1 98 ? 66.457 31.902 27.605 1.00 71.73 99 GLU D N 1
ATOM 8232 C CA . GLU D 1 98 ? 67.146 31.857 28.896 1.00 73.30 99 GLU D CA 1
ATOM 8233 C C . GLU D 1 98 ? 66.322 31.306 30.077 1.00 74.00 99 GLU D C 1
ATOM 8234 O O . GLU D 1 98 ? 65.155 31.613 30.205 1.00 74.09 99 GLU D O 1
ATOM 8240 N N . SER D 1 99 ? 66.967 30.518 30.942 1.00 75.33 100 SER D N 1
ATOM 8241 C CA . SER D 1 99 ? 66.367 29.953 32.165 1.00 76.32 100 SER D CA 1
ATOM 8242 C C . SER D 1 99 ? 67.309 30.046 33.384 1.00 76.45 100 SER D C 1
ATOM 8243 O O . SER D 1 99 ? 68.496 30.237 33.251 1.00 75.70 100 SER D O 1
ATOM 8246 N N . LEU D 1 100 ? 66.746 29.921 34.575 1.00 77.29 101 LEU D N 1
ATOM 8247 C CA . LEU D 1 100 ? 67.419 30.314 35.797 1.00 77.90 101 LEU D CA 1
ATOM 8248 C C . LEU D 1 100 ? 67.562 29.163 36.822 1.00 78.89 101 LEU D C 1
ATOM 8249 O O . LEU D 1 100 ? 66.746 28.240 36.850 1.00 77.87 101 LEU D O 1
ATOM 8254 N N . ALA D 1 101 ? 68.640 29.252 37.615 1.00 80.15 102 ALA D N 1
ATOM 8255 C CA . ALA D 1 101 ? 68.971 28.390 38.763 1.00 80.91 102 ALA D CA 1
ATOM 8256 C C . ALA D 1 101 ? 69.650 29.283 39.835 1.00 81.68 102 ALA D C 1
ATOM 8257 O O . ALA D 1 101 ? 70.780 29.034 40.274 1.00 80.81 102 ALA D O 1
ATOM 8259 N N . LEU D 1 102 ? 68.937 30.338 40.230 1.00 82.83 103 LEU D N 1
ATOM 8260 C CA . LEU D 1 102 ? 69.483 31.396 41.091 1.00 83.83 103 LEU D CA 1
ATOM 8261 C C . LEU D 1 102 ? 69.848 30.885 42.505 1.00 84.38 103 LEU D C 1
ATOM 8262 O O . LEU D 1 102 ? 69.166 30.014 43.044 1.00 83.45 103 LEU D O 1
ATOM 8267 N N . PRO D 1 103 ? 70.940 31.420 43.091 1.00 85.26 104 PRO D N 1
ATOM 8268 C CA . PRO D 1 103 ? 71.252 31.281 44.517 1.00 85.99 104 PRO D CA 1
ATOM 8269 C C . PRO D 1 103 ? 70.118 31.767 45.428 1.00 86.12 104 PRO D C 1
ATOM 8270 O O . PRO D 1 103 ? 69.510 32.787 45.132 1.00 85.74 104 PRO D O 1
ATOM 8274 N N . ALA D 1 104 ? 69.854 31.071 46.534 1.00 86.27 105 ALA D N 1
ATOM 8275 C CA . ALA D 1 104 ? 68.795 31.474 47.483 1.00 86.42 105 ALA D CA 1
ATOM 8276 C C . ALA D 1 104 ? 68.758 32.981 47.817 1.00 86.13 105 ALA D C 1
ATOM 8277 O O . ALA D 1 104 ? 67.697 33.536 48.114 1.00 86.62 105 ALA D O 1
ATOM 8279 N N . ASP D 1 105 ? 69.904 33.642 47.761 1.00 85.38 106 ASP D N 1
ATOM 8280 C CA . ASP D 1 105 ? 70.024 35.058 48.164 1.00 84.69 106 ASP D CA 1
ATOM 8281 C C . ASP D 1 105 ? 69.875 36.053 47.006 1.00 83.49 106 ASP D C 1
ATOM 8282 O O . ASP D 1 105 ? 69.821 37.267 47.231 1.00 82.84 106 ASP D O 1
ATOM 8287 N N . MET D 1 106 ? 69.853 35.538 45.774 1.00 81.84 107 MET D N 1
ATOM 8288 C CA . MET D 1 106 ? 69.776 36.371 44.588 1.00 80.05 107 MET D CA 1
ATOM 8289 C C . MET D 1 106 ? 68.365 36.364 44.011 1.00 79.16 107 MET D C 1
ATOM 8290 O O . MET D 1 106 ? 67.754 35.310 43.822 1.00 78.51 107 MET D O 1
ATOM 8295 N N . SER D 1 107 ? 67.862 37.563 43.737 1.00 77.92 108 SER D N 1
ATOM 8296 C CA . SER D 1 107 ? 66.584 37.764 43.040 1.00 76.09 108 SER D CA 1
ATOM 8297 C C . SER D 1 107 ? 66.776 38.598 41.774 1.00 74.24 108 SER D C 1
ATOM 8298 O O . SER D 1 107 ? 67.835 39.215 41.545 1.00 72.68 108 SER D O 1
ATOM 8301 N N . ALA D 1 108 ? 65.731 38.620 40.955 1.00 72.20 109 ALA D N 1
ATOM 8302 C CA . ALA D 1 108 ? 65.777 39.328 39.680 1.00 70.44 109 ALA D CA 1
ATOM 8303 C C . ALA D 1 108 ? 64.483 40.079 39.368 1.00 68.58 109 ALA D C 1
ATOM 8304 O O . ALA D 1 108 ? 63.406 39.731 39.847 1.00 67.31 109 ALA D O 1
ATOM 8306 N N . SER D 1 109 ? 64.620 41.143 38.586 1.00 67.19 110 SER D N 1
ATOM 8307 C CA . SER D 1 109 ? 63.470 41.847 38.037 1.00 66.31 110 SER D CA 1
ATOM 8308 C C . SER D 1 109 ? 63.663 42.177 36.564 1.00 64.64 110 SER D C 1
ATOM 8309 O O . SER D 1 109 ? 64.760 42.204 36.068 1.00 63.17 110 SER D O 1
ATOM 8312 N N . ALA D 1 110 ? 62.548 42.400 35.878 1.00 63.66 111 ALA D N 1
ATOM 8313 C CA . ALA D 1 110 ? 62.514 42.577 34.434 1.00 62.52 111 ALA D CA 1
ATOM 8314 C C . ALA D 1 110 ? 61.738 43.839 34.077 1.00 61.96 111 ALA D C 1
ATOM 8315 O O . ALA D 1 110 ? 60.824 44.269 34.804 1.00 61.48 111 ALA D O 1
ATOM 8317 N N . ASN D 1 111 ? 62.139 44.406 32.951 1.00 60.72 112 ASN D N 1
ATOM 8318 C CA . ASN D 1 111 ? 61.610 45.621 32.376 1.00 60.90 112 ASN D CA 1
ATOM 8319 C C . ASN D 1 111 ? 61.843 45.550 30.864 1.00 60.13 112 ASN D C 1
ATOM 8320 O O . ASN D 1 111 ? 62.749 44.840 30.413 1.00 60.48 112 ASN D O 1
ATOM 8325 N N . PRO D 1 112 ? 61.010 46.236 30.070 1.00 59.32 113 PRO D N 1
ATOM 8326 C CA . PRO D 1 112 ? 61.264 46.278 28.647 1.00 58.56 113 PRO D CA 1
ATOM 8327 C C . PRO D 1 112 ? 62.499 47.108 28.315 1.00 57.78 113 PRO D C 1
ATOM 8328 O O . PRO D 1 112 ? 62.882 47.989 29.073 1.00 55.76 113 PRO D O 1
ATOM 8332 N N . LYS D 1 113 ? 63.099 46.806 27.174 1.00 57.81 114 LYS D N 1
ATOM 8333 C CA . LYS D 1 113 ? 64.157 47.629 26.640 1.00 58.50 114 LYS D CA 1
ATOM 8334 C C . LYS D 1 113 ? 63.543 48.968 26.250 1.00 58.15 114 LYS D C 1
ATOM 8335 O O . LYS D 1 113 ? 62.353 49.062 25.965 1.00 56.60 114 LYS D O 1
ATOM 8341 N N . SER D 1 114 ? 64.346 50.018 26.289 1.00 58.44 115 SER D N 1
ATOM 8342 C CA . SER D 1 114 ? 63.820 51.324 25.972 1.00 58.83 115 SER D CA 1
ATOM 8343 C C . SER D 1 114 ? 63.306 51.365 24.552 1.00 58.26 115 SER D C 1
ATOM 8344 O O . SER D 1 114 ? 62.414 52.133 24.263 1.00 57.69 115 SER D O 1
ATOM 8347 N N . SER D 1 115 ? 63.888 50.558 23.665 1.00 58.44 116 SER D N 1
ATOM 8348 C CA . SER D 1 115 ? 63.437 50.463 22.262 1.00 57.72 116 SER D CA 1
ATOM 8349 C C . SER D 1 115 ? 62.051 49.793 22.074 1.00 57.51 116 SER D C 1
ATOM 8350 O O . SER D 1 115 ? 61.289 50.156 21.170 1.00 55.97 116 SER D O 1
ATOM 8353 N N . THR D 1 116 ? 61.766 48.803 22.923 1.00 57.48 117 THR D N 1
ATOM 8354 C CA . THR D 1 116 ? 60.446 48.181 23.068 1.00 57.67 117 THR D CA 1
ATOM 8355 C C . THR D 1 116 ? 59.364 49.179 23.508 1.00 57.26 117 THR D C 1
ATOM 8356 O O . THR D 1 116 ? 58.296 49.231 22.933 1.00 56.36 117 THR D O 1
ATOM 8360 N N . GLY D 1 117 ? 59.664 49.958 24.536 1.00 57.76 118 GLY D N 1
ATOM 8361 C CA . GLY D 1 117 ? 58.793 51.018 25.016 1.00 57.44 118 GLY D CA 1
ATOM 8362 C C . GLY D 1 117 ? 58.512 52.075 23.969 1.00 57.67 118 GLY D C 1
ATOM 8363 O O . GLY D 1 117 ? 57.373 52.475 23.797 1.00 56.37 118 GLY D O 1
ATOM 8364 N N . ARG D 1 118 ? 59.554 52.494 23.254 1.00 57.59 119 ARG D N 1
ATOM 8365 C CA . ARG D 1 118 ? 59.461 53.441 22.140 1.00 58.28 119 ARG D CA 1
ATOM 8366 C C . ARG D 1 118 ? 58.435 53.006 21.101 1.00 57.20 119 ARG D C 1
ATOM 8367 O O . ARG D 1 118 ? 57.869 53.838 20.383 1.00 55.89 119 ARG D O 1
ATOM 8375 N N . LEU D 1 119 ? 58.234 51.693 20.985 1.00 56.03 120 LEU D N 1
ATOM 8376 C CA . LEU D 1 119 ? 57.326 51.111 20.002 1.00 55.58 120 LEU D CA 1
ATOM 8377 C C . LEU D 1 119 ? 55.963 50.739 20.585 1.00 54.85 120 LEU D C 1
ATOM 8378 O O . LEU D 1 119 ? 55.168 50.100 19.898 1.00 54.17 120 LEU D O 1
ATOM 8383 N N . ASP D 1 120 ? 55.691 51.164 21.828 1.00 53.85 121 ASP D N 1
ATOM 8384 C CA . ASP D 1 120 ? 54.441 50.848 22.535 1.00 53.73 121 ASP D CA 1
ATOM 8385 C C . ASP D 1 120 ? 54.076 49.363 22.540 1.00 52.48 121 ASP D C 1
ATOM 8386 O O . ASP D 1 120 ? 52.969 49.012 22.192 1.00 52.03 121 ASP D O 1
ATOM 8391 N N . ILE D 1 121 ? 55.014 48.503 22.895 1.00 51.74 122 ILE D N 1
ATOM 8392 C CA . ILE D 1 121 ? 54.780 47.078 22.947 1.00 51.43 122 ILE D CA 1
ATOM 8393 C C . ILE D 1 121 ? 54.680 46.704 24.412 1.00 51.90 122 ILE D C 1
ATOM 8394 O O . ILE D 1 121 ? 55.580 46.953 25.201 1.00 52.00 122 ILE D O 1
ATOM 8399 N N . PHE D 1 122 ? 53.533 46.131 24.765 1.00 52.18 123 PHE D N 1
ATOM 8400 C CA . PHE D 1 122 ? 53.247 45.598 26.074 1.00 51.77 123 PHE D CA 1
ATOM 8401 C C . PHE D 1 122 ? 53.998 44.294 26.257 1.00 51.32 123 PHE D C 1
ATOM 8402 O O . PHE D 1 122 ? 53.917 43.409 25.442 1.00 49.69 123 PHE D O 1
ATOM 8410 N N . THR D 1 123 ? 54.750 44.188 27.328 1.00 52.41 124 THR D N 1
ATOM 8411 C CA . THR D 1 123 ? 55.539 42.984 27.629 1.00 54.14 124 THR D CA 1
ATOM 8412 C C . THR D 1 123 ? 55.475 42.674 29.114 1.00 55.38 124 THR D C 1
ATOM 8413 O O . THR D 1 123 ? 55.490 43.588 29.962 1.00 56.36 124 THR D O 1
ATOM 8417 N N . ARG D 1 124 ? 55.382 41.397 29.436 1.00 56.34 125 ARG D N 1
ATOM 8418 C CA . ARG D 1 124 ? 55.471 40.941 30.793 1.00 57.49 125 ARG D CA 1
ATOM 8419 C C . ARG D 1 124 ? 56.284 39.683 30.792 1.00 58.24 125 ARG D C 1
ATOM 8420 O O . ARG D 1 124 ? 56.012 38.765 30.031 1.00 58.32 125 ARG D O 1
ATOM 8428 N N . VAL D 1 125 ? 57.294 39.647 31.647 1.00 59.35 126 VAL D N 1
ATOM 8429 C CA . VAL D 1 125 ? 58.026 38.416 31.921 1.00 60.67 126 VAL D CA 1
ATOM 8430 C C . VAL D 1 125 ? 57.232 37.606 32.964 1.00 61.67 126 VAL D C 1
ATOM 8431 O O . VAL D 1 125 ? 56.883 38.134 34.032 1.00 60.07 126 VAL D O 1
ATOM 8435 N N . MET D 1 126 ? 56.876 36.377 32.602 1.00 63.54 127 MET D N 1
ATOM 8436 C CA . MET D 1 126 ? 56.236 35.474 33.545 1.00 67.03 127 MET D CA 1
ATOM 8437 C C . MET D 1 126 ? 57.115 34.296 33.961 1.00 67.45 127 MET D C 1
ATOM 8438 O O . MET D 1 126 ? 57.878 33.730 33.200 1.00 66.42 127 MET D O 1
ATOM 8443 N N . THR D 1 127 ? 56.960 33.968 35.225 1.00 69.56 128 THR D N 1
ATOM 8444 C CA . THR D 1 127 ? 57.724 32.935 35.899 1.00 71.20 128 THR D CA 1
ATOM 8445 C C . THR D 1 127 ? 56.757 31.846 36.406 1.00 71.49 128 THR D C 1
ATOM 8446 O O . THR D 1 127 ? 55.567 32.105 36.627 1.00 70.78 128 THR D O 1
ATOM 8450 N N . ASP D 1 128 ? 57.272 30.631 36.570 1.00 72.25 129 ASP D N 1
ATOM 8451 C CA . ASP D 1 128 ? 56.526 29.573 37.232 1.00 72.46 129 ASP D CA 1
ATOM 8452 C C . ASP D 1 128 ? 56.121 30.057 38.612 1.00 72.64 129 ASP D C 1
ATOM 8453 O O . ASP D 1 128 ? 56.862 30.790 39.284 1.00 70.67 129 ASP D O 1
ATOM 8458 N N . ASN D 1 129 ? 54.889 29.699 38.980 1.00 73.32 130 ASN D N 1
ATOM 8459 C CA . ASN D 1 129 ? 54.325 29.986 40.301 1.00 73.89 130 ASN D CA 1
ATOM 8460 C C . ASN D 1 129 ? 54.069 31.447 40.534 1.00 73.53 130 ASN D C 1
ATOM 8461 O O . ASN D 1 129 ? 53.830 31.845 41.657 1.00 72.93 130 ASN D O 1
ATOM 8466 N N . ALA D 1 130 ? 54.079 32.236 39.462 1.00 74.17 131 ALA D N 1
ATOM 8467 C CA . ALA D 1 130 ? 54.110 33.694 39.578 1.00 74.29 131 ALA D CA 1
ATOM 8468 C C . ALA D 1 130 ? 52.776 34.253 40.101 1.00 74.43 131 ALA D C 1
ATOM 8469 O O . ALA D 1 130 ? 51.719 33.794 39.730 1.00 73.16 131 ALA D O 1
ATOM 8471 N N . GLN D 1 131 ? 52.869 35.232 40.990 1.00 75.11 132 GLN D N 1
ATOM 8472 C CA . GLN D 1 131 ? 51.720 35.964 41.502 1.00 75.54 132 GLN D CA 1
ATOM 8473 C C . GLN D 1 131 ? 51.760 37.439 41.114 1.00 75.19 132 GLN D C 1
ATOM 8474 O O . GLN D 1 131 ? 50.839 38.202 41.388 1.00 74.20 132 GLN D O 1
ATOM 8480 N N . GLU D 1 132 ? 52.855 37.807 40.471 1.00 75.26 133 GLU D N 1
ATOM 8481 C CA . GLU D 1 132 ? 53.068 39.121 39.901 1.00 76.03 133 GLU D CA 1
ATOM 8482 C C . GLU D 1 132 ? 54.032 38.916 38.722 1.00 74.59 133 GLU D C 1
ATOM 8483 O O . GLU D 1 132 ? 54.875 38.022 38.747 1.00 74.19 133 GLU D O 1
ATOM 8489 N N . PHE D 1 133 ? 53.887 39.726 37.686 1.00 73.90 134 PHE D N 1
ATOM 8490 C CA . PHE D 1 133 ? 54.818 39.701 36.550 1.00 73.21 134 PHE D CA 1
ATOM 8491 C C . PHE D 1 133 ? 56.115 40.454 36.898 1.00 72.52 134 PHE D C 1
ATOM 8492 O O . PHE D 1 133 ? 56.164 41.244 37.852 1.00 70.51 134 PHE D O 1
ATOM 8500 N N . ASP D 1 134 ? 57.157 40.173 36.116 1.00 72.67 135 ASP D N 1
ATOM 8501 C CA . ASP D 1 134 ? 58.431 40.934 36.120 1.00 73.09 135 ASP D CA 1
ATOM 8502 C C . ASP D 1 134 ? 59.286 40.876 37.425 1.00 73.25 135 ASP D C 1
ATOM 8503 O O . ASP D 1 134 ? 60.337 41.481 37.501 1.00 71.99 135 ASP D O 1
ATOM 8508 N N . LYS D 1 135 ? 58.809 40.143 38.423 1.00 74.44 136 LYS D N 1
ATOM 8509 C CA . LYS D 1 135 ? 59.535 39.861 39.641 1.00 75.20 136 LYS D CA 1
ATOM 8510 C C . LYS D 1 135 ? 59.950 38.383 39.599 1.00 75.76 136 LYS D C 1
ATOM 8511 O O . LYS D 1 135 ? 59.103 37.489 39.572 1.00 75.24 136 LYS D O 1
ATOM 8514 N N . ILE D 1 136 ? 61.255 38.134 39.522 1.00 75.91 137 ILE D N 1
ATOM 8515 C CA . ILE D 1 136 ? 61.803 36.806 39.753 1.00 76.30 137 ILE D CA 1
ATOM 8516 C C . ILE D 1 136 ? 62.092 36.697 41.269 1.00 76.55 137 ILE D C 1
ATOM 8517 O O . ILE D 1 136 ? 62.715 37.584 41.864 1.00 76.32 137 ILE D O 1
ATOM 8522 N N . PRO D 1 137 ? 61.597 35.636 41.918 1.00 76.72 138 PRO D N 1
ATOM 8523 C CA . PRO D 1 137 ? 61.838 35.567 43.355 1.00 76.78 138 PRO D CA 1
ATOM 8524 C C . PRO D 1 137 ? 63.236 35.044 43.673 1.00 75.93 138 PRO D C 1
ATOM 8525 O O . PRO D 1 137 ? 63.890 34.433 42.820 1.00 74.59 138 PRO D O 1
ATOM 8529 N N . ALA D 1 138 ? 63.695 35.348 44.884 1.00 75.81 139 ALA D N 1
ATOM 8530 C CA . ALA D 1 138 ? 64.992 34.861 45.401 1.00 74.91 139 ALA D CA 1
ATOM 8531 C C . ALA D 1 138 ? 65.112 33.338 45.262 1.00 74.21 139 ALA D C 1
ATOM 8532 O O . ALA D 1 138 ? 64.229 32.597 45.688 1.00 73.34 139 ALA D O 1
ATOM 8534 N N . GLY D 1 139 ? 66.196 32.893 44.627 1.00 73.72 140 GLY D N 1
ATOM 8535 C CA . GLY D 1 139 ? 66.462 31.474 44.416 1.00 73.26 140 GLY D CA 1
ATOM 8536 C C . GLY D 1 139 ? 65.589 30.757 43.398 1.00 72.49 140 GLY D C 1
ATOM 8537 O O . GLY D 1 139 ? 65.381 29.561 43.510 1.00 71.85 140 GLY D O 1
ATOM 8538 N N . TYR D 1 140 ? 65.095 31.473 42.393 1.00 71.96 141 TYR D N 1
ATOM 8539 C CA . TYR D 1 140 ? 64.200 30.889 41.389 1.00 71.09 141 TYR D CA 1
ATOM 8540 C C . TYR D 1 140 ? 64.967 29.989 40.449 1.00 70.96 141 TYR D C 1
ATOM 8541 O O . TYR D 1 140 ? 66.038 30.363 39.936 1.00 70.15 141 TYR D O 1
ATOM 8550 N N . THR D 1 141 ? 64.402 28.804 40.223 1.00 70.44 142 THR D N 1
ATOM 8551 C CA . THR D 1 141 ? 64.900 27.871 39.226 1.00 69.97 142 THR D CA 1
ATOM 8552 C C . THR D 1 141 ? 63.763 27.496 38.266 1.00 69.89 142 THR D C 1
ATOM 8553 O O . THR D 1 141 ? 62.704 27.037 38.690 1.00 69.15 142 THR D O 1
ATOM 8557 N N . GLY D 1 142 ? 64.009 27.667 36.976 1.00 69.50 143 GLY D N 1
ATOM 8558 C CA . GLY D 1 142 ? 63.037 27.315 35.961 1.00 69.32 143 GLY D CA 1
ATOM 8559 C C . GLY D 1 142 ? 63.078 28.208 34.733 1.00 68.30 143 GLY D C 1
ATOM 8560 O O . GLY D 1 142 ? 63.988 29.004 34.566 1.00 66.89 143 GLY D O 1
ATOM 8561 N N . PRO D 1 143 ? 62.057 28.088 33.880 1.00 68.31 144 PRO D N 1
ATOM 8562 C CA . PRO D 1 143 ? 61.956 28.804 32.601 1.00 67.85 144 PRO D CA 1
ATOM 8563 C C . PRO D 1 143 ? 61.391 30.236 32.728 1.00 66.20 144 PRO D C 1
ATOM 8564 O O . PRO D 1 143 ? 60.822 30.592 33.745 1.00 64.94 144 PRO D O 1
ATOM 8568 N N . LEU D 1 144 ? 61.620 31.047 31.696 1.00 65.50 145 LEU D N 1
ATOM 8569 C CA . LEU D 1 144 ? 61.045 32.390 31.592 1.00 64.35 145 LEU D CA 1
ATOM 8570 C C . LEU D 1 144 ? 60.264 32.525 30.271 1.00 63.18 145 LEU D C 1
ATOM 8571 O O . LEU D 1 144 ? 60.634 31.966 29.225 1.00 61.39 145 LEU D O 1
ATOM 8576 N N . TYR D 1 145 ? 59.159 33.263 30.349 1.00 61.91 146 TYR D N 1
ATOM 8577 C CA . TYR D 1 145 ? 58.259 33.461 29.217 1.00 61.26 146 TYR D CA 1
ATOM 8578 C C . TYR D 1 145 ? 58.007 34.921 29.068 1.00 59.10 146 TYR D C 1
ATOM 8579 O O . TYR D 1 145 ? 58.001 35.666 30.039 1.00 58.08 146 TYR D O 1
ATOM 8588 N N . LEU D 1 146 ? 57.748 35.318 27.842 1.00 57.47 147 LEU D N 1
ATOM 8589 C CA . LEU D 1 146 ? 57.397 36.686 27.545 1.00 56.39 147 LEU D CA 1
ATOM 8590 C C . LEU D 1 146 ? 56.023 36.793 26.905 1.00 56.24 147 LEU D C 1
ATOM 8591 O O . LEU D 1 146 ? 55.730 36.219 25.872 1.00 54.86 147 LEU D O 1
ATOM 8596 N N . GLU D 1 147 ? 55.183 37.548 27.585 1.00 56.08 148 GLU D N 1
ATOM 8597 C CA . GLU D 1 147 ? 53.903 37.938 27.087 1.00 56.22 148 GLU D CA 1
ATOM 8598 C C . GLU D 1 147 ? 54.111 39.223 26.309 1.00 53.92 148 GLU D C 1
ATOM 8599 O O . GLU D 1 147 ? 54.817 40.085 26.752 1.00 52.83 148 GLU D O 1
ATOM 8605 N N . ILE D 1 148 ? 53.538 39.287 25.116 1.00 53.17 149 ILE D N 1
ATOM 8606 C CA . ILE D 1 148 ? 53.770 40.376 24.166 1.00 53.03 149 ILE D CA 1
ATOM 8607 C C . ILE D 1 148 ? 52.477 40.808 23.550 1.00 52.15 149 ILE D C 1
ATOM 8608 O O . ILE D 1 148 ? 51.761 40.002 22.972 1.00 49.74 149 ILE D O 1
ATOM 8613 N N . SER D 1 149 ? 52.230 42.106 23.590 1.00 52.09 150 SER D N 1
ATOM 8614 C CA . SER D 1 149 ? 51.068 42.658 22.951 1.00 52.80 150 SER D CA 1
ATOM 8615 C C . SER D 1 149 ? 51.326 44.027 22.336 1.00 52.39 150 SER D C 1
ATOM 8616 O O . SER D 1 149 ? 51.463 44.999 23.053 1.00 50.05 150 SER D O 1
ATOM 8619 N N . PRO D 1 150 ? 51.416 44.097 20.991 1.00 53.19 151 PRO D N 1
ATOM 8620 C CA . PRO D 1 150 ? 51.598 45.384 20.350 1.00 53.85 151 PRO D CA 1
ATOM 8621 C C . PRO D 1 150 ? 50.354 46.270 20.512 1.00 54.41 151 PRO D C 1
ATOM 8622 O O . PRO D 1 150 ? 49.249 45.806 20.357 1.00 53.49 151 PRO D O 1
ATOM 8626 N N . ARG D 1 151 ? 50.546 47.516 20.892 1.00 55.10 152 ARG D N 1
ATOM 8627 C CA . ARG D 1 151 ? 49.439 48.389 21.140 1.00 57.26 152 ARG D CA 1
ATOM 8628 C C . ARG D 1 151 ? 49.275 49.423 20.045 1.00 57.75 152 ARG D C 1
ATOM 8629 O O . ARG D 1 151 ? 48.170 49.833 19.790 1.00 58.88 152 ARG D O 1
ATOM 8633 N N . THR D 1 152 ? 50.349 49.868 19.401 1.00 58.28 153 THR D N 1
ATOM 8634 C CA . THR D 1 152 ? 50.211 50.922 18.374 1.00 58.61 153 THR D CA 1
ATOM 8635 C C . THR D 1 152 ? 50.633 50.454 17.002 1.00 58.23 153 THR D C 1
ATOM 8636 O O . THR D 1 152 ? 49.877 50.616 16.049 1.00 59.02 153 THR D O 1
ATOM 8640 N N . PHE D 1 153 ? 51.833 49.883 16.914 1.00 57.88 154 PHE D N 1
ATOM 8641 C CA . PHE D 1 153 ? 52.408 49.374 15.675 1.00 57.33 154 PHE D CA 1
ATOM 8642 C C . PHE D 1 153 ? 52.413 47.844 15.674 1.00 56.62 154 PHE D C 1
ATOM 8643 O O . PHE D 1 153 ? 52.792 47.240 16.657 1.00 55.70 154 PHE D O 1
ATOM 8651 N N . PRO D 1 154 ? 52.018 47.219 14.550 1.00 56.33 155 PRO D N 1
ATOM 8652 C CA . PRO D 1 154 ? 52.322 45.802 14.385 1.00 55.86 155 PRO D CA 1
ATOM 8653 C C . PRO D 1 154 ? 53.817 45.637 14.153 1.00 54.46 155 PRO D C 1
ATOM 8654 O O . PRO D 1 154 ? 54.473 46.545 13.635 1.00 52.50 155 PRO D O 1
ATOM 8658 N N . ILE D 1 155 ? 54.339 44.509 14.581 1.00 53.70 156 ILE D N 1
ATOM 8659 C CA . ILE D 1 155 ? 55.755 44.281 14.606 1.00 53.79 156 ILE D CA 1
ATOM 8660 C C . ILE D 1 155 ? 56.057 42.907 14.051 1.00 54.36 156 ILE D C 1
ATOM 8661 O O . ILE D 1 155 ? 55.220 42.038 14.110 1.00 54.47 156 ILE D O 1
ATOM 8666 N N . VAL D 1 156 ? 57.270 42.723 13.538 1.00 55.46 157 VAL D N 1
ATOM 8667 C CA . VAL D 1 156 ? 57.802 41.412 13.231 1.00 55.54 157 VAL D CA 1
ATOM 8668 C C . VAL D 1 156 ? 58.908 41.085 14.241 1.00 55.28 157 VAL D C 1
ATOM 8669 O O . VAL D 1 156 ? 59.711 41.910 14.621 1.00 53.72 157 VAL D O 1
ATOM 8673 N N . VAL D 1 157 ? 58.829 39.873 14.768 1.00 55.69 158 VAL D N 1
ATOM 8674 C CA . VAL D 1 157 ? 59.787 39.333 15.705 1.00 55.91 158 VAL D CA 1
ATOM 8675 C C . VAL D 1 157 ? 60.230 37.960 15.181 1.00 56.55 158 VAL D C 1
ATOM 8676 O O . VAL D 1 157 ? 59.572 37.351 14.353 1.00 55.21 158 VAL D O 1
ATOM 8680 N N . ARG D 1 158 ? 61.333 37.469 15.722 1.00 58.17 159 ARG D N 1
ATOM 8681 C CA . ARG D 1 158 ? 61.825 36.135 15.425 1.00 59.09 159 ARG D CA 1
ATOM 8682 C C . ARG D 1 158 ? 62.616 35.577 16.604 1.00 59.39 159 ARG D C 1
ATOM 8683 O O . ARG D 1 158 ? 62.775 36.253 17.629 1.00 58.67 159 ARG D O 1
ATOM 8691 N N . ARG D 1 159 ? 63.056 34.326 16.464 1.00 60.57 160 ARG D N 1
ATOM 8692 C CA . ARG D 1 159 ? 64.038 33.701 17.370 1.00 62.17 160 ARG D CA 1
ATOM 8693 C C . ARG D 1 159 ? 65.234 34.626 17.608 1.00 61.09 160 ARG D C 1
ATOM 8694 O O . ARG D 1 159 ? 65.783 35.177 16.684 1.00 60.72 160 ARG D O 1
ATOM 8702 N N . GLY D 1 160 ? 65.578 34.840 18.865 1.00 60.81 161 GLY D N 1
ATOM 8703 C CA . GLY D 1 160 ? 66.638 35.752 19.208 1.00 60.23 161 GLY D CA 1
ATOM 8704 C C . GLY D 1 160 ? 66.274 37.224 19.295 1.00 59.45 161 GLY D C 1
ATOM 8705 O O . GLY D 1 160 ? 67.120 38.008 19.678 1.00 58.14 161 GLY D O 1
ATOM 8706 N N . SER D 1 161 ? 65.049 37.615 18.947 1.00 58.87 162 SER D N 1
ATOM 8707 C CA . SER D 1 161 ? 64.632 39.019 19.117 1.00 59.49 162 SER D CA 1
ATOM 8708 C C . SER D 1 161 ? 64.717 39.376 20.602 1.00 60.15 162 SER D C 1
ATOM 8709 O O . SER D 1 161 ? 64.426 38.543 21.480 1.00 59.06 162 SER D O 1
ATOM 8712 N N . ARG D 1 162 ? 65.156 40.601 20.867 1.00 60.79 163 ARG D N 1
ATOM 8713 C CA . ARG D 1 162 ? 65.340 41.069 22.222 1.00 62.30 163 ARG D CA 1
ATOM 8714 C C . ARG D 1 162 ? 64.490 42.288 22.550 1.00 62.13 163 ARG D C 1
ATOM 8715 O O . ARG D 1 162 ? 64.749 43.428 22.105 1.00 60.87 163 ARG D O 1
ATOM 8723 N N . LEU D 1 163 ? 63.497 42.018 23.382 1.00 62.30 164 LEU D N 1
ATOM 8724 C CA . LEU D 1 163 ? 62.472 42.994 23.725 1.00 62.31 164 LEU D CA 1
ATOM 8725 C C . LEU D 1 163 ? 62.561 43.423 25.186 1.00 62.19 164 LEU D C 1
ATOM 8726 O O . LEU D 1 163 ? 62.119 44.514 25.563 1.00 61.83 164 LEU D O 1
ATOM 8731 N N . SER D 1 164 ? 63.194 42.571 25.978 1.00 62.64 165 SER D N 1
ATOM 8732 C CA . SER D 1 164 ? 63.120 42.618 27.417 1.00 63.68 165 SER D CA 1
ATOM 8733 C C . SER D 1 164 ? 64.496 42.353 28.004 1.00 63.60 165 SER D C 1
ATOM 8734 O O . SER D 1 164 ? 65.346 41.721 27.375 1.00 61.94 165 SER D O 1
ATOM 8737 N N . GLN D 1 165 ? 64.700 42.854 29.210 1.00 64.36 166 GLN D N 1
ATOM 8738 C CA . GLN D 1 165 ? 65.921 42.625 29.910 1.00 65.48 166 GLN D CA 1
ATOM 8739 C C . GLN D 1 165 ? 65.715 42.368 31.395 1.00 66.31 166 GLN D C 1
ATOM 8740 O O . GLN D 1 165 ? 64.735 42.771 31.978 1.00 66.40 166 GLN D O 1
ATOM 8746 N N . ILE D 1 166 ? 66.672 41.688 31.995 1.00 67.59 167 ILE D N 1
ATOM 8747 C CA . ILE D 1 166 ? 66.589 41.248 33.379 1.00 68.55 167 ILE D CA 1
ATOM 8748 C C . ILE D 1 166 ? 67.802 41.772 34.192 1.00 68.85 167 ILE D C 1
ATOM 8749 O O . ILE D 1 166 ? 68.947 41.755 33.743 1.00 67.99 167 ILE D O 1
ATOM 8754 N N . ARG D 1 167 ? 67.511 42.273 35.384 1.00 69.17 168 ARG D N 1
ATOM 8755 C CA . ARG D 1 167 ? 68.507 42.794 36.292 1.00 69.86 168 ARG D CA 1
ATOM 8756 C C . ARG D 1 167 ? 68.511 41.912 37.529 1.00 70.80 168 ARG D C 1
ATOM 8757 O O . ARG D 1 167 ? 67.455 41.626 38.093 1.00 68.55 168 ARG D O 1
ATOM 8765 N N . PHE D 1 168 ? 69.712 41.452 37.905 1.00 72.55 169 PHE D N 1
ATOM 8766 C CA . PHE D 1 168 ? 69.902 40.560 39.058 1.00 74.10 169 PHE D CA 1
ATOM 8767 C C . PHE D 1 168 ? 70.438 41.365 40.234 1.00 75.84 169 PHE D C 1
ATOM 8768 O O . PHE D 1 168 ? 71.029 42.435 40.057 1.00 75.67 169 PHE D O 1
ATOM 8776 N N . ARG D 1 169 ? 70.243 40.847 41.435 1.00 78.21 170 ARG D N 1
ATOM 8777 C CA . ARG D 1 169 ? 70.598 41.583 42.635 1.00 80.33 170 ARG D CA 1
ATOM 8778 C C . ARG D 1 169 ? 70.603 40.700 43.886 1.00 81.86 170 ARG D C 1
ATOM 8779 O O . ARG D 1 169 ? 69.888 39.690 43.977 1.00 81.19 170 ARG D O 1
ATOM 8787 N N . ILE D 1 170 ? 71.429 41.108 44.844 1.00 84.13 171 ILE D N 1
ATOM 8788 C CA . ILE D 1 170 ? 71.428 40.557 46.189 1.00 85.80 171 ILE D CA 1
ATOM 8789 C C . ILE D 1 170 ? 70.976 41.691 47.092 1.00 87.10 171 ILE D C 1
ATOM 8790 O O . ILE D 1 170 ? 71.654 42.702 47.199 1.00 86.37 171 ILE D O 1
ATOM 8795 N N . GLY D 1 171 ? 69.817 41.523 47.714 1.00 89.01 172 GLY D N 1
ATOM 8796 C CA . GLY D 1 171 ? 69.228 42.575 48.522 1.00 90.83 172 GLY D CA 1
ATOM 8797 C C . GLY D 1 171 ? 68.732 43.750 47.684 1.00 92.38 172 GLY D C 1
ATOM 8798 O O . GLY D 1 171 ? 68.602 43.639 46.459 1.00 91.89 172 GLY D O 1
ATOM 8799 N N . HIS D 1 172 ? 68.464 44.871 48.365 1.00 93.87 173 HIS D N 1
ATOM 8800 C CA . HIS D 1 172 ? 68.018 46.115 47.735 1.00 95.20 173 HIS D CA 1
ATOM 8801 C C . HIS D 1 172 ? 68.861 47.304 48.215 1.00 95.78 173 HIS D C 1
ATOM 8802 O O . HIS D 1 172 ? 68.515 47.955 49.196 1.00 95.72 173 HIS D O 1
ATOM 8809 N N . ALA D 1 173 ? 69.951 47.597 47.508 1.00 96.54 174 ALA D N 1
ATOM 8810 C CA . ALA D 1 173 ? 70.861 48.677 47.896 1.00 96.90 174 ALA D CA 1
ATOM 8811 C C . ALA D 1 173 ? 70.413 50.037 47.362 1.00 97.31 174 ALA D C 1
ATOM 8812 O O . ALA D 1 173 ? 71.103 50.634 46.544 1.00 97.29 174 ALA D O 1
ATOM 8814 N N . LEU D 1 174 ? 69.275 50.534 47.852 1.00 97.69 175 LEU D N 1
ATOM 8815 C CA . LEU D 1 174 ? 68.717 51.833 47.427 1.00 97.92 175 LEU D CA 1
ATOM 8816 C C . LEU D 1 174 ? 69.387 53.033 48.132 1.00 98.08 175 LEU D C 1
ATOM 8817 O O . LEU D 1 174 ? 69.918 52.891 49.224 1.00 98.21 175 LEU D O 1
ATOM 8822 N N . LEU D 1 175 ? 69.368 54.205 47.490 1.00 98.29 176 LEU D N 1
ATOM 8823 C CA . LEU D 1 175 ? 70.001 55.429 48.028 1.00 98.17 176 LEU D CA 1
ATOM 8824 C C . LEU D 1 175 ? 68.972 56.362 48.675 1.00 98.55 176 LEU D C 1
ATOM 8825 O O . LEU D 1 175 ? 67.873 56.505 48.162 1.00 98.43 176 LEU D O 1
ATOM 8830 N N . ASN D 1 176 ? 69.338 57.013 49.779 1.00 98.70 177 ASN D N 1
ATOM 8831 C CA . ASN D 1 176 ? 68.417 57.924 50.478 1.00 98.88 177 ASN D CA 1
ATOM 8832 C C . ASN D 1 176 ? 68.707 59.398 50.152 1.00 98.82 177 ASN D C 1
ATOM 8833 O O . ASN D 1 176 ? 69.710 59.689 49.527 1.00 98.47 177 ASN D O 1
ATOM 8838 N N . GLU D 1 177 ? 67.824 60.306 50.579 1.00 98.81 178 GLU D N 1
ATOM 8839 C CA . GLU D 1 177 ? 67.799 61.712 50.103 1.00 98.93 178 GLU D CA 1
ATOM 8840 C C . GLU D 1 177 ? 69.107 62.532 50.219 1.00 98.93 178 GLU D C 1
ATOM 8841 O O . GLU D 1 177 ? 69.340 63.454 49.423 1.00 98.27 178 GLU D O 1
ATOM 8843 N N . SER D 1 178 ? 69.942 62.211 51.206 1.00 99.06 179 SER D N 1
ATOM 8844 C CA . SER D 1 178 ? 71.240 62.870 51.360 1.00 98.90 179 SER D CA 1
ATOM 8845 C C . SER D 1 178 ? 72.327 62.121 50.580 1.00 98.38 179 SER D C 1
ATOM 8846 O O . SER D 1 178 ? 73.268 62.733 50.080 1.00 97.85 179 SER D O 1
ATOM 8849 N N . GLU D 1 179 ? 72.185 60.800 50.488 1.00 97.90 180 GLU D N 1
ATOM 8850 C CA . GLU D 1 179 ? 73.084 59.947 49.693 1.00 97.59 180 GLU D CA 1
ATOM 8851 C C . GLU D 1 179 ? 73.046 60.342 48.214 1.00 96.89 180 GLU D C 1
ATOM 8852 O O . GLU D 1 179 ? 74.075 60.367 47.549 1.00 96.12 180 GLU D O 1
ATOM 8858 N N . VAL D 1 180 ? 71.844 60.658 47.727 1.00 96.36 181 VAL D N 1
ATOM 8859 C CA . VAL D 1 180 ? 71.633 61.177 46.374 1.00 96.07 181 VAL D CA 1
ATOM 8860 C C . VAL D 1 180 ? 72.139 62.625 46.227 1.00 95.78 181 VAL D C 1
ATOM 8861 O O . VAL D 1 180 ? 72.757 62.961 45.219 1.00 95.04 181 VAL D O 1
ATOM 8865 N N . LEU D 1 181 ? 71.876 63.475 47.218 1.00 95.75 182 LEU D N 1
ATOM 8866 C CA . LEU D 1 181 ? 72.378 64.863 47.196 1.00 96.02 182 LEU D CA 1
ATOM 8867 C C . LEU D 1 181 ? 73.909 64.917 47.320 1.00 95.77 182 LEU D C 1
ATOM 8868 O O . LEU D 1 181 ? 74.542 65.787 46.715 1.00 95.29 182 LEU D O 1
ATOM 8873 N N . LYS D 1 182 ? 74.483 63.989 48.095 1.00 95.64 183 LYS D N 1
ATOM 8874 C CA . LYS D 1 182 ? 75.941 63.824 48.201 1.00 95.63 183 LYS D CA 1
ATOM 8875 C C . LYS D 1 182 ? 76.500 63.433 46.842 1.00 95.38 183 LYS D C 1
ATOM 8876 O O . LYS D 1 182 ? 77.413 64.092 46.324 1.00 94.83 183 LYS D O 1
ATOM 8879 N N . LEU D 1 183 ? 75.936 62.363 46.272 1.00 94.78 184 LEU D N 1
ATOM 8880 C CA . LEU D 1 183 ? 76.351 61.866 44.963 1.00 94.32 184 LEU D CA 1
ATOM 8881 C C . LEU D 1 183 ? 76.238 62.951 43.885 1.00 93.83 184 LEU D C 1
ATOM 8882 O O . LEU D 1 183 ? 77.108 63.057 43.026 1.00 92.55 184 LEU D O 1
ATOM 8887 N N . HIS D 1 184 ? 75.175 63.748 43.938 1.00 93.51 185 HIS D N 1
ATOM 8888 C CA . HIS D 1 184 ? 75.025 64.869 43.023 1.00 93.49 185 HIS D CA 1
ATOM 8889 C C . HIS D 1 184 ? 76.158 65.894 43.147 1.00 93.73 185 HIS D C 1
ATOM 8890 O O . HIS D 1 184 ? 76.644 66.404 42.127 1.00 93.15 185 HIS D O 1
ATOM 8897 N N . GLU D 1 185 ? 76.548 66.195 44.390 1.00 93.89 186 GLU D N 1
ATOM 8898 C CA . GLU D 1 185 ? 77.667 67.095 44.692 1.00 94.01 186 GLU D CA 1
ATOM 8899 C C . GLU D 1 185 ? 78.980 66.646 44.039 1.00 94.04 186 GLU D C 1
ATOM 8900 O O . GLU D 1 185 ? 79.628 67.439 43.363 1.00 93.22 186 GLU D O 1
ATOM 8902 N N . THR D 1 186 ? 79.344 65.372 44.217 1.00 94.41 187 THR D N 1
ATOM 8903 C CA . THR D 1 186 ? 80.596 64.828 43.655 1.00 94.96 187 THR D CA 1
ATOM 8904 C C . THR D 1 186 ? 80.489 64.486 42.144 1.00 95.35 187 THR D C 1
ATOM 8905 O O . THR D 1 186 ? 81.188 65.086 41.324 1.00 94.89 187 THR D O 1
ATOM 8909 N N . GLU D 1 187 ? 79.612 63.540 41.796 1.00 95.77 188 GLU D N 1
ATOM 8910 C CA . GLU D 1 187 ? 79.260 63.224 40.396 1.00 95.77 188 GLU D CA 1
ATOM 8911 C C . GLU D 1 187 ? 77.949 63.920 40.071 1.00 95.58 188 GLU D C 1
ATOM 8912 O O . GLU D 1 187 ? 76.977 63.732 40.793 1.00 96.02 188 GLU D O 1
ATOM 8918 N N . THR D 1 188 ? 77.892 64.710 39.002 1.00 94.96 189 THR D N 1
ATOM 8919 C CA . THR D 1 188 ? 76.658 65.439 38.646 1.00 94.38 189 THR D CA 1
ATOM 8920 C C . THR D 1 188 ? 75.518 64.452 38.284 1.00 93.50 189 THR D C 1
ATOM 8921 O O . THR D 1 188 ? 75.727 63.513 37.506 1.00 93.00 189 THR D O 1
ATOM 8925 N N . LEU D 1 189 ? 74.335 64.653 38.872 1.00 92.08 190 LEU D N 1
ATOM 8926 C CA . LEU D 1 189 ? 73.160 63.823 38.580 1.00 90.78 190 LEU D CA 1
ATOM 8927 C C . LEU D 1 189 ? 72.202 64.541 37.641 1.00 89.76 190 LEU D C 1
ATOM 8928 O O . LEU D 1 189 ? 71.541 63.902 36.838 1.00 89.48 190 LEU D O 1
ATOM 8933 N N . VAL D 1 190 ? 72.121 65.863 37.758 1.00 88.72 191 VAL D N 1
ATOM 8934 C CA . VAL D 1 190 ? 71.308 66.683 36.871 1.00 87.95 191 VAL D CA 1
ATOM 8935 C C . VAL D 1 190 ? 72.183 67.865 36.379 1.00 87.71 191 VAL D C 1
ATOM 8936 O O . VAL D 1 190 ? 72.858 68.504 37.172 1.00 86.57 191 VAL D O 1
ATOM 8940 N N . ALA D 1 191 ? 72.170 68.119 35.069 1.00 87.66 192 ALA D N 1
ATOM 8941 C CA . ALA D 1 191 ? 73.023 69.135 34.430 1.00 87.99 192 ALA D CA 1
ATOM 8942 C C . ALA D 1 191 ? 72.299 70.474 34.289 1.00 88.13 192 ALA D C 1
ATOM 8943 O O . ALA D 1 191 ? 71.431 70.815 35.098 1.00 88.21 192 ALA D O 1
ATOM 8945 N N . GLU D 1 193 ? 69.732 72.861 37.663 1.00 118.29 194 GLU D N 1
ATOM 8946 C CA . GLU D 1 193 ? 70.763 71.883 37.986 1.00 118.39 194 GLU D CA 1
ATOM 8947 C C . GLU D 1 193 ? 70.646 71.344 39.416 1.00 118.42 194 GLU D C 1
ATOM 8948 O O . GLU D 1 193 ? 71.206 70.294 39.717 1.00 118.23 194 GLU D O 1
ATOM 8950 N N . ASN D 1 194 ? 69.929 72.055 40.288 1.00 118.49 195 ASN D N 1
ATOM 8951 C CA . ASN D 1 194 ? 69.652 71.573 41.648 1.00 118.45 195 ASN D CA 1
ATOM 8952 C C . ASN D 1 194 ? 68.551 70.501 41.631 1.00 118.44 195 ASN D C 1
ATOM 8953 O O . ASN D 1 194 ? 67.384 70.823 41.390 1.00 118.38 195 ASN D O 1
ATOM 8955 N N . PRO D 1 195 ? 68.910 69.230 41.913 1.00 118.33 196 PRO D N 1
ATOM 8956 C CA . PRO D 1 195 ? 67.975 68.102 41.758 1.00 118.10 196 PRO D CA 1
ATOM 8957 C C . PRO D 1 195 ? 66.847 68.042 42.791 1.00 117.50 196 PRO D C 1
ATOM 8958 O O . PRO D 1 195 ? 67.087 68.199 43.987 1.00 117.22 196 PRO D O 1
ATOM 8962 N N . ASN D 1 196 ? 65.637 67.773 42.308 1.00 116.96 197 ASN D N 1
ATOM 8963 C CA . ASN D 1 196 ? 64.452 67.600 43.147 1.00 116.46 197 ASN D CA 1
ATOM 8964 C C . ASN D 1 196 ? 64.472 66.198 43.751 1.00 116.31 197 ASN D C 1
ATOM 8965 O O . ASN D 1 196 ? 63.968 65.252 43.158 1.00 115.84 197 ASN D O 1
ATOM 8970 N N . VAL D 1 197 ? 65.087 66.074 44.927 1.00 116.44 198 VAL D N 1
ATOM 8971 C CA . VAL D 1 197 ? 65.279 64.778 45.575 1.00 116.50 198 VAL D CA 1
ATOM 8972 C C . VAL D 1 197 ? 64.030 64.401 46.380 1.00 117.03 198 VAL D C 1
ATOM 8973 O O . VAL D 1 197 ? 63.506 65.208 47.148 1.00 116.87 198 VAL D O 1
ATOM 8977 N N . THR D 1 198 ? 63.563 63.169 46.179 1.00 117.50 199 THR D N 1
ATOM 8978 C CA . THR D 1 198 ? 62.352 62.666 46.809 1.00 117.59 199 THR D CA 1
ATOM 8979 C C . THR D 1 198 ? 62.287 61.148 46.686 1.00 117.59 199 THR D C 1
ATOM 8980 O O . THR D 1 198 ? 62.134 60.441 47.677 1.00 117.49 199 THR D O 1
ATOM 8984 N N . GLY D 1 201 ? 64.539 58.982 44.882 1.00 82.53 202 GLY D N 1
ATOM 8985 C CA . GLY D 1 201 ? 65.367 59.469 43.786 1.00 82.54 202 GLY D CA 1
ATOM 8986 C C . GLY D 1 201 ? 64.902 60.783 43.175 1.00 82.31 202 GLY D C 1
ATOM 8987 O O . GLY D 1 201 ? 64.030 61.476 43.719 1.00 82.73 202 GLY D O 1
ATOM 8988 N N . ILE D 1 202 ? 65.456 61.096 42.011 1.00 81.56 203 ILE D N 1
ATOM 8989 C CA . ILE D 1 202 ? 65.371 62.432 41.422 1.00 81.42 203 ILE D CA 1
ATOM 8990 C C . ILE D 1 202 ? 64.093 62.600 40.615 1.00 79.90 203 ILE D C 1
ATOM 8991 O O . ILE D 1 202 ? 63.756 61.745 39.833 1.00 79.73 203 ILE D O 1
ATOM 8996 N N . ALA D 1 203 ? 63.416 63.725 40.790 1.00 78.34 204 ALA D N 1
ATOM 8997 C CA . ALA D 1 203 ? 62.217 64.036 40.037 1.00 77.29 204 ALA D CA 1
ATOM 8998 C C . ALA D 1 203 ? 62.514 64.414 38.575 1.00 75.93 204 ALA D C 1
ATOM 8999 O O . ALA D 1 203 ? 63.321 65.295 38.281 1.00 74.89 204 ALA D O 1
ATOM 9001 N N . LEU D 1 204 ? 61.821 63.738 37.676 1.00 74.47 205 LEU D N 1
ATOM 9002 C CA . LEU D 1 204 ? 61.857 64.042 36.257 1.00 73.71 205 LEU D CA 1
ATOM 9003 C C . LEU D 1 204 ? 60.567 64.767 35.863 1.00 72.79 205 LEU D C 1
ATOM 9004 O O . LEU D 1 204 ? 59.473 64.265 36.060 1.00 72.03 205 LEU D O 1
ATOM 9009 N N . SER D 1 205 ? 60.724 65.951 35.295 1.00 72.54 206 SER D N 1
ATOM 9010 C CA . SER D 1 205 ? 59.625 66.772 34.818 1.00 71.76 206 SER D CA 1
ATOM 9011 C C . SER D 1 205 ? 59.614 66.816 33.280 1.00 71.56 206 SER D C 1
ATOM 9012 O O . SER D 1 205 ? 60.587 66.445 32.656 1.00 71.04 206 SER D O 1
ATOM 9015 N N . ILE D 1 206 ? 58.518 67.287 32.691 1.00 71.13 207 ILE D N 1
ATOM 9016 C CA . ILE D 1 206 ? 58.290 67.249 31.264 1.00 71.49 207 ILE D CA 1
ATOM 9017 C C . ILE D 1 206 ? 58.633 68.585 30.580 1.00 72.28 207 ILE D C 1
ATOM 9018 O O . ILE D 1 206 ? 58.336 69.646 31.106 1.00 70.83 207 ILE D O 1
ATOM 9023 N N . ASP D 1 207 ? 59.242 68.488 29.397 1.00 73.43 208 ASP D N 1
ATOM 9024 C CA . ASP D 1 207 ? 59.642 69.624 28.575 1.00 75.10 208 ASP D CA 1
ATOM 9025 C C . ASP D 1 207 ? 58.655 69.727 27.418 1.00 76.03 208 ASP D C 1
ATOM 9026 O O . ASP D 1 207 ? 58.654 68.878 26.519 1.00 74.92 208 ASP D O 1
ATOM 9031 N N . LEU D 1 208 ? 57.803 70.753 27.462 1.00 77.42 209 LEU D N 1
ATOM 9032 C CA . LEU D 1 208 ? 56.832 71.038 26.399 1.00 78.88 209 LEU D CA 1
ATOM 9033 C C . LEU D 1 208 ? 57.101 72.389 25.734 1.00 80.86 209 LEU D C 1
ATOM 9034 O O . LEU D 1 208 ? 56.278 72.890 24.964 1.00 80.29 209 LEU D O 1
ATOM 9039 N N . LYS D 1 209 ? 58.257 72.963 26.051 1.00 84.01 210 LYS D N 1
ATOM 9040 C CA . LYS D 1 209 ? 58.743 74.197 25.421 1.00 86.81 210 LYS D CA 1
ATOM 9041 C C . LYS D 1 209 ? 59.301 73.901 24.021 1.00 88.40 210 LYS D C 1
ATOM 9042 O O . LYS D 1 209 ? 58.953 74.582 23.044 1.00 88.68 210 LYS D O 1
ATOM 9048 N N . GLY D 1 210 ? 60.170 72.896 23.921 1.00 90.12 211 GLY D N 1
ATOM 9049 C CA . GLY D 1 210 ? 60.630 72.432 22.616 1.00 91.71 211 GLY D CA 1
ATOM 9050 C C . GLY D 1 210 ? 62.124 72.494 22.404 1.00 92.89 211 GLY D C 1
ATOM 9051 O O . GLY D 1 210 ? 62.875 72.831 23.317 1.00 92.20 211 GLY D O 1
ATOM 9052 N N . PHE D 1 211 ? 62.534 72.139 21.184 1.00 94.57 212 PHE D N 1
ATOM 9053 C CA . PHE D 1 211 ? 63.957 72.038 20.804 1.00 95.62 212 PHE D CA 1
ATOM 9054 C C . PHE D 1 211 ? 64.145 72.469 19.355 1.00 95.92 212 PHE D C 1
ATOM 9055 O O . PHE D 1 211 ? 63.414 72.005 18.472 1.00 95.66 212 PHE D O 1
ATOM 9063 N N . GLY D 1 212 ? 65.126 73.356 19.135 1.00 96.36 213 GLY D N 1
ATOM 9064 C CA . GLY D 1 212 ? 65.563 73.766 17.800 1.00 96.19 213 GLY D CA 1
ATOM 9065 C C . GLY D 1 212 ? 64.839 74.980 17.249 1.00 96.15 213 GLY D C 1
ATOM 9066 O O . GLY D 1 212 ? 64.148 75.698 17.988 1.00 96.12 213 GLY D O 1
ATOM 9067 N N . GLU D 1 213 ? 65.001 75.190 15.937 1.00 95.75 214 GLU D N 1
ATOM 9068 C CA . GLU D 1 213 ? 64.430 76.341 15.218 1.00 95.46 214 GLU D CA 1
ATOM 9069 C C . GLU D 1 213 ? 62.903 76.210 15.070 1.00 94.84 214 GLU D C 1
ATOM 9070 O O . GLU D 1 213 ? 62.189 77.201 15.228 1.00 95.02 214 GLU D O 1
ATOM 9072 N N . ASN D 1 214 ? 62.420 74.987 14.804 1.00 93.80 215 ASN D N 1
ATOM 9073 C CA . ASN D 1 214 ? 60.969 74.681 14.707 1.00 92.59 215 ASN D CA 1
ATOM 9074 C C . ASN D 1 214 ? 60.250 74.442 16.077 1.00 91.18 215 ASN D C 1
ATOM 9075 O O . ASN D 1 214 ? 59.026 74.586 16.164 1.00 90.46 215 ASN D O 1
ATOM 9077 N N . GLY D 1 215 ? 60.994 74.101 17.135 1.00 89.09 216 GLY D N 1
ATOM 9078 C CA . GLY D 1 215 ? 60.385 73.881 18.466 1.00 87.56 216 GLY D CA 1
ATOM 9079 C C . GLY D 1 215 ? 59.635 72.556 18.613 1.00 85.56 216 GLY D C 1
ATOM 9080 O O . GLY D 1 215 ? 58.466 72.528 18.998 1.00 84.31 216 GLY D O 1
ATOM 9081 N N . LEU D 1 216 ? 60.335 71.462 18.311 1.00 83.08 217 LEU D N 1
ATOM 9082 C CA . LEU D 1 216 ? 59.802 70.095 18.389 1.00 81.49 217 LEU D CA 1
ATOM 9083 C C . LEU D 1 216 ? 59.714 69.628 19.834 1.00 79.20 217 LEU D C 1
ATOM 9084 O O . LEU D 1 216 ? 60.705 69.675 20.558 1.00 78.14 217 LEU D O 1
ATOM 9089 N N . ILE D 1 217 ? 58.513 69.174 20.218 1.00 76.91 218 ILE D N 1
ATOM 9090 C CA . ILE D 1 217 ? 58.177 68.753 21.584 1.00 75.43 218 ILE D CA 1
ATOM 9091 C C . ILE D 1 217 ? 58.360 67.234 21.757 1.00 73.50 218 ILE D C 1
ATOM 9092 O O . ILE D 1 217 ? 58.686 66.733 22.842 1.00 73.32 218 ILE D O 1
ATOM 9097 N N . GLY D 1 218 ? 58.142 66.509 20.674 1.00 70.73 219 GLY D N 1
ATOM 9098 C CA . GLY D 1 218 ? 58.233 65.078 20.685 1.00 68.90 219 GLY D CA 1
ATOM 9099 C C . GLY D 1 218 ? 57.336 64.571 19.602 1.00 67.29 219 GLY D C 1
ATOM 9100 O O . GLY D 1 218 ? 57.101 65.254 18.624 1.00 65.33 219 GLY D O 1
ATOM 9101 N N . TYR D 1 219 ? 56.823 63.367 19.805 1.00 66.50 220 TYR D N 1
ATOM 9102 C CA . TYR D 1 219 ? 56.082 62.637 18.778 1.00 66.01 220 TYR D CA 1
ATOM 9103 C C . TYR D 1 219 ? 54.821 61.927 19.306 1.00 65.05 220 TYR D C 1
ATOM 9104 O O . TYR D 1 219 ? 54.772 61.474 20.436 1.00 62.60 220 TYR D O 1
ATOM 9113 N N . ARG D 1 220 ? 53.826 61.832 18.439 1.00 65.27 221 ARG D N 1
ATOM 9114 C CA . ARG D 1 220 ? 52.640 61.028 18.649 1.00 65.62 221 ARG D CA 1
ATOM 9115 C C . ARG D 1 220 ? 52.685 59.887 17.636 1.00 65.14 221 ARG D C 1
ATOM 9116 O O . ARG D 1 220 ? 52.900 60.115 16.461 1.00 63.30 221 ARG D O 1
ATOM 9124 N N . GLY D 1 221 ? 52.505 58.659 18.096 1.00 65.47 222 GLY D N 1
ATOM 9125 C CA . GLY D 1 221 ? 52.487 57.514 17.214 1.00 66.81 222 GLY D CA 1
ATOM 9126 C C . GLY D 1 221 ? 51.249 57.528 16.360 1.00 67.95 222 GLY D C 1
ATOM 9127 O O . GLY D 1 221 ? 50.172 57.830 16.860 1.00 67.84 222 GLY D O 1
ATOM 9128 N N . LYS D 1 222 ? 51.409 57.218 15.072 1.00 69.58 223 LYS D N 1
ATOM 9129 C CA . LYS D 1 222 ? 50.305 57.174 14.114 1.00 70.98 223 LYS D CA 1
ATOM 9130 C C . LYS D 1 222 ? 49.444 55.922 14.347 1.00 71.39 223 LYS D C 1
ATOM 9131 O O . LYS D 1 222 ? 49.978 54.844 14.531 1.00 71.05 223 LYS D O 1
ATOM 9137 N N . HIS D 1 223 ? 48.117 56.076 14.320 1.00 72.33 224 HIS D N 1
ATOM 9138 C CA . HIS D 1 223 ? 47.191 54.949 14.550 1.00 73.31 224 HIS D CA 1
ATOM 9139 C C . HIS D 1 223 ? 47.168 53.918 13.428 1.00 73.12 224 HIS D C 1
ATOM 9140 O O . HIS D 1 223 ? 46.719 52.811 13.640 1.00 72.95 224 HIS D O 1
ATOM 9147 N N . HIS D 1 224 ? 47.625 54.280 12.240 1.00 72.85 225 HIS D N 1
ATOM 9148 C CA . HIS D 1 224 ? 47.546 53.383 11.112 1.00 72.65 225 HIS D CA 1
ATOM 9149 C C . HIS D 1 224 ? 48.838 53.413 10.366 1.00 71.33 225 HIS D C 1
ATOM 9150 O O . HIS D 1 224 ? 49.180 54.435 9.794 1.00 70.46 225 HIS D O 1
ATOM 9157 N N . THR D 1 225 ? 49.545 52.285 10.361 1.00 71.02 226 THR D N 1
ATOM 9158 C CA . THR D 1 225 ? 50.907 52.180 9.797 1.00 69.82 226 THR D CA 1
ATOM 9159 C C . THR D 1 225 ? 51.207 50.763 9.318 1.00 69.17 226 THR D C 1
ATOM 9160 O O . THR D 1 225 ? 50.406 49.863 9.529 1.00 68.18 226 THR D O 1
ATOM 9164 N N . ALA D 1 226 ? 52.365 50.603 8.656 1.00 68.71 227 ALA D N 1
ATOM 9165 C CA . ALA D 1 226 ? 52.942 49.309 8.261 1.00 68.34 227 ALA D CA 1
ATOM 9166 C C . ALA D 1 226 ? 53.743 48.700 9.421 1.00 68.43 227 ALA D C 1
ATOM 9167 O O . ALA D 1 226 ? 53.819 49.302 10.479 1.00 68.69 227 ALA D O 1
ATOM 9169 N N . VAL D 1 227 ? 54.325 47.512 9.232 1.00 67.89 228 VAL D N 1
ATOM 9170 C CA . VAL D 1 227 ? 54.902 46.756 10.330 1.00 67.66 228 VAL D CA 1
ATOM 9171 C C . VAL D 1 227 ? 56.359 47.124 10.626 1.00 67.50 228 VAL D C 1
ATOM 9172 O O . VAL D 1 227 ? 57.201 47.239 9.712 1.00 67.13 228 VAL D O 1
ATOM 9176 N N . VAL D 1 228 ? 56.643 47.323 11.912 1.00 66.39 229 VAL D N 1
ATOM 9177 C CA . VAL D 1 228 ? 57.989 47.609 12.351 1.00 65.97 229 VAL D CA 1
ATOM 9178 C C . VAL D 1 228 ? 58.729 46.326 12.661 1.00 66.22 229 VAL D C 1
ATOM 9179 O O . VAL D 1 228 ? 58.344 45.604 13.568 1.00 64.20 229 VAL D O 1
ATOM 9183 N N . ASP D 1 229 ? 59.801 46.063 11.916 1.00 67.74 230 ASP D N 1
ATOM 9184 C CA . ASP D 1 229 ? 60.733 44.966 12.249 1.00 69.82 230 ASP D CA 1
ATOM 9185 C C . ASP D 1 229 ? 61.586 45.357 13.438 1.00 71.22 230 ASP D C 1
ATOM 9186 O O . ASP D 1 229 ? 62.306 46.338 13.410 1.00 71.02 230 ASP D O 1
ATOM 9191 N N . VAL D 1 230 ? 61.525 44.534 14.458 1.00 73.77 231 VAL D N 1
ATOM 9192 C CA . VAL D 1 230 ? 62.135 44.828 15.743 1.00 76.52 231 VAL D CA 1
ATOM 9193 C C . VAL D 1 230 ? 63.677 44.682 15.725 1.00 78.99 231 VAL D C 1
ATOM 9194 O O . VAL D 1 230 ? 64.355 45.320 16.501 1.00 78.11 231 VAL D O 1
ATOM 9198 N N . ASP D 1 231 ? 64.203 43.863 14.813 1.00 82.50 232 ASP D N 1
ATOM 9199 C CA . ASP D 1 231 ? 65.653 43.679 14.636 1.00 85.15 232 ASP D CA 1
ATOM 9200 C C . ASP D 1 231 ? 66.255 44.548 13.524 1.00 87.05 232 ASP D C 1
ATOM 9201 O O . ASP D 1 231 ? 67.455 44.563 13.353 1.00 87.48 232 ASP D O 1
ATOM 9206 N N . LYS D 1 232 ? 65.420 45.244 12.765 1.00 89.74 233 LYS D N 1
ATOM 9207 C CA . LYS D 1 232 ? 65.851 46.068 11.632 1.00 91.68 233 LYS D CA 1
ATOM 9208 C C . LYS D 1 232 ? 65.179 47.434 11.753 1.00 93.65 233 LYS D C 1
ATOM 9209 O O . LYS D 1 232 ? 64.351 47.785 10.916 1.00 93.91 233 LYS D O 1
ATOM 9211 N N . LYS D 1 233 ? 65.515 48.195 12.798 1.00 95.85 234 LYS D N 1
ATOM 9212 C CA . LYS D 1 233 ? 64.769 49.439 13.123 1.00 97.65 234 LYS D CA 1
ATOM 9213 C C . LYS D 1 233 ? 65.254 50.701 12.387 1.00 98.82 234 LYS D C 1
ATOM 9214 O O . LYS D 1 233 ? 64.431 51.527 11.974 1.00 98.65 234 LYS D O 1
ATOM 9220 N N . ALA D 1 234 ? 66.568 50.836 12.197 1.00 100.16 235 ALA D N 1
ATOM 9221 C CA . ALA D 1 234 ? 67.132 51.986 11.474 1.00 100.93 235 ALA D CA 1
ATOM 9222 C C . ALA D 1 234 ? 66.701 52.064 9.988 1.00 101.37 235 ALA D C 1
ATOM 9223 O O . ALA D 1 234 ? 67.230 52.862 9.219 1.00 101.41 235 ALA D O 1
ATOM 9225 N N . GLN D 1 235 ? 65.728 51.253 9.588 1.00 101.83 236 GLN D N 1
ATOM 9226 C CA . GLN D 1 235 ? 65.352 51.147 8.185 1.00 102.04 236 GLN D CA 1
ATOM 9227 C C . GLN D 1 235 ? 63.900 51.536 7.908 1.00 101.61 236 GLN D C 1
ATOM 9228 O O . GLN D 1 235 ? 63.377 51.244 6.829 1.00 101.24 236 GLN D O 1
ATOM 9234 N N . HIS D 1 236 ? 63.277 52.221 8.878 1.00 100.99 237 HIS D N 1
ATOM 9235 C CA . HIS D 1 236 ? 61.939 52.809 8.724 1.00 100.12 237 HIS D CA 1
ATOM 9236 C C . HIS D 1 236 ? 62.001 54.342 8.757 1.00 98.71 237 HIS D C 1
ATOM 9237 O O . HIS D 1 236 ? 62.837 54.901 9.465 1.00 98.43 237 HIS D O 1
ATOM 9244 N N . ASP D 1 237 ? 61.107 55.003 8.008 1.00 96.90 238 ASP D N 1
ATOM 9245 C CA . ASP D 1 237 ? 61.053 56.474 7.921 1.00 95.55 238 ASP D CA 1
ATOM 9246 C C . ASP D 1 237 ? 60.032 57.131 8.904 1.00 94.19 238 ASP D C 1
ATOM 9247 O O . ASP D 1 237 ? 58.874 56.732 8.970 1.00 93.48 238 ASP D O 1
ATOM 9249 N N . VAL D 1 238 ? 60.483 58.160 9.629 1.00 92.44 239 VAL D N 1
ATOM 9250 C CA . VAL D 1 238 ? 59.757 58.743 10.777 1.00 90.96 239 VAL D CA 1
ATOM 9251 C C . VAL D 1 238 ? 58.303 59.178 10.578 1.00 89.15 239 VAL D C 1
ATOM 9252 O O . VAL D 1 238 ? 57.478 58.890 11.425 1.00 87.93 239 VAL D O 1
ATOM 9256 N N . LEU D 1 239 ? 58.004 59.888 9.490 1.00 87.44 240 LEU D N 1
ATOM 9257 C CA . LEU D 1 239 ? 56.666 60.492 9.266 1.00 85.72 240 LEU D CA 1
ATOM 9258 C C . LEU D 1 239 ? 55.640 59.451 8.734 1.00 83.96 240 LEU D C 1
ATOM 9259 O O . LEU D 1 239 ? 54.443 59.729 8.649 1.00 82.95 240 LEU D O 1
ATOM 9264 N N . ASP D 1 240 ? 56.143 58.264 8.383 1.00 81.99 241 ASP D N 1
ATOM 9265 C CA . ASP D 1 240 ? 55.340 57.080 8.092 1.00 80.52 241 ASP D CA 1
ATOM 9266 C C . ASP D 1 240 ? 54.850 56.385 9.379 1.00 78.69 241 ASP D C 1
ATOM 9267 O O . ASP D 1 240 ? 53.955 55.567 9.329 1.00 78.06 241 ASP D O 1
ATOM 9269 N N . PHE D 1 241 ? 55.438 56.725 10.523 1.00 76.68 242 PHE D N 1
ATOM 9270 C CA . PHE D 1 241 ? 55.060 56.150 11.821 1.00 74.83 242 PHE D CA 1
ATOM 9271 C C . PHE D 1 241 ? 54.710 57.185 12.901 1.00 73.29 242 PHE D C 1
ATOM 9272 O O . PHE D 1 241 ? 54.052 56.852 13.862 1.00 71.55 242 PHE D O 1
ATOM 9280 N N . TRP D 1 242 ? 55.155 58.430 12.741 1.00 72.18 243 TRP D N 1
ATOM 9281 C CA . TRP D 1 242 ? 55.002 59.440 13.766 1.00 70.94 243 TRP D CA 1
ATOM 9282 C C . TRP D 1 242 ? 54.469 60.777 13.267 1.00 70.89 243 TRP D C 1
ATOM 9283 O O . TRP D 1 242 ? 54.654 61.175 12.126 1.00 70.72 243 TRP D O 1
ATOM 9294 N N . GLU D 1 243 ? 53.777 61.437 14.178 1.00 71.23 244 GLU D N 1
ATOM 9295 C CA . GLU D 1 243 ? 53.297 62.790 14.042 1.00 71.49 244 GLU D CA 1
ATOM 9296 C C . GLU D 1 243 ? 54.176 63.611 14.965 1.00 71.47 244 GLU D C 1
ATOM 9297 O O . GLU D 1 243 ? 54.053 63.505 16.182 1.00 69.83 244 GLU D O 1
ATOM 9299 N N . PRO D 1 244 ? 55.103 64.401 14.390 1.00 72.79 245 PRO D N 1
ATOM 9300 C CA . PRO D 1 244 ? 55.897 65.273 15.252 1.00 73.61 245 PRO D CA 1
ATOM 9301 C C . PRO D 1 244 ? 55.053 66.416 15.819 1.00 73.97 245 PRO D C 1
ATOM 9302 O O . PRO D 1 244 ? 54.267 67.030 15.095 1.00 73.01 245 PRO D O 1
ATOM 9306 N N . LEU D 1 245 ? 55.230 66.676 17.106 1.00 75.28 246 LEU D N 1
ATOM 9307 C CA . LEU D 1 245 ? 54.483 67.693 17.809 1.00 77.07 246 LEU D CA 1
ATOM 9308 C C . LEU D 1 245 ? 55.375 68.905 18.028 1.00 78.86 246 LEU D C 1
ATOM 9309 O O . LEU D 1 245 ? 56.548 68.762 18.362 1.00 78.15 246 LEU D O 1
ATOM 9314 N N . PHE D 1 246 ? 54.798 70.091 17.836 1.00 81.06 247 PHE D N 1
ATOM 9315 C CA . PHE D 1 246 ? 55.504 71.364 17.958 1.00 82.76 247 PHE D CA 1
ATOM 9316 C C . PHE D 1 246 ? 54.838 72.294 18.988 1.00 83.90 247 PHE D C 1
ATOM 9317 O O . PHE D 1 246 ? 53.646 72.190 19.258 1.00 83.19 247 PHE D O 1
ATOM 9325 N N . ALA D 1 247 ? 55.617 73.207 19.558 1.00 85.31 248 ALA D N 1
ATOM 9326 C CA . ALA D 1 247 ? 55.047 74.328 20.306 1.00 86.51 248 ALA D CA 1
ATOM 9327 C C . ALA D 1 247 ? 54.175 75.185 19.351 1.00 86.90 248 ALA D C 1
ATOM 9328 O O . ALA D 1 247 ? 54.643 75.636 18.309 1.00 86.70 248 ALA D O 1
ATOM 9330 N N . ARG D 1 248 ? 52.896 75.349 19.677 1.00 87.37 249 ARG D N 1
ATOM 9331 C CA . ARG D 1 248 ? 52.047 76.309 18.968 1.00 87.51 249 ARG D CA 1
ATOM 9332 C C . ARG D 1 248 ? 51.213 77.073 19.987 1.00 87.32 249 ARG D C 1
ATOM 9333 O O . ARG D 1 248 ? 50.002 77.084 19.893 1.00 87.24 249 ARG D O 1
ATOM 9335 N N . GLY D 1 249 ? 51.870 77.692 20.972 1.00 87.02 250 GLY D N 1
ATOM 9336 C CA . GLY D 1 249 ? 51.183 78.561 21.949 1.00 86.09 250 GLY D CA 1
ATOM 9337 C C . GLY D 1 249 ? 51.743 78.487 23.358 1.00 84.94 250 GLY D C 1
ATOM 9338 O O . GLY D 1 249 ? 52.934 78.711 23.577 1.00 84.03 250 GLY D O 1
ATOM 9339 N N . ARG D 1 250 ? 50.862 78.204 24.320 1.00 84.04 251 ARG D N 1
ATOM 9340 C CA . ARG D 1 250 ? 51.269 77.939 25.711 1.00 83.18 251 ARG D CA 1
ATOM 9341 C C . ARG D 1 250 ? 51.977 76.568 25.782 1.00 81.86 251 ARG D C 1
ATOM 9342 O O . ARG D 1 250 ? 51.777 75.706 24.918 1.00 81.57 251 ARG D O 1
ATOM 9344 N N . ALA D 1 251 ? 52.815 76.394 26.798 1.00 80.04 252 ALA D N 1
ATOM 9345 C CA . ALA D 1 251 ? 53.638 75.200 26.956 1.00 78.60 252 ALA D CA 1
ATOM 9346 C C . ALA D 1 251 ? 52.798 74.058 27.528 1.00 77.05 252 ALA D C 1
ATOM 9347 O O . ALA D 1 251 ? 52.823 73.800 28.738 1.00 76.16 252 ALA D O 1
ATOM 9349 N N . GLU D 1 252 ? 52.049 73.385 26.659 1.00 75.08 253 GLU D N 1
ATOM 9350 C CA . GLU D 1 252 ? 51.106 72.362 27.109 1.00 74.22 253 GLU D CA 1
ATOM 9351 C C . GLU D 1 252 ? 50.642 71.451 25.986 1.00 71.99 253 GLU D C 1
ATOM 9352 O O . GLU D 1 252 ? 50.606 71.841 24.838 1.00 71.75 253 GLU D O 1
ATOM 9358 N N . LEU D 1 253 ? 50.290 70.225 26.345 1.00 70.11 254 LEU D N 1
ATOM 9359 C CA . LEU D 1 253 ? 49.864 69.198 25.394 1.00 68.69 254 LEU D CA 1
ATOM 9360 C C . LEU D 1 253 ? 48.637 68.481 25.977 1.00 67.00 254 LEU D C 1
ATOM 9361 O O . LEU D 1 253 ? 48.663 68.081 27.121 1.00 65.46 254 LEU D O 1
ATOM 9366 N N . ILE D 1 254 ? 47.567 68.325 25.206 1.00 65.95 255 ILE D N 1
ATOM 9367 C CA . ILE D 1 254 ? 46.432 67.540 25.680 1.00 65.22 255 ILE D CA 1
ATOM 9368 C C . ILE D 1 254 ? 46.775 66.108 25.356 1.00 64.37 255 ILE D C 1
ATOM 9369 O O . ILE D 1 254 ? 47.023 65.789 24.221 1.00 63.48 255 ILE D O 1
ATOM 9374 N N . LEU D 1 255 ? 46.853 65.279 26.391 1.00 63.86 256 LEU D N 1
ATOM 9375 C CA . LEU D 1 255 ? 47.028 63.845 26.249 1.00 64.21 256 LEU D CA 1
ATOM 9376 C C . LEU D 1 255 ? 45.662 63.213 26.119 1.00 64.20 256 LEU D C 1
ATOM 9377 O O . LEU D 1 255 ? 44.871 63.218 27.057 1.00 63.54 256 LEU D O 1
ATOM 9382 N N . ASP D 1 256 ? 45.384 62.687 24.941 1.00 64.64 257 ASP D N 1
ATOM 9383 C CA . ASP D 1 256 ? 44.142 62.007 24.695 1.00 65.19 257 ASP D CA 1
ATOM 9384 C C . ASP D 1 256 ? 44.290 60.482 24.876 1.00 64.64 257 ASP D C 1
ATOM 9385 O O . ASP D 1 256 ? 45.305 59.903 24.497 1.00 62.93 257 ASP D O 1
ATOM 9390 N N . PRO D 1 257 ? 43.273 59.846 25.496 1.00 65.40 258 PRO D N 1
ATOM 9391 C CA . PRO D 1 257 ? 43.350 58.449 25.903 1.00 65.89 258 PRO D CA 1
ATOM 9392 C C . PRO D 1 257 ? 43.782 57.393 24.854 1.00 64.92 258 PRO D C 1
ATOM 9393 O O . PRO D 1 257 ? 44.449 56.450 25.233 1.00 63.97 258 PRO D O 1
ATOM 9397 N N . ASP D 1 258 ? 43.406 57.536 23.585 1.00 64.10 259 ASP D N 1
ATOM 9398 C CA . ASP D 1 258 ? 43.779 56.520 22.579 1.00 64.43 259 ASP D CA 1
ATOM 9399 C C . ASP D 1 258 ? 45.232 56.665 22.030 1.00 64.10 259 ASP D C 1
ATOM 9400 O O . ASP D 1 258 ? 45.663 55.849 21.233 1.00 63.75 259 ASP D O 1
ATOM 9402 N N . GLU D 1 259 ? 45.978 57.679 22.484 1.00 63.67 260 GLU D N 1
ATOM 9403 C CA . GLU D 1 259 ? 47.214 58.106 21.821 1.00 63.67 260 GLU D CA 1
ATOM 9404 C C . GLU D 1 259 ? 48.487 57.802 22.604 1.00 62.47 260 GLU D C 1
ATOM 9405 O O . GLU D 1 259 ? 48.539 57.916 23.812 1.00 61.60 260 GLU D O 1
ATOM 9411 N N . PHE D 1 260 ? 49.534 57.499 21.862 1.00 62.22 261 PHE D N 1
ATOM 9412 C CA . PHE D 1 260 ? 50.842 57.204 22.425 1.00 61.86 261 PHE D CA 1
ATOM 9413 C C . PHE D 1 260 ? 51.788 58.360 22.114 1.00 61.29 261 PHE D C 1
ATOM 9414 O O . PHE D 1 260 ? 51.910 58.755 20.963 1.00 59.49 261 PHE D O 1
ATOM 9422 N N . TYR D 1 261 ? 52.436 58.898 23.143 1.00 61.67 262 TYR D N 1
ATOM 9423 C CA . TYR D 1 261 ? 53.375 60.021 22.982 1.00 62.88 262 TYR D CA 1
ATOM 9424 C C . TYR D 1 261 ? 54.782 59.672 23.435 1.00 62.20 262 TYR D C 1
ATOM 9425 O O . TYR D 1 261 ? 54.976 59.031 24.464 1.00 60.50 262 TYR D O 1
ATOM 9434 N N . ILE D 1 262 ? 55.751 60.083 22.612 1.00 61.83 263 ILE D N 1
ATOM 9435 C CA . ILE D 1 262 ? 57.148 60.059 22.951 1.00 61.90 263 ILE D CA 1
ATOM 9436 C C . ILE D 1 262 ? 57.544 61.503 23.210 1.00 61.54 263 ILE D C 1
ATOM 9437 O O . ILE D 1 262 ? 57.392 62.368 22.350 1.00 61.12 263 ILE D O 1
ATOM 9442 N N . LEU D 1 263 ? 58.059 61.732 24.407 1.00 61.50 264 LEU D N 1
ATOM 9443 C CA . LEU D 1 263 ? 58.426 63.042 24.884 1.00 61.39 264 LEU D CA 1
ATOM 9444 C C . LEU D 1 263 ? 59.778 62.951 25.629 1.00 61.87 264 LEU D C 1
ATOM 9445 O O . LEU D 1 263 ? 60.406 61.898 25.678 1.00 60.38 264 LEU D O 1
ATOM 9450 N N . VAL D 1 264 ? 60.213 64.066 26.206 1.00 63.17 265 VAL D N 1
ATOM 9451 C CA . VAL D 1 264 ? 61.491 64.142 26.887 1.00 64.21 265 VAL D CA 1
ATOM 9452 C C . VAL D 1 264 ? 61.461 64.988 28.187 1.00 64.11 265 VAL D C 1
ATOM 9453 O O . VAL D 1 264 ? 60.682 65.908 28.323 1.00 63.43 265 VAL D O 1
ATOM 9457 N N . SER D 1 265 ? 62.293 64.611 29.143 1.00 65.22 266 SER D N 1
ATOM 9458 C CA . SER D 1 265 ? 62.441 65.335 30.381 1.00 66.88 266 SER D CA 1
ATOM 9459 C C . SER D 1 265 ? 63.149 66.677 30.176 1.00 68.26 266 SER D C 1
ATOM 9460 O O . SER D 1 265 ? 63.837 66.883 29.190 1.00 66.98 266 SER D O 1
ATOM 9463 N N . ARG D 1 266 ? 62.933 67.593 31.118 1.00 69.79 267 ARG D N 1
ATOM 9464 C CA . ARG D 1 266 ? 63.646 68.863 31.139 1.00 71.15 267 ARG D CA 1
ATOM 9465 C C . ARG D 1 266 ? 65.067 68.625 31.618 1.00 70.58 267 ARG D C 1
ATOM 9466 O O . ARG D 1 266 ? 65.998 69.234 31.143 1.00 70.22 267 ARG D O 1
ATOM 9474 N N . GLU D 1 267 ? 65.195 67.689 32.542 1.00 70.77 268 GLU D N 1
ATOM 9475 C CA . GLU D 1 267 ? 66.450 67.309 33.144 1.00 70.61 268 GLU D CA 1
ATOM 9476 C C . GLU D 1 267 ? 67.309 66.511 32.165 1.00 70.28 268 GLU D C 1
ATOM 9477 O O . GLU D 1 267 ? 66.790 65.743 31.361 1.00 68.73 268 GLU D O 1
ATOM 9483 N N . ALA D 1 268 ? 68.625 66.742 32.233 1.00 70.30 269 ALA D N 1
ATOM 9484 C CA . ALA D 1 268 ? 69.639 65.904 31.605 1.00 69.70 269 ALA D CA 1
ATOM 9485 C C . ALA D 1 268 ? 70.224 65.117 32.759 1.00 69.44 269 ALA D C 1
ATOM 9486 O O . ALA D 1 268 ? 70.744 65.692 33.699 1.00 69.92 269 ALA D O 1
ATOM 9488 N N . VAL D 1 269 ? 70.095 63.801 32.709 1.00 68.50 270 VAL D N 1
ATOM 9489 C CA . VAL D 1 269 ? 70.382 62.962 33.842 1.00 67.90 270 VAL D CA 1
ATOM 9490 C C . VAL D 1 269 ? 71.701 62.209 33.618 1.00 67.80 270 VAL D C 1
ATOM 9491 O O . VAL D 1 269 ? 72.154 62.052 32.496 1.00 65.05 270 VAL D O 1
ATOM 9495 N N . HIS D 1 270 ? 72.328 61.798 34.710 1.00 68.59 271 HIS D N 1
ATOM 9496 C CA . HIS D 1 270 ? 73.596 61.085 34.670 1.00 70.02 271 HIS D CA 1
ATOM 9497 C C . HIS D 1 270 ? 73.562 59.996 35.729 1.00 69.94 271 HIS D C 1
ATOM 9498 O O . HIS D 1 270 ? 73.274 60.267 36.891 1.00 68.43 271 HIS D O 1
ATOM 9505 N N . VAL D 1 271 ? 73.789 58.758 35.289 1.00 70.99 272 VAL D N 1
ATOM 9506 C CA . VAL D 1 271 ? 73.936 57.607 36.186 1.00 72.49 272 VAL D CA 1
ATOM 9507 C C . VAL D 1 271 ? 75.439 57.244 36.244 1.00 74.03 272 VAL D C 1
ATOM 9508 O O . VAL D 1 271 ? 75.964 56.633 35.326 1.00 72.97 272 VAL D O 1
ATOM 9512 N N . PRO D 1 272 ? 76.131 57.668 37.316 1.00 76.60 273 PRO D N 1
ATOM 9513 C CA . PRO D 1 272 ? 77.555 57.409 37.435 1.00 78.12 273 PRO D CA 1
ATOM 9514 C C . PRO D 1 272 ? 77.923 55.922 37.450 1.00 79.02 273 PRO D C 1
ATOM 9515 O O . PRO D 1 272 ? 77.088 55.091 37.819 1.00 77.88 273 PRO D O 1
ATOM 9519 N N . PRO D 1 273 ? 79.166 55.603 37.019 1.00 80.26 274 PRO D N 1
ATOM 9520 C CA . PRO D 1 273 ? 79.736 54.269 36.862 1.00 80.45 274 PRO D CA 1
ATOM 9521 C C . PRO D 1 273 ? 79.530 53.210 37.934 1.00 79.98 274 PRO D C 1
ATOM 9522 O O . PRO D 1 273 ? 79.494 52.029 37.577 1.00 79.88 274 PRO D O 1
ATOM 9526 N N . LEU D 1 274 ? 79.403 53.573 39.200 1.00 79.75 275 LEU D N 1
ATOM 9527 C CA . LEU D 1 274 ? 79.190 52.541 40.242 1.00 80.04 275 LEU D CA 1
ATOM 9528 C C . LEU D 1 274 ? 77.728 52.419 40.720 1.00 79.52 275 LEU D C 1
ATOM 9529 O O . LEU D 1 274 ? 77.418 51.748 41.699 1.00 77.48 275 LEU D O 1
ATOM 9534 N N . TYR D 1 275 ? 76.840 53.066 39.985 1.00 79.71 276 TYR D N 1
ATOM 9535 C CA . TYR D 1 275 ? 75.438 53.116 40.316 1.00 80.42 276 TYR D CA 1
ATOM 9536 C C . TYR D 1 275 ? 74.604 52.686 39.123 1.00 80.19 276 TYR D C 1
ATOM 9537 O O . TYR D 1 275 ? 74.999 52.865 37.974 1.00 79.49 276 TYR D O 1
ATOM 9546 N N . ALA D 1 276 ? 73.449 52.108 39.409 1.00 80.30 277 ALA D N 1
ATOM 9547 C CA . ALA D 1 276 ? 72.430 51.891 38.401 1.00 80.22 277 ALA D CA 1
ATOM 9548 C C . ALA D 1 276 ? 71.194 52.685 38.811 1.00 80.58 277 ALA D C 1
ATOM 9549 O O . ALA D 1 276 ? 71.132 53.254 39.904 1.00 79.63 277 ALA D O 1
ATOM 9551 N N . ALA D 1 277 ? 70.217 52.751 37.917 1.00 81.16 278 ALA D N 1
ATOM 9552 C CA . ALA D 1 277 ? 68.972 53.442 38.222 1.00 81.70 278 ALA D CA 1
ATOM 9553 C C . ALA D 1 277 ? 67.791 52.829 37.473 1.00 82.09 278 ALA D C 1
ATOM 9554 O O . ALA D 1 277 ? 67.948 51.944 36.630 1.00 81.33 278 ALA D O 1
ATOM 9556 N N . GLU D 1 278 ? 66.605 53.288 37.837 1.00 82.89 279 GLU D N 1
ATOM 9557 C CA . GLU D 1 278 ? 65.360 52.771 37.299 1.00 83.71 279 GLU D CA 1
ATOM 9558 C C . GLU D 1 278 ? 64.325 53.886 37.354 1.00 84.30 279 GLU D C 1
ATOM 9559 O O . GLU D 1 278 ? 64.221 54.606 38.337 1.00 83.37 279 GLU D O 1
ATOM 9565 N N . MET D 1 279 ? 63.608 54.030 36.249 1.00 85.69 280 MET D N 1
ATOM 9566 C CA . MET D 1 279 ? 62.531 54.994 36.102 1.00 86.90 280 MET D CA 1
ATOM 9567 C C . MET D 1 279 ? 61.304 54.446 36.835 1.00 87.03 280 MET D C 1
ATOM 9568 O O . MET D 1 279 ? 60.934 53.288 36.682 1.00 85.67 280 MET D O 1
ATOM 9573 N N . THR D 1 280 ? 60.708 55.286 37.666 1.00 88.20 281 THR D N 1
ATOM 9574 C CA . THR D 1 280 ? 59.533 54.914 38.433 1.00 89.09 281 THR D CA 1
ATOM 9575 C C . THR D 1 280 ? 58.417 55.920 38.097 1.00 90.02 281 THR D C 1
ATOM 9576 O O . THR D 1 280 ? 58.688 57.099 37.864 1.00 89.10 281 THR D O 1
ATOM 9580 N N . PRO D 1 281 ? 57.174 55.440 37.957 1.00 91.46 282 PRO D N 1
ATOM 9581 C CA . PRO D 1 281 ? 56.017 56.319 37.951 1.00 92.26 282 PRO D CA 1
ATOM 9582 C C . PRO D 1 281 ? 55.874 57.234 39.169 1.00 92.95 282 PRO D C 1
ATOM 9583 O O . PRO D 1 281 ? 56.249 56.868 40.285 1.00 92.55 282 PRO D O 1
ATOM 9587 N N . PHE D 1 282 ? 55.325 58.424 38.908 1.00 93.88 283 PHE D N 1
ATOM 9588 C CA . PHE D 1 282 ? 54.920 59.393 39.926 1.00 94.52 283 PHE D CA 1
ATOM 9589 C C . PHE D 1 282 ? 53.548 58.982 40.500 1.00 94.63 283 PHE D C 1
ATOM 9590 O O . PHE D 1 282 ? 52.493 59.367 39.955 1.00 93.70 283 PHE D O 1
ATOM 9598 N N . ASP D 1 283 ? 53.586 58.197 41.589 1.00 94.70 284 ASP D N 1
ATOM 9599 C CA . ASP D 1 283 ? 52.392 57.587 42.209 1.00 94.78 284 ASP D CA 1
ATOM 9600 C C . ASP D 1 283 ? 51.183 58.539 42.354 1.00 94.57 284 ASP D C 1
ATOM 9601 O O . ASP D 1 283 ? 50.099 58.204 41.870 1.00 93.91 284 ASP D O 1
ATOM 9603 N N . PRO D 1 284 ? 51.378 59.732 42.975 1.00 94.44 285 PRO D N 1
ATOM 9604 C CA . PRO D 1 284 ? 50.316 60.741 43.144 1.00 94.23 285 PRO D CA 1
ATOM 9605 C C . PRO D 1 284 ? 49.392 60.973 41.932 1.00 93.56 285 PRO D C 1
ATOM 9606 O O . PRO D 1 284 ? 48.186 61.182 42.113 1.00 93.32 285 PRO D O 1
ATOM 9610 N N . LEU D 1 285 ? 49.956 60.950 40.720 1.00 92.69 286 LEU D N 1
ATOM 9611 C CA . LEU D 1 285 ? 49.218 61.284 39.485 1.00 91.70 286 LEU D CA 1
ATOM 9612 C C . LEU D 1 285 ? 49.037 60.101 38.521 1.00 90.29 286 LEU D C 1
ATOM 9613 O O . LEU D 1 285 ? 48.541 60.285 37.425 1.00 89.65 286 LEU D O 1
ATOM 9618 N N . VAL D 1 286 ? 49.406 58.894 38.950 1.00 89.14 287 VAL D N 1
ATOM 9619 C CA . VAL D 1 286 ? 49.171 57.665 38.179 1.00 88.22 287 VAL D CA 1
ATOM 9620 C C . VAL D 1 286 ? 47.701 57.494 37.765 1.00 87.17 287 VAL D C 1
ATOM 9621 O O . VAL D 1 286 ? 47.399 56.816 36.780 1.00 86.46 287 VAL D O 1
ATOM 9623 N N . GLY D 1 287 ? 46.794 58.106 38.524 1.00 86.17 288 GLY D N 1
ATOM 9624 C CA . GLY D 1 287 ? 45.372 58.126 38.193 1.00 85.05 288 GLY D CA 1
ATOM 9625 C C . GLY D 1 287 ? 44.992 58.965 36.987 1.00 83.79 288 GLY D C 1
ATOM 9626 O O . GLY D 1 287 ? 43.948 58.717 36.374 1.00 83.50 288 GLY D O 1
ATOM 9627 N N . GLU D 1 288 ? 45.825 59.954 36.646 1.00 82.00 289 GLU D N 1
ATOM 9628 C CA . GLU D 1 288 ? 45.527 60.883 35.544 1.00 80.53 289 GLU D CA 1
ATOM 9629 C C . GLU D 1 288 ? 46.335 60.589 34.270 1.00 79.35 289 GLU D C 1
ATOM 9630 O O . GLU D 1 288 ? 45.792 60.593 33.166 1.00 77.82 289 GLU D O 1
ATOM 9632 N N . PHE D 1 289 ? 47.631 60.348 34.436 1.00 78.31 290 PHE D N 1
ATOM 9633 C CA . PHE D 1 289 ? 48.533 60.004 33.325 1.00 77.98 290 PHE D CA 1
ATOM 9634 C C . PHE D 1 289 ? 49.643 59.098 33.894 1.00 76.84 290 PHE D C 1
ATOM 9635 O O . PHE D 1 289 ? 49.976 59.198 35.072 1.00 75.66 290 PHE D O 1
ATOM 9643 N N . ARG D 1 290 ? 50.193 58.211 33.069 1.00 76.11 291 ARG D N 1
ATOM 9644 C CA . ARG D 1 290 ? 51.338 57.375 33.486 1.00 75.78 291 ARG D CA 1
ATOM 9645 C C . ARG D 1 290 ? 52.458 57.412 32.445 1.00 74.99 291 ARG D C 1
ATOM 9646 O O . ARG D 1 290 ? 52.214 57.457 31.240 1.00 74.05 291 ARG D O 1
ATOM 9648 N N . VAL D 1 291 ? 53.689 57.489 32.954 1.00 74.66 292 VAL D N 1
ATOM 9649 C CA . VAL D 1 291 ? 54.865 57.058 32.241 1.00 74.00 292 VAL D CA 1
ATOM 9650 C C . VAL D 1 291 ? 54.803 55.519 32.169 1.00 73.73 292 VAL D C 1
ATOM 9651 O O . VAL D 1 291 ? 54.911 54.811 33.188 1.00 72.90 292 VAL D O 1
ATOM 9655 N N . HIS D 1 292 ? 54.548 55.028 30.964 1.00 73.12 293 HIS D N 1
ATOM 9656 C CA . HIS D 1 292 ? 54.648 53.610 30.639 1.00 73.42 293 HIS D CA 1
ATOM 9657 C C . HIS D 1 292 ? 56.083 53.250 30.233 1.00 72.50 293 HIS D C 1
ATOM 9658 O O . HIS D 1 292 ? 56.908 54.136 29.940 1.00 70.88 293 HIS D O 1
ATOM 9665 N N . TYR D 1 293 ? 56.364 51.947 30.233 1.00 71.77 294 TYR D N 1
ATOM 9666 C CA . TYR D 1 293 ? 57.669 51.400 29.823 1.00 71.47 294 TYR D CA 1
ATOM 9667 C C . TYR D 1 293 ? 58.883 51.984 30.579 1.00 71.21 294 TYR D C 1
ATOM 9668 O O . TYR D 1 293 ? 59.946 52.171 29.986 1.00 70.61 294 TYR D O 1
ATOM 9677 N N . ALA D 1 294 ? 58.705 52.264 31.870 1.00 71.55 295 ALA D N 1
ATOM 9678 C CA . ALA D 1 294 ? 59.761 52.813 32.708 1.00 72.30 295 ALA D CA 1
ATOM 9679 C C . ALA D 1 294 ? 60.765 51.688 33.001 1.00 72.64 295 ALA D C 1
ATOM 9680 O O . ALA D 1 294 ? 60.419 50.695 33.632 1.00 73.20 295 ALA D O 1
ATOM 9682 N N . GLY D 1 295 ? 61.992 51.854 32.499 1.00 72.34 296 GLY D N 1
ATOM 9683 C CA . GLY D 1 295 ? 62.997 50.794 32.474 1.00 71.94 296 GLY D CA 1
ATOM 9684 C C . GLY D 1 295 ? 64.289 51.072 33.218 1.00 70.72 296 GLY D C 1
ATOM 9685 O O . GLY D 1 295 ? 64.411 52.048 33.934 1.00 69.26 296 GLY D O 1
ATOM 9686 N N . PHE D 1 296 ? 65.248 50.168 33.052 1.00 70.42 297 PHE D N 1
ATOM 9687 C CA . PHE D 1 296 ? 66.517 50.214 33.810 1.00 69.84 297 PHE D CA 1
ATOM 9688 C C . PHE D 1 296 ? 67.452 51.249 33.178 1.00 70.01 297 PHE D C 1
ATOM 9689 O O . PHE D 1 296 ? 67.430 51.451 31.972 1.00 69.56 297 P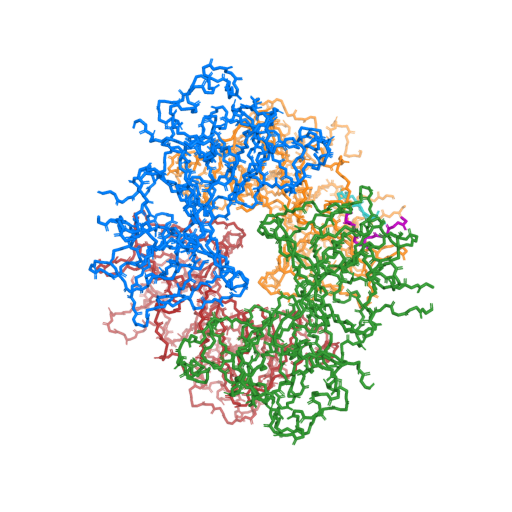HE D O 1
ATOM 9697 N N . PHE D 1 297 ? 68.251 51.920 33.997 1.00 70.29 298 PHE D N 1
ATOM 9698 C CA . PHE D 1 297 ? 69.344 52.756 33.491 1.00 70.37 298 PHE D CA 1
ATOM 9699 C C . PHE D 1 297 ? 70.696 52.109 33.830 1.00 69.88 298 PHE D C 1
ATOM 9700 O O . PHE D 1 297 ? 70.950 51.677 34.964 1.00 67.93 298 PHE D O 1
ATOM 9708 N N . ASP D 1 298 ? 71.540 52.013 32.819 1.00 69.53 299 ASP D N 1
ATOM 9709 C CA . ASP D 1 298 ? 72.878 51.455 33.004 1.00 69.83 299 ASP D CA 1
ATOM 9710 C C . ASP D 1 298 ? 73.830 52.470 33.694 1.00 68.74 299 ASP D C 1
ATOM 9711 O O . ASP D 1 298 ? 73.734 53.679 33.460 1.00 67.50 299 ASP D O 1
ATOM 9716 N N . PRO D 1 299 ? 74.755 51.974 34.540 1.00 68.05 300 PRO D N 1
ATOM 9717 C CA . PRO D 1 299 ? 75.973 52.742 34.874 1.00 67.52 300 PRO D CA 1
ATOM 9718 C C . PRO D 1 299 ? 76.610 53.369 33.620 1.00 66.46 300 PRO D C 1
ATOM 9719 O O . PRO D 1 299 ? 76.828 52.672 32.614 1.00 64.77 300 PRO D O 1
ATOM 9723 N N . GLY D 1 300 ? 76.825 54.681 33.658 1.00 65.98 301 GLY D N 1
ATOM 9724 C CA . GLY D 1 300 ? 77.402 55.427 32.532 1.00 65.72 301 GLY D CA 1
ATOM 9725 C C . GLY D 1 300 ? 76.461 56.154 31.571 1.00 65.27 301 GLY D C 1
ATOM 9726 O O . GLY D 1 300 ? 76.900 56.663 30.531 1.00 63.26 301 GLY D O 1
ATOM 9727 N N . PHE D 1 301 ? 75.175 56.221 31.937 1.00 65.97 302 PHE D N 1
ATOM 9728 C CA . PHE D 1 301 ? 74.166 56.959 31.185 1.00 66.00 302 PHE D CA 1
ATOM 9729 C C . PHE D 1 301 ? 74.423 58.459 31.329 1.00 66.32 302 PHE D C 1
ATOM 9730 O O . PHE D 1 301 ? 74.500 58.944 32.429 1.00 64.45 302 PHE D O 1
ATOM 9738 N N . GLY D 1 302 ? 74.542 59.194 30.232 1.00 67.69 303 GLY D N 1
ATOM 9739 C CA . GLY D 1 302 ? 74.922 60.617 30.326 1.00 69.82 303 GLY D CA 1
ATOM 9740 C C . GLY D 1 302 ? 76.343 60.938 30.857 1.00 71.21 303 GLY D C 1
ATOM 9741 O O . GLY D 1 302 ? 76.574 62.012 31.374 1.00 70.01 303 GLY D O 1
ATOM 9742 N N . HIS D 1 303 ? 77.300 60.034 30.697 1.00 73.41 304 HIS D N 1
ATOM 9743 C CA . HIS D 1 303 ? 78.589 60.150 31.388 1.00 76.34 304 HIS D CA 1
ATOM 9744 C C . HIS D 1 303 ? 79.718 60.974 30.698 1.00 77.90 304 HIS D C 1
ATOM 9745 O O . HIS D 1 303 ? 80.153 62.022 31.216 1.00 77.47 304 HIS D O 1
ATOM 9752 N N . ALA D 1 304 ? 80.222 60.486 29.574 1.00 79.94 305 ALA D N 1
ATOM 9753 C CA . ALA D 1 304 ? 81.432 61.090 28.946 1.00 81.38 305 ALA D CA 1
ATOM 9754 C C . ALA D 1 304 ? 81.114 61.481 27.522 1.00 81.83 305 ALA D C 1
ATOM 9755 O O . ALA D 1 304 ? 81.483 60.765 26.609 1.00 81.65 305 ALA D O 1
ATOM 9757 N N . GLN D 1 305 ? 80.441 62.617 27.354 1.00 82.79 306 GLN D N 1
ATOM 9758 C CA . GLN D 1 305 ? 79.705 62.924 26.124 1.00 83.87 306 GLN D CA 1
ATOM 9759 C C . GLN D 1 305 ? 79.959 64.295 25.522 1.00 84.14 306 GLN D C 1
ATOM 9760 O O . GLN D 1 305 ? 80.400 65.222 26.201 1.00 83.65 306 GLN D O 1
ATOM 9766 N N . ALA D 1 306 ? 79.592 64.417 24.251 1.00 84.95 307 ALA D N 1
ATOM 9767 C CA . ALA D 1 306 ? 79.877 65.616 23.462 1.00 85.86 307 ALA D CA 1
ATOM 9768 C C . ALA D 1 306 ? 79.291 66.956 24.037 1.00 86.17 307 ALA D C 1
ATOM 9769 O O . ALA D 1 306 ? 79.914 68.029 23.938 1.00 86.07 307 ALA D O 1
ATOM 9771 N N . GLY D 1 307 ? 78.123 66.893 24.661 1.00 86.40 308 GLY D N 1
ATOM 9772 C CA . GLY D 1 307 ? 77.488 68.114 25.214 1.00 86.49 308 GLY D CA 1
ATOM 9773 C C . GLY D 1 307 ? 77.938 68.534 26.613 1.00 85.81 308 GLY D C 1
ATOM 9774 O O . GLY D 1 307 ? 77.734 69.676 27.023 1.00 85.85 308 GLY D O 1
ATOM 9775 N N . GLY D 1 308 ? 78.571 67.620 27.334 1.00 84.64 309 GLY D N 1
ATOM 9776 C CA . GLY D 1 308 ? 78.776 67.771 28.754 1.00 83.87 309 GLY D CA 1
ATOM 9777 C C . GLY D 1 308 ? 77.980 66.697 29.467 1.00 83.23 309 GLY D C 1
ATOM 9778 O O . GLY D 1 308 ? 77.225 65.953 28.844 1.00 82.99 309 GLY D O 1
ATOM 9779 N N . THR D 1 309 ? 78.149 66.622 30.781 1.00 82.17 310 THR D N 1
ATOM 9780 C CA . THR D 1 309 ? 77.475 65.624 31.605 1.00 81.15 310 THR D CA 1
ATOM 9781 C C . THR D 1 309 ? 75.938 65.708 31.489 1.00 79.89 310 THR D C 1
ATOM 9782 O O . THR D 1 309 ? 75.332 66.783 31.542 1.00 79.56 310 THR D O 1
ATOM 9786 N N . GLY D 1 310 ? 75.347 64.540 31.285 1.00 78.31 311 GLY D N 1
ATOM 9787 C CA . GLY D 1 310 ? 73.933 64.355 31.364 1.00 76.95 311 GLY D CA 1
ATOM 9788 C C . GLY D 1 310 ? 73.274 64.275 30.021 1.00 75.35 311 GLY D C 1
ATOM 9789 O O . GLY D 1 310 ? 73.656 64.954 29.096 1.00 74.24 311 GLY D O 1
ATOM 9790 N N . SER D 1 311 ? 72.269 63.419 29.942 1.00 74.68 312 SER D N 1
ATOM 9791 C CA . SER D 1 311 ? 71.356 63.393 28.827 1.00 74.02 312 SER D CA 1
ATOM 9792 C C . SER D 1 311 ? 69.867 63.204 29.259 1.00 73.54 312 SER D C 1
ATOM 9793 O O . SER D 1 311 ? 69.515 62.607 30.283 1.00 71.21 312 SER D O 1
ATOM 9796 N N . ARG D 1 312 ? 69.001 63.769 28.450 1.00 73.31 313 ARG D N 1
ATOM 9797 C CA . ARG D 1 312 ? 67.594 63.774 28.724 1.00 73.71 313 ARG D CA 1
ATOM 9798 C C . ARG D 1 312 ? 67.002 62.397 28.574 1.00 72.81 313 ARG D C 1
ATOM 9799 O O . ARG D 1 312 ? 67.440 61.645 27.714 1.00 72.24 313 ARG D O 1
ATOM 9807 N N . ALA D 1 313 ? 66.029 62.077 29.436 1.00 72.22 314 ALA D N 1
ATOM 9808 C CA . ALA D 1 313 ? 65.295 60.804 29.395 1.00 71.90 314 ALA D CA 1
ATOM 9809 C C . ALA D 1 313 ? 64.161 60.899 28.369 1.00 71.27 314 ALA D C 1
ATOM 9810 O O . ALA D 1 313 ? 63.422 61.877 28.328 1.00 70.64 314 ALA D O 1
ATOM 9812 N N . VAL D 1 314 ? 64.073 59.904 27.499 1.00 71.22 315 VAL D N 1
ATOM 9813 C CA . VAL D 1 314 ? 62.956 59.769 26.565 1.00 70.93 315 VAL D CA 1
ATOM 9814 C C . VAL D 1 314 ? 61.806 59.123 27.328 1.00 70.74 315 VAL D C 1
ATOM 9815 O O . VAL D 1 314 ? 61.987 58.076 27.941 1.00 69.95 315 VAL D O 1
ATOM 9819 N N . LEU D 1 315 ? 60.622 59.736 27.292 1.00 70.50 316 LEU D N 1
ATOM 9820 C CA . LEU D 1 315 ? 59.504 59.261 28.127 1.00 70.23 316 LEU D CA 1
ATOM 9821 C C . LEU D 1 315 ? 58.287 58.904 27.291 1.00 69.89 316 LEU D C 1
ATOM 9822 O O . LEU D 1 315 ? 57.907 59.633 26.365 1.00 69.10 316 LEU D O 1
ATOM 9827 N N . GLU D 1 316 ? 57.711 57.750 27.595 1.00 69.37 317 GLU D N 1
ATOM 9828 C CA . GLU D 1 316 ? 56.471 57.329 26.962 1.00 69.88 317 GLU D CA 1
ATOM 9829 C C . GLU D 1 316 ? 55.299 57.651 27.850 1.00 69.52 317 GLU D C 1
ATOM 9830 O O . GLU D 1 316 ? 55.163 57.071 28.905 1.00 67.98 317 GLU D O 1
ATOM 9836 N N . VAL D 1 317 ? 54.450 58.572 27.411 1.00 70.61 318 VAL D N 1
ATOM 9837 C CA . VAL D 1 317 ? 53.310 59.015 28.216 1.00 71.61 318 VAL D CA 1
ATOM 9838 C C . VAL D 1 317 ? 51.940 58.701 27.595 1.00 72.47 318 VAL D C 1
ATOM 9839 O O . VAL D 1 317 ? 51.749 58.734 26.375 1.00 71.27 318 VAL D O 1
ATOM 9843 N N . ARG D 1 318 ? 51.006 58.365 28.479 1.00 73.87 319 ARG D N 1
ATOM 9844 C CA . ARG D 1 318 ? 49.608 58.149 28.115 1.00 75.48 319 ARG D CA 1
ATOM 9845 C C . ARG D 1 318 ? 48.702 58.660 29.217 1.00 75.79 319 ARG D C 1
ATOM 9846 O O . ARG D 1 318 ? 49.039 58.554 30.383 1.00 74.92 319 ARG D O 1
ATOM 9854 N N . SER D 1 319 ? 47.567 59.233 28.834 1.00 77.32 320 SER D N 1
ATOM 9855 C CA . SER D 1 319 ? 46.497 59.572 29.792 1.00 77.81 320 SER D CA 1
ATOM 9856 C C . SER D 1 319 ? 45.670 58.333 29.998 1.00 78.56 320 SER D C 1
ATOM 9857 O O . SER D 1 319 ? 45.496 57.548 29.072 1.00 77.94 320 SER D O 1
ATOM 9860 N N . HIS D 1 320 ? 45.156 58.160 31.218 1.00 80.16 321 HIS D N 1
ATOM 9861 C CA . HIS D 1 320 ? 44.501 56.889 31.598 1.00 80.88 321 HIS D CA 1
ATOM 9862 C C . HIS D 1 320 ? 43.073 56.741 31.024 1.00 79.69 321 HIS D C 1
ATOM 9863 O O . HIS D 1 320 ? 42.867 55.887 30.160 1.00 79.66 321 HIS D O 1
ATOM 9870 N N . GLU D 1 321 ? 42.122 57.558 31.481 1.00 78.26 322 GLU D N 1
ATOM 9871 C CA . GLU D 1 321 ? 40.700 57.387 31.128 1.00 77.21 322 GLU D CA 1
ATOM 9872 C C . GLU D 1 321 ? 40.062 58.576 30.398 1.00 74.53 322 GLU D C 1
ATOM 9873 O O . GLU D 1 321 ? 39.185 58.429 29.558 1.00 74.61 322 GLU D O 1
ATOM 9879 N N . VAL D 1 322 ? 40.535 59.748 30.753 1.00 71.60 323 VAL D N 1
ATOM 9880 C CA . VAL D 1 322 ? 40.015 61.016 30.355 1.00 69.20 323 VAL D CA 1
ATOM 9881 C C . VAL D 1 322 ? 41.176 61.766 29.681 1.00 67.20 323 VAL D C 1
ATOM 9882 O O . VAL D 1 322 ? 42.328 61.474 29.957 1.00 65.69 323 VAL D O 1
ATOM 9886 N N . PRO D 1 323 ? 40.883 62.696 28.761 1.00 65.41 324 PRO D N 1
ATOM 9887 C CA . PRO D 1 323 ? 41.920 63.606 28.312 1.00 64.59 324 PRO D CA 1
ATOM 9888 C C . PRO D 1 323 ? 42.498 64.451 29.449 1.00 64.13 324 PRO D C 1
ATOM 9889 O O . PRO D 1 323 ? 41.765 64.847 30.347 1.00 62.96 324 PRO D O 1
ATOM 9893 N N . PHE D 1 324 ? 43.801 64.718 29.396 1.00 63.80 325 PHE D N 1
ATOM 9894 C CA . PHE D 1 324 ? 44.480 65.498 30.419 1.00 63.53 325 PHE D CA 1
ATOM 9895 C C . PHE D 1 324 ? 45.431 66.519 29.799 1.00 63.51 325 PHE D C 1
ATOM 9896 O O . PHE D 1 324 ? 46.219 66.187 28.906 1.00 62.46 325 PHE D O 1
ATOM 9904 N N . ILE D 1 325 ? 45.347 67.763 30.271 1.00 64.25 326 ILE D N 1
ATOM 9905 C CA . ILE D 1 325 ? 46.257 68.824 29.833 1.00 65.08 326 ILE D CA 1
ATOM 9906 C C . ILE D 1 325 ? 47.589 68.688 30.595 1.00 64.86 326 ILE D C 1
ATOM 9907 O O . ILE D 1 325 ? 47.697 69.085 31.754 1.00 63.86 326 ILE D O 1
ATOM 9912 N N . LEU D 1 326 ? 48.575 68.072 29.942 1.00 65.03 327 LEU D N 1
ATOM 9913 C CA . LEU D 1 326 ? 49.949 68.017 30.463 1.00 65.46 327 LEU D CA 1
ATOM 9914 C C . LEU D 1 326 ? 50.575 69.409 30.312 1.00 66.01 327 LEU D C 1
ATOM 9915 O O . LEU D 1 326 ? 50.499 70.008 29.251 1.00 65.01 327 LEU D O 1
ATOM 9920 N N . GLU D 1 327 ? 51.159 69.907 31.387 1.00 67.51 328 GLU D N 1
ATOM 9921 C CA . GLU D 1 327 ? 51.777 71.244 31.433 1.00 69.33 328 GLU D CA 1
ATOM 9922 C C . GLU D 1 327 ? 53.307 71.175 31.612 1.00 69.20 328 GLU D C 1
ATOM 9923 O O . GLU D 1 327 ? 53.800 70.374 32.428 1.00 66.98 328 GLU D O 1
ATOM 9929 N N . HIS D 1 328 ? 54.033 72.011 30.845 1.00 70.41 329 HIS D N 1
ATOM 9930 C CA . HIS D 1 328 ? 55.530 72.074 30.887 1.00 72.01 329 HIS D CA 1
ATOM 9931 C C . HIS D 1 328 ? 55.986 72.165 32.328 1.00 72.20 329 HIS D C 1
ATOM 9932 O O . HIS D 1 328 ? 55.484 72.991 33.063 1.00 72.60 329 HIS D O 1
ATOM 9939 N N . GLY D 1 329 ? 56.892 71.284 32.744 1.00 73.04 330 GLY D N 1
ATOM 9940 C CA . GLY D 1 329 ? 57.391 71.282 34.113 1.00 73.06 330 GLY D CA 1
ATOM 9941 C C . GLY D 1 329 ? 56.699 70.320 35.049 1.00 73.25 330 GLY D C 1
ATOM 9942 O O . GLY D 1 329 ? 57.142 70.137 36.164 1.00 72.68 330 GLY D O 1
ATOM 9943 N N . GLN D 1 330 ? 55.619 69.685 34.604 1.00 73.69 331 GLN D N 1
ATOM 9944 C CA . GLN D 1 330 ? 54.940 68.672 35.395 1.00 73.70 331 GLN D CA 1
ATOM 9945 C C . GLN D 1 330 ? 55.855 67.510 35.783 1.00 73.47 331 GLN D C 1
ATOM 9946 O O . GLN D 1 330 ? 56.449 66.890 34.898 1.00 71.77 331 GLN D O 1
ATOM 9952 N N . ILE D 1 331 ? 55.909 67.181 37.081 1.00 73.45 332 ILE D N 1
ATOM 9953 C CA . ILE D 1 331 ? 56.637 65.985 37.552 1.00 73.81 332 ILE D CA 1
ATOM 9954 C C . ILE D 1 331 ? 55.933 64.754 36.999 1.00 73.52 332 ILE D C 1
ATOM 9955 O O . ILE D 1 331 ? 54.792 64.495 37.345 1.00 72.65 332 ILE D O 1
ATOM 9960 N N . VAL D 1 332 ? 56.614 64.017 36.123 1.00 73.47 333 VAL D N 1
ATOM 9961 C CA . VAL D 1 332 ? 56.047 62.818 35.500 1.00 73.96 333 VAL D CA 1
ATOM 9962 C C . VAL D 1 332 ? 56.696 61.536 36.041 1.00 74.95 333 VAL D C 1
ATOM 9963 O O . VAL D 1 332 ? 56.356 60.450 35.625 1.00 74.43 333 VAL D O 1
ATOM 9967 N N . GLY D 1 333 ? 57.642 61.658 36.960 1.00 77.04 334 GLY D N 1
ATOM 9968 C CA . GLY D 1 333 ? 58.326 60.477 37.505 1.00 78.23 334 GLY D CA 1
ATOM 9969 C C . GLY D 1 333 ? 59.569 60.736 38.346 1.00 78.89 334 GLY D C 1
ATOM 9970 O O . GLY D 1 333 ? 59.928 61.885 38.625 1.00 78.13 334 GLY D O 1
ATOM 9971 N N . ARG D 1 334 ? 60.214 59.653 38.765 1.00 79.82 335 ARG D N 1
ATOM 9972 C CA . ARG D 1 334 ? 61.488 59.760 39.452 1.00 80.98 335 ARG D CA 1
ATOM 9973 C C . ARG D 1 334 ? 62.463 58.614 39.190 1.00 80.23 335 ARG D C 1
ATOM 9974 O O . ARG D 1 334 ? 62.124 57.424 39.232 1.00 79.50 335 ARG D O 1
ATOM 9982 N N . LEU D 1 335 ? 63.698 59.006 38.923 1.00 79.48 336 LEU D N 1
ATOM 9983 C CA . LEU D 1 335 ? 64.759 58.053 38.709 1.00 78.99 336 LEU D CA 1
ATOM 9984 C C . LEU D 1 335 ? 65.247 57.628 40.097 1.00 77.75 336 LEU D C 1
ATOM 9985 O O . LEU D 1 335 ? 65.748 58.450 40.839 1.00 76.34 336 LEU D O 1
ATOM 9990 N N . VAL D 1 336 ? 65.033 56.357 40.445 1.00 77.29 337 VAL D N 1
ATOM 9991 C CA . VAL D 1 336 ? 65.492 55.778 41.712 1.00 76.86 337 VAL D CA 1
ATOM 9992 C C . VAL D 1 336 ? 66.901 55.218 41.503 1.00 76.89 337 VAL D C 1
ATOM 9993 O O . VAL D 1 336 ? 67.085 54.380 40.639 1.00 75.64 337 VAL D O 1
ATOM 9997 N N . TYR D 1 337 ? 67.879 55.682 42.284 1.00 77.41 338 TYR D N 1
ATOM 9998 C CA . TYR D 1 337 ? 69.278 55.221 42.161 1.00 78.42 338 TYR D CA 1
ATOM 9999 C C . TYR D 1 337 ? 69.630 54.011 43.059 1.00 79.61 338 TYR D C 1
ATOM 10000 O O . TYR D 1 337 ? 69.125 53.874 44.179 1.00 79.22 338 TYR D O 1
ATOM 10009 N N . GLU D 1 338 ? 70.514 53.149 42.566 1.00 80.75 339 GLU D N 1
ATOM 10010 C CA . GLU D 1 338 ? 70.914 51.955 43.306 1.00 82.33 339 GLU D CA 1
ATOM 10011 C C . GLU D 1 338 ? 72.414 51.586 43.140 1.00 82.35 339 GLU D C 1
ATOM 10012 O O . GLU D 1 338 ? 72.969 51.686 42.052 1.00 82.00 339 GLU D O 1
ATOM 10018 N N . HIS D 1 339 ? 73.044 51.168 44.241 1.00 82.91 340 HIS D N 1
ATOM 10019 C CA . HIS D 1 339 ? 74.453 50.719 44.264 1.00 83.62 340 HIS D CA 1
ATOM 10020 C C . HIS D 1 339 ? 74.662 49.428 43.479 1.00 83.59 340 HIS D C 1
ATOM 10021 O O . HIS D 1 339 ? 73.890 48.479 43.627 1.00 83.05 340 HIS D O 1
ATOM 10028 N N . MET D 1 340 ? 75.723 49.391 42.675 1.00 83.76 341 MET D N 1
ATOM 10029 C CA . MET D 1 340 ? 76.123 48.169 42.003 1.00 84.09 341 MET D CA 1
ATOM 10030 C C . MET D 1 340 ? 76.874 47.346 43.018 1.00 85.22 341 MET D C 1
ATOM 10031 O O . MET D 1 340 ? 77.450 47.900 43.946 1.00 84.62 341 MET D O 1
ATOM 10036 N N . LEU D 1 341 ? 76.836 46.024 42.864 1.00 86.76 342 LEU D N 1
ATOM 10037 C CA . LEU D 1 341 ? 77.694 45.133 43.643 1.00 87.71 342 LEU D CA 1
ATOM 10038 C C . LEU D 1 341 ? 79.103 45.221 43.060 1.00 87.70 342 LEU D C 1
ATOM 10039 O O . LEU D 1 341 ? 79.997 44.490 43.468 1.00 88.12 342 LEU D O 1
ATOM 10044 N N . SER E 2 1 ? 11.687 34.483 32.140 1.00 101.55 1000 SER X N 1
ATOM 10045 C CA . SER E 2 1 ? 11.272 33.234 31.448 1.00 101.91 1000 SER X CA 1
ATOM 10046 C C . SER E 2 1 ? 11.759 33.194 29.992 1.00 101.89 1000 SER X C 1
ATOM 10047 O O . SER E 2 1 ? 11.958 32.107 29.432 1.00 101.60 1000 SER X O 1
ATOM 10050 N N . ASN E 2 2 ? 11.944 34.364 29.376 1.00 101.62 1001 ASN X N 1
ATOM 10051 C CA . ASN E 2 2 ? 12.846 34.458 28.219 1.00 101.23 1001 ASN X CA 1
ATOM 10052 C C . ASN E 2 2 ? 14.222 34.898 28.763 1.00 100.64 1001 ASN X C 1
ATOM 10053 O O . ASN E 2 2 ? 14.293 35.765 29.626 1.00 100.22 1001 ASN X O 1
ATOM 10058 N N . PRO E 2 3 ? 15.312 34.239 28.335 1.00 99.88 1002 PRO X N 1
ATOM 10059 C CA . PRO E 2 3 ? 16.619 34.593 28.895 1.00 99.31 1002 PRO X CA 1
ATOM 10060 C C . PRO E 2 3 ? 17.249 35.876 28.346 1.00 98.27 1002 PRO X C 1
ATOM 10061 O O . PRO E 2 3 ? 16.661 36.554 27.514 1.00 97.40 1002 PRO X O 1
ATOM 10065 N N . ALA E 2 4 ? 18.425 36.216 28.866 1.00 97.43 1003 ALA X N 1
ATOM 10066 C CA . ALA E 2 4 ? 19.297 37.216 28.247 1.00 96.73 1003 ALA X CA 1
ATOM 10067 C C . ALA E 2 4 ? 20.152 36.440 27.245 1.00 95.66 1003 ALA X C 1
ATOM 10068 O O . ALA E 2 4 ? 20.408 35.267 27.466 1.00 95.14 1003 ALA X O 1
ATOM 10070 N N . CYS E 2 5 ? 20.618 37.033 26.152 1.00 94.40 1004 CYS X N 1
ATOM 10071 C CA . CYS E 2 5 ? 20.688 38.471 25.887 1.00 94.17 1004 CYS X CA 1
ATOM 10072 C C . CYS E 2 5 ? 19.370 39.034 25.322 1.00 93.84 1004 CYS X C 1
ATOM 10073 O O . CYS E 2 5 ? 18.726 38.419 24.486 1.00 93.01 1004 CYS X O 1
ATOM 10076 N N . VAL E 2 6 ? 19.009 40.233 25.753 1.00 93.78 1005 VAL X N 1
ATOM 10077 C CA . VAL E 2 6 ? 17.702 40.824 25.450 1.00 93.73 1005 VAL X CA 1
ATOM 10078 C C . VAL E 2 6 ? 17.791 41.913 24.373 1.00 93.48 1005 VAL X C 1
ATOM 10079 O O . VAL E 2 6 ? 18.608 42.822 24.472 1.00 93.20 1005 VAL X O 1
ATOM 10083 N N . ALA E 2 7 ? 16.953 41.801 23.344 1.00 93.27 1006 ALA X N 1
ATOM 10084 C CA . ALA E 2 7 ? 16.911 42.765 22.246 1.00 93.01 1006 ALA X CA 1
ATOM 10085 C C . ALA E 2 7 ? 15.637 43.594 22.296 1.00 92.71 1006 ALA X C 1
ATOM 10086 O O . ALA E 2 7 ? 14.573 43.106 22.666 1.00 91.80 1006 ALA X O 1
ATOM 10088 N N . VAL F 3 1 ? 20.025 36.139 42.732 1.00 88.68 1017 VAL Y N 1
ATOM 10089 C CA . VAL F 3 1 ? 20.107 37.427 42.050 1.00 88.86 1017 VAL Y CA 1
ATOM 10090 C C . VAL F 3 1 ? 20.262 38.590 43.039 1.00 88.66 1017 VAL Y C 1
ATOM 10091 O O . VAL F 3 1 ? 19.311 39.001 43.710 1.00 88.40 1017 VAL Y O 1
ATOM 10095 N N . GLU F 3 2 ? 21.512 39.029 43.174 1.00 88.07 1018 GLU Y N 1
ATOM 10096 C CA . GLU F 3 2 ? 21.866 40.409 43.505 1.00 87.30 1018 GLU Y CA 1
ATOM 10097 C C . GLU F 3 2 ? 21.512 41.282 42.300 1.00 86.89 1018 GLU Y C 1
ATOM 10098 O O . GLU F 3 2 ? 21.611 40.835 41.167 1.00 85.94 1018 GLU Y O 1
ATOM 10104 N N . VAL F 3 3 ? 21.092 42.517 42.542 1.00 86.58 1019 VAL Y N 1
ATOM 10105 C CA . VAL F 3 3 ? 20.836 43.475 41.467 1.00 86.36 1019 VAL Y CA 1
ATOM 10106 C C . VAL F 3 3 ? 22.113 44.348 41.372 1.00 86.03 1019 VAL Y C 1
ATOM 10107 O O . VAL F 3 3 ? 22.861 44.425 42.342 1.00 84.93 1019 VAL Y O 1
ATOM 10111 N N . PRO F 3 4 ? 22.400 44.958 40.197 1.00 85.94 1020 PRO Y N 1
ATOM 10112 C CA . PRO F 3 4 ? 23.637 45.758 40.042 1.00 85.95 1020 PRO Y CA 1
ATOM 10113 C C . PRO F 3 4 ? 23.763 46.927 41.025 1.00 85.77 1020 PRO Y C 1
ATOM 10114 O O . PRO F 3 4 ? 24.869 47.389 41.276 1.00 84.52 1020 PRO Y O 1
ATOM 10118 N N . LEU F 3 5 ? 22.623 47.382 41.559 1.00 85.87 1021 LEU Y N 1
ATOM 10119 C CA . LEU F 3 5 ? 22.558 48.430 42.570 1.00 85.86 1021 LEU Y CA 1
ATOM 10120 C C . LEU F 3 5 ? 22.439 47.910 44.018 1.00 85.61 1021 LEU Y C 1
ATOM 10121 O O . LEU F 3 5 ? 22.166 48.686 44.911 1.00 84.65 1021 LEU Y O 1
ATOM 10126 N N . ALA F 3 6 ? 22.690 46.618 44.248 1.00 85.98 1022 ALA Y N 1
ATOM 10127 C CA . ALA F 3 6 ? 22.658 46.022 45.596 1.00 86.30 1022 ALA Y CA 1
ATOM 10128 C C . ALA F 3 6 ? 23.514 46.787 46.591 1.00 86.62 1022 ALA Y C 1
ATOM 10129 O O . ALA F 3 6 ? 24.560 47.293 46.239 1.00 85.93 1022 ALA Y O 1
ATOM 10131 N N . GLY F 3 7 ? 23.056 46.869 47.836 1.00 87.23 1023 GLY Y N 1
ATOM 10132 C CA . GLY F 3 7 ? 23.840 47.448 48.927 1.00 87.67 1023 GLY Y CA 1
ATOM 10133 C C . GLY F 3 7 ? 24.632 46.368 49.637 1.00 87.84 1023 GLY Y C 1
ATOM 10134 O O . GLY F 3 7 ? 25.732 46.032 49.216 1.00 87.37 1023 GLY Y O 1
ATOM 10135 N N . ALA F 3 8 ? 24.060 45.810 50.701 1.00 88.17 1024 ALA Y N 1
ATOM 10136 C CA . ALA F 3 8 ? 24.676 44.701 51.435 1.00 88.37 1024 ALA Y CA 1
ATOM 10137 C C . ALA F 3 8 ? 24.246 43.356 50.847 1.00 88.24 1024 ALA Y C 1
ATOM 10138 O O . ALA F 3 8 ? 23.078 43.162 50.572 1.00 87.45 1024 ALA Y O 1
ATOM 10140 N N . VAL F 3 9 ? 25.202 42.448 50.650 1.00 88.34 1025 VAL Y N 1
ATOM 10141 C CA . VAL F 3 9 ? 24.948 41.095 50.128 1.00 88.26 1025 VAL Y CA 1
ATOM 10142 C C . VAL F 3 9 ? 25.825 40.087 50.855 1.00 87.64 1025 VAL Y C 1
ATOM 10143 O O . VAL F 3 9 ? 25.369 39.425 51.771 1.00 86.18 1025 VAL Y O 1
#

CATH classification: 2.70.40.10 (+1 more: 2.70.40.10)

B-factor: mean 71.59, std 14.87, range [18.37, 123.33]

Radius of gyration: 33.77 Å; Cα contacts (8 Å, |Δi|>4): 3659; chains: 6; bounding box: 82×71×97 Å

Nearest PDB structures (foldseek):
  2r9q-assembly2_C  TM=1.003E+00  e=3.674E-65  Agrobacterium fabrum str. C58
  2r9q-assembly3_D  TM=9.976E-01  e=2.633E-60  Agrobacterium fabrum str. C58
  2r9q-assembly2_A  TM=9.935E-01  e=4.095E-59  Agrobacterium fabrum str. C58
  2qlp-assembly2_E  TM=7.646E-01  e=4.808E-08  Mycobacterium tuberculosis H37Rv
  4a6a-assembly1_A  TM=7.631E-01  e=1.329E-07  Mycobacterium tuberculosis H37Rv

Foldseek 3Di:
DQWFWAALVRVVVCPVVVQKDFLDDADPPQGDGFKGWWWFAFKKDWFLDDDFQAAPGFPVVVSVVGPDIDTQAPKDKADAPTKIKTWIRMWGQAAQQKWKFKFWDVLLVVQQKDKWKHFHNGPDTGIGHRRDGGTIMIMIHRHAAIEMHHTGQTTMIMIMIGPFFWDALVVCVVVCVVPNFWCQDRNLHWWFFFLQADPDQRWFWWKFDRDAHYAYSVCNVVDDCVRTIDTDHDDDASKDKFDASIKIKGKTPIFGAAAQQKKKWKDFPVVCPQFKAFPRTGIGHHGAQVNGGIDTTMMHTHPDIDIGHGGDTTIHIIMGGHPDGHD/DQWFWAFLVRVVVCDVVVQKDFPDDADLQQGDGFWGFWWFAFKKWWDPDDDFQAAQGFPVVVQVVGGDIDTQAPKDKADAPTKIKTWIRMWGQAAQQKWKFKFWDVVLVVQVKDKWKDGGNGPDTRIGHRRDGTTIMMMIHGHAAIAMGHTGQTTMIMIMIRDFFWDDQVRQVVCCVVPNFWPDPPADPPPGWWFFAQQADDDQRWFWWKFDHPADHHYRVPNVVDDPVRTIDTDHDDDASKDKFDQSIKIWGKTPTFGAAAQQKKKWKFWPPVCVQFKAFPRTGIGHHGAQPCDVHGGHIDITIMHTPPDIDIGGGRHTTIHIIMIGYPDGHLPSNSPDND/DQWFWAFLVVVVVCPVVVQKDFQDDADPCQGDGFWGFWWFAFKKWWDPDDDAQAAPGFPVVVSVCGDIDTQAPKDKADAPTKIKTWIRMWGQAAQQKWKFKFWDVLLVVQQKDKWKHWGNGPDTRIGHRRHGGTIMMIIHGHAAIAMHHTGQTTMIMIMIGDFFFDAPVRLVVCCVPPNFWPPDFDPVLGFWFFAQQADPPQRWFWWKFDHDADHAYRVPNVPDDAVRTIDTDHDDPASKDKFDQSIKIKGKTPTFGAAAQFKKKWKDFDPVCVQFKAFPRTGIDHHGAQPPVVGGHMDITMMHTHPDIDIGHGGDGGTHIIMGGHPDGHD/DQWFWAFQVSVVVCCVVVQKDFPDDDDPCQRDGFWGFWWFAFKKAWFPDDDAQAAPGDPVRVSVVTDDIDTQAPKDKADAPTKIKTWIRMWGQAAQQKWKFKFWDVLLVVQQKDKWKHDGNDPDTRTGHRRDGDTIMMMIHGHAAIAIHHTGQTTMIMIMIGDFFFAAQVSCVVCCVVPNFWVDRFPGVLGFWFFAQQADDPQRWFFWKFDRDAHYAYRVPHVPDDDVRTIDTDGDDDASKDKFAASIKTKGKTPTFGAQAQQKKKWKDFPVVCVQFKAFPRTGIGHHGAQHDDDVHRGHIDITIMHTHDGIDIRGGGHGGTHITMIGYD/DDDDPDD/DADPPHDDD

Solvent-accessible surface area: 50601 Å² total; per-residue (Å²): 160,120,53,0,0,6,7,15,18,36,0,101,55,4,63,86,47,74,80,0,98,27,112,44,82,36,52,159,88,0,24,39,45,0,1,0,0,1,7,0,4,36,100,0,34,21,5,87,2,2,0,14,1,13,98,78,32,134,0,62,78,19,8,120,125,60,87,40,99,30,93,0,56,160,14,8,24,0,8,57,48,13,2,7,0,0,32,11,13,1,35,6,32,12,40,95,84,11,29,3,15,4,18,15,41,72,37,3,0,79,13,0,0,11,5,38,1,0,3,14,75,6,113,71,12,30,72,4,73,59,26,15,95,18,49,2,12,1,0,0,1,0,35,23,0,13,0,15,0,58,88,25,1,44,2,2,22,0,2,0,15,31,38,123,10,68,8,91,53,51,60,0,49,136,17,50,87,117,28,83,0,21,104,119,90,34,118,14,4,12,0,2,0,12,4,125,24,68,77,112,110,10,51,8,7,64,45,2,58,74,68,15,34,26,4,14,9,70,129,64,104,112,42,108,96,103,81,11,27,31,44,20,99,44,92,87,60,31,76,27,41,0,13,38,67,15,3,1,23,2,24,0,99,38,20,0,29,0,11,55,103,32,0,1,52,7,37,68,43,103,55,0,61,31,12,4,28,8,52,33,21,14,27,23,43,13,33,63,17,113,125,21,44,96,2,67,5,8,0,24,8,53,59,7,13,2,32,0,43,50,25,33,40,1,0,13,0,42,0,9,24,2,38,121,138,20,164,149,126,54,0,0,5,5,1,24,38,0,66,62,15,62,89,35,88,88,1,85,26,111,45,83,35,47,119,61,0,9,38,23,0,1,0,0,1,12,0,3,40,96,0,25,20,4,94,2,3,0,15,1,13,98,77,30,131,0,48,62,8,5,118,138,78,91,48,88,30,91,0,63,152,17,10,23,0,10,56,47,13,3,6,0,0,35,11,11,0,36,4,30,12,42,90,86,11,30,3,5,1,19,17,38,73,29,2,0,16,0,0,1,15,8,43,3,0,4,21,73,5,117,73,19,26,92,3,74,64,24,17,101,14,46,1,14,1,0,0,0,0,48,16,0,7,0,9,0,49,86,24,1,42,2,2,18,0,2,0,17,35,40,122,12,69,17,96,88,60,71,1,67,147,12,19,88,103,73,52,0,4,60,69,175,106,20,84,15,84,15,0,8,0,4,0,12,2,135,22,50,71,120,119,13,3,5,0,6,38,2,30,86,59,2,44,29,2,20,8,65,100,35,102,102,36,97,41,48,60,3,2,18,23,19,93,35,106,73,66,23,62,22,43,0,17,26,116,28,4,1,1,1,1,0,105,30,24,0,15,0,2,38,95,35,0,0,50,9,25,33,50,98,58,4,41,42,10,4,59,4,6,31,21,11,25,24,41,3,13,46,8,101,73,148,120,48,31,21,5,59,3,24,3,9,0,19,2,24,75,6,5,3,9,0,44,53,28,35,46,2,0,71,0,24,1,8,21,4,40,61,114,8,65,2,105,92,42,99,44,50,121,156,120,51,0,0,3,5,16,32,37,0,118,59,5,63,85,47,95,80,0,98,29,105,44,110,24,51,154,85,0,24,40,45,0,0,0,0,1,9,0,1,42,33,0,35,21,15,92,1,4,7,10,2,13,102,79,24,130,0,50,60,28,4,121,178,83,44,108,32,89,0,71,86,22,8,26,0,8,57,53,13,2,7,0,0,34,12,11,1,24,3,37,12,39,92,88,11,27,2,6,3,16,19,45,72,36,0,0,81,10,0,0,16,6,46,2,0,2,21,72,8,113,65,13,30,104,4,75,60,27,15,102,14,48,1,14,1,0,0,1,0,41,12,0,8,0,8,0,61,88,25,2,44,1,2,18,0,2,0,12,38,38,113,10,86,29,73,57,80,71,1,52,58,15,32,80,129,32,49,0,6,57,86,148,30,86,41,100,10,0,10,0,5,0,11,0,134,15,84,75,112,64,11,47,4,8,68,51,3,54,90,71,7,34,25,5,34,8,79,53,59,114,81,84,100,92,70,69,6,41,24,40,1,17,18,104,83,40,26,36,5,38,0,14,27,101,14,3,0,21,3,22,0,104,28,18,0,19,0,9,58,92,46,0,0,50,7,41,58,44,106,62,4,59,34,19,4,18,8,63,32,19,12,23,26,38,11,30,59,15,61,77,122,98,45,18,48,99,4,58,3,8,0,38,9,39,71,5,4,4,5,0,34,49,27,35,45,1,0,69,0,29,1,11,24,3,39,61,130,31,107,119,120,54,0,0,5,35,40,45,40,0,121,64,16,72,84,63,88,12,1,78,27,105,43,86,42,48,148,84,0,17,38,58,0,1,0,0,1,8,0,3,34,36,0,46,21,4,84,0,2,0,10,2,15,96,80,31,130,0,59,65,17,8,118,120,66,78,38,103,26,81,0,60,152,15,13,24,0,9,58,50,14,2,5,0,0,36,11,9,1,32,2,32,10,51,90,89,12,23,4,24,3,20,14,43,70,36,2,0,71,17,0,0,4,8,42,4,0,6,16,73,5,114,63,13,34,65,5,70,64,29,14,94,16,49,1,12,1,0,0,1,0,41,18,0,10,0,10,0,62,97,25,1,47,1,2,18,0,2,0,14,39,30,134,13,95,18,86,60,71,65,2,89,81,12,35,82,115,72,53,0,10,62,93,100,18,83,33,98,12,0,4,0,4,0,11,4,130,20,76,76,124,77,13,49,8,8,69,55,1,56,75,63,15,35,24,6,26,8,77,30,68,104,133,70,73,100,119,44,14,33,13,38,24,105,50,108,71,76,24,65,28,37,0,17,44,68,6,3,5,15,3,23,0,109,28,22,0,5,0,2,69,130,39,0,1,56,8,34,61,49,79,65,8,47,34,15,4,25,8,44,36,18,13,24,26,44,22,34,60,3,73,93,98,122,85,38,51,13,34,93,3,65,4,7,0,33,3,63,30,8,18,4,8,0,49,51,26,37,57,1,0,77,0,25,1,13,52,18,79,151,28,58,40,16,33,28,146,24,60,0,48,22,57,82,75

Secondary structure (DSSP, 8-state):
--SEEPPHHHHHHHHHHTSEEESSPPPTT-B-SS-EEEEB-SEEEEESSB----TT--HHHHHHH--EEEE-SS-EEEPTT-EEEEEEEEEEE--TTEEEEEEE-HHHHTTTEEEEEEETT-SSTTEE-TT-EEEEEEEEEESSS-EEE-TT-EEEEEEEEES--B--HHHHHHHHHHS-SB------EEEEB--S--TTTTEEEEEEPSS---EETT-GGGS-GGGTEEEEE--SSSEEEE-TT--EEEEEEEEE---TTEEEEEEE-GGGTTTEEEES--EEPTTTT---EEEEEEEEE-SS-EEEETT-EEEEEEEEEBSS---/--SEEPPHHHHHHHHHTTSEE-SSPPPTT-EETTEEEEEB-SEEEEESSB----TT--HHHHHHT--EEEE-SS-EEEPTT-EEEEEEEEEEE--TTEEEEEEE-HHHHHTTEEEEEEETT-SSSSEE-TT-EEEEEEEEEESSS-EEE-TT-EEEEEEEEES--B--HHHHHHHHHHS-SBSSS---B--EEEEB--S-BTTTTEEEEEE-SSPPPEETT-GGGS-GGGTEEEEE--SSSEEEE-TT--EEEEEEEEE---TTEEEEEEE-GGGTTTEEEES--EE-TTTT-------EEEEEEEEE-SS-EEEETT-EEEEEEEEEBSS----TTSS---/--SEEPPHHHHHHHHHTTSEEESSPPPTT-B-SS-EEEEB-SEEEEESSB----TT--HHHHHT---EEE-SS-EEE-TT-EEEEEEEEEEE--TTEEEEEEE-HHHHHTTEEEEEEETT-SSTTEE-TT-EEEEEEEEEESSS-EEE-TT-EEEEEEEEES--B--HHHHHHHHHHS-SB-----B--EEEEB--S-STTTTEEEEEE-SS-PPEETTS-S-S-GGGTEEEEE--SSSEEEE-TT--EEEEEEEEE---TTEEEEEEE-GGGTTTEEEES--EE-TTTT------EEEEEEEEESSS-EEEETT-EEEEEEEEEBSS---/--SEE--HHHHHHHHHTTSEEESSPPPTT-EETTEEEEEB-SEEEEESSB----TT--HHHHHHH--EEEE-SS-EEEPTT-EEEEEEEEEEE--TTEEEEEEE-HHHHHTTEEEEEEETT-SSSSEEPTT-EEEEEEEEEESSS-EEE-TT-EEEEEEEEES--BPPHHHHHHHHHHS-SB-----B--EEEEB--S--TTTTEEEEEE-SS--PEETT--TTS-GGGTEEEEE--SSSEEEE-TT--EEEEEEEEE-B-TTEEEEEEE-GGGTTTEEEES--EE-TTBT-S-TTSS-EEEEEEEEESSS-EEEETT-EEEEEEEEEB-/---SSB-/---TT----

Organism: Agrobacterium fabrum (strain C58 / ATCC 33970) (NCBI:txid176299)

InterPro domains:
  IPR010550 2'-deoxycytidine 5'-triphosphate deaminase, N-terminal domain [PF06559] (10-171)
  IPR033704 dUTPase, trimeric [cd07557] (78-168)
  IPR036157 dUTPase-like superfamily [G3DSA:2.70.40.10] (1-172)
  IPR036157 dUTPase-like superfamily [G3DSA:2.70.40.10] (173-345)
  IPR036157 dUTPase-like superfamily [SSF51283] (12-169)
  IPR036157 dUTPase-like superfamily [SSF51283] (203-342)
  IPR053811 2'-deoxycytidine 5'-triphosphate deaminase, C-terminal domain [PF22569] (177-367)

Sequence (1346 aa):
RTTGILADGAIRALFAGDKLKSEADLDVDQVQPASLDLRLGSKAYRVRASFMPGPGTRVIDKLNRFLHEVDLSQGAVLETGCVYIVPLMESLALPADMSASANPKSSTGRLDIFTRVMTDNAQEFDKIPAGYTGPLYLEISPRTFPIVVRRGSRLSQIRFRIGHALLNESEVLKLHETETLVAPNVTGIALSIDLKGFGENGLIGYRGKHHTAVVDVDKKAQHDVLDFWEPLFARGRAELILDPDEFYILVSREAVHVPPLYAAEMTPFDPLVGEFRVHYAGFFDPGFGHTGSRAVLEVRSHEVPFILEHGQIVGRLVYEHMLEKPERTTGILADGAIRALFAGDKLKSEADLDVDQVQPASLDLRLGSKAYRVRASFMPGPGTRVIDKLNRFLHEVDLSQGAVLETGCVYIVPLMESLALPADMSASANPKSSTGRLDIFTRVMTDNAQEFDKIPAGYTGPLYLEISPRTFPIVVRRGSRLSQIRFRIGHALLNESEVLKLHETETLVASENPNVTGIALSIDLKGFGENGLIGYRGKHHTAVVDVDKKAQHDVLDFWEPLFARGRAELILDPDEFYILVSREAVHVPPLYAAEMTPFDPLVGEFRVHYAGFFDPGFGHAQGGTGSRAVLEVRSHEVPFILEHGQIVGRLVYEHMLEKPEGLYGTGLGRTTGILADGAIRALFAGDKLKSEADLDVDQVQPASLDLRLGSKAYRVRASFMPGPGTRVIDKLNRLHEVDLSQGAVLETGCVYIVPLMESLALPADMSASANPKSSTGRLDIFTRVMTDNAQEFDKIPAGYTGPLYLEISPRTFPIVVRRGSRLSQIRFRIGHALLNESEVLKLHETETLVASNPNVTGIALSIDLKGFGENGLIGYRGKHHTAVVDVDKKAQHDVLDFWEPLFARGRAELILDPDEFYILVSREAVHVPPLYAAEMTPFDPLVGEFRVHYAGFFDPGFGHAQGTGSRAVLEVRSHEVPFILEHGQIVGRLVYEHMLEKPERTTGILADGAIRALFAGDKLKSEADLDVDQVQPASLDLRLGSKAYRVRASFMPGPGTRVIDKLNRFLHEVDLSQGAVLETGCVYIVPLMESLALPADMSASANPKSSTGRLDIFTRVMTDNAQEFDKIPAGYTGPLYLEISPRTFPIVVRRGSRLSQIRFRIGHALLNESEVLKLHETETLVAENPNVTGIALSIDLKGFGENGLIGYRGKHHTAVVDVDKKAQHDVLDFWEPLFARGRAELILDPDEFYILVSREAVHVPPLYAAEMTPFDPLVGEFRVHYAGFFDPGFGHAQAGGTGSRAVLEVRSHEVPFILEHGQIVGRLVYEHMLSNPACVAVEVPLAGAV